Protein AF-A0ABD3MH06-F1 (afdb_monomer_lite)

Radius of gyration: 36.32 Å; chains: 1; bounding box: 107×112×126 Å

Foldseek 3Di:
DDDDDDDDDDDDDDDDDDDDDDDDDDDDDDDDDDDDDDDDDDDDDDDDDDDDDDDDDDDDDYDDDDDDDDDDDDDDDDDDDDDDDDDDDDDDDDDDDDDDDDDDDDDDDDDDDDDDDDDDDDDDDDDDDDDDDPDLFDFPLVPPDDAFAWAEEEEELLFLQSLLLLLLNVSRHPDRHFYFYQALDQEPVRVLVLLVVLPDDDPDDDDDDDDDDDPDDDDDVPPDDCVVRGLAYEYEDYFFALVDCVSGRHLLVNLVPHQQHAYEYEARGQRSNLVSQPFDKAFDPLFFAFLDKFKKAFDDDDPPDDDDDPDDDDDDDDDRDPPLLQPPPPRIAIFGAGDGIATDPPVCPDDPPDDPVRQKDAGMWTFRDNPVDNPDPGDTTRQKMDGPRGNYIYGNGDLSFSRSRPSSSSSSSSSVVVSSVSCVVPDDDDDPDDDSPDDRQPPPPVVVCPPPPDDDPPPPDDDDFQKAKEKEWQDFDPVFPAFDDPVLLCVPPPLLAQWKKKWDFLQLVVVPPVPPPDPDPDPDPDFDPVQFDQKIKMFGLPAQPKKKKFAADPLDDLVQGAIWIQHPVGTDDGGRPDDPLNVLCCVLPVVRLFDAAHLHQYDDPPPVDPDDRDPPPVDDPDDRDDDVDFFRFFKFWWAFQVCLLVLQCVVCVSSSHRRPSVPCNPLPQVADDQQFGNIIIIRGQWMWMAGSVPRMIMTMHMFGDLPPDDDDDDPSVPVRCVRVVVSVVVVVVSSVVSNVSSVVPPDDPPDPQDPDDPQFDWDKPADLVLLLVLLVLVLVSSSSRLFFKFWAKIKTKTKFKFFDDDSSVVSSLLVLLLVLLSVLQRESTWMWTRNHDPRHGKIKNFRFNFWLKWKAWDDPPPPDPDPDPDDDDPTKIKMKGKDWFDKDWQQPDDPPDDDDPVVSVVVRVVRLVCRLPDSVRSSLQSQLLSSLLSLVSVFADSSFKRKPARQDWRDDPTMIIGITMIMGIGPVVVDALSSSCSSQPLRCQNGHIPRPSSNVSSCVSVVSHGPRSASIWGWGQHSNRITIIGHRALMKMKGWDPPPDVPDRITIIMIMHMFTHMRRNPDDSVVRVVVRCVSNVSSSVSVSSSSVVSRVVPDDD

Sequence (1101 aa):
MSLVFCRRSPSSHSSEKIIHQKRKYHQTNHHRLASVPVIICLIVALLHDNNISFAAAWMIVPSSYHRRLTRRYSASSSLFRDSYPSRPHHSTSRWYHVHDDDNEKQTVDVGEALRVPPSSKRQNNLSSDDGEQHNINESPFDMDTTKLNLRILLIDNHDSYTYNLYQYISTMTTHPVHVIMNDAYSSYEDFIISLGSSSTSPTTTCNTNNDNSSITYHNNDNTQQLDQYFDCIILSPGPGQPSHAADMGIVLEVIRRNDKLPILGVCLGHQALGYVYGKEVKLSPCGPVHGLMSSVVFNESRSSFDDHDDGYETITQEDTPTCQLFRGLPQEFNVVRYHSLVVDFSTTTDNKDGDDSSEIEPIAWCTGINESNPDCTRHNICMALRHKRYPHYGVQFHPESIGTGIAGYTLLRNFCEFAHQWRSAHGDKEFEMDSISEGGLHAHESNREKDVQTADNSDASTRQSKYRVFIHKVAPDATIESLPSPKQVFEALYSSRATSFWLDSSTGEAHNENNRNNNNNDKIEGCPIASNSRFSIMGSDDGPLSRNIQYFGREHDIQRRGLRVISSLGIEDVTLEEDILSYLRRRLVEEHEFVDRADAVTFDDSSGVGYKLSPTKEFGEGVDHHFPFDYRGGYVGYLGYEVRHDTQCWILEQEGAGCPVRTVDTSSDVTANPNIPTAAFLFAARSLLYDHQTRDWYIIGIAENDGMSDGTTVDRMSTTDHAEGDVISWIQDMKSKIESIGANGKVAKPSSIFSVANDVVFVPNRSKCQYISDIARSHEEIRNGESYELCVTNQLEAAIELPRQSAKARHESPYDLYRLLRENNPAPFSAFMNFHDDAASVSICCSSPERFLSVKKVQQSSHRRTTTPHYVPRKQFVVESKPIKGTAARYTGSNSEVESEEQVKKTDSELAAKLSKSVKDRAENLMIVDLLRNDLGRVCMVGSVHVPKLMHIETYATVHQMVSTVRGTLDGDTSNAIDVLEACFPGGSMTGAPKQRTMEILNEIEQGVTRGPYSGCLGYISLNGSMDMNIIIRSAVLTPGDNLVEEDIVETWKANIGCGGAITALSNSDNEYNEMLIKSAVVRRSISEWAAKVTADRLPN

Secondary structure (DSSP, 8-state):
----------------------------------------------------------------------------------------------------------PPP------PPPPPP--------PPPPP-TT--GGG---PPB---EEEEE-S-SSHHHHHHHHHHHBSSPPEEEETTSSSSHHHHHHHHHHTTS-------------------------GGGT-SEEEE---SS-TTSSTTTTTHHHHHHH-TTS-EEEETHHHHHHHHHTTPPEEE-TT--EEEEEEEEEE------------------SS-----GGGTTS-SEEEEEEEESEEE--GGGSS-SS-----SEEEEEEEEE--TT-TTS--EEEEEEEEESSSSEEEESS-TTSTTTHHHHHHHHHHHHHHHHHHHHHHSPS--------S-SS-TTTTTTGGG-----TT--S-PPPSEEEEEEEEPPPTT-SSPPPHHHHHHHHTTT-SEEEEEE-THHHHHHHGGGS--------PPPGGGS--EEEEEES-STT-EEEEEE-TTS-TTT-EEEEEETTEEEEEESS--HHHHHHIIIIIT----SS---EEE-GGG-SS------TTS-TT-----S----SEEEEEE-GGGHHHHHHHHHHHTT---GGGG------TT--TTS-SEEEEEESEEEEEETTT--EEEEEEEE-GGG--S--S-TTTHHHHHHHHHHHHHHHHHHHHHHHHHT--PPPPPP---------PEESS-HHHHHHHHHHHHHHHHHTS-SEEEEEEEEEEEEEEE---HHHHHHHHHHHHHHHHHHS--TEEEEEEEESSS-EEEEEEEE--EEEEEEE----TT---SS-----SS-EEEEE--EEEEEE-----SSS---HHHHHHHHHHHHHHHHT-HHHHHHHHHHHHHHHHHHHTTBPTT--EEEEEEEEEE-SSEEEEEEEEEEEB-TTT--HHHHHHHHPSPGGGTEESHHHHHHHHHHHTTT---TTTTSEEEEEETTS-EEEEE--SEEEEEE-S---TT-SEEEEEEEEEEEEEE-TT--HHHHHHHHHHHHHHHHHHHHHHHHHHHHTTS--

pLDDT: mean 70.26, std 26.95, range [21.39, 98.69]

InterPro domains:
  IPR005801 ADC synthase [G3DSA:3.60.120.10] (450-1094)
  IPR005801 ADC synthase [SSF56322] (599-1087)
  IPR006221 Anthranilate synthase/para-aminobenzoate synthase like domain [cd01743] (152-415)
  IPR015890 Chorismate-utilising enzyme, C-terminal [PF00425] (769-1079)
  IPR017926 Glutamine amidotransferase [PF00117] (153-415)
  IPR019999 Anthranilate synthase component I-like [PR00095] (913-926)
  IPR019999 Anthranilate synthase component I-like [PR00095] (927-940)
  IPR019999 Anthranilate synthase component I-like [PR00095] (1009-1023)
  IPR019999 Anthranilate synthase component I-like [PR00095] (1024-1038)
  IPR019999 Anthranilate synthase component I-like [PTHR11236] (227-1089)
  IPR029062 Class I glutamine amidotransferase-like [G3DSA:3.40.50.880] (150-421)
  IPR029062 Class I glutamine amidotransferase-like [SSF52317] (151-417)

Structure (mmCIF, N/CA/C/O backbone):
data_AF-A0ABD3MH06-F1
#
_entry.id   AF-A0ABD3MH06-F1
#
loop_
_atom_site.group_PDB
_atom_site.id
_atom_site.type_symbol
_atom_site.label_atom_id
_atom_site.label_alt_id
_atom_site.label_comp_id
_atom_site.label_asym_id
_atom_site.label_entity_id
_atom_site.label_seq_id
_atom_site.pdbx_PDB_ins_code
_atom_site.Cartn_x
_atom_site.Cartn_y
_atom_site.Cartn_z
_atom_site.occupancy
_atom_site.B_iso_or_equiv
_atom_site.auth_seq_id
_atom_site.auth_comp_id
_atom_site.auth_asym_id
_atom_site.auth_atom_id
_atom_site.pdbx_PDB_model_num
ATOM 1 N N . MET A 1 1 ? 4.030 44.588 34.620 1.00 27.81 1 MET A N 1
ATOM 2 C CA . MET A 1 1 ? 4.593 45.800 35.273 1.00 27.81 1 MET A CA 1
ATOM 3 C C . MET A 1 1 ? 5.765 45.382 36.153 1.00 27.81 1 MET A C 1
ATOM 5 O O . MET A 1 1 ? 5.745 44.238 36.570 1.00 27.81 1 MET A O 1
ATOM 9 N N . SER A 1 2 ? 6.728 46.282 36.402 1.00 28.14 2 SER A N 1
ATOM 10 C CA . SER A 1 2 ? 7.774 46.262 37.459 1.00 28.14 2 SER A CA 1
ATOM 11 C C . SER A 1 2 ? 8.420 44.906 37.833 1.00 28.14 2 SER A C 1
ATOM 13 O O . SER A 1 2 ? 7.783 44.065 38.447 1.00 28.14 2 SER A O 1
ATOM 15 N N . LEU A 1 3 ? 9.669 44.616 37.438 1.00 28.77 3 LEU A N 1
ATOM 16 C CA . LEU A 1 3 ? 10.934 45.082 38.064 1.00 28.77 3 LEU A CA 1
ATOM 17 C C . LEU A 1 3 ? 11.172 44.564 39.508 1.00 28.77 3 LEU A C 1
ATOM 19 O O . LEU A 1 3 ? 10.270 44.679 40.324 1.00 28.77 3 LEU A O 1
ATOM 23 N N . VAL A 1 4 ? 12.378 44.178 39.968 1.00 33.22 4 VAL A N 1
ATOM 24 C CA . VAL A 1 4 ? 13.599 43.579 39.361 1.00 33.22 4 VAL A CA 1
ATOM 25 C C . VAL A 1 4 ? 14.624 43.333 40.498 1.00 33.22 4 VAL A C 1
ATOM 27 O O . VAL A 1 4 ? 14.871 44.253 41.270 1.00 33.22 4 VAL A O 1
ATOM 30 N N . PHE A 1 5 ? 15.282 42.159 40.544 1.00 30.50 5 PHE A N 1
ATOM 31 C CA . PHE A 1 5 ? 16.480 41.839 41.374 1.00 30.50 5 PHE A CA 1
ATOM 32 C C . PHE A 1 5 ? 16.279 41.876 42.924 1.00 30.50 5 PHE A C 1
ATOM 34 O O . PHE A 1 5 ? 15.336 42.462 43.429 1.00 30.50 5 PHE A O 1
ATOM 41 N N . CYS A 1 6 ? 17.086 41.215 43.773 1.00 25.09 6 CYS A N 1
ATOM 42 C CA . CYS A 1 6 ? 18.536 40.979 43.698 1.00 25.09 6 CYS A CA 1
ATOM 43 C C . CYS A 1 6 ? 19.022 39.683 44.407 1.00 25.09 6 CYS A C 1
ATOM 45 O O . CYS A 1 6 ? 18.262 38.982 45.065 1.00 25.09 6 CYS A O 1
ATOM 47 N N . ARG A 1 7 ? 20.321 39.375 44.271 1.00 27.88 7 ARG A N 1
ATOM 48 C CA . ARG A 1 7 ? 21.025 38.193 44.820 1.00 27.88 7 ARG A CA 1
ATOM 49 C C . ARG A 1 7 ? 21.405 38.355 46.303 1.00 27.88 7 ARG A C 1
ATOM 51 O O . ARG A 1 7 ? 21.903 39.424 46.654 1.00 27.88 7 ARG A O 1
ATOM 58 N N . ARG A 1 8 ? 21.429 37.251 47.076 1.00 26.00 8 ARG A N 1
ATOM 59 C CA . ARG A 1 8 ? 22.633 36.754 47.805 1.00 26.00 8 ARG A CA 1
ATOM 60 C C . ARG A 1 8 ? 22.396 35.463 48.609 1.00 26.00 8 ARG A C 1
ATOM 62 O O . ARG A 1 8 ? 21.408 35.330 49.314 1.00 26.00 8 ARG A O 1
ATOM 69 N N . SER A 1 9 ? 23.383 34.573 48.547 1.00 25.44 9 SER A N 1
ATOM 70 C CA . SER A 1 9 ? 23.722 33.524 49.527 1.00 25.44 9 SER A CA 1
ATOM 71 C C . SER A 1 9 ? 24.941 34.014 50.366 1.00 25.44 9 SER A C 1
ATOM 73 O O . SER A 1 9 ? 25.376 35.147 50.110 1.00 25.44 9 SER A O 1
ATOM 75 N N . PRO A 1 10 ? 25.552 33.257 51.318 1.00 49.47 10 PRO A N 1
ATOM 76 C CA . PRO A 1 10 ? 25.325 31.853 51.700 1.00 49.47 10 PRO A CA 1
ATOM 77 C C . PRO A 1 10 ? 25.333 31.581 53.234 1.00 49.47 10 PRO A C 1
ATOM 79 O O . PRO A 1 10 ? 25.304 32.504 54.042 1.00 49.47 10 PRO A O 1
ATOM 82 N N . SER A 1 11 ? 25.520 30.299 53.599 1.00 25.09 11 SER A N 1
ATOM 83 C CA . SER A 1 11 ? 25.939 29.751 54.913 1.00 25.09 11 SER A CA 1
ATOM 84 C C . SER A 1 11 ? 24.861 29.607 56.008 1.00 25.09 11 SER A C 1
ATOM 86 O O . SER A 1 11 ? 23.929 30.395 56.052 1.00 25.09 11 SER A O 1
ATOM 88 N N . SER A 1 12 ? 24.951 28.650 56.949 1.00 27.38 12 SER A N 1
ATOM 89 C CA . SER A 1 12 ? 25.577 27.302 56.930 1.00 27.38 12 SER A CA 1
ATOM 90 C C . SER A 1 12 ? 25.149 26.488 58.174 1.00 27.38 12 SER A C 1
ATOM 92 O O . SER A 1 12 ? 24.557 27.047 59.088 1.00 27.38 12 SER A O 1
ATOM 94 N N . HIS A 1 13 ? 25.586 25.222 58.233 1.00 28.28 13 HIS A N 1
ATOM 95 C CA . HIS A 1 13 ? 25.702 24.354 59.419 1.00 28.28 13 HIS A CA 1
ATOM 96 C C . HIS A 1 13 ? 24.450 23.703 60.037 1.00 28.28 13 HIS A C 1
ATOM 98 O O . HIS A 1 13 ? 23.581 24.359 60.598 1.00 28.28 13 HIS A O 1
ATOM 104 N N . SER A 1 14 ? 24.584 22.374 60.173 1.00 24.67 14 SER A N 1
ATOM 105 C CA . SER A 1 14 ? 24.164 21.547 61.321 1.00 24.67 14 SER A CA 1
ATOM 106 C C . SER A 1 14 ? 22.672 21.189 61.469 1.00 24.67 14 SER A C 1
ATOM 108 O O . SER A 1 14 ? 21.814 21.968 61.085 1.00 24.67 14 SER A O 1
ATOM 110 N N . SER A 1 15 ? 22.280 20.049 62.059 1.00 25.78 15 SER A N 1
ATOM 111 C CA . SER A 1 15 ? 22.962 18.755 62.312 1.00 25.78 15 SER A CA 1
ATOM 112 C C . SER A 1 15 ? 21.988 17.772 62.993 1.00 25.78 15 SER A C 1
ATOM 114 O O . SER A 1 15 ? 21.244 18.213 63.856 1.00 25.78 15 SER A O 1
ATOM 116 N N . GLU A 1 16 ? 22.164 16.457 62.762 1.00 30.02 16 GLU A N 1
ATOM 117 C CA . GLU A 1 16 ? 21.927 15.366 63.751 1.00 30.02 16 GLU A CA 1
ATOM 118 C C . GLU A 1 16 ? 20.464 15.057 64.226 1.00 30.02 16 GLU A C 1
ATOM 120 O O . GLU A 1 16 ? 19.634 15.948 64.311 1.00 30.02 16 GLU A O 1
ATOM 125 N N . LYS A 1 17 ? 20.040 13.817 64.586 1.00 28.77 17 LYS A N 1
ATOM 126 C CA . LYS A 1 17 ? 20.621 12.441 64.487 1.00 28.77 17 LYS A CA 1
ATOM 127 C C . LYS A 1 17 ? 19.614 11.311 64.854 1.00 28.77 17 LYS A C 1
ATOM 129 O O . LYS A 1 17 ? 18.728 11.556 65.662 1.00 28.77 17 LYS A O 1
ATOM 134 N N . ILE A 1 18 ? 19.919 10.065 64.413 1.00 28.09 18 ILE A N 1
ATOM 135 C CA . ILE A 1 18 ? 19.339 8.720 64.760 1.00 28.09 18 ILE A CA 1
ATOM 136 C C . ILE A 1 18 ? 17.782 8.637 64.785 1.00 28.09 18 ILE A C 1
ATOM 138 O O . ILE A 1 18 ? 17.154 9.580 64.333 1.00 28.09 18 ILE A O 1
ATOM 142 N N . ILE A 1 19 ? 17.030 7.565 65.112 1.00 29.05 19 ILE A N 1
ATOM 143 C CA . ILE A 1 19 ? 17.146 6.184 65.678 1.00 29.05 19 ILE A CA 1
ATOM 144 C C . ILE A 1 19 ? 16.247 5.281 64.776 1.00 29.05 19 ILE A C 1
ATOM 146 O O . ILE A 1 19 ? 15.197 5.773 64.384 1.00 29.05 19 ILE A O 1
ATOM 150 N N . HIS A 1 20 ? 16.441 4.000 64.402 1.00 28.47 20 HIS A N 1
ATOM 151 C CA . HIS A 1 20 ? 17.449 2.904 64.490 1.00 28.47 20 HIS A CA 1
ATOM 152 C C . HIS A 1 20 ? 17.190 1.975 63.249 1.00 28.47 20 HIS A C 1
ATOM 154 O O . HIS A 1 20 ? 16.143 2.093 62.631 1.00 28.47 20 HIS A O 1
ATOM 160 N N . GLN A 1 21 ? 18.085 1.135 62.695 1.00 28.33 21 GLN A N 1
ATOM 161 C CA . GLN A 1 21 ? 18.564 -0.198 63.155 1.00 28.33 21 GLN A CA 1
ATOM 162 C C . GLN A 1 21 ? 17.443 -1.203 63.541 1.00 28.33 21 GLN A C 1
ATOM 164 O O . GLN A 1 21 ? 16.618 -0.884 64.381 1.00 28.33 21 GLN A O 1
ATOM 169 N N . LYS A 1 22 ? 17.354 -2.460 63.059 1.00 28.78 22 LYS A N 1
ATOM 170 C CA . LYS A 1 22 ? 18.323 -3.591 62.900 1.00 28.78 22 LYS A CA 1
ATOM 171 C C . LYS A 1 22 ? 17.548 -4.791 62.262 1.00 28.78 22 LYS A C 1
ATOM 173 O O . LYS A 1 22 ? 16.334 -4.791 62.392 1.00 28.78 22 LYS A O 1
ATOM 178 N N . ARG A 1 23 ? 18.095 -5.910 61.737 1.00 29.62 23 ARG A N 1
ATOM 179 C CA . ARG A 1 23 ? 19.412 -6.371 61.195 1.00 29.62 23 ARG A CA 1
ATOM 180 C C . ARG A 1 23 ? 19.303 -7.891 60.847 1.00 29.62 23 ARG A C 1
ATOM 182 O O . ARG A 1 23 ? 18.421 -8.539 61.396 1.00 29.62 23 ARG A O 1
ATOM 189 N N . LYS A 1 24 ? 20.349 -8.454 60.195 1.00 29.05 24 LYS A N 1
ATOM 190 C CA . LYS A 1 24 ? 20.694 -9.903 60.002 1.00 29.05 24 LYS A CA 1
ATOM 191 C C . LYS A 1 24 ? 19.967 -10.601 58.834 1.00 29.05 24 LYS A C 1
ATOM 193 O O . LYS A 1 24 ? 18.800 -10.311 58.643 1.00 29.05 24 LYS A O 1
ATOM 198 N N . TYR A 1 25 ? 20.545 -11.550 58.074 1.00 27.17 25 TYR A N 1
ATOM 199 C CA . TYR A 1 25 ? 21.929 -12.064 57.818 1.00 27.17 25 TYR A CA 1
ATOM 200 C C . TYR A 1 25 ? 21.848 -13.042 56.592 1.00 27.17 25 TYR A C 1
ATOM 202 O O . TYR A 1 25 ? 20.740 -13.224 56.108 1.00 27.17 25 TYR A O 1
ATOM 210 N N . HIS A 1 26 ? 22.860 -13.710 55.998 1.00 27.55 26 HIS A N 1
ATOM 211 C CA . HIS A 1 26 ? 24.320 -13.965 56.173 1.00 27.55 26 HIS A CA 1
ATOM 212 C C . HIS A 1 26 ? 24.978 -13.904 54.746 1.00 27.55 26 HIS A C 1
ATOM 214 O O . HIS A 1 26 ? 24.258 -13.987 53.763 1.00 27.55 26 HIS A O 1
ATOM 220 N N . GLN A 1 27 ? 26.246 -13.505 54.528 1.00 29.39 27 GLN A N 1
ATOM 221 C CA . GLN A 1 27 ? 27.490 -14.323 54.411 1.00 29.39 27 GLN A CA 1
ATOM 222 C C . GLN A 1 27 ? 27.465 -15.515 53.406 1.00 29.39 27 GLN A C 1
ATOM 224 O O . GLN A 1 27 ? 26.482 -16.236 53.371 1.00 29.39 27 GLN A O 1
ATOM 229 N N . THR A 1 28 ? 28.514 -15.812 52.604 1.00 29.27 28 THR A N 1
ATOM 230 C CA . THR A 1 28 ? 29.927 -15.324 52.596 1.00 29.27 28 THR A CA 1
ATOM 231 C C . THR A 1 28 ? 30.662 -15.562 51.257 1.00 29.27 28 THR A C 1
ATOM 233 O O . THR A 1 28 ? 30.484 -16.630 50.695 1.00 29.27 28 THR A O 1
ATOM 236 N N . ASN A 1 29 ? 31.633 -14.683 50.928 1.00 29.78 29 ASN A N 1
ATOM 237 C CA . ASN A 1 29 ? 32.904 -14.936 50.191 1.00 29.78 29 ASN A CA 1
ATOM 238 C C . ASN A 1 29 ? 32.841 -15.451 48.723 1.00 29.78 29 ASN A C 1
ATOM 240 O O . ASN A 1 29 ? 32.063 -16.331 48.409 1.00 29.78 29 ASN A O 1
ATOM 244 N N . HIS A 1 30 ? 33.684 -15.022 47.767 1.00 29.66 30 HIS A N 1
ATOM 245 C CA . HIS A 1 30 ? 34.870 -14.132 47.748 1.00 29.66 30 HIS A CA 1
ATOM 246 C C . HIS A 1 30 ? 35.157 -13.688 46.268 1.00 29.66 30 HIS A C 1
ATOM 248 O O . HIS A 1 30 ? 34.426 -14.120 45.390 1.00 29.66 30 HIS A O 1
ATOM 254 N N . HIS A 1 31 ? 36.136 -12.847 45.873 1.00 27.12 31 HIS A N 1
ATOM 255 C CA . HIS A 1 31 ? 37.361 -12.354 46.532 1.00 27.12 31 HIS A CA 1
ATOM 256 C C . HIS A 1 31 ? 37.839 -10.944 46.042 1.00 27.12 31 HIS A C 1
ATOM 258 O O . HIS A 1 31 ? 37.136 -10.214 45.360 1.00 27.12 31 HIS A O 1
ATOM 264 N N . ARG A 1 32 ? 39.065 -10.604 46.472 1.00 27.75 32 ARG A N 1
ATOM 265 C CA . ARG A 1 32 ? 40.088 -9.596 46.071 1.00 27.75 32 ARG A CA 1
ATOM 266 C C . ARG A 1 32 ? 40.206 -9.245 44.562 1.00 27.75 32 ARG A C 1
ATOM 268 O O . ARG A 1 32 ? 39.931 -10.122 43.759 1.00 27.75 32 ARG A O 1
ATOM 275 N N . LEU A 1 33 ? 40.753 -8.103 44.090 1.00 27.16 33 LEU A N 1
ATOM 276 C CA . LEU A 1 33 ? 41.340 -6.831 44.630 1.00 27.16 33 LEU A CA 1
ATOM 277 C C . LEU A 1 33 ? 41.628 -5.874 43.411 1.00 27.16 33 LEU A C 1
ATOM 279 O O . LEU A 1 33 ? 41.511 -6.352 42.292 1.00 27.16 33 LEU A O 1
ATOM 283 N N . ALA A 1 34 ? 42.037 -4.586 43.461 1.00 26.55 34 ALA A N 1
ATOM 284 C CA . ALA A 1 34 ? 42.327 -3.595 44.521 1.00 26.55 34 ALA A CA 1
ATOM 285 C C . ALA A 1 34 ? 42.171 -2.118 44.030 1.00 26.55 34 ALA A C 1
ATOM 287 O O . ALA A 1 34 ? 42.315 -1.832 42.851 1.00 26.55 34 ALA A O 1
ATOM 288 N N . SER A 1 35 ? 41.988 -1.196 44.989 1.00 25.16 35 SER A N 1
ATOM 289 C CA . SER A 1 35 ? 42.504 0.199 45.079 1.00 25.16 35 SER A CA 1
ATOM 290 C C . SER A 1 35 ? 42.597 1.158 43.865 1.00 25.16 35 SER A C 1
ATOM 292 O O . SER A 1 35 ? 43.497 1.060 43.034 1.00 25.16 35 SER A O 1
ATOM 294 N N . VAL A 1 36 ? 41.818 2.245 43.962 1.00 29.27 36 VAL A N 1
ATOM 295 C CA . VAL A 1 36 ? 42.096 3.604 43.425 1.00 29.27 36 VAL A CA 1
ATOM 296 C C . VAL A 1 36 ? 43.286 4.263 44.176 1.00 29.27 36 VAL A C 1
ATOM 298 O O . VAL A 1 36 ? 43.660 3.765 45.243 1.00 29.27 36 VAL A O 1
ATOM 301 N N . PRO A 1 37 ? 43.859 5.396 43.705 1.00 42.09 37 PRO A N 1
ATOM 302 C CA . PRO A 1 37 ? 43.438 6.684 44.294 1.00 42.09 37 PRO A CA 1
ATOM 303 C C . PRO A 1 37 ? 43.355 7.888 43.322 1.00 42.09 37 PRO A C 1
ATOM 305 O O . PRO A 1 37 ? 43.958 7.910 42.254 1.00 42.09 37 PRO A O 1
ATOM 308 N N . VAL A 1 38 ? 42.620 8.920 43.751 1.00 29.70 38 VAL A N 1
ATOM 309 C CA . VAL A 1 38 ? 42.435 10.235 43.095 1.00 29.70 38 VAL A CA 1
ATOM 310 C C . VAL A 1 38 ? 43.228 11.315 43.845 1.00 29.70 38 VAL A C 1
ATOM 312 O O . VAL A 1 38 ? 43.283 11.232 45.068 1.00 29.70 38 VAL A O 1
ATOM 315 N N . ILE A 1 39 ? 43.770 12.326 43.139 1.00 27.23 39 ILE A N 1
ATOM 316 C CA . ILE A 1 39 ? 44.029 13.743 43.543 1.00 27.23 39 ILE A CA 1
ATOM 317 C C . ILE A 1 39 ? 44.799 14.413 42.368 1.00 27.23 39 ILE A C 1
ATOM 319 O O . ILE A 1 39 ? 45.757 13.815 41.898 1.00 27.23 39 ILE A O 1
ATOM 323 N N . ILE A 1 40 ? 44.380 15.497 41.687 1.00 26.86 40 ILE A N 1
ATOM 324 C CA . ILE A 1 40 ? 43.903 16.866 42.039 1.00 26.86 40 ILE A CA 1
ATOM 325 C C . ILE A 1 40 ? 45.038 17.926 42.012 1.00 26.86 40 ILE A C 1
ATOM 327 O O . ILE A 1 40 ? 46.100 17.698 42.579 1.00 26.86 40 ILE A O 1
ATOM 331 N N . CYS A 1 41 ? 44.736 19.107 41.427 1.00 25.86 41 CYS A N 1
ATOM 332 C CA . CYS A 1 41 ? 45.535 20.359 41.336 1.00 25.86 41 CYS A CA 1
ATOM 333 C C . CYS A 1 41 ? 46.743 20.395 40.358 1.00 25.86 41 CYS A C 1
ATOM 335 O O . CYS A 1 41 ? 47.322 19.358 40.073 1.00 25.86 41 CYS A O 1
ATOM 337 N N . LEU A 1 42 ? 47.255 21.554 39.883 1.00 25.66 42 LEU A N 1
ATOM 338 C CA . LEU A 1 42 ? 46.687 22.859 39.426 1.00 25.66 42 LEU A CA 1
ATOM 339 C C . LEU A 1 42 ? 47.858 23.744 38.869 1.00 25.66 42 LEU A C 1
ATOM 341 O O . LEU A 1 42 ? 49.013 23.416 39.101 1.00 25.66 42 LEU A O 1
ATOM 345 N N . ILE A 1 43 ? 47.564 24.902 38.244 1.00 25.28 43 ILE A N 1
ATOM 346 C CA . ILE A 1 43 ? 48.485 26.031 37.902 1.00 25.28 43 ILE A CA 1
ATOM 347 C C . ILE A 1 43 ? 49.446 25.848 36.691 1.00 25.28 43 ILE A C 1
ATOM 349 O O . ILE A 1 43 ? 50.563 25.369 36.805 1.00 25.28 43 ILE A O 1
ATOM 353 N N . VAL A 1 44 ? 48.995 26.350 35.531 1.00 25.53 44 VAL A N 1
ATOM 354 C CA . VAL A 1 44 ? 49.551 27.505 34.770 1.00 25.53 44 VAL A CA 1
ATOM 355 C C . VAL A 1 44 ? 51.087 27.671 34.581 1.00 25.53 44 VAL A C 1
ATOM 357 O O . VAL A 1 44 ? 51.814 27.922 35.534 1.00 25.53 44 VAL A O 1
ATOM 360 N N . ALA A 1 45 ? 51.460 27.819 33.293 1.00 25.92 45 ALA A N 1
ATOM 361 C CA . ALA A 1 45 ? 52.526 28.660 32.692 1.00 25.92 45 ALA A CA 1
ATOM 362 C C . ALA A 1 45 ? 53.919 28.095 32.285 1.00 25.92 45 ALA A C 1
ATOM 364 O O . ALA A 1 45 ? 54.750 27.746 33.111 1.00 25.92 45 ALA A O 1
ATOM 365 N N . LEU A 1 46 ? 54.197 28.325 30.985 1.00 24.53 46 LEU A N 1
ATOM 366 C CA . LEU A 1 46 ? 55.414 28.913 30.378 1.00 24.53 46 LEU A CA 1
ATOM 367 C C . LEU A 1 46 ? 56.647 28.058 29.968 1.00 24.53 46 LEU A C 1
ATOM 369 O O . LEU A 1 46 ? 57.315 27.437 30.780 1.00 24.53 46 LEU A O 1
ATOM 373 N N . LEU A 1 47 ? 57.020 28.288 28.692 1.00 25.00 47 LEU A N 1
ATOM 374 C CA . LEU A 1 47 ? 58.356 28.288 28.053 1.00 25.00 47 LEU A CA 1
ATOM 375 C C . LEU A 1 47 ? 59.024 26.982 27.544 1.00 25.00 47 LEU A C 1
ATOM 377 O O . LEU A 1 47 ? 59.694 26.269 28.276 1.00 25.00 47 LEU A O 1
ATOM 381 N N . HIS A 1 48 ? 59.002 26.886 26.204 1.00 26.31 48 HIS A N 1
ATOM 382 C CA . HIS A 1 48 ? 60.131 26.664 25.274 1.00 26.31 48 HIS A CA 1
ATOM 383 C C . HIS A 1 48 ? 60.805 25.286 25.060 1.00 26.31 48 HIS A C 1
ATOM 385 O O . HIS A 1 48 ? 61.305 24.632 25.964 1.00 26.31 48 HIS A O 1
ATOM 391 N N . ASP A 1 49 ? 60.923 24.997 23.756 1.00 27.45 49 ASP A N 1
ATOM 392 C CA . ASP A 1 49 ? 62.002 24.336 23.008 1.00 27.45 49 ASP A CA 1
ATOM 393 C C . ASP A 1 49 ? 62.507 22.933 23.385 1.00 27.45 49 ASP A C 1
ATOM 395 O O . ASP A 1 49 ? 63.293 22.742 24.307 1.00 27.45 49 ASP A O 1
ATOM 399 N N . ASN A 1 50 ? 62.277 21.996 22.453 1.00 28.42 50 ASN A N 1
ATOM 400 C CA . ASN A 1 50 ? 63.386 21.422 21.673 1.00 28.42 50 ASN A CA 1
ATOM 401 C C . ASN A 1 50 ? 62.953 21.014 20.243 1.00 28.42 50 ASN A C 1
ATOM 403 O O . ASN A 1 50 ? 62.609 19.873 19.971 1.00 28.42 50 ASN A O 1
ATOM 407 N N . ASN A 1 51 ? 62.923 22.019 19.363 1.00 28.28 51 ASN A N 1
ATOM 408 C CA . ASN A 1 51 ? 63.576 22.085 18.042 1.00 28.28 51 ASN A CA 1
ATOM 409 C C . ASN A 1 51 ? 63.889 20.818 17.190 1.00 28.28 51 ASN A C 1
ATOM 411 O O . ASN A 1 51 ? 64.427 19.836 17.686 1.00 28.28 51 ASN A O 1
ATOM 415 N N . ILE A 1 52 ? 63.811 21.029 15.858 1.00 27.23 52 ILE A N 1
ATOM 416 C CA . ILE A 1 52 ? 64.556 20.366 14.748 1.00 27.23 52 ILE A CA 1
ATOM 417 C C . ILE A 1 52 ? 64.049 18.981 14.259 1.00 27.23 52 ILE A C 1
ATOM 419 O O . ILE A 1 52 ? 63.914 18.061 15.052 1.00 27.23 52 ILE A O 1
ATOM 423 N N . SER A 1 53 ? 63.844 18.709 12.951 1.00 27.47 53 SER A N 1
ATOM 424 C CA . SER A 1 53 ? 63.725 19.573 11.744 1.00 27.47 53 SER A CA 1
ATOM 425 C C . SER A 1 53 ? 63.308 18.787 10.474 1.00 27.47 53 SER A C 1
ATOM 427 O O . SER A 1 53 ? 63.534 17.586 10.396 1.00 27.47 53 SER A O 1
ATOM 429 N N . PHE A 1 54 ? 62.914 19.544 9.431 1.00 26.22 54 PHE A N 1
ATOM 430 C CA . PHE A 1 54 ? 62.940 19.222 7.982 1.00 26.22 54 PHE A CA 1
ATOM 431 C C . PHE A 1 54 ? 61.912 18.201 7.420 1.00 26.22 54 PHE A C 1
ATOM 433 O O . PHE A 1 54 ? 61.558 17.238 8.080 1.00 26.22 54 PHE A O 1
ATOM 440 N N . ALA A 1 55 ? 61.387 18.360 6.190 1.00 24.33 55 ALA A N 1
ATOM 441 C CA . ALA A 1 55 ? 61.638 19.389 5.160 1.00 24.33 55 ALA A CA 1
ATOM 442 C C . ALA A 1 55 ? 60.376 19.796 4.371 1.00 24.33 55 ALA A C 1
ATOM 444 O O . ALA A 1 55 ? 59.455 19.005 4.199 1.00 24.33 55 ALA A O 1
ATOM 445 N N . ALA A 1 56 ? 60.399 21.009 3.806 1.00 30.42 56 ALA A N 1
ATOM 446 C CA . ALA A 1 56 ? 59.504 21.446 2.735 1.00 30.42 56 ALA A CA 1
ATOM 447 C C . ALA A 1 56 ? 60.219 22.454 1.811 1.00 30.42 56 ALA A C 1
ATOM 449 O O . ALA A 1 56 ? 60.878 23.372 2.296 1.00 30.42 56 ALA A O 1
ATOM 450 N N . ALA A 1 57 ? 60.055 22.301 0.494 1.00 26.03 57 ALA A N 1
ATOM 451 C CA . ALA A 1 57 ? 60.297 23.323 -0.531 1.00 26.03 57 ALA A CA 1
ATOM 452 C C . ALA A 1 57 ? 59.410 22.972 -1.748 1.00 26.03 57 ALA A C 1
ATOM 454 O O . ALA A 1 57 ? 59.355 21.804 -2.114 1.00 26.03 57 ALA A O 1
ATOM 455 N N . TRP A 1 58 ? 58.548 23.827 -2.310 1.00 26.27 58 TRP A N 1
ATOM 456 C CA . TRP A 1 58 ? 58.702 25.192 -2.850 1.00 26.27 58 TRP A CA 1
ATOM 457 C C . TRP A 1 58 ? 59.542 25.305 -4.127 1.00 26.27 58 TRP A C 1
ATOM 459 O O . TRP A 1 58 ? 60.765 25.221 -4.081 1.00 26.27 58 TRP A O 1
ATOM 469 N N . MET A 1 59 ? 58.886 25.750 -5.205 1.00 21.39 59 MET A N 1
ATOM 470 C CA . MET A 1 59 ? 59.413 26.860 -6.001 1.00 21.39 59 MET A CA 1
ATOM 471 C C . MET A 1 59 ? 58.279 27.718 -6.589 1.00 21.39 59 MET A C 1
ATOM 473 O O . MET A 1 59 ? 57.226 27.203 -6.953 1.00 21.39 59 MET A O 1
ATOM 477 N N . ILE A 1 60 ? 58.495 29.036 -6.651 1.00 30.75 60 ILE A N 1
ATOM 478 C CA . ILE A 1 60 ? 57.579 30.056 -7.194 1.00 30.75 60 ILE A CA 1
ATOM 479 C C . ILE A 1 60 ? 58.421 31.052 -7.998 1.00 30.75 60 ILE A C 1
ATOM 481 O O . ILE A 1 60 ? 59.460 31.483 -7.504 1.00 30.75 60 ILE A O 1
ATOM 485 N N . VAL A 1 61 ? 57.946 31.492 -9.168 1.00 27.31 61 VAL A N 1
ATOM 486 C CA . VAL A 1 61 ? 58.393 32.732 -9.841 1.00 27.31 61 VAL A CA 1
ATOM 487 C C . VAL A 1 61 ? 57.228 33.347 -10.663 1.00 27.31 61 VAL A C 1
ATOM 489 O O . VAL A 1 61 ? 56.283 32.622 -10.972 1.00 27.31 61 VAL A O 1
ATOM 492 N N . PRO A 1 62 ? 57.180 34.686 -10.881 1.00 44.75 62 PRO A N 1
ATOM 493 C CA . PRO A 1 62 ? 55.961 35.414 -10.483 1.00 44.75 62 PRO A CA 1
ATOM 494 C C . PRO A 1 62 ? 55.509 36.598 -11.377 1.00 44.75 62 PRO A C 1
ATOM 496 O O . PRO A 1 62 ? 56.265 37.098 -12.203 1.00 44.75 62 PRO A O 1
ATOM 499 N N . SER A 1 63 ? 54.368 37.211 -11.007 1.00 28.64 63 SER A N 1
ATOM 500 C CA . SER A 1 63 ? 54.019 38.643 -11.231 1.00 28.64 63 SER A CA 1
ATOM 501 C C . SER A 1 63 ? 53.786 39.110 -12.700 1.00 28.64 63 SER A C 1
ATOM 503 O O . SER A 1 63 ? 54.112 38.397 -13.634 1.00 28.64 63 SER A O 1
ATOM 505 N N . SER A 1 64 ? 53.172 40.267 -13.018 1.00 27.61 64 SER A N 1
ATOM 506 C CA . SER A 1 64 ? 52.779 41.427 -12.191 1.00 27.61 64 SER A CA 1
ATOM 507 C C . SER A 1 64 ? 51.586 42.240 -12.758 1.00 27.61 64 SER A C 1
ATOM 509 O O . SER A 1 64 ? 51.394 42.297 -13.963 1.00 27.61 64 SER A O 1
ATOM 511 N N . TYR A 1 65 ? 50.990 43.065 -11.877 1.00 27.08 65 TYR A N 1
ATOM 512 C CA . TYR A 1 65 ? 50.575 44.477 -12.090 1.00 27.08 65 TYR A CA 1
ATOM 513 C C . TYR A 1 65 ? 49.122 44.913 -12.429 1.00 27.08 65 TYR A C 1
ATOM 515 O O . TYR A 1 65 ? 48.595 44.687 -13.504 1.00 27.08 65 TYR A O 1
ATOM 523 N N . HIS A 1 66 ? 48.645 45.799 -11.532 1.00 27.66 66 HIS A N 1
ATOM 524 C CA . HIS A 1 66 ? 47.666 46.900 -11.679 1.00 27.66 66 HIS A CA 1
ATOM 525 C C . HIS A 1 66 ? 46.161 46.550 -11.787 1.00 27.66 66 HIS A C 1
ATOM 527 O O . HIS A 1 66 ? 45.751 45.860 -12.700 1.00 27.66 66 HIS A O 1
ATOM 533 N N . ARG A 1 67 ? 45.293 46.885 -10.802 1.00 26.81 67 ARG A N 1
ATOM 534 C CA . ARG A 1 67 ? 44.895 48.180 -10.144 1.00 26.81 67 ARG A CA 1
ATOM 535 C C . ARG A 1 67 ? 43.683 48.820 -10.873 1.00 26.81 67 ARG A C 1
ATOM 537 O O . ARG A 1 67 ? 43.682 48.833 -12.089 1.00 26.81 67 ARG A O 1
ATOM 544 N N . ARG A 1 68 ? 42.676 49.429 -10.211 1.00 26.84 68 ARG A N 1
ATOM 545 C CA . ARG A 1 68 ? 42.584 49.990 -8.833 1.00 26.84 68 ARG A CA 1
ATOM 546 C C . ARG A 1 68 ? 41.110 50.241 -8.400 1.00 26.84 68 ARG A C 1
ATOM 548 O O . ARG A 1 68 ? 40.349 50.711 -9.229 1.00 26.84 68 ARG A O 1
ATOM 555 N N . LEU A 1 69 ? 40.834 50.170 -7.080 1.00 25.44 69 LEU A N 1
ATOM 556 C CA . LEU A 1 69 ? 39.704 50.812 -6.337 1.00 25.44 69 LEU A CA 1
ATOM 557 C C . LEU A 1 69 ? 38.272 50.242 -6.607 1.00 25.44 69 LEU A C 1
ATOM 559 O O . LEU A 1 69 ? 38.030 49.716 -7.678 1.00 25.44 69 LEU A O 1
ATOM 563 N N . THR A 1 70 ? 37.287 50.254 -5.680 1.00 25.94 70 THR A N 1
ATOM 564 C CA . THR A 1 70 ? 37.198 50.918 -4.351 1.00 25.94 70 THR A CA 1
ATOM 565 C C . THR A 1 70 ? 36.368 50.143 -3.287 1.00 25.94 70 THR A C 1
ATOM 567 O O . THR A 1 70 ? 35.231 49.782 -3.533 1.00 25.94 70 THR A O 1
ATOM 570 N N . ARG A 1 71 ? 36.929 49.999 -2.070 1.00 24.34 71 ARG A N 1
ATOM 571 C CA . ARG A 1 71 ? 36.316 49.988 -0.703 1.00 24.34 71 ARG A CA 1
ATOM 572 C C . ARG A 1 71 ? 34.924 49.355 -0.387 1.00 24.34 71 ARG A C 1
ATOM 574 O O . ARG A 1 71 ? 33.904 49.992 -0.581 1.00 24.34 71 ARG A O 1
ATOM 581 N N . ARG A 1 72 ? 34.976 48.277 0.424 1.00 25.38 72 ARG A N 1
ATOM 582 C CA . ARG A 1 72 ? 34.706 48.194 1.901 1.00 25.38 72 ARG A CA 1
ATOM 583 C C . ARG A 1 72 ? 33.338 48.582 2.539 1.00 25.38 72 ARG A C 1
ATOM 585 O O . ARG A 1 72 ? 32.914 49.723 2.437 1.00 25.38 72 ARG A O 1
ATOM 592 N N . TYR A 1 73 ? 32.955 47.704 3.490 1.00 24.67 73 TYR A N 1
ATOM 593 C CA . TYR A 1 73 ? 32.238 47.883 4.785 1.00 24.67 73 TYR A CA 1
ATOM 594 C C . TYR A 1 73 ? 30.693 47.758 4.884 1.00 24.67 73 TYR A C 1
ATOM 596 O O . TYR A 1 73 ? 29.959 48.568 4.342 1.00 24.67 73 TYR A O 1
ATOM 604 N N . SER A 1 74 ? 30.267 46.752 5.679 1.00 23.52 74 SER A N 1
ATOM 605 C CA . SER A 1 74 ? 29.330 46.751 6.844 1.00 23.52 74 SER A CA 1
ATOM 606 C C . SER A 1 74 ? 28.316 47.908 7.029 1.00 23.52 74 SER A C 1
ATOM 608 O O . SER A 1 74 ? 28.665 49.060 6.808 1.00 23.52 74 SER A O 1
ATOM 610 N N . ALA A 1 75 ? 27.136 47.721 7.642 1.00 24.17 75 ALA A N 1
ATOM 611 C CA . ALA A 1 75 ? 26.910 46.981 8.898 1.00 24.17 75 ALA A CA 1
ATOM 612 C C . ALA A 1 75 ? 25.419 46.651 9.191 1.00 24.17 75 ALA A C 1
ATOM 614 O O . ALA A 1 75 ? 24.531 46.955 8.404 1.00 24.17 75 ALA A O 1
ATOM 615 N N . SER A 1 76 ? 25.165 46.043 10.356 1.00 24.78 76 SER A N 1
ATOM 616 C CA . SER A 1 76 ? 23.855 45.657 10.909 1.00 24.78 76 SER A CA 1
ATOM 617 C C . SER A 1 76 ? 23.186 46.728 11.792 1.00 24.78 76 SER A C 1
ATOM 619 O O . SER A 1 76 ? 23.893 47.507 12.432 1.00 24.78 76 SER A O 1
ATOM 621 N N . SER A 1 77 ? 21.863 46.592 12.017 1.00 24.27 77 SER A N 1
ATOM 622 C CA . SER A 1 77 ? 21.068 47.249 13.091 1.00 24.27 77 SER A CA 1
ATOM 623 C C . SER A 1 77 ? 20.802 48.766 12.883 1.00 24.27 77 SER A C 1
ATOM 625 O O . SER A 1 77 ? 21.571 49.417 12.190 1.00 24.27 77 SER A O 1
ATOM 627 N N . SER A 1 78 ? 19.782 49.429 13.457 1.00 23.75 78 SER A N 1
ATOM 628 C CA . SER A 1 78 ? 18.551 49.030 14.187 1.00 23.75 78 SER A CA 1
ATOM 629 C C . SER A 1 78 ? 17.620 50.266 14.375 1.00 23.75 78 SER A C 1
ATOM 631 O O . SER A 1 78 ? 17.926 51.333 13.855 1.00 23.75 78 SER A O 1
ATOM 633 N N . LEU A 1 79 ? 16.546 50.123 15.177 1.00 23.94 79 LEU A N 1
ATOM 634 C CA . LEU A 1 79 ? 15.769 51.173 15.882 1.00 23.94 79 LEU A CA 1
ATOM 635 C C . LEU A 1 79 ? 14.615 51.923 15.159 1.00 23.94 79 LEU A C 1
ATOM 637 O O . LEU A 1 79 ? 14.806 52.927 14.491 1.00 23.94 79 LEU A O 1
ATOM 641 N N . PHE A 1 80 ? 13.390 51.493 15.500 1.00 23.69 80 PHE A N 1
ATOM 642 C CA . PHE A 1 80 ? 12.392 52.253 16.291 1.00 23.69 80 PHE A CA 1
ATOM 643 C C . PHE A 1 80 ? 11.817 53.624 15.817 1.00 23.69 80 PHE A C 1
ATOM 645 O O . PHE A 1 80 ? 12.493 54.645 15.862 1.00 23.69 80 PHE A O 1
ATOM 652 N N . ARG A 1 81 ? 10.466 53.633 15.740 1.00 23.36 81 ARG A N 1
ATOM 653 C CA . ARG A 1 81 ? 9.492 54.576 16.370 1.00 23.36 81 ARG A CA 1
ATOM 654 C C . ARG A 1 81 ? 8.812 55.737 15.595 1.00 23.36 81 ARG A C 1
ATOM 656 O O . ARG A 1 81 ? 9.432 56.510 14.885 1.00 23.36 81 ARG A O 1
ATOM 663 N N . ASP A 1 82 ? 7.522 55.876 15.944 1.00 24.66 82 ASP A N 1
ATOM 664 C CA . ASP A 1 82 ? 6.668 57.076 16.097 1.00 24.66 82 ASP A CA 1
ATOM 665 C C . ASP A 1 82 ? 6.187 57.948 14.898 1.00 24.66 82 ASP A C 1
ATOM 667 O O . ASP A 1 82 ? 6.806 58.928 14.508 1.00 24.66 82 ASP A O 1
ATOM 671 N N . SER A 1 83 ? 4.914 57.704 14.530 1.00 23.45 83 SER A N 1
ATOM 672 C CA . SER A 1 83 ? 3.772 58.642 14.718 1.00 23.45 83 SER A CA 1
ATOM 673 C C . SER A 1 83 ? 3.503 59.856 13.789 1.00 23.45 83 SER A C 1
ATOM 675 O O . SER A 1 83 ? 3.999 60.945 14.050 1.00 23.45 83 SER A O 1
ATOM 677 N N . TYR A 1 84 ? 2.461 59.709 12.936 1.00 24.12 84 TYR A N 1
ATOM 678 C CA . TYR A 1 84 ? 1.400 60.710 12.599 1.00 24.12 84 TYR A CA 1
ATOM 679 C C . TYR A 1 84 ? 1.791 62.063 11.908 1.00 24.12 84 TYR A C 1
ATOM 681 O O . TYR A 1 84 ? 2.961 62.420 11.874 1.00 24.12 84 TYR A O 1
ATOM 689 N N . PRO A 1 85 ? 0.843 62.910 11.414 1.00 44.41 85 PRO A N 1
ATOM 690 C CA . PRO A 1 85 ? -0.459 62.653 10.761 1.00 44.41 85 PRO A CA 1
ATOM 691 C C . PRO A 1 85 ? -0.742 63.471 9.449 1.00 44.41 85 PRO A C 1
ATOM 693 O O . PRO A 1 85 ? -0.124 64.488 9.164 1.00 44.41 85 PRO A O 1
ATOM 696 N N . SER A 1 86 ? -1.820 63.090 8.738 1.00 23.89 86 SER A N 1
ATOM 697 C CA . SER A 1 86 ? -2.816 63.955 8.034 1.00 23.89 86 SER A CA 1
ATOM 698 C C . SER A 1 86 ? -2.475 64.930 6.864 1.00 23.89 86 SER A C 1
ATOM 700 O O . SER A 1 86 ? -2.038 66.042 7.126 1.00 23.89 86 SER A O 1
ATOM 702 N N . ARG A 1 87 ? -3.021 64.609 5.658 1.00 27.38 87 ARG A N 1
ATOM 703 C CA . ARG A 1 87 ? -3.900 65.444 4.754 1.00 27.38 87 ARG A CA 1
ATOM 704 C C . ARG A 1 87 ? -3.364 66.792 4.158 1.00 27.38 87 ARG A C 1
ATOM 706 O O . ARG A 1 87 ? -2.331 67.258 4.610 1.00 27.38 87 ARG A O 1
ATOM 713 N N . PRO A 1 88 ? -4.072 67.502 3.223 1.00 46.50 88 PRO A N 1
ATOM 714 C CA . PRO A 1 88 ? -5.212 67.154 2.325 1.00 46.50 88 PRO A CA 1
ATOM 715 C C . PRO A 1 88 ? -5.136 67.700 0.845 1.00 46.50 88 PRO A C 1
ATOM 717 O O . PRO A 1 88 ? -4.205 68.397 0.474 1.00 46.50 88 PRO A O 1
ATOM 720 N N . HIS A 1 89 ? -6.225 67.483 0.071 1.00 25.70 89 HIS A N 1
ATOM 721 C CA . HIS A 1 89 ? -6.812 68.329 -1.015 1.00 25.70 89 HIS A CA 1
ATOM 722 C C . HIS A 1 89 ? -6.269 68.389 -2.477 1.00 25.70 89 HIS A C 1
ATOM 724 O O . HIS A 1 89 ? -5.152 68.809 -2.725 1.00 25.70 89 HIS A O 1
ATOM 730 N N . HIS A 1 90 ? -7.218 68.153 -3.414 1.00 27.70 90 HIS A N 1
ATOM 731 C CA . HIS A 1 90 ? -7.552 68.868 -4.681 1.00 27.70 90 HIS A CA 1
ATOM 732 C C . HIS A 1 90 ? -6.513 69.120 -5.815 1.00 27.70 90 HIS A C 1
ATOM 734 O O . HIS A 1 90 ? -5.340 69.331 -5.561 1.00 27.70 90 HIS A O 1
ATOM 740 N N . SER A 1 91 ? -6.899 69.239 -7.105 1.00 24.39 91 SER A N 1
ATOM 741 C CA . SER A 1 91 ? -8.080 68.737 -7.858 1.00 24.39 91 SER A CA 1
ATOM 742 C C . SER A 1 91 ? -7.953 68.969 -9.387 1.00 24.39 91 SER A C 1
ATOM 744 O O . SER A 1 91 ? -7.233 69.856 -9.824 1.00 24.39 91 SER A O 1
ATOM 746 N N . THR A 1 92 ? -8.783 68.263 -10.176 1.00 24.48 92 THR A N 1
ATOM 747 C CA . THR A 1 92 ? -9.395 68.691 -11.469 1.00 24.48 92 THR A CA 1
ATOM 748 C C . THR A 1 92 ? -8.538 69.243 -12.627 1.00 24.48 92 THR A C 1
ATOM 750 O O . THR A 1 92 ? -8.125 70.397 -12.601 1.00 24.48 92 THR A O 1
ATOM 753 N N . SER A 1 93 ? -8.582 68.556 -13.778 1.00 24.52 93 SER A N 1
ATOM 754 C CA . SER A 1 93 ? -9.047 69.159 -15.052 1.00 24.52 93 SER A CA 1
ATOM 755 C C . SER A 1 93 ? -9.563 68.084 -16.040 1.00 24.52 93 SER A C 1
ATOM 757 O O . SER A 1 93 ? -9.654 66.918 -15.662 1.00 24.52 93 SER A O 1
ATOM 759 N N . ARG A 1 94 ? -10.127 68.510 -17.186 1.00 23.20 94 ARG A N 1
ATOM 760 C CA . ARG A 1 94 ? -11.557 68.289 -17.508 1.00 23.20 94 ARG A CA 1
ATOM 761 C C . ARG A 1 94 ? -11.856 68.356 -19.038 1.00 23.20 94 ARG A C 1
ATOM 763 O O . ARG A 1 94 ? -11.655 69.426 -19.603 1.00 23.20 94 ARG A O 1
ATOM 770 N N . TRP A 1 95 ? -12.497 67.324 -19.622 1.00 23.44 95 TRP A N 1
ATOM 771 C CA . TRP A 1 95 ? -13.138 67.279 -20.980 1.00 23.44 95 TRP A CA 1
ATOM 772 C C . TRP A 1 95 ? -12.185 67.455 -22.205 1.00 23.44 95 TRP A C 1
ATOM 774 O O . TRP A 1 95 ? -11.015 67.746 -21.993 1.00 23.44 95 TRP A O 1
ATOM 784 N N . TYR A 1 96 ? -12.540 67.236 -23.492 1.00 21.81 96 TYR A N 1
ATOM 785 C CA . TYR A 1 96 ? -13.820 67.121 -24.249 1.00 21.81 96 TYR A CA 1
ATOM 786 C C . TYR A 1 96 ? -13.729 66.069 -25.408 1.00 21.81 96 TYR A C 1
ATOM 788 O O . TYR A 1 96 ? -12.645 65.898 -25.944 1.00 21.81 96 TYR A O 1
ATOM 796 N N . HIS A 1 97 ? -14.861 65.418 -25.769 1.00 22.00 97 HIS A N 1
ATOM 797 C CA . HIS A 1 97 ? -15.463 65.128 -27.117 1.00 22.00 97 HIS A CA 1
ATOM 798 C C . HIS A 1 97 ? -14.615 64.976 -28.425 1.00 22.00 97 HIS A C 1
ATOM 800 O O . HIS A 1 97 ? -13.587 65.623 -28.546 1.00 22.00 97 HIS A O 1
ATOM 806 N N . VAL A 1 98 ? -15.066 64.352 -29.544 1.00 23.00 98 VAL A N 1
ATOM 807 C CA . VAL A 1 98 ? -16.052 63.275 -29.905 1.00 23.00 98 VAL A CA 1
ATOM 808 C C . VAL A 1 98 ? -16.047 63.069 -31.460 1.00 23.00 98 VAL A C 1
ATOM 810 O O . VAL A 1 98 ? -15.594 63.973 -32.154 1.00 23.00 98 VAL A O 1
ATOM 813 N N . HIS A 1 99 ? -16.626 61.962 -31.971 1.00 24.27 99 HIS A N 1
ATOM 814 C CA . HIS A 1 99 ? -17.020 61.639 -33.378 1.00 24.27 99 HIS A CA 1
ATOM 815 C C . HIS A 1 99 ? -15.978 61.143 -34.434 1.00 24.27 99 HIS A C 1
ATOM 817 O O . HIS A 1 99 ? -15.087 61.877 -34.845 1.00 24.27 99 HIS A O 1
ATOM 823 N N . ASP A 1 100 ? -16.240 59.904 -34.894 1.00 26.00 100 ASP A N 1
ATOM 824 C CA . ASP A 1 100 ? -16.491 59.417 -36.279 1.00 26.00 100 ASP A CA 1
ATOM 825 C C . ASP A 1 100 ? -15.400 59.081 -37.341 1.00 26.00 100 ASP A C 1
ATOM 827 O O . ASP A 1 100 ? -14.323 59.667 -37.417 1.00 26.00 100 ASP A O 1
ATOM 831 N N . ASP A 1 101 ? -15.811 58.109 -38.180 1.00 26.28 101 ASP A N 1
ATOM 832 C CA . ASP A 1 101 ? -15.418 57.707 -39.550 1.00 26.28 101 ASP A CA 1
ATOM 833 C C . ASP A 1 101 ? -14.125 56.889 -39.871 1.00 26.28 101 ASP A C 1
ATOM 835 O O . ASP A 1 101 ? -13.069 57.409 -40.222 1.00 26.28 101 ASP A O 1
ATOM 839 N N . ASP A 1 102 ? -14.341 55.561 -39.933 1.00 27.28 102 ASP A N 1
ATOM 840 C CA . ASP A 1 102 ? -14.281 54.706 -41.149 1.00 27.28 102 ASP A CA 1
ATOM 841 C C . ASP A 1 102 ? -13.040 53.864 -41.595 1.00 27.28 102 ASP A C 1
ATOM 843 O O . ASP A 1 102 ? -11.900 54.311 -41.687 1.00 27.28 102 ASP A O 1
ATOM 847 N N . ASN A 1 103 ? -13.383 52.635 -42.029 1.00 25.34 103 ASN A N 1
ATOM 848 C CA . ASN A 1 103 ? -12.716 51.660 -42.926 1.00 25.34 103 ASN A CA 1
ATOM 849 C C . ASN A 1 103 ? -11.476 50.804 -42.532 1.00 25.34 103 ASN A C 1
ATOM 851 O O . ASN A 1 103 ? -10.322 51.219 -42.567 1.00 25.34 103 ASN A O 1
ATOM 855 N N . GLU A 1 104 ? -11.776 49.504 -42.378 1.00 26.94 104 GLU A N 1
ATOM 856 C CA . GLU A 1 104 ? -11.086 48.309 -42.916 1.00 26.94 104 GLU A CA 1
ATOM 857 C C . GLU A 1 104 ? -9.551 48.131 -42.816 1.00 26.94 104 GLU A C 1
ATOM 859 O O . GLU A 1 104 ? -8.780 48.659 -43.623 1.00 26.94 104 GLU A O 1
ATOM 864 N N . LYS A 1 105 ? -9.142 47.109 -42.036 1.00 25.97 105 LYS A N 1
ATOM 865 C CA . LYS A 1 105 ? -8.390 45.958 -42.595 1.00 25.97 105 LYS A CA 1
ATOM 866 C C . LYS A 1 105 ? -8.380 44.703 -41.708 1.00 25.97 105 LYS A C 1
ATOM 868 O O . LYS A 1 105 ? -7.888 44.723 -40.589 1.00 25.97 105 LYS A O 1
ATOM 873 N N . GLN A 1 106 ? -8.898 43.620 -42.292 1.00 23.11 106 GLN A N 1
ATOM 874 C CA . GLN A 1 106 ? -8.666 42.190 -42.023 1.00 23.11 106 GLN A CA 1
ATOM 875 C C . GLN A 1 106 ? -7.883 41.802 -40.749 1.00 23.11 106 GLN A C 1
ATOM 877 O O . GLN A 1 106 ? -6.653 41.813 -40.733 1.00 23.11 106 GLN A O 1
ATOM 882 N N . THR A 1 107 ? -8.594 41.275 -39.751 1.00 23.38 107 THR A N 1
ATOM 883 C CA . THR A 1 107 ? -8.040 40.295 -38.803 1.00 23.38 107 THR A CA 1
ATOM 884 C C . THR A 1 107 ? -8.145 38.891 -39.398 1.00 23.38 107 THR A C 1
ATOM 886 O O . THR A 1 107 ? -9.227 38.494 -39.832 1.00 23.38 107 THR A O 1
ATOM 889 N N . VAL A 1 108 ? -7.048 38.134 -39.401 1.00 24.55 108 VAL A N 1
ATOM 890 C CA . VAL A 1 108 ? -7.060 36.698 -39.722 1.00 24.55 108 VAL A CA 1
ATOM 891 C C . VAL A 1 108 ? -7.276 35.919 -38.429 1.00 24.55 108 VAL A C 1
ATOM 893 O O . VAL A 1 108 ? -6.528 36.101 -37.472 1.00 24.55 108 VAL A O 1
ATOM 896 N N . ASP A 1 109 ? -8.300 35.072 -38.417 1.00 23.00 109 ASP A N 1
ATOM 897 C CA . ASP A 1 109 ? -8.564 34.119 -37.340 1.00 23.00 109 ASP A CA 1
ATOM 898 C C . ASP A 1 109 ? -7.705 32.855 -37.538 1.00 23.00 109 ASP A C 1
ATOM 900 O O . ASP A 1 109 ? -7.480 32.429 -38.674 1.00 23.00 109 ASP A O 1
ATOM 904 N N . VAL A 1 110 ? -7.197 32.266 -36.454 1.00 23.50 110 VAL A N 1
ATOM 905 C CA . VAL A 1 110 ? -6.263 31.123 -36.490 1.00 23.50 110 VAL A CA 1
ATOM 906 C C . VAL A 1 110 ? -6.807 30.007 -35.600 1.00 23.50 110 VAL A C 1
ATOM 908 O O . VAL A 1 110 ? -6.332 29.766 -34.493 1.00 23.50 110 VAL A O 1
ATOM 911 N N . GLY A 1 111 ? -7.844 29.339 -36.108 1.00 24.88 111 GLY A N 1
ATOM 912 C CA . GLY A 1 111 ? -8.639 28.359 -35.368 1.00 24.88 111 GLY A CA 1
ATOM 913 C C . GLY A 1 111 ? -9.039 27.127 -36.181 1.00 24.88 111 GLY A C 1
ATOM 914 O O . GLY A 1 111 ? -10.194 26.717 -36.118 1.00 24.88 111 GLY A O 1
ATOM 915 N N . GLU A 1 112 ? -8.127 26.520 -36.953 1.00 23.33 112 GLU A N 1
ATOM 916 C CA . GLU A 1 112 ? -8.425 25.252 -37.639 1.00 23.33 112 GLU A CA 1
ATOM 917 C C . GLU A 1 112 ? -7.194 24.340 -37.801 1.00 23.33 112 GLU A C 1
ATOM 919 O O . GLU A 1 112 ? -6.285 24.642 -38.571 1.00 23.33 112 GLU A O 1
ATOM 924 N N . ALA A 1 113 ? -7.169 23.209 -37.077 1.00 22.23 113 ALA A N 1
ATOM 925 C CA . ALA A 1 113 ? -6.149 22.159 -37.217 1.00 22.23 113 ALA A CA 1
ATOM 926 C C . ALA A 1 113 ? -6.585 20.786 -36.643 1.00 22.23 113 ALA A C 1
ATOM 928 O O . ALA A 1 113 ? -5.813 20.148 -35.937 1.00 22.23 113 ALA A O 1
ATOM 929 N N . LEU A 1 114 ? -7.815 20.319 -36.915 1.00 24.00 114 LEU A N 1
ATOM 930 C CA . LEU A 1 114 ? -8.217 18.908 -36.716 1.00 24.00 114 LEU A CA 1
ATOM 931 C C . LEU A 1 114 ? -9.530 18.598 -37.469 1.00 24.00 114 LEU A C 1
ATOM 933 O O . LEU A 1 114 ? -10.625 18.838 -36.963 1.00 24.00 114 LEU A O 1
ATOM 937 N N . ARG A 1 115 ? -9.434 18.064 -38.696 1.00 22.36 115 ARG A N 1
ATOM 938 C CA . ARG A 1 115 ? -10.574 17.504 -39.451 1.00 22.36 115 ARG A CA 1
ATOM 939 C C . ARG A 1 115 ? -10.146 16.295 -40.281 1.00 22.36 115 ARG A C 1
ATOM 941 O O . ARG A 1 115 ? -9.239 16.392 -41.101 1.00 22.36 115 ARG A O 1
ATOM 948 N N . VAL A 1 116 ? -10.854 15.183 -40.098 1.00 25.67 116 VAL A N 1
ATOM 949 C CA . VAL A 1 116 ? -10.743 13.948 -40.893 1.00 25.67 116 VAL A CA 1
ATOM 950 C C . VAL A 1 116 ? -11.781 14.003 -42.034 1.00 25.67 116 VAL A C 1
ATOM 952 O O . VAL A 1 116 ? -12.888 14.501 -41.803 1.00 25.67 116 VAL A O 1
ATOM 955 N N . PRO A 1 117 ? -11.471 13.560 -43.270 1.00 23.19 117 PRO A N 1
ATOM 956 C CA . PRO A 1 117 ? -12.395 13.668 -44.404 1.00 23.19 117 PRO A CA 1
ATOM 957 C C . PRO A 1 117 ? -13.584 12.682 -44.325 1.00 23.19 117 PRO A C 1
ATOM 959 O O . PRO A 1 117 ? -13.444 11.588 -43.778 1.00 23.19 117 PRO A O 1
ATOM 962 N N . PRO A 1 118 ? -14.758 13.028 -44.894 1.00 24.12 118 PRO A N 1
ATOM 963 C CA . PRO A 1 118 ? -15.983 12.240 -44.744 1.00 24.12 118 PRO A CA 1
ATOM 964 C C . PRO A 1 118 ? -16.137 11.116 -45.783 1.00 24.12 118 PRO A C 1
ATOM 966 O O . PRO A 1 118 ? -15.944 11.324 -46.983 1.00 24.12 118 PRO A O 1
ATOM 969 N N . SER A 1 119 ? -16.615 9.951 -45.338 1.00 24.94 119 SER A N 1
ATOM 970 C CA . SER A 1 119 ? -17.137 8.880 -46.201 1.00 24.94 119 SER A CA 1
ATOM 971 C C . SER A 1 119 ? -18.663 8.999 -46.405 1.00 24.94 119 SER A C 1
ATOM 973 O O . SER A 1 119 ? -19.341 9.821 -45.783 1.00 24.94 119 SER A O 1
ATOM 975 N N . SER A 1 120 ? -19.216 8.256 -47.371 1.00 25.02 120 SER A N 1
ATOM 976 C CA . SER A 1 120 ? -20.541 8.555 -47.947 1.00 25.02 120 SER A CA 1
ATOM 977 C C . SER A 1 120 ? -21.739 7.891 -47.245 1.00 25.02 120 SER A C 1
ATOM 979 O O . SER A 1 120 ? -21.695 6.741 -46.819 1.00 25.02 120 SER A O 1
ATOM 981 N N . LYS A 1 121 ? -22.852 8.637 -47.167 1.00 24.14 121 LYS A N 1
ATOM 982 C CA . LYS A 1 121 ? -24.095 8.271 -46.463 1.00 24.14 121 LYS A CA 1
ATOM 983 C C . LYS A 1 121 ? -24.782 7.012 -47.019 1.00 24.14 121 LYS A C 1
ATOM 985 O O . LYS A 1 121 ? -25.118 6.965 -48.202 1.00 24.14 121 LYS A O 1
ATOM 990 N N . ARG A 1 122 ? -25.242 6.139 -46.117 1.00 22.75 122 ARG A N 1
ATOM 991 C CA . ARG A 1 122 ? -26.561 5.479 -46.211 1.00 22.75 122 ARG A CA 1
ATOM 992 C C . ARG A 1 122 ? -27.269 5.555 -44.857 1.00 22.75 122 ARG A C 1
ATOM 994 O O . ARG A 1 122 ? -26.623 5.531 -43.820 1.00 22.75 122 ARG A O 1
ATOM 1001 N N . GLN A 1 123 ? -28.590 5.709 -44.885 1.00 23.86 123 GLN A N 1
ATOM 1002 C CA . GLN A 1 123 ? -29.430 5.854 -43.693 1.00 23.86 123 GLN A CA 1
ATOM 1003 C C . GLN A 1 123 ? -29.985 4.491 -43.265 1.00 23.86 123 GLN A C 1
ATOM 1005 O O . GLN A 1 123 ? -30.397 3.722 -44.133 1.00 23.86 123 GLN A O 1
ATOM 1010 N N . ASN A 1 124 ? -30.094 4.243 -41.956 1.00 22.34 124 ASN A N 1
ATOM 1011 C CA . ASN A 1 124 ? -31.398 4.046 -41.310 1.00 22.34 124 ASN A CA 1
ATOM 1012 C C . ASN A 1 124 ? -31.297 3.994 -39.774 1.00 22.34 124 ASN A C 1
ATOM 1014 O O . ASN A 1 124 ? -30.309 3.547 -39.211 1.00 22.34 124 ASN A O 1
ATOM 1018 N N . ASN A 1 125 ? -32.367 4.484 -39.152 1.00 25.50 125 ASN A N 1
ATOM 1019 C CA . ASN A 1 125 ? -32.631 4.682 -37.725 1.00 25.50 125 ASN A CA 1
ATOM 1020 C C . ASN A 1 125 ? -32.139 3.582 -36.762 1.00 25.50 125 ASN A C 1
ATOM 1022 O O . ASN A 1 125 ? -32.437 2.408 -36.974 1.00 25.50 125 ASN A O 1
ATOM 1026 N N . LEU A 1 126 ? -31.604 4.007 -35.612 1.00 23.95 126 LEU A N 1
ATOM 1027 C CA . LEU A 1 126 ? -31.733 3.326 -34.316 1.00 23.95 126 LEU A CA 1
ATOM 1028 C C . LEU A 1 126 ? -31.717 4.366 -33.172 1.00 23.95 126 LEU A C 1
ATOM 1030 O O . LEU A 1 126 ? -31.631 5.566 -33.437 1.00 23.95 126 LEU A O 1
ATOM 1034 N N . SER A 1 127 ? -31.950 3.919 -31.936 1.00 23.97 127 SER A N 1
ATOM 1035 C CA . SER A 1 127 ? -32.186 4.756 -30.747 1.00 23.97 127 SER A CA 1
ATOM 1036 C C . SER A 1 127 ? -30.919 5.397 -30.163 1.00 23.97 127 SER A C 1
ATOM 1038 O O . SER A 1 127 ? -29.811 5.066 -30.561 1.00 23.97 127 SER A O 1
ATOM 1040 N N . SER A 1 128 ? -31.110 6.330 -29.223 1.00 25.50 128 SER A N 1
ATOM 1041 C CA . SER A 1 128 ? -30.048 7.031 -28.490 1.00 25.50 128 SER A CA 1
ATOM 1042 C C . SER A 1 128 ? -29.083 6.078 -27.782 1.00 25.50 128 SER A C 1
ATOM 1044 O O . SER A 1 128 ? -29.537 5.221 -27.023 1.00 25.50 128 SER A O 1
ATOM 1046 N N . ASP A 1 129 ? -27.791 6.314 -27.990 1.00 24.75 129 ASP A N 1
ATOM 1047 C CA . ASP A 1 129 ? -26.662 5.653 -27.332 1.00 24.75 129 ASP A CA 1
ATOM 1048 C C . ASP A 1 129 ? -25.885 6.697 -26.517 1.00 24.75 129 ASP A C 1
ATOM 1050 O O . ASP A 1 129 ? -25.732 7.839 -26.970 1.00 24.75 129 ASP A O 1
ATOM 1054 N N . ASP A 1 130 ? -25.403 6.321 -25.333 1.00 27.33 130 ASP A N 1
ATOM 1055 C CA . ASP A 1 130 ? -24.534 7.172 -24.513 1.00 27.33 130 ASP A CA 1
ATOM 1056 C C . ASP A 1 130 ? -23.067 7.015 -24.948 1.00 27.33 130 ASP A C 1
ATOM 1058 O O . ASP A 1 130 ? -22.629 5.945 -25.364 1.00 27.33 130 ASP A O 1
ATOM 1062 N N . GLY A 1 131 ? -22.301 8.108 -24.902 1.00 25.47 131 GLY A N 1
ATOM 1063 C CA . GLY A 1 131 ? -21.018 8.200 -25.606 1.00 25.47 131 GLY A CA 1
ATOM 1064 C C . GLY A 1 131 ? -19.929 7.249 -25.097 1.00 25.47 131 GLY A C 1
ATOM 1065 O O . GLY A 1 131 ? -19.427 7.420 -23.985 1.00 25.47 131 GLY A O 1
ATOM 1066 N N . GLU A 1 132 ? -19.493 6.324 -25.957 1.00 24.45 132 GLU A N 1
ATOM 1067 C CA . GLU A 1 132 ? -18.337 5.456 -25.715 1.00 24.45 132 GLU A CA 1
ATOM 1068 C C . GLU A 1 132 ? -17.067 6.272 -25.415 1.00 24.45 132 GLU A C 1
ATOM 1070 O O . GLU A 1 132 ? -16.546 7.005 -26.260 1.00 24.45 132 GLU A O 1
ATOM 1075 N N . GLN A 1 133 ? -16.510 6.091 -24.217 1.00 26.70 133 GLN A N 1
ATOM 1076 C CA . GLN A 1 133 ? -15.085 6.316 -23.989 1.00 26.70 133 GLN A CA 1
ATOM 1077 C C . GLN A 1 133 ? -14.349 5.035 -24.391 1.00 26.70 133 GLN A C 1
ATOM 1079 O O . GLN A 1 133 ? -14.730 3.955 -23.940 1.00 26.70 133 GLN A O 1
ATOM 1084 N N . HIS A 1 134 ? -13.298 5.137 -25.213 1.00 25.83 134 HIS A N 1
ATOM 1085 C CA . HIS A 1 134 ? -12.497 3.967 -25.586 1.00 25.83 134 HIS A CA 1
ATOM 1086 C C . HIS A 1 134 ? -11.974 3.254 -24.332 1.00 25.83 134 HIS A C 1
ATOM 1088 O O . HIS A 1 134 ? -11.278 3.842 -23.502 1.00 25.83 134 HIS A O 1
ATOM 1094 N N . ASN A 1 135 ? -12.349 1.984 -24.193 1.00 26.23 135 ASN A N 1
ATOM 1095 C CA . ASN A 1 135 ? -12.185 1.230 -22.962 1.00 26.23 135 ASN A CA 1
ATOM 1096 C C . ASN A 1 135 ? -10.748 0.701 -22.829 1.00 26.23 135 ASN A C 1
ATOM 1098 O O . ASN A 1 135 ? -10.417 -0.361 -23.342 1.00 26.23 135 ASN A O 1
ATOM 1102 N N . ILE A 1 136 ? -9.895 1.431 -22.107 1.00 34.84 136 ILE A N 1
ATOM 1103 C CA . ILE A 1 136 ? -8.481 1.064 -21.865 1.00 34.84 136 ILE A CA 1
ATOM 1104 C C . ILE A 1 136 ? -8.358 -0.175 -20.937 1.00 34.84 136 ILE A C 1
ATOM 1106 O O . ILE A 1 136 ? -7.266 -0.677 -20.700 1.00 34.84 136 ILE A O 1
ATOM 1110 N N . ASN A 1 137 ? -9.477 -0.698 -20.419 1.00 35.06 137 ASN A N 1
ATOM 1111 C CA . ASN A 1 137 ? -9.517 -1.785 -19.436 1.00 35.06 137 ASN A CA 1
ATOM 1112 C C . ASN A 1 137 ? -9.700 -3.193 -20.042 1.00 35.06 137 ASN A C 1
ATOM 1114 O O . ASN A 1 137 ? -10.084 -4.112 -19.314 1.00 35.06 137 ASN A O 1
ATOM 1118 N N . GLU A 1 138 ? -9.469 -3.396 -21.344 1.00 36.94 138 GLU A N 1
ATOM 1119 C CA . GLU A 1 138 ? -9.402 -4.759 -21.891 1.00 36.94 138 GLU A CA 1
ATOM 1120 C C . GLU A 1 138 ? -8.194 -5.498 -21.300 1.00 36.94 138 GLU A C 1
ATOM 1122 O O . GLU A 1 138 ? -7.040 -5.097 -21.461 1.00 36.94 138 GLU A O 1
ATOM 1127 N N . SER A 1 139 ? -8.472 -6.575 -20.564 1.00 41.56 139 SER A N 1
ATOM 1128 C CA . SER A 1 139 ? -7.432 -7.386 -19.941 1.00 41.56 139 SER A CA 1
ATOM 1129 C C . SER A 1 139 ? -6.659 -8.154 -21.020 1.00 41.56 139 SER A C 1
ATOM 1131 O O . SER A 1 139 ? -7.287 -8.879 -21.794 1.00 41.56 139 SER A O 1
ATOM 1133 N N . PRO A 1 140 ? -5.311 -8.095 -21.056 1.00 46.84 140 PRO A N 1
ATOM 1134 C CA . PRO A 1 140 ? -4.526 -8.859 -22.029 1.00 46.84 140 PRO A CA 1
ATOM 1135 C C . PRO A 1 140 ? -4.657 -10.383 -21.845 1.00 46.84 140 PRO A C 1
ATOM 1137 O O . PRO A 1 140 ? -4.228 -11.142 -22.708 1.00 46.84 140 PRO A O 1
ATOM 1140 N N . PHE A 1 141 ? -5.252 -10.836 -20.736 1.00 49.62 141 PHE A N 1
ATOM 1141 C CA . PHE A 1 141 ? -5.391 -12.245 -20.373 1.00 49.62 141 PHE A CA 1
ATOM 1142 C C . PHE A 1 141 ? -6.576 -12.969 -21.043 1.00 49.62 141 PHE A C 1
ATOM 1144 O O . PHE A 1 141 ? -6.633 -14.192 -20.961 1.00 49.62 141 PHE A O 1
ATOM 1151 N N . ASP A 1 142 ? -7.486 -12.262 -21.730 1.00 42.34 142 ASP A N 1
ATOM 1152 C CA . ASP A 1 142 ? -8.599 -12.876 -22.495 1.00 42.34 142 ASP A CA 1
ATOM 1153 C C . ASP A 1 142 ? -8.182 -13.304 -23.929 1.00 42.34 142 ASP A C 1
ATOM 1155 O O . ASP A 1 142 ? -8.991 -13.800 -24.715 1.00 42.34 142 ASP A O 1
ATOM 1159 N N . MET A 1 143 ? -6.902 -13.133 -24.285 1.00 51.47 143 MET A N 1
ATOM 1160 C CA . MET A 1 143 ? -6.318 -13.597 -25.548 1.00 51.47 143 MET A CA 1
ATOM 1161 C C . MET A 1 143 ? -6.014 -15.103 -25.493 1.00 51.47 143 MET A C 1
ATOM 1163 O O . MET A 1 143 ? -4.925 -15.505 -25.070 1.00 51.47 143 MET A O 1
ATOM 1167 N N . ASP A 1 144 ? -6.956 -15.931 -25.963 1.00 45.69 144 ASP A N 1
ATOM 1168 C CA . ASP A 1 144 ? -6.791 -17.388 -26.126 1.00 45.69 144 ASP A CA 1
ATOM 1169 C C . ASP A 1 144 ? -5.610 -17.697 -27.063 1.00 45.69 144 ASP A C 1
ATOM 1171 O O . ASP A 1 144 ? -5.707 -17.641 -28.292 1.00 45.69 144 ASP A O 1
ATOM 1175 N N . THR A 1 145 ? -4.445 -17.936 -26.463 1.00 60.28 145 THR A N 1
ATOM 1176 C CA . THR A 1 145 ? -3.165 -18.016 -27.162 1.00 60.28 145 THR A CA 1
ATOM 1177 C C . THR A 1 145 ? -2.345 -19.187 -26.650 1.00 60.28 145 THR A C 1
ATOM 1179 O O . THR A 1 145 ? -2.192 -19.412 -25.450 1.00 60.28 145 THR A O 1
ATOM 1182 N N . THR A 1 146 ? -1.757 -19.938 -27.579 1.00 79.31 146 THR A N 1
ATOM 1183 C CA . THR A 1 146 ? -0.870 -21.052 -27.241 1.00 79.31 146 THR A CA 1
ATOM 1184 C C . THR A 1 146 ? 0.342 -20.558 -26.453 1.00 79.31 146 THR A C 1
ATOM 1186 O O . THR A 1 146 ? 1.090 -19.690 -26.924 1.00 79.31 146 THR A O 1
ATOM 1189 N N . LYS A 1 147 ? 0.537 -21.149 -25.267 1.00 87.38 147 LYS A N 1
ATOM 1190 C CA . LYS A 1 147 ? 1.759 -21.035 -24.463 1.00 87.38 147 LYS A CA 1
ATOM 1191 C C . LYS A 1 147 ? 2.953 -21.621 -25.221 1.00 87.38 147 LYS A C 1
ATOM 1193 O O . LYS A 1 147 ? 2.841 -22.652 -25.883 1.00 87.38 147 LYS A O 1
ATOM 1198 N N . LEU A 1 148 ? 4.094 -20.958 -25.100 1.00 90.25 148 LEU A N 1
ATOM 1199 C CA . LEU A 1 148 ? 5.357 -21.299 -25.744 1.00 90.25 148 LEU A CA 1
ATOM 1200 C C . LEU A 1 148 ? 6.162 -22.271 -24.874 1.00 90.25 148 LEU A C 1
ATOM 1202 O O . LEU A 1 148 ? 6.200 -22.134 -23.652 1.00 90.25 148 LEU A O 1
ATOM 1206 N N . ASN A 1 149 ? 6.871 -23.211 -25.497 1.00 91.50 149 ASN A N 1
ATOM 1207 C CA . ASN A 1 149 ? 7.878 -24.015 -24.804 1.00 91.50 149 ASN A CA 1
ATOM 1208 C C . ASN A 1 149 ? 9.153 -23.165 -24.654 1.00 91.50 149 ASN A C 1
ATOM 1210 O O . ASN A 1 149 ? 9.970 -23.102 -25.576 1.00 91.50 149 ASN A O 1
ATOM 1214 N N . LEU A 1 150 ? 9.259 -22.452 -23.525 1.00 91.50 150 LEU A N 1
ATOM 1215 C CA . LEU A 1 150 ? 10.371 -21.552 -23.202 1.00 91.50 150 LEU A CA 1
ATOM 1216 C C . LEU A 1 150 ? 10.800 -21.640 -21.736 1.00 91.50 150 LEU A C 1
ATOM 1218 O O . LEU A 1 150 ? 9.999 -21.399 -20.836 1.00 91.50 150 LEU A O 1
ATOM 1222 N N . ARG A 1 151 ? 12.085 -21.885 -21.504 1.00 94.50 151 ARG A N 1
ATOM 1223 C CA . ARG A 1 151 ? 12.756 -21.733 -20.208 1.00 94.50 151 ARG A CA 1
ATOM 1224 C C . ARG A 1 151 ? 13.261 -20.292 -20.107 1.00 94.50 151 ARG A C 1
ATOM 1226 O O . ARG A 1 151 ? 14.096 -19.898 -20.915 1.00 94.50 151 ARG A O 1
ATOM 1233 N N . ILE A 1 152 ? 12.753 -19.495 -19.170 1.00 96.75 152 ILE A N 1
ATOM 1234 C CA . ILE A 1 152 ? 13.070 -18.057 -19.083 1.00 96.75 152 ILE A CA 1
ATOM 1235 C C . ILE A 1 152 ? 13.775 -17.764 -17.760 1.00 96.75 152 ILE A C 1
ATOM 1237 O O . ILE A 1 152 ? 13.255 -18.123 -16.702 1.00 96.75 152 ILE A O 1
ATOM 1241 N N . LEU A 1 153 ? 14.921 -17.083 -17.836 1.00 97.56 153 LEU A N 1
ATOM 1242 C CA . LEU A 1 153 ? 15.581 -16.456 -16.693 1.00 97.56 153 LEU A CA 1
ATOM 1243 C C . LEU A 1 153 ? 15.168 -14.980 -16.620 1.00 97.56 153 LEU A C 1
ATOM 1245 O O . LEU A 1 153 ? 15.365 -14.238 -17.580 1.00 97.56 153 LEU A O 1
ATOM 1249 N N . LEU A 1 154 ? 14.619 -14.548 -15.489 1.00 97.94 154 LEU A N 1
ATOM 1250 C CA . LEU A 1 154 ? 14.354 -13.148 -15.169 1.00 97.94 154 LEU A CA 1
ATOM 1251 C C . LEU A 1 154 ? 15.320 -12.722 -14.058 1.00 97.94 154 LEU A C 1
ATOM 1253 O O . LEU A 1 154 ? 15.295 -13.292 -12.971 1.00 97.94 154 LEU A O 1
ATOM 1257 N N . ILE A 1 155 ? 16.174 -11.739 -14.336 1.00 97.19 155 ILE A N 1
ATOM 1258 C CA . ILE A 1 155 ? 17.068 -11.161 -13.327 1.00 97.19 155 ILE A CA 1
ATOM 1259 C C . ILE A 1 155 ? 16.454 -9.853 -12.834 1.00 97.19 155 ILE A C 1
ATOM 1261 O O . ILE A 1 155 ? 16.279 -8.921 -13.626 1.00 97.19 155 ILE A O 1
ATOM 1265 N N . ASP A 1 156 ? 16.124 -9.816 -11.543 1.00 95.62 156 ASP A N 1
ATOM 1266 C CA . ASP A 1 156 ? 15.593 -8.656 -10.833 1.00 95.62 156 ASP A CA 1
ATOM 1267 C C . ASP A 1 156 ? 16.738 -7.752 -10.358 1.00 95.62 156 ASP A C 1
ATOM 1269 O O . ASP A 1 156 ? 17.664 -8.194 -9.680 1.00 95.62 156 ASP A O 1
ATOM 1273 N N . ASN A 1 157 ? 16.677 -6.471 -10.701 1.00 95.31 157 ASN A N 1
ATOM 1274 C CA . ASN A 1 157 ? 17.595 -5.437 -10.231 1.00 95.31 157 ASN A CA 1
ATOM 1275 C C . ASN A 1 157 ? 16.934 -4.615 -9.110 1.00 95.31 157 ASN A C 1
ATOM 1277 O O . ASN A 1 157 ? 17.015 -3.390 -9.110 1.00 95.31 157 ASN A O 1
ATOM 1281 N N . HIS A 1 158 ? 16.259 -5.292 -8.173 1.00 91.00 158 HIS A N 1
ATOM 1282 C CA . HIS A 1 158 ? 15.586 -4.707 -7.002 1.00 91.00 158 HIS A CA 1
ATOM 1283 C C . HIS A 1 158 ? 14.497 -3.667 -7.345 1.00 91.00 158 HIS A C 1
ATOM 1285 O O . HIS A 1 158 ? 14.321 -2.672 -6.633 1.00 91.00 158 HIS A O 1
ATOM 1291 N N . ASP A 1 159 ? 13.741 -3.886 -8.427 1.00 91.00 159 ASP A N 1
ATOM 1292 C CA . ASP A 1 159 ? 12.630 -3.000 -8.804 1.00 91.00 159 ASP A CA 1
ATOM 1293 C C . ASP A 1 159 ? 11.276 -3.434 -8.217 1.00 91.00 159 ASP A C 1
ATOM 1295 O O . ASP A 1 159 ? 10.985 -4.601 -7.973 1.00 91.00 159 ASP A O 1
ATOM 1299 N N . SER A 1 160 ? 10.387 -2.461 -8.028 1.00 91.88 160 SER A N 1
ATOM 1300 C CA . SER A 1 160 ? 8.997 -2.683 -7.629 1.00 91.88 160 SER A CA 1
ATOM 1301 C C . SER A 1 160 ? 8.039 -2.883 -8.802 1.00 91.88 160 SER A C 1
ATOM 1303 O O . SER A 1 160 ? 6.833 -2.789 -8.591 1.00 91.88 160 SER A O 1
ATOM 1305 N N . TYR A 1 161 ? 8.529 -3.188 -10.008 1.00 95.50 161 TYR A N 1
ATOM 1306 C CA . TYR A 1 161 ? 7.703 -3.647 -11.128 1.00 95.50 161 TYR A CA 1
ATOM 1307 C C . TYR A 1 161 ? 8.113 -5.024 -11.686 1.00 95.50 161 TYR A C 1
ATOM 1309 O O . TYR A 1 161 ? 7.405 -5.548 -12.548 1.00 95.50 161 TYR A O 1
ATOM 1317 N N . THR A 1 162 ? 9.177 -5.672 -11.195 1.00 95.50 162 THR A N 1
ATOM 1318 C CA . THR A 1 162 ? 9.667 -6.952 -11.748 1.00 95.50 162 THR A CA 1
ATOM 1319 C C . THR A 1 162 ? 8.624 -8.076 -11.714 1.00 95.50 162 THR A C 1
ATOM 1321 O O . THR A 1 162 ? 8.493 -8.827 -12.685 1.00 95.50 162 THR A O 1
ATOM 1324 N N . TYR A 1 163 ? 7.777 -8.155 -10.682 1.00 94.81 163 TYR A N 1
ATOM 1325 C CA . TYR A 1 163 ? 6.699 -9.150 -10.651 1.00 94.81 163 TYR A CA 1
ATOM 1326 C C . TYR A 1 163 ? 5.559 -8.848 -11.641 1.00 94.81 163 TYR A C 1
ATOM 1328 O O . TYR A 1 163 ? 4.824 -9.763 -12.011 1.00 94.81 163 TYR A O 1
ATOM 1336 N N . ASN A 1 164 ? 5.450 -7.625 -12.178 1.00 97.31 164 ASN A N 1
ATOM 1337 C CA . ASN A 1 164 ? 4.565 -7.348 -13.318 1.00 97.31 164 ASN A CA 1
ATOM 1338 C C . ASN A 1 164 ? 5.107 -7.971 -14.616 1.00 97.31 164 ASN A C 1
ATOM 1340 O O . ASN A 1 164 ? 4.321 -8.516 -15.395 1.00 97.31 164 ASN A O 1
ATOM 1344 N N . LEU A 1 165 ? 6.434 -7.942 -14.834 1.00 96.88 165 LEU A N 1
ATOM 1345 C CA . LEU A 1 165 ? 7.072 -8.678 -15.936 1.00 96.88 165 LEU A CA 1
ATOM 1346 C C . LEU A 1 165 ? 6.811 -10.178 -15.774 1.00 96.88 165 LEU A C 1
ATOM 1348 O O . LEU A 1 165 ? 6.271 -10.790 -16.695 1.00 96.88 165 LEU A O 1
ATOM 1352 N N . TYR A 1 166 ? 7.114 -10.741 -14.595 1.00 96.50 166 TYR A N 1
ATOM 1353 C CA . TYR A 1 166 ? 6.872 -12.151 -14.257 1.00 96.50 166 TYR A CA 1
ATOM 1354 C C . TYR A 1 166 ? 5.421 -12.580 -14.523 1.00 96.50 166 TYR A C 1
ATOM 1356 O O . TYR A 1 166 ? 5.194 -13.587 -15.197 1.00 96.50 166 TYR A O 1
ATOM 1364 N N . GLN A 1 167 ? 4.438 -11.811 -14.042 1.00 94.19 167 GLN A N 1
ATOM 1365 C CA . GLN A 1 167 ? 3.012 -12.100 -14.226 1.00 94.19 167 GLN A CA 1
ATOM 1366 C C . GLN A 1 167 ? 2.624 -12.123 -15.712 1.00 94.19 167 GLN A C 1
ATOM 1368 O O . GLN A 1 167 ? 1.898 -13.022 -16.133 1.00 94.19 167 GLN A O 1
ATOM 1373 N N . TYR A 1 168 ? 3.132 -11.197 -16.534 1.00 94.62 168 TYR A N 1
ATOM 1374 C CA . TYR A 1 168 ? 2.881 -11.211 -17.979 1.00 94.62 168 TYR A CA 1
ATOM 1375 C C . TYR A 1 168 ? 3.552 -12.407 -18.670 1.00 94.62 168 TYR A C 1
ATOM 1377 O O . TYR A 1 168 ? 2.860 -13.193 -19.322 1.00 94.62 168 TYR A O 1
ATOM 1385 N N . ILE A 1 169 ? 4.864 -12.605 -18.513 1.00 95.44 169 ILE A N 1
ATOM 1386 C CA . ILE A 1 169 ? 5.597 -13.660 -19.240 1.00 95.44 169 ILE A CA 1
ATOM 1387 C C . ILE A 1 169 ? 5.210 -15.078 -18.784 1.00 95.44 169 ILE A C 1
ATOM 1389 O O . ILE A 1 169 ? 5.159 -15.989 -19.610 1.00 95.44 169 ILE A O 1
ATOM 1393 N N . SER A 1 170 ? 4.797 -15.266 -17.526 1.00 94.75 170 SER A N 1
ATOM 1394 C CA . SER A 1 170 ? 4.269 -16.548 -17.024 1.00 94.75 170 SER A CA 1
ATOM 1395 C C . SER A 1 170 ? 2.913 -16.935 -17.638 1.00 94.75 170 SER A C 1
ATOM 1397 O O . SER A 1 170 ? 2.556 -18.116 -17.656 1.00 94.75 170 SER A O 1
ATOM 1399 N N . THR A 1 171 ? 2.159 -15.994 -18.228 1.00 92.44 171 THR A N 1
ATOM 1400 C CA . THR A 1 171 ? 1.016 -16.359 -19.094 1.00 92.44 171 THR A CA 1
ATOM 1401 C C . THR A 1 171 ? 1.464 -16.896 -20.454 1.00 92.44 171 THR A C 1
ATOM 1403 O O . THR A 1 171 ? 0.765 -17.724 -21.031 1.00 92.44 171 THR A O 1
ATOM 1406 N N . MET A 1 172 ? 2.646 -16.498 -20.938 1.00 92.06 172 MET A N 1
ATOM 1407 C CA . MET A 1 172 ? 3.134 -16.781 -22.292 1.00 92.06 172 MET A CA 1
ATOM 1408 C C . MET A 1 172 ? 3.900 -18.105 -22.424 1.00 92.06 172 MET A C 1
ATOM 1410 O O . MET A 1 172 ? 3.923 -18.658 -23.519 1.00 92.06 172 MET A O 1
ATOM 1414 N N . THR A 1 173 ? 4.516 -18.634 -21.358 1.00 91.69 173 THR A N 1
ATOM 1415 C CA . THR A 1 173 ? 5.288 -19.901 -21.389 1.00 91.69 173 THR A CA 1
ATOM 1416 C C . THR A 1 173 ? 4.579 -21.081 -20.703 1.00 91.69 173 THR A C 1
ATOM 1418 O O . THR A 1 173 ? 3.690 -20.888 -19.875 1.00 91.69 173 THR A O 1
ATOM 1421 N N . THR A 1 174 ? 4.943 -22.319 -21.057 1.00 89.94 174 THR A N 1
ATOM 1422 C CA . THR A 1 174 ? 4.551 -23.558 -20.360 1.00 89.94 174 THR A CA 1
ATOM 1423 C C . THR A 1 174 ? 5.389 -23.870 -19.118 1.00 89.94 174 THR A C 1
ATOM 1425 O O . THR A 1 174 ? 4.920 -24.625 -18.273 1.00 89.94 174 THR A O 1
ATOM 1428 N N . HIS A 1 175 ? 6.614 -23.347 -19.014 1.00 90.25 175 HIS A N 1
ATOM 1429 C CA . HIS A 1 175 ? 7.513 -23.607 -17.882 1.00 90.25 175 HIS A CA 1
ATOM 1430 C C . HIS A 1 175 ? 7.401 -22.500 -16.825 1.00 90.25 175 HIS A C 1
ATOM 1432 O O . HIS A 1 175 ? 7.103 -21.359 -17.183 1.00 90.25 175 HIS A O 1
ATOM 1438 N N . PRO A 1 176 ? 7.687 -22.786 -15.541 1.00 90.62 176 PRO A N 1
ATOM 1439 C CA . PRO A 1 176 ? 7.941 -21.741 -14.557 1.00 90.62 176 PRO A CA 1
ATOM 1440 C C . PRO A 1 176 ? 9.073 -20.818 -15.024 1.00 90.62 176 PRO A C 1
ATOM 1442 O O . PRO A 1 176 ? 10.076 -21.270 -15.581 1.00 90.62 176 PRO A O 1
ATOM 1445 N N . VAL A 1 177 ? 8.911 -19.520 -14.788 1.00 94.00 177 VAL A N 1
ATOM 1446 C CA . VAL A 1 177 ? 9.960 -18.522 -15.016 1.00 94.00 177 VAL A CA 1
ATOM 1447 C C . VAL A 1 177 ? 10.867 -18.519 -13.793 1.00 94.00 177 VAL A C 1
ATOM 1449 O O . VAL A 1 177 ? 10.382 -18.389 -12.670 1.00 94.00 177 VAL A O 1
ATOM 1452 N N . HIS A 1 178 ? 12.170 -18.668 -14.005 1.00 94.31 178 HIS A N 1
ATOM 1453 C CA . HIS A 1 178 ? 13.157 -18.655 -12.931 1.00 94.31 178 HIS A CA 1
ATOM 1454 C C . HIS A 1 178 ? 13.541 -17.202 -12.640 1.00 94.31 178 HIS A C 1
ATOM 1456 O O . HIS A 1 178 ? 14.025 -16.511 -13.537 1.00 94.31 178 HIS A O 1
ATOM 1462 N N . VAL A 1 179 ? 13.301 -16.734 -11.414 1.00 93.12 179 VAL A N 1
ATOM 1463 C CA . VAL A 1 179 ? 13.603 -15.362 -10.979 1.00 93.12 179 VAL A CA 1
ATOM 1464 C C . VAL A 1 179 ? 14.773 -15.396 -9.999 1.00 93.12 179 VAL A C 1
ATOM 1466 O O . VAL A 1 179 ? 14.770 -16.225 -9.093 1.00 93.12 179 VAL A O 1
ATOM 1469 N N . ILE A 1 180 ? 15.756 -14.512 -10.178 1.00 92.44 180 ILE A N 1
ATOM 1470 C CA . ILE A 1 180 ? 16.866 -14.297 -9.234 1.00 92.44 180 ILE A CA 1
ATOM 1471 C C . ILE A 1 180 ? 17.133 -12.801 -9.063 1.00 92.44 180 ILE A C 1
ATOM 1473 O O . ILE A 1 180 ? 16.982 -12.043 -10.022 1.00 92.44 180 ILE A O 1
ATOM 1477 N N . MET A 1 181 ? 17.593 -12.381 -7.884 1.00 92.06 181 MET A N 1
ATOM 1478 C CA . MET A 1 181 ? 18.133 -11.028 -7.697 1.00 92.06 181 MET A CA 1
ATOM 1479 C C . MET A 1 181 ? 19.506 -10.915 -8.372 1.00 92.06 181 MET A C 1
ATOM 1481 O O . MET A 1 181 ? 20.257 -11.894 -8.442 1.00 92.06 181 MET A O 1
ATOM 1485 N N . ASN A 1 182 ? 19.859 -9.729 -8.867 1.00 93.25 182 ASN A N 1
ATOM 1486 C CA . ASN A 1 182 ? 21.117 -9.500 -9.581 1.00 93.25 182 ASN A CA 1
ATOM 1487 C C . ASN A 1 182 ? 22.374 -9.723 -8.714 1.00 93.25 182 ASN A C 1
ATOM 1489 O O . ASN A 1 182 ? 23.437 -10.030 -9.256 1.00 93.25 182 ASN A O 1
ATOM 1493 N N . ASP A 1 183 ? 22.242 -9.630 -7.393 1.00 90.12 183 ASP A N 1
ATOM 1494 C CA . ASP A 1 183 ? 23.270 -9.806 -6.365 1.00 90.12 183 ASP A CA 1
ATOM 1495 C C . ASP A 1 183 ? 23.130 -11.112 -5.555 1.00 90.12 183 ASP A C 1
ATOM 1497 O O . ASP A 1 183 ? 23.935 -11.363 -4.658 1.00 90.12 183 ASP A O 1
ATOM 1501 N N . ALA A 1 184 ? 22.178 -11.992 -5.901 1.00 88.06 184 ALA A N 1
ATOM 1502 C CA . ALA A 1 184 ? 21.962 -13.281 -5.224 1.00 88.06 184 ALA A CA 1
ATOM 1503 C C . ALA A 1 184 ? 23.189 -14.223 -5.260 1.00 88.06 184 ALA A C 1
ATOM 1505 O O . ALA A 1 184 ? 23.266 -15.185 -4.494 1.00 88.06 184 ALA A O 1
ATOM 1506 N N . TYR A 1 185 ? 24.157 -13.945 -6.139 1.00 88.81 185 TYR A N 1
ATOM 1507 C CA . TYR A 1 185 ? 25.410 -14.681 -6.282 1.00 88.81 185 TYR A CA 1
ATOM 1508 C C . TYR A 1 185 ? 26.605 -13.723 -6.297 1.00 88.81 185 TYR A C 1
ATOM 1510 O O . TYR A 1 185 ? 26.615 -12.735 -7.029 1.00 88.81 185 TYR A O 1
ATOM 1518 N N . SER A 1 186 ? 27.660 -14.066 -5.552 1.00 87.31 186 SER A N 1
ATOM 1519 C CA . SER A 1 186 ? 28.904 -13.281 -5.476 1.00 87.31 186 SER A CA 1
ATOM 1520 C C . SER A 1 186 ? 29.673 -13.197 -6.804 1.00 87.31 186 SER A C 1
ATOM 1522 O O . SER A 1 186 ? 30.524 -12.322 -6.968 1.00 87.31 186 SER A O 1
ATOM 1524 N N . SER A 1 187 ? 29.408 -14.108 -7.745 1.00 90.69 187 SER A N 1
ATOM 1525 C CA . SER A 1 187 ? 29.973 -14.100 -9.094 1.00 90.69 187 SER A CA 1
ATOM 1526 C C . SER A 1 187 ? 29.065 -14.819 -10.098 1.00 90.69 187 SER A C 1
ATOM 1528 O O . SER A 1 187 ? 28.175 -15.589 -9.733 1.00 90.69 187 SER A O 1
ATOM 1530 N N . TYR A 1 188 ? 29.323 -14.593 -11.389 1.00 90.31 188 TYR A N 1
ATOM 1531 C CA . TYR A 1 188 ? 28.691 -15.343 -12.479 1.00 90.31 188 TYR A CA 1
ATOM 1532 C C . TYR A 1 188 ? 29.049 -16.837 -12.404 1.00 90.31 188 TYR A C 1
ATOM 1534 O O . TYR A 1 188 ? 28.219 -17.701 -12.672 1.00 90.31 188 TYR A O 1
ATOM 1542 N N . GLU A 1 189 ? 30.283 -17.149 -12.013 1.00 91.06 189 GLU A N 1
ATOM 1543 C CA . GLU A 1 189 ? 30.779 -18.506 -11.817 1.00 91.06 189 GLU A CA 1
ATOM 1544 C C . GLU A 1 189 ? 30.006 -19.252 -10.715 1.00 91.06 189 GLU A C 1
ATOM 1546 O O . GLU A 1 189 ? 29.609 -20.396 -10.936 1.00 91.06 189 GLU A O 1
ATOM 1551 N N . ASP A 1 190 ? 29.724 -18.607 -9.576 1.00 88.44 190 ASP A N 1
ATOM 1552 C CA . ASP A 1 190 ? 28.932 -19.197 -8.484 1.00 88.44 190 ASP A CA 1
ATOM 1553 C C . ASP A 1 190 ? 27.493 -19.519 -8.930 1.00 88.44 190 ASP A C 1
ATOM 1555 O O . ASP A 1 190 ? 26.963 -20.579 -8.591 1.00 88.44 190 ASP A O 1
ATOM 1559 N N . PHE A 1 191 ? 26.882 -18.645 -9.741 1.00 90.88 191 PHE A N 1
ATOM 1560 C CA . PHE A 1 191 ? 25.560 -18.879 -10.334 1.00 90.88 191 PHE A CA 1
ATOM 1561 C C . PHE A 1 191 ? 25.558 -20.096 -11.274 1.00 90.88 191 PHE A C 1
ATOM 1563 O O . PHE A 1 191 ? 24.711 -20.976 -11.150 1.00 90.88 191 PHE A O 1
ATOM 1570 N N . ILE A 1 192 ? 26.537 -20.213 -12.176 1.00 88.94 192 ILE A N 1
ATOM 1571 C CA . ILE A 1 192 ? 26.654 -21.392 -13.054 1.00 88.94 192 ILE A CA 1
ATOM 1572 C C . ILE A 1 192 ? 26.850 -22.680 -12.237 1.00 88.94 192 ILE A C 1
ATOM 1574 O O . ILE A 1 192 ? 26.249 -23.712 -12.545 1.00 88.94 192 ILE A O 1
ATOM 1578 N N . ILE A 1 193 ? 27.654 -22.628 -11.170 1.00 88.00 193 ILE A N 1
ATOM 1579 C CA . ILE A 1 193 ? 27.887 -23.776 -10.284 1.00 88.00 193 ILE A CA 1
ATOM 1580 C C . ILE A 1 193 ? 26.600 -24.191 -9.552 1.00 88.00 193 ILE A C 1
ATOM 1582 O O . ILE A 1 193 ? 26.375 -25.395 -9.387 1.00 88.00 193 ILE A O 1
ATOM 1586 N N . SER A 1 194 ? 25.735 -23.253 -9.146 1.00 86.25 194 SER A N 1
ATOM 1587 C CA . SER A 1 194 ? 24.464 -23.587 -8.483 1.00 86.25 194 SER A CA 1
ATOM 1588 C C . SER A 1 194 ? 23.493 -24.315 -9.423 1.00 86.25 194 SER A C 1
ATOM 1590 O O . SER A 1 194 ? 22.900 -25.316 -9.015 1.00 86.25 194 SER A O 1
ATOM 1592 N N . LEU A 1 195 ? 23.419 -23.900 -10.696 1.00 85.88 195 LEU A N 1
ATOM 1593 C CA . LEU A 1 195 ? 22.606 -24.547 -11.737 1.00 85.88 195 LEU A CA 1
ATOM 1594 C C . LEU A 1 195 ? 23.056 -25.987 -12.039 1.00 85.88 195 LEU A C 1
ATOM 1596 O O . LEU A 1 195 ? 22.221 -26.851 -12.295 1.00 85.88 195 LEU A O 1
ATOM 1600 N N . GLY A 1 196 ? 24.364 -26.263 -11.991 1.00 73.75 196 GLY A N 1
ATOM 1601 C CA . GLY A 1 196 ? 24.895 -27.615 -12.191 1.00 73.75 196 GLY A CA 1
ATOM 1602 C C . GLY A 1 196 ? 24.756 -28.526 -10.964 1.00 73.75 196 GLY A C 1
ATOM 1603 O O . GLY A 1 196 ? 24.525 -29.731 -11.101 1.00 73.75 196 GLY A O 1
ATOM 1604 N N . SER A 1 197 ? 24.887 -27.968 -9.756 1.00 61.91 197 SER A N 1
ATOM 1605 C CA . SER A 1 197 ? 24.978 -28.739 -8.502 1.00 61.91 197 SER A CA 1
ATOM 1606 C C . SER A 1 197 ? 23.664 -29.396 -8.069 1.00 61.91 197 SER A C 1
ATOM 1608 O O . SER A 1 197 ? 23.688 -30.409 -7.369 1.00 61.91 197 SER A O 1
ATOM 1610 N N . SER A 1 198 ? 22.519 -28.872 -8.509 1.00 49.16 198 SER A N 1
ATOM 1611 C CA . SER A 1 198 ? 21.185 -29.434 -8.247 1.00 49.16 198 SER A CA 1
ATOM 1612 C C . SER A 1 198 ? 20.931 -30.786 -8.938 1.00 49.16 198 SER A C 1
ATOM 1614 O O . SER A 1 198 ? 19.976 -31.474 -8.591 1.00 49.16 198 SER A O 1
ATOM 1616 N N . SER A 1 199 ? 21.806 -31.219 -9.855 1.00 39.09 199 SER A N 1
ATOM 1617 C CA . SER A 1 199 ? 21.670 -32.487 -10.591 1.00 39.09 199 SER A CA 1
ATOM 1618 C C . SER A 1 199 ? 22.159 -33.748 -9.851 1.00 39.09 199 SER A C 1
ATOM 1620 O O . SER A 1 199 ? 21.887 -34.860 -10.306 1.00 39.09 199 SER A O 1
ATOM 1622 N N . THR A 1 200 ? 22.863 -33.629 -8.714 1.00 31.92 200 THR A N 1
ATOM 1623 C CA . THR A 1 200 ? 23.373 -34.796 -7.958 1.00 31.92 200 THR A CA 1
ATOM 1624 C C . THR A 1 200 ? 23.342 -34.593 -6.443 1.00 31.92 200 THR A C 1
ATOM 1626 O O . THR A 1 200 ? 24.067 -33.751 -5.921 1.00 31.92 200 THR A O 1
ATOM 1629 N N . SER A 1 201 ? 22.584 -35.413 -5.706 1.00 24.52 201 SER A N 1
ATOM 1630 C CA . SER A 1 201 ? 22.480 -35.324 -4.239 1.00 24.52 201 SER A CA 1
ATOM 1631 C C . SER A 1 201 ? 23.775 -35.758 -3.514 1.00 24.52 201 SER A C 1
ATOM 1633 O O . SER A 1 201 ? 24.120 -36.946 -3.544 1.00 24.52 201 SER A O 1
ATOM 1635 N N . PRO A 1 202 ? 24.479 -34.868 -2.784 1.00 29.67 202 PRO A N 1
ATOM 1636 C CA . PRO A 1 202 ? 25.681 -35.237 -2.043 1.00 29.67 202 PRO A CA 1
ATOM 1637 C C . PRO A 1 202 ? 25.315 -35.881 -0.696 1.00 29.67 202 PRO A C 1
ATOM 1639 O O . PRO A 1 202 ? 25.085 -35.203 0.306 1.00 29.67 202 PRO A O 1
ATOM 1642 N N . THR A 1 203 ? 25.286 -37.216 -0.642 1.00 26.88 203 THR A N 1
ATOM 1643 C CA . THR A 1 203 ? 25.104 -37.954 0.624 1.00 26.88 203 THR A CA 1
ATOM 1644 C C . THR A 1 203 ? 26.393 -37.919 1.452 1.00 26.88 203 THR A C 1
ATOM 1646 O O . THR A 1 203 ? 27.176 -38.868 1.452 1.00 26.88 203 THR A O 1
ATOM 1649 N N . THR A 1 204 ? 26.619 -36.818 2.173 1.00 29.08 204 THR A N 1
ATOM 1650 C CA . THR A 1 204 ? 27.811 -36.626 3.014 1.00 29.08 204 THR A CA 1
ATOM 1651 C C . THR A 1 204 ? 27.463 -36.738 4.495 1.00 29.08 204 THR A C 1
ATOM 1653 O O . THR A 1 204 ? 27.177 -35.753 5.172 1.00 29.08 204 THR A O 1
ATOM 1656 N N . THR A 1 205 ? 27.548 -37.952 5.041 1.00 24.97 205 THR A N 1
ATOM 1657 C CA . THR A 1 205 ? 27.687 -38.134 6.493 1.00 24.97 205 THR A CA 1
ATOM 1658 C C . THR A 1 205 ? 29.017 -37.534 6.950 1.00 24.97 205 THR A C 1
ATOM 1660 O O . THR A 1 205 ? 30.075 -38.031 6.557 1.00 24.97 205 THR A O 1
ATOM 1663 N N . CYS A 1 206 ? 28.978 -36.500 7.791 1.00 24.44 206 CYS A N 1
ATOM 1664 C CA . CYS A 1 206 ? 30.173 -35.862 8.344 1.00 24.44 206 CYS A CA 1
ATOM 1665 C C . CYS A 1 206 ? 31.001 -36.848 9.180 1.00 24.44 206 CYS A C 1
ATOM 1667 O O . CYS A 1 206 ? 30.681 -37.113 10.337 1.00 24.44 206 CYS A O 1
ATOM 1669 N N . ASN A 1 207 ? 32.092 -37.360 8.609 1.00 24.98 207 ASN A N 1
ATOM 1670 C CA . ASN A 1 207 ? 33.069 -38.168 9.327 1.00 24.98 207 ASN A CA 1
ATOM 1671 C C . ASN A 1 207 ? 34.315 -37.308 9.570 1.00 24.98 207 ASN A C 1
ATOM 1673 O O . ASN A 1 207 ? 35.099 -37.050 8.658 1.00 24.98 207 ASN A O 1
ATOM 1677 N N . THR A 1 208 ? 34.466 -36.801 10.792 1.00 32.88 208 THR A N 1
ATOM 1678 C CA . THR A 1 208 ? 35.550 -35.881 11.151 1.00 32.88 208 THR A CA 1
ATOM 1679 C C . THR A 1 208 ? 36.903 -36.587 11.160 1.00 32.88 208 THR A C 1
ATOM 1681 O O . THR A 1 208 ? 37.143 -37.427 12.026 1.00 32.88 208 THR A O 1
ATOM 1684 N N . ASN A 1 209 ? 37.817 -36.183 10.280 1.00 28.27 209 ASN A N 1
ATOM 1685 C CA . ASN A 1 209 ? 39.259 -36.271 10.508 1.00 28.27 209 ASN A CA 1
ATOM 1686 C C . ASN A 1 209 ? 39.988 -35.205 9.683 1.00 28.27 209 ASN A C 1
ATOM 1688 O O . ASN A 1 209 ? 39.572 -34.874 8.576 1.00 28.27 209 ASN A O 1
ATOM 1692 N N . ASN A 1 210 ? 41.080 -34.676 10.237 1.00 40.03 210 ASN A N 1
ATOM 1693 C CA . ASN A 1 210 ? 41.991 -33.804 9.499 1.00 40.03 210 ASN A CA 1
ATOM 1694 C C . ASN A 1 210 ? 42.698 -34.600 8.399 1.00 40.03 210 ASN A C 1
ATOM 1696 O O . ASN A 1 210 ? 43.250 -35.654 8.701 1.00 40.03 210 ASN A O 1
ATOM 1700 N N . ASP A 1 211 ? 42.831 -34.016 7.210 1.00 30.06 211 ASP A N 1
ATOM 1701 C CA . ASP A 1 211 ? 44.108 -34.062 6.494 1.00 30.06 211 ASP A CA 1
ATOM 1702 C C . ASP A 1 211 ? 44.243 -32.877 5.526 1.00 30.06 211 ASP A C 1
ATOM 1704 O O . ASP A 1 211 ? 43.338 -32.567 4.750 1.00 30.06 211 ASP A O 1
ATOM 1708 N N . ASN A 1 212 ? 45.394 -32.201 5.570 1.00 39.09 212 ASN A N 1
ATOM 1709 C CA . ASN A 1 212 ? 45.700 -31.090 4.667 1.00 39.09 212 ASN A CA 1
ATOM 1710 C C . ASN A 1 212 ? 46.053 -31.640 3.280 1.00 39.09 212 ASN A C 1
ATOM 1712 O O . ASN A 1 212 ? 47.210 -31.976 3.021 1.00 39.09 212 ASN A O 1
ATOM 1716 N N . SER A 1 213 ? 45.078 -31.683 2.373 1.00 30.34 213 SER A N 1
ATOM 1717 C CA . SER A 1 213 ? 45.317 -31.949 0.952 1.00 30.34 213 SER A CA 1
ATOM 1718 C C . SER A 1 213 ? 44.858 -30.768 0.095 1.00 30.34 213 SER A C 1
ATOM 1720 O O . SER A 1 213 ? 43.725 -30.301 0.181 1.00 30.34 213 SER A O 1
ATOM 1722 N N . SER A 1 214 ? 45.772 -30.246 -0.721 1.00 30.78 214 SER A N 1
ATOM 1723 C CA . SER A 1 214 ? 45.495 -29.155 -1.652 1.00 30.78 214 SER A CA 1
ATOM 1724 C C . SER A 1 214 ? 44.678 -29.682 -2.831 1.00 30.78 214 SER A C 1
ATOM 1726 O O . SER A 1 214 ? 45.244 -30.290 -3.747 1.00 30.78 214 SER A O 1
ATOM 1728 N N . ILE A 1 215 ? 43.360 -29.455 -2.811 1.00 30.58 215 ILE A N 1
ATOM 1729 C CA . ILE A 1 215 ? 42.472 -29.794 -3.929 1.00 30.58 215 ILE A CA 1
ATOM 1730 C C . ILE A 1 215 ? 42.968 -29.046 -5.165 1.00 30.58 215 ILE A C 1
ATOM 1732 O O . ILE A 1 215 ? 42.881 -27.824 -5.265 1.00 30.58 215 ILE A O 1
ATOM 1736 N N . THR A 1 216 ? 43.548 -29.804 -6.090 1.00 26.38 216 THR A N 1
ATOM 1737 C CA . THR A 1 216 ? 44.063 -29.286 -7.352 1.00 26.38 216 THR A CA 1
ATOM 1738 C C . THR A 1 216 ? 42.968 -29.494 -8.381 1.00 26.38 216 THR A C 1
ATOM 1740 O O . THR A 1 216 ? 42.768 -30.616 -8.846 1.00 26.38 216 THR A O 1
ATOM 1743 N N . TYR A 1 217 ? 42.214 -28.439 -8.687 1.00 29.59 217 TYR A N 1
ATOM 1744 C CA . TYR A 1 217 ? 41.170 -28.506 -9.703 1.00 29.59 217 TYR A CA 1
ATOM 1745 C C . TYR A 1 217 ? 41.790 -28.875 -11.055 1.00 29.59 217 TYR A C 1
ATOM 1747 O O . TYR A 1 217 ? 42.681 -28.189 -11.556 1.00 29.59 217 TYR A O 1
ATOM 1755 N N . HIS A 1 218 ? 41.327 -29.979 -11.640 1.00 29.64 218 HIS A N 1
ATOM 1756 C CA . HIS A 1 218 ? 41.618 -30.293 -13.031 1.00 29.64 218 HIS A CA 1
ATOM 1757 C C . HIS A 1 218 ? 40.719 -29.432 -13.916 1.00 29.64 218 HIS A C 1
ATOM 1759 O O . HIS A 1 218 ? 39.507 -29.643 -13.949 1.00 29.64 218 HIS A O 1
ATOM 1765 N N . ASN A 1 219 ? 41.317 -28.488 -14.646 1.00 32.59 219 ASN A N 1
ATOM 1766 C CA . ASN A 1 219 ? 40.630 -27.773 -15.716 1.00 32.59 219 ASN A CA 1
ATOM 1767 C C . ASN A 1 219 ? 40.160 -28.781 -16.775 1.00 32.59 219 ASN A C 1
ATOM 1769 O O . ASN A 1 219 ? 40.969 -29.300 -17.543 1.00 32.59 219 ASN A O 1
ATOM 1773 N N . ASN A 1 220 ? 38.853 -29.026 -16.821 1.00 33.97 220 ASN A N 1
ATOM 1774 C CA . ASN A 1 220 ? 38.175 -29.475 -18.027 1.00 33.97 220 ASN A CA 1
ATOM 1775 C C . ASN A 1 220 ? 37.564 -28.227 -18.667 1.00 33.97 220 ASN A C 1
ATOM 1777 O O . ASN A 1 220 ? 36.737 -27.577 -18.030 1.00 33.97 220 ASN A O 1
ATOM 1781 N N . ASP A 1 221 ? 37.919 -27.912 -19.913 1.00 35.66 221 ASP A N 1
ATOM 1782 C CA . ASP A 1 221 ? 37.439 -26.720 -20.639 1.00 35.66 221 ASP A CA 1
ATOM 1783 C C . ASP A 1 221 ? 35.960 -26.820 -21.098 1.00 35.66 221 ASP A C 1
ATOM 1785 O O . ASP A 1 221 ? 35.552 -26.219 -22.090 1.00 35.66 221 ASP A O 1
ATOM 1789 N N . ASN A 1 222 ? 35.131 -27.563 -20.357 1.00 41.94 222 ASN A N 1
ATOM 1790 C CA . ASN A 1 222 ? 33.679 -27.584 -20.506 1.00 41.94 222 ASN A CA 1
ATOM 1791 C C . ASN A 1 222 ? 33.078 -26.425 -19.699 1.00 41.94 222 ASN A C 1
ATOM 1793 O O . ASN A 1 222 ? 32.529 -26.628 -18.614 1.00 41.94 222 ASN A O 1
ATOM 1797 N N . THR A 1 223 ? 33.180 -25.203 -20.221 1.00 49.25 223 THR A N 1
ATOM 1798 C CA . THR A 1 223 ? 32.424 -24.069 -19.681 1.00 49.25 223 THR A CA 1
ATOM 1799 C C . THR A 1 223 ? 30.928 -24.326 -19.865 1.00 49.25 223 THR A C 1
ATOM 1801 O O . THR A 1 223 ? 30.420 -24.360 -20.985 1.00 49.25 223 THR A O 1
ATOM 1804 N N . GLN A 1 224 ? 30.208 -24.536 -18.761 1.00 58.22 224 GLN A N 1
ATOM 1805 C CA . GLN A 1 224 ? 28.747 -24.561 -18.784 1.00 58.22 224 GLN A CA 1
ATOM 1806 C C . GLN A 1 224 ? 28.241 -23.157 -19.153 1.00 58.22 224 GLN A C 1
ATOM 1808 O O . GLN A 1 224 ? 28.669 -22.161 -18.566 1.00 58.22 224 GLN A O 1
ATOM 1813 N N . GLN A 1 225 ? 27.379 -23.081 -20.165 1.00 76.94 225 GLN A N 1
ATOM 1814 C CA . GLN A 1 225 ? 26.805 -21.840 -20.698 1.00 76.94 225 GLN A CA 1
ATOM 1815 C C . GLN A 1 225 ? 25.305 -21.788 -20.366 1.00 76.94 225 GLN A C 1
ATOM 1817 O O . GLN A 1 225 ? 24.681 -22.830 -20.159 1.00 76.94 225 GLN A O 1
ATOM 1822 N N . LEU A 1 226 ? 24.722 -20.586 -20.245 1.00 88.19 226 LEU A N 1
ATOM 1823 C CA . LEU A 1 226 ? 23.335 -20.442 -19.770 1.00 88.19 226 LEU A CA 1
ATOM 1824 C C . LEU A 1 226 ? 22.295 -20.986 -20.760 1.00 88.19 226 LEU A C 1
ATOM 1826 O O . LEU A 1 226 ? 21.198 -21.333 -20.334 1.00 88.19 226 LEU A O 1
ATOM 1830 N N . ASP A 1 227 ? 22.645 -21.126 -22.039 1.00 84.44 227 ASP A N 1
ATOM 1831 C CA . ASP A 1 227 ? 21.816 -21.752 -23.081 1.00 84.44 227 ASP A CA 1
ATOM 1832 C C . ASP A 1 227 ? 21.473 -23.231 -22.789 1.00 84.44 227 ASP A C 1
ATOM 1834 O O . ASP A 1 227 ? 20.419 -23.740 -23.185 1.00 84.44 227 ASP A O 1
ATOM 1838 N N . GLN A 1 228 ? 22.311 -23.912 -22.002 1.00 85.62 228 GLN A N 1
ATOM 1839 C CA . GLN A 1 228 ? 22.052 -25.266 -21.508 1.00 85.62 228 GLN A CA 1
ATOM 1840 C C . GLN A 1 228 ? 20.852 -25.306 -20.550 1.00 85.62 228 GLN A C 1
ATOM 1842 O O . GLN A 1 228 ? 20.130 -26.302 -20.529 1.00 85.62 228 GLN A O 1
ATOM 1847 N N . TYR A 1 229 ? 20.582 -24.221 -19.816 1.00 89.88 229 TYR A N 1
ATOM 1848 C CA . TYR A 1 229 ? 19.550 -24.141 -18.772 1.00 89.88 229 TYR A CA 1
ATOM 1849 C C . TYR A 1 229 ? 18.336 -23.284 -19.174 1.00 89.88 229 TYR A C 1
ATOM 1851 O O . TYR A 1 229 ? 17.205 -23.617 -18.816 1.00 89.88 229 TYR A O 1
ATOM 1859 N N . PHE A 1 230 ? 18.546 -22.226 -19.961 1.00 94.75 230 PHE A N 1
ATOM 1860 C CA . PHE A 1 230 ? 17.540 -21.231 -20.337 1.00 94.75 230 PHE A CA 1
ATOM 1861 C C . PHE A 1 230 ? 17.521 -20.980 -21.849 1.00 94.75 230 PHE A C 1
ATOM 1863 O O . PHE A 1 230 ? 18.514 -21.166 -22.541 1.00 94.75 230 PHE A O 1
ATOM 1870 N N . ASP A 1 231 ? 16.377 -20.535 -22.365 1.00 95.06 231 ASP A N 1
ATOM 1871 C CA . ASP A 1 231 ? 16.154 -20.249 -23.787 1.00 95.06 231 ASP A CA 1
ATOM 1872 C C . ASP A 1 231 ? 16.206 -18.742 -24.094 1.00 95.06 231 ASP A C 1
ATOM 1874 O O . ASP A 1 231 ? 16.426 -18.350 -25.240 1.00 95.06 231 ASP A O 1
ATOM 1878 N N . CYS A 1 232 ? 16.001 -17.896 -23.079 1.00 96.62 232 CYS A N 1
ATOM 1879 C CA . CYS A 1 232 ? 16.251 -16.456 -23.109 1.00 96.62 232 CYS A CA 1
ATOM 1880 C C . CYS A 1 232 ? 16.414 -15.875 -21.694 1.00 96.62 232 CYS A C 1
ATOM 1882 O O . CYS A 1 232 ? 16.029 -16.496 -20.698 1.00 96.62 232 CYS A O 1
ATOM 1884 N N . ILE A 1 233 ? 16.962 -14.659 -21.628 1.00 98.25 233 ILE A N 1
ATOM 1885 C CA . ILE A 1 233 ? 17.108 -13.865 -20.405 1.00 98.25 233 ILE A CA 1
ATOM 1886 C C . ILE A 1 233 ? 16.313 -12.562 -20.542 1.00 98.25 233 ILE A C 1
ATOM 1888 O O . ILE A 1 233 ? 16.345 -11.900 -21.582 1.00 98.25 233 ILE A O 1
ATOM 1892 N N . ILE A 1 234 ? 15.632 -12.161 -19.474 1.00 98.62 234 ILE A N 1
ATOM 1893 C CA . ILE A 1 234 ? 15.054 -10.827 -19.311 1.00 98.62 234 ILE A CA 1
ATOM 1894 C C . ILE A 1 234 ? 15.755 -10.154 -18.129 1.00 98.62 234 ILE A C 1
ATOM 1896 O O . ILE A 1 234 ? 15.893 -10.742 -17.059 1.00 98.62 234 ILE A O 1
ATOM 1900 N N . LEU A 1 235 ? 16.214 -8.922 -18.333 1.00 98.50 235 LEU A N 1
ATOM 1901 C CA . LEU A 1 235 ? 16.813 -8.075 -17.304 1.00 98.50 235 LEU A CA 1
ATOM 1902 C C . LEU A 1 235 ? 15.790 -6.994 -16.955 1.00 98.50 235 LEU A C 1
ATOM 1904 O O . LEU A 1 235 ? 15.387 -6.229 -17.837 1.00 98.50 235 LEU A O 1
ATOM 1908 N N . SER A 1 236 ? 15.344 -6.960 -15.703 1.00 97.56 236 SER A N 1
ATOM 1909 C CA . SER A 1 236 ? 14.311 -6.033 -15.231 1.00 97.56 236 SER A CA 1
ATOM 1910 C C . SER A 1 236 ? 14.777 -4.561 -15.231 1.00 97.56 236 SER A C 1
ATOM 1912 O O . SER A 1 236 ? 15.970 -4.279 -15.400 1.00 97.56 236 SER A O 1
ATOM 1914 N N . PRO A 1 237 ? 13.867 -3.605 -14.959 1.00 97.19 237 PRO A N 1
ATOM 1915 C CA . PRO A 1 237 ? 14.246 -2.308 -14.408 1.00 97.19 237 PRO A CA 1
ATOM 1916 C C . PRO A 1 237 ? 14.951 -2.445 -13.051 1.00 97.19 237 PRO A C 1
ATOM 1918 O O . PRO A 1 237 ? 14.978 -3.520 -12.457 1.00 97.19 237 PRO A O 1
ATOM 1921 N N . GLY A 1 238 ? 15.478 -1.333 -12.549 1.00 94.62 238 GLY A N 1
ATOM 1922 C CA . GLY A 1 238 ? 16.090 -1.205 -11.227 1.00 94.62 238 GLY A CA 1
ATOM 1923 C C . GLY A 1 238 ? 16.384 0.264 -10.911 1.00 94.62 238 GLY A C 1
ATOM 1924 O O . GLY A 1 238 ? 16.302 1.100 -11.823 1.00 94.62 238 GLY A O 1
ATOM 1925 N N . PRO A 1 239 ? 16.711 0.594 -9.651 1.00 94.31 239 PRO A N 1
ATOM 1926 C CA . PRO A 1 239 ? 17.314 1.867 -9.289 1.00 94.31 239 PRO A CA 1
ATOM 1927 C C . PRO A 1 239 ? 18.824 1.886 -9.601 1.00 94.31 239 PRO A C 1
ATOM 1929 O O . PRO A 1 239 ? 19.428 0.852 -9.882 1.00 94.31 239 PRO A O 1
ATOM 1932 N N . GLY A 1 240 ? 19.448 3.060 -9.506 1.00 93.69 240 GLY A N 1
ATOM 1933 C CA . GLY A 1 240 ? 20.899 3.222 -9.670 1.00 93.69 240 GLY A CA 1
ATOM 1934 C C . GLY A 1 240 ? 21.346 3.301 -11.136 1.00 93.69 240 GLY A C 1
ATOM 1935 O O . GLY A 1 240 ? 20.583 3.732 -12.006 1.00 93.69 240 GLY A O 1
ATOM 1936 N N . GLN A 1 241 ? 22.605 2.941 -11.422 1.00 94.19 241 GLN A N 1
ATOM 1937 C CA . GLN A 1 241 ? 23.193 3.087 -12.761 1.00 94.19 241 GLN A CA 1
ATOM 1938 C C . GLN A 1 241 ? 24.281 2.052 -13.129 1.00 94.19 241 GLN A C 1
ATOM 1940 O O . GLN A 1 241 ? 25.124 1.715 -12.297 1.00 94.19 241 GLN A O 1
ATOM 1945 N N . PRO A 1 242 ? 24.401 1.630 -14.412 1.00 95.44 242 PRO A N 1
ATOM 1946 C CA . PRO A 1 242 ? 25.327 0.557 -14.815 1.00 95.44 242 PRO A CA 1
ATOM 1947 C C . PRO A 1 242 ? 26.826 0.824 -14.622 1.00 95.44 242 PRO A C 1
ATOM 1949 O O . PRO A 1 242 ? 27.634 -0.102 -14.699 1.00 95.44 242 PRO A O 1
ATOM 1952 N N . SER A 1 243 ? 27.219 2.080 -14.400 1.00 93.56 243 SER A N 1
ATOM 1953 C CA . SER A 1 243 ? 28.597 2.468 -14.082 1.00 93.56 243 SER A CA 1
ATOM 1954 C C . SER A 1 243 ? 29.003 2.174 -12.634 1.00 93.56 243 SER A C 1
ATOM 1956 O O . SER A 1 243 ? 30.194 2.220 -12.320 1.00 93.56 243 SER A O 1
ATOM 1958 N N . HIS A 1 244 ? 28.052 1.858 -11.753 1.00 92.88 244 HIS A N 1
ATOM 1959 C CA . HIS A 1 244 ? 28.323 1.321 -10.426 1.00 92.88 244 HIS A CA 1
ATOM 1960 C C . HIS A 1 244 ? 28.229 -0.210 -10.462 1.00 92.88 244 HIS A C 1
ATOM 1962 O O . HIS A 1 244 ? 27.257 -0.782 -10.946 1.00 92.88 244 HIS A O 1
ATOM 1968 N N . ALA A 1 245 ? 29.245 -0.897 -9.937 1.00 88.50 245 ALA A N 1
ATOM 1969 C CA . ALA A 1 245 ? 29.258 -2.362 -9.932 1.00 88.50 245 ALA A CA 1
ATOM 1970 C C . ALA A 1 245 ? 28.294 -2.980 -8.900 1.00 88.50 245 ALA A C 1
ATOM 1972 O O . ALA A 1 245 ? 27.882 -4.121 -9.080 1.00 88.50 245 ALA A O 1
ATOM 1973 N N . ALA A 1 246 ? 27.943 -2.243 -7.838 1.00 88.88 246 ALA A N 1
ATOM 1974 C CA . ALA A 1 246 ? 27.009 -2.703 -6.810 1.00 88.88 246 ALA A CA 1
ATOM 1975 C C . ALA A 1 246 ? 25.581 -2.826 -7.367 1.00 88.88 246 ALA A C 1
ATOM 1977 O O . ALA A 1 246 ? 24.965 -3.874 -7.233 1.00 88.88 246 ALA A O 1
ATOM 1978 N N . ASP A 1 247 ? 25.123 -1.796 -8.080 1.00 92.62 247 ASP A N 1
ATOM 1979 C CA . ASP A 1 247 ? 23.774 -1.657 -8.644 1.00 92.62 247 ASP A CA 1
ATOM 1980 C C . ASP A 1 247 ? 23.419 -2.769 -9.659 1.00 92.62 247 ASP A C 1
ATOM 1982 O O . ASP A 1 247 ? 22.249 -2.974 -9.975 1.00 92.62 247 ASP A O 1
ATOM 1986 N N . MET A 1 248 ? 24.420 -3.490 -10.187 1.00 95.38 248 MET A N 1
ATOM 1987 C CA . MET A 1 248 ? 24.263 -4.438 -11.299 1.00 95.38 248 MET A CA 1
ATOM 1988 C C . MET A 1 248 ? 24.550 -5.912 -10.974 1.00 95.38 248 MET A C 1
ATOM 1990 O O . MET A 1 248 ? 24.193 -6.773 -11.783 1.00 95.38 248 MET A O 1
ATOM 1994 N N . GLY A 1 249 ? 25.250 -6.215 -9.876 1.00 93.81 249 GLY A N 1
ATOM 1995 C CA . GLY A 1 249 ? 25.672 -7.578 -9.526 1.00 93.81 249 GLY A CA 1
ATOM 1996 C C . GLY A 1 249 ? 26.246 -8.379 -10.713 1.00 93.81 249 GLY A C 1
ATOM 1997 O O . GLY A 1 249 ? 27.188 -7.941 -11.381 1.00 93.81 249 GLY A O 1
ATOM 1998 N N . ILE A 1 250 ? 25.664 -9.546 -11.018 1.00 94.94 250 ILE A N 1
ATOM 1999 C CA . ILE A 1 250 ? 26.119 -10.425 -12.114 1.00 94.94 250 ILE A CA 1
ATOM 2000 C C . ILE A 1 250 ? 25.741 -9.940 -13.529 1.00 94.94 250 ILE A C 1
ATOM 2002 O O . ILE A 1 250 ? 26.282 -10.452 -14.513 1.00 94.94 250 ILE A O 1
ATOM 2006 N N . VAL A 1 251 ? 24.830 -8.969 -13.681 1.00 97.31 251 VAL A N 1
ATOM 2007 C CA . VAL A 1 251 ? 24.169 -8.658 -14.969 1.00 97.31 251 VAL A CA 1
ATOM 2008 C C . VAL A 1 251 ? 25.143 -8.224 -16.064 1.00 97.31 251 VAL A C 1
ATOM 2010 O O . VAL A 1 251 ? 24.990 -8.619 -17.222 1.00 97.31 251 VAL A O 1
ATOM 2013 N N . LEU A 1 252 ? 26.185 -7.461 -15.722 1.00 97.31 252 LEU A N 1
ATOM 2014 C CA . LEU A 1 252 ? 27.173 -7.028 -16.715 1.00 97.31 252 LEU A CA 1
ATOM 2015 C C . LEU A 1 252 ? 27.975 -8.210 -17.287 1.00 97.31 252 LEU A C 1
ATOM 2017 O O . LEU A 1 252 ? 28.330 -8.188 -18.464 1.00 97.31 252 LEU A O 1
ATOM 2021 N N . GLU A 1 253 ? 28.224 -9.255 -16.494 1.00 95.81 253 GLU A N 1
ATOM 2022 C CA . GLU A 1 253 ? 28.875 -10.485 -16.962 1.00 95.81 253 GLU A CA 1
ATOM 2023 C C . GLU A 1 253 ? 27.907 -11.379 -17.744 1.00 95.81 253 GLU A C 1
ATOM 2025 O O . GLU A 1 253 ? 28.302 -11.943 -18.765 1.00 95.81 253 GLU A O 1
ATOM 2030 N N . VAL A 1 254 ? 26.630 -11.438 -17.344 1.00 96.25 254 VAL A N 1
ATOM 2031 C CA . VAL A 1 254 ? 25.574 -12.136 -18.100 1.00 96.25 254 VAL A CA 1
ATOM 2032 C C . VAL A 1 254 ? 25.502 -11.619 -19.542 1.00 96.25 254 VAL A C 1
ATOM 2034 O O . VAL A 1 254 ? 25.547 -12.425 -20.471 1.00 96.25 254 VAL A O 1
ATOM 2037 N N . ILE A 1 255 ? 25.485 -10.294 -19.743 1.00 96.75 255 ILE A N 1
ATOM 2038 C CA . ILE A 1 255 ? 25.466 -9.677 -21.083 1.00 96.75 255 ILE A CA 1
ATOM 2039 C C . ILE A 1 255 ? 26.761 -9.967 -21.865 1.00 96.75 255 ILE A C 1
ATOM 2041 O O . ILE A 1 255 ? 26.711 -10.252 -23.062 1.00 96.75 255 ILE A O 1
ATOM 2045 N N . ARG A 1 256 ? 27.932 -9.890 -21.214 1.00 95.38 256 ARG A N 1
ATOM 2046 C CA . ARG A 1 256 ? 29.243 -10.075 -21.874 1.00 95.38 256 ARG A CA 1
ATOM 2047 C C . ARG A 1 256 ? 29.508 -11.508 -22.332 1.00 95.38 256 ARG A C 1
ATOM 2049 O O . ARG A 1 256 ? 30.257 -11.695 -23.286 1.00 95.38 256 ARG A O 1
ATOM 2056 N N . ARG A 1 257 ? 28.964 -12.506 -21.629 1.00 94.06 257 ARG A N 1
ATOM 2057 C CA . ARG A 1 257 ? 29.348 -13.922 -21.783 1.00 94.06 257 ARG A CA 1
ATOM 2058 C C . ARG A 1 257 ? 28.383 -14.771 -22.611 1.00 94.06 257 ARG A C 1
ATOM 2060 O O . ARG A 1 257 ? 28.738 -15.895 -22.946 1.00 94.06 257 ARG A O 1
ATOM 2067 N N . ASN A 1 258 ? 27.195 -14.262 -22.940 1.00 92.62 258 ASN A N 1
ATOM 2068 C CA . ASN A 1 258 ? 26.133 -15.034 -23.594 1.00 92.62 258 ASN A CA 1
ATOM 2069 C C . ASN A 1 258 ? 25.742 -14.395 -24.936 1.00 92.62 258 ASN A C 1
ATOM 2071 O O . ASN A 1 258 ? 24.678 -13.810 -25.066 1.00 92.62 258 ASN A O 1
ATOM 2075 N N . ASP A 1 259 ? 26.611 -14.505 -25.943 1.00 89.69 259 ASP A N 1
ATOM 2076 C CA . ASP A 1 259 ? 26.487 -13.845 -27.256 1.00 89.69 259 ASP A CA 1
ATOM 2077 C C . ASP A 1 259 ? 25.446 -14.476 -28.210 1.00 89.69 259 ASP A C 1
ATOM 2079 O O . ASP A 1 259 ? 25.093 -13.895 -29.240 1.00 89.69 259 ASP A O 1
ATOM 2083 N N . LYS A 1 260 ? 24.947 -15.670 -27.871 1.00 87.94 260 LYS A N 1
ATOM 2084 C CA . LYS A 1 260 ? 23.966 -16.448 -28.653 1.00 87.94 260 LYS A CA 1
ATOM 2085 C C . LYS A 1 260 ? 22.596 -16.563 -27.992 1.00 87.94 260 LYS A C 1
ATOM 2087 O O . LYS A 1 260 ? 21.683 -17.095 -28.618 1.00 87.94 260 LYS A O 1
ATOM 2092 N N . LEU A 1 261 ? 22.448 -16.138 -26.742 1.00 92.00 261 LEU A N 1
ATOM 2093 C CA . LEU A 1 261 ? 21.218 -16.318 -25.974 1.00 92.00 261 LEU A CA 1
ATOM 2094 C C . LEU A 1 261 ? 20.371 -15.043 -26.103 1.00 92.00 261 LEU A C 1
ATOM 2096 O O . LEU A 1 261 ? 20.901 -13.966 -25.859 1.00 92.00 261 LEU A O 1
ATOM 2100 N N . PRO A 1 262 ? 19.088 -15.093 -26.502 1.00 96.94 262 PRO A N 1
ATOM 2101 C CA . PRO A 1 262 ? 18.257 -13.894 -26.581 1.00 96.94 262 PRO A CA 1
ATOM 2102 C C . PRO A 1 262 ? 18.170 -13.165 -25.234 1.00 96.94 262 PRO A C 1
ATOM 2104 O O . PRO A 1 262 ? 17.769 -13.763 -24.234 1.00 96.94 262 PRO A O 1
ATOM 2107 N N . ILE A 1 263 ? 18.507 -11.870 -25.216 1.00 98.12 263 ILE A N 1
ATOM 2108 C CA . ILE A 1 263 ? 18.428 -11.007 -24.024 1.00 98.12 263 ILE A CA 1
ATOM 2109 C C . ILE A 1 263 ? 17.496 -9.825 -24.305 1.00 98.12 263 ILE A C 1
ATOM 2111 O O . ILE A 1 263 ? 17.672 -9.129 -25.308 1.00 98.12 263 ILE A O 1
ATOM 2115 N N . LEU A 1 264 ? 16.548 -9.567 -23.397 1.00 98.69 264 LEU A N 1
ATOM 2116 C CA . LEU A 1 264 ? 15.754 -8.335 -23.356 1.00 98.69 264 LEU A CA 1
ATOM 2117 C C . LEU A 1 264 ? 16.089 -7.525 -22.099 1.00 98.69 264 LEU A C 1
ATOM 2119 O O . LEU A 1 264 ? 15.798 -7.957 -20.988 1.00 98.69 264 LEU A O 1
ATOM 2123 N N . GLY A 1 265 ? 16.656 -6.332 -22.270 1.00 98.50 265 GLY A N 1
ATOM 2124 C CA . GLY A 1 265 ? 16.861 -5.378 -21.181 1.00 98.50 265 GLY A CA 1
ATOM 2125 C C . GLY A 1 265 ? 15.722 -4.366 -21.058 1.00 98.50 265 GLY A C 1
ATOM 2126 O O . GLY A 1 265 ? 15.425 -3.658 -22.019 1.00 98.50 265 GLY A O 1
ATOM 2127 N N . VAL A 1 266 ? 15.113 -4.242 -19.881 1.00 98.56 266 VAL A N 1
ATOM 2128 C CA . VAL A 1 266 ? 14.053 -3.261 -19.597 1.00 98.56 266 VAL A CA 1
ATOM 2129 C C . VAL A 1 266 ? 14.608 -2.154 -18.702 1.00 98.56 266 VAL A C 1
ATOM 2131 O O . VAL A 1 266 ? 15.210 -2.431 -17.675 1.00 98.56 266 VAL A O 1
ATOM 2134 N N . CYS A 1 267 ? 14.434 -0.891 -19.091 1.00 97.38 267 CYS A N 1
ATOM 2135 C CA . CYS A 1 267 ? 14.888 0.299 -18.363 1.00 97.38 267 CYS A CA 1
ATOM 2136 C C . CYS A 1 267 ? 16.372 0.244 -17.925 1.00 97.38 267 CYS A C 1
ATOM 2138 O O . CYS A 1 267 ? 17.242 0.489 -18.764 1.00 97.38 267 CYS A O 1
ATOM 2140 N N . LEU A 1 268 ? 16.694 -0.107 -16.672 1.00 97.69 268 LEU A N 1
ATOM 2141 C CA . LEU A 1 268 ? 18.080 -0.317 -16.228 1.00 97.69 268 LEU A CA 1
ATOM 2142 C C . LEU A 1 268 ? 18.769 -1.434 -17.033 1.00 97.69 268 LEU A C 1
ATOM 2144 O O . LEU A 1 268 ? 19.907 -1.262 -17.463 1.00 97.69 268 LEU A O 1
ATOM 2148 N N . GLY A 1 269 ? 18.066 -2.522 -17.364 1.00 98.12 269 GLY A N 1
ATOM 2149 C CA . GLY A 1 269 ? 18.573 -3.562 -18.266 1.00 98.12 269 GLY A CA 1
ATOM 2150 C C . GLY A 1 269 ? 18.896 -3.049 -19.680 1.00 98.12 269 GLY A C 1
ATOM 2151 O O . GLY A 1 269 ? 19.867 -3.492 -20.293 1.00 98.12 269 GLY A O 1
ATOM 2152 N N . HIS A 1 270 ? 18.137 -2.075 -20.202 1.00 98.19 270 HIS A N 1
ATOM 2153 C CA . HIS A 1 270 ? 18.459 -1.393 -21.469 1.00 98.19 270 HIS A CA 1
ATOM 2154 C C . HIS A 1 270 ? 19.726 -0.535 -21.330 1.00 98.19 270 HIS A C 1
ATOM 2156 O O . HIS A 1 270 ? 20.579 -0.536 -22.219 1.00 98.19 270 HIS A O 1
ATOM 2162 N N . GLN A 1 271 ? 19.882 0.162 -20.203 1.00 98.25 271 GLN A N 1
ATOM 2163 C CA . GLN A 1 271 ? 21.073 0.962 -19.913 1.00 98.25 271 GLN A CA 1
ATOM 2164 C C . GLN A 1 271 ? 22.317 0.083 -19.740 1.00 98.25 271 GLN A C 1
ATOM 2166 O O . GLN A 1 271 ? 23.377 0.427 -20.257 1.00 98.25 271 GLN A O 1
ATOM 2171 N N . ALA A 1 272 ? 22.186 -1.077 -19.091 1.00 98.19 272 ALA A N 1
ATOM 2172 C CA . ALA A 1 272 ? 23.254 -2.057 -18.926 1.00 98.19 272 ALA A CA 1
ATOM 2173 C C . ALA A 1 272 ? 23.736 -2.616 -20.274 1.00 98.19 272 ALA A C 1
ATOM 2175 O O . ALA A 1 272 ? 24.943 -2.687 -20.505 1.00 98.19 272 ALA A O 1
ATOM 2176 N N . LEU A 1 273 ? 22.818 -2.923 -21.201 1.00 97.69 273 LEU A N 1
ATOM 2177 C CA . LEU A 1 273 ? 23.166 -3.268 -22.586 1.00 97.69 273 LEU A CA 1
ATOM 2178 C C . LEU A 1 273 ? 23.927 -2.122 -23.272 1.00 97.69 273 LEU A C 1
ATOM 2180 O O . LEU A 1 273 ? 24.988 -2.351 -23.849 1.00 97.69 273 LEU A O 1
ATOM 2184 N N . GLY A 1 274 ? 23.430 -0.884 -23.169 1.00 96.88 274 GLY A N 1
ATOM 2185 C CA . GLY A 1 274 ? 24.113 0.301 -23.698 1.00 96.88 274 GLY A CA 1
ATOM 2186 C C . GLY A 1 274 ? 25.547 0.446 -23.179 1.00 96.88 274 GLY A C 1
ATOM 2187 O O . GLY A 1 274 ? 26.480 0.605 -23.966 1.00 96.88 274 GLY A O 1
ATOM 2188 N N . TYR A 1 275 ? 25.720 0.325 -21.863 1.00 97.12 275 TYR A N 1
ATOM 2189 C CA . TYR A 1 275 ? 27.001 0.444 -21.171 1.00 97.12 275 TYR A CA 1
ATOM 2190 C C . TYR A 1 275 ? 27.989 -0.676 -21.536 1.00 97.12 275 TYR A C 1
ATOM 2192 O O . TYR A 1 275 ? 29.154 -0.401 -21.826 1.00 97.12 275 TYR A O 1
ATOM 2200 N N . VAL A 1 276 ? 27.537 -1.936 -21.586 1.00 97.12 276 VAL A N 1
ATOM 2201 C CA . VAL A 1 276 ? 28.389 -3.076 -21.972 1.00 97.12 276 VAL A CA 1
ATOM 2202 C C . VAL A 1 276 ? 28.886 -2.947 -23.415 1.00 97.12 276 VAL A C 1
ATOM 2204 O O . VAL A 1 276 ? 30.053 -3.239 -23.669 1.00 97.12 276 VAL A O 1
ATOM 2207 N N . TYR A 1 277 ? 28.059 -2.438 -24.333 1.00 95.81 277 TYR A N 1
ATOM 2208 C CA . TYR A 1 277 ? 28.447 -2.168 -25.725 1.00 95.81 277 TYR A CA 1
ATOM 2209 C C . TYR A 1 277 ? 28.998 -0.745 -25.950 1.00 95.81 277 TYR A C 1
ATOM 2211 O O . TYR A 1 277 ? 28.924 -0.200 -27.054 1.00 95.81 277 TYR A O 1
ATOM 2219 N N . GLY A 1 278 ? 29.589 -0.145 -24.910 1.00 93.19 278 GLY A N 1
ATOM 2220 C CA . GLY A 1 278 ? 30.456 1.029 -25.028 1.00 93.19 278 GLY A CA 1
ATOM 2221 C C . GLY A 1 278 ? 29.752 2.369 -25.251 1.00 93.19 278 GLY A C 1
ATOM 2222 O O . GLY A 1 278 ? 30.397 3.313 -25.710 1.00 93.19 278 GLY A O 1
ATOM 2223 N N . LYS A 1 279 ? 28.454 2.488 -24.946 1.00 93.81 279 LYS A N 1
ATOM 2224 C CA . LYS A 1 279 ? 27.764 3.786 -24.885 1.00 93.81 279 LYS A CA 1
ATOM 2225 C C . LYS A 1 279 ? 27.816 4.384 -23.486 1.00 93.81 279 LYS A C 1
ATOM 2227 O O . LYS A 1 279 ? 27.791 3.682 -22.479 1.00 93.81 279 LYS A O 1
ATOM 2232 N N . GLU A 1 280 ? 27.835 5.710 -23.441 1.00 93.19 280 GLU A N 1
ATOM 2233 C CA . GLU A 1 280 ? 27.632 6.462 -22.208 1.00 93.19 280 GLU A CA 1
ATOM 2234 C C . GLU A 1 280 ? 26.164 6.348 -21.768 1.00 93.19 280 GLU A C 1
ATOM 2236 O O . GLU A 1 280 ? 25.248 6.484 -22.584 1.00 93.19 280 GLU A O 1
ATOM 2241 N N . VAL A 1 281 ? 25.940 6.119 -20.474 1.00 95.44 281 VAL A N 1
ATOM 2242 C CA . VAL A 1 281 ? 24.632 6.285 -19.830 1.00 95.44 281 VAL A CA 1
ATOM 2243 C C . VAL A 1 281 ? 24.677 7.618 -19.093 1.00 95.44 281 VAL A C 1
ATOM 2245 O O . VAL A 1 281 ? 25.567 7.838 -18.274 1.00 95.44 281 VAL A O 1
ATOM 2248 N N . LYS A 1 282 ? 23.759 8.534 -19.414 1.00 93.62 282 LYS A N 1
ATOM 2249 C CA . LYS A 1 282 ? 23.761 9.905 -18.879 1.00 93.62 282 LYS A CA 1
ATOM 2250 C C . LYS A 1 282 ? 22.362 10.393 -18.532 1.00 93.62 282 LYS A C 1
ATOM 2252 O O . LYS A 1 282 ? 21.369 9.815 -18.961 1.00 93.62 282 LYS A O 1
ATOM 2257 N N . LEU A 1 283 ? 22.282 11.491 -17.783 1.00 93.00 283 LEU A N 1
ATOM 2258 C CA . LEU A 1 283 ? 21.016 12.146 -17.448 1.00 93.00 283 LEU A CA 1
ATOM 2259 C C . LEU A 1 283 ? 20.199 12.491 -18.703 1.00 93.00 283 LEU A C 1
ATOM 2261 O O . LEU A 1 283 ? 20.710 13.071 -19.663 1.00 93.00 283 LEU A O 1
ATOM 2265 N N . SER A 1 284 ? 18.907 12.170 -18.653 1.00 90.31 284 SER A N 1
ATOM 2266 C CA . SER A 1 284 ? 17.905 12.533 -19.655 1.00 90.31 284 SER A CA 1
ATOM 2267 C C . SER A 1 284 ? 17.948 14.043 -19.952 1.00 90.31 284 SER A C 1
ATOM 2269 O O . SER A 1 284 ? 17.890 14.848 -19.016 1.00 90.31 284 SER A O 1
ATOM 2271 N N . PRO A 1 285 ? 17.976 14.473 -21.231 1.00 84.62 285 PRO A N 1
ATOM 2272 C CA . PRO A 1 285 ? 17.989 15.896 -21.594 1.00 84.62 285 PRO A CA 1
ATOM 2273 C C . PRO A 1 285 ? 16.679 16.625 -21.239 1.00 84.62 285 PRO A C 1
ATOM 2275 O O . PRO A 1 285 ? 16.636 17.855 -21.227 1.00 84.62 285 PRO A O 1
ATOM 2278 N N . CYS A 1 286 ? 15.618 15.877 -20.920 1.00 81.06 286 CYS A N 1
ATOM 2279 C CA . CYS A 1 286 ? 14.347 16.396 -20.408 1.00 81.06 286 CYS A CA 1
ATOM 2280 C C . CYS A 1 286 ? 14.234 16.306 -18.875 1.00 81.06 286 CYS A C 1
ATOM 2282 O O . CYS A 1 286 ? 13.193 16.657 -18.330 1.00 81.06 286 CYS A O 1
ATOM 2284 N N . GLY A 1 287 ? 15.274 15.829 -18.181 1.00 88.00 287 GLY A N 1
ATOM 2285 C CA . GLY A 1 287 ? 15.203 15.445 -16.771 1.00 88.00 287 GLY A CA 1
ATOM 2286 C C . GLY A 1 287 ? 14.474 14.109 -16.543 1.00 88.00 287 GLY A C 1
ATOM 2287 O O . GLY A 1 287 ? 14.155 13.411 -17.514 1.00 88.00 287 GLY A O 1
ATOM 2288 N N . PRO A 1 288 ? 14.243 13.734 -15.271 1.00 91.75 288 PRO A N 1
ATOM 2289 C CA . PRO A 1 288 ? 13.507 12.528 -14.894 1.00 91.75 288 PRO A CA 1
ATOM 2290 C C . PRO A 1 288 ? 12.083 12.493 -15.446 1.00 91.75 288 PRO A C 1
ATOM 2292 O O . PRO A 1 288 ? 11.365 13.491 -15.389 1.00 91.75 288 PRO A O 1
ATOM 2295 N N . VAL A 1 289 ? 11.659 11.332 -15.948 1.00 90.50 289 VAL A N 1
ATOM 2296 C CA . VAL A 1 289 ? 10.296 11.112 -16.452 1.00 90.50 289 VAL A CA 1
ATOM 2297 C C . VAL A 1 289 ? 9.749 9.831 -15.830 1.00 90.50 289 VAL A C 1
ATOM 2299 O O . VAL A 1 289 ? 10.104 8.733 -16.262 1.00 90.50 289 VAL A O 1
ATOM 2302 N N . HIS A 1 290 ? 8.921 9.997 -14.793 1.00 92.94 290 HIS A N 1
ATOM 2303 C CA . HIS A 1 290 ? 8.399 8.939 -13.919 1.00 92.94 290 HIS A CA 1
ATOM 2304 C C . HIS A 1 290 ? 6.865 8.968 -13.884 1.00 92.94 290 HIS A C 1
ATOM 2306 O O . HIS A 1 290 ? 6.285 10.028 -13.660 1.00 92.94 290 HIS A O 1
ATOM 2312 N N . GLY A 1 291 ? 6.204 7.830 -14.125 1.00 91.56 291 GLY A N 1
ATOM 2313 C CA . GLY A 1 291 ? 4.737 7.708 -14.135 1.00 91.56 291 GLY A CA 1
ATOM 2314 C C . GLY A 1 291 ? 4.046 8.415 -15.308 1.00 91.56 291 GLY A C 1
ATOM 2315 O O . GLY A 1 291 ? 2.826 8.576 -15.310 1.00 91.56 291 GLY A O 1
ATOM 2316 N N . LEU A 1 292 ? 4.808 8.864 -16.309 1.00 91.12 292 LEU A N 1
ATOM 2317 C CA . LEU A 1 292 ? 4.307 9.675 -17.419 1.00 91.12 292 LEU A CA 1
ATOM 2318 C C . LEU A 1 292 ? 4.246 8.878 -18.722 1.00 91.12 292 LEU A C 1
ATOM 2320 O O . LEU A 1 292 ? 5.161 8.119 -19.051 1.00 91.12 292 LEU A O 1
ATOM 2324 N N . MET A 1 293 ? 3.179 9.120 -19.488 1.00 91.56 293 MET A N 1
ATOM 2325 C CA . MET A 1 293 ? 3.056 8.627 -20.856 1.00 91.56 293 MET A CA 1
ATOM 2326 C C . MET A 1 293 ? 4.031 9.365 -21.781 1.00 91.56 293 MET A C 1
ATOM 2328 O O . MET A 1 293 ? 4.231 10.577 -21.676 1.00 91.56 293 MET A O 1
ATOM 2332 N N . SER A 1 294 ? 4.603 8.654 -22.742 1.00 91.44 294 SER A N 1
ATOM 2333 C CA . SER A 1 294 ? 5.320 9.231 -23.880 1.00 91.44 294 SER A CA 1
ATOM 2334 C C . SER A 1 294 ? 5.029 8.437 -25.144 1.00 91.44 294 SER A C 1
ATOM 2336 O O . SER A 1 294 ? 4.873 7.219 -25.087 1.00 91.44 294 SER A O 1
ATOM 2338 N N . SER A 1 295 ? 4.981 9.133 -26.277 1.00 92.56 295 SER A N 1
ATOM 2339 C CA . SER A 1 295 ? 4.816 8.500 -27.583 1.00 92.56 295 SER A CA 1
ATOM 2340 C C . SER A 1 295 ? 6.158 7.977 -28.100 1.00 92.56 295 SER A C 1
ATOM 2342 O O . SER A 1 295 ? 7.176 8.673 -28.022 1.00 92.56 295 SER A O 1
ATOM 2344 N N . VAL A 1 296 ? 6.161 6.747 -28.606 1.00 91.94 296 VAL A N 1
ATOM 2345 C CA . VAL A 1 296 ? 7.323 6.043 -29.153 1.00 91.94 296 VAL A CA 1
ATOM 2346 C C . VAL A 1 296 ? 7.071 5.718 -30.617 1.00 91.94 296 VAL A C 1
ATOM 2348 O O . VAL A 1 296 ? 6.047 5.134 -30.966 1.00 91.94 296 VAL A O 1
ATOM 2351 N N . VAL A 1 297 ? 8.043 6.063 -31.459 1.00 90.44 297 VAL A N 1
ATOM 2352 C CA . VAL A 1 297 ? 8.079 5.737 -32.890 1.00 90.44 297 VAL A CA 1
ATOM 2353 C C . VAL A 1 297 ? 9.297 4.859 -33.155 1.00 90.44 297 VAL A C 1
ATOM 2355 O O . VAL A 1 297 ? 10.382 5.150 -32.646 1.00 90.44 297 VAL A O 1
ATOM 2358 N N . PHE A 1 298 ? 9.142 3.798 -33.946 1.00 87.75 298 PHE A N 1
ATOM 2359 C CA . PHE A 1 298 ? 10.227 2.878 -34.305 1.00 87.75 298 PHE A CA 1
ATOM 2360 C C . PHE A 1 298 ? 10.571 2.920 -35.797 1.00 87.75 298 PHE A C 1
ATOM 2362 O O . PHE A 1 298 ? 9.873 3.538 -36.597 1.00 87.75 298 PHE A O 1
ATOM 2369 N N . ASN A 1 299 ? 11.681 2.294 -36.186 1.00 72.62 299 ASN A N 1
ATOM 2370 C CA . ASN A 1 299 ? 11.993 2.101 -37.601 1.00 72.62 299 ASN A CA 1
ATOM 2371 C C . ASN A 1 299 ? 11.217 0.898 -38.157 1.00 72.62 299 ASN A C 1
ATOM 2373 O O . ASN A 1 299 ? 11.576 -0.255 -37.899 1.00 72.62 299 ASN A O 1
ATOM 2377 N N . GLU A 1 300 ? 10.236 1.160 -39.021 1.00 59.50 300 GLU A N 1
ATOM 2378 C CA . GLU A 1 300 ? 9.995 0.268 -40.158 1.00 59.50 300 GLU A CA 1
ATOM 2379 C C . GLU A 1 300 ? 11.287 0.166 -40.994 1.00 59.50 300 GLU A C 1
ATOM 2381 O O . GLU A 1 300 ? 12.087 1.106 -41.072 1.00 59.50 300 GLU A O 1
ATOM 2386 N N . SER A 1 301 ? 11.547 -1.007 -41.572 1.00 48.94 301 SER A N 1
ATOM 2387 C CA . SER A 1 301 ? 12.831 -1.322 -42.204 1.00 48.94 301 SER A CA 1
ATOM 2388 C C . SER A 1 301 ? 13.158 -0.372 -43.362 1.00 48.94 301 SER A C 1
ATOM 2390 O O . SER A 1 301 ? 12.449 -0.359 -44.370 1.00 48.94 301 SER A O 1
ATOM 2392 N N . ARG A 1 302 ? 14.272 0.366 -43.253 1.00 36.44 302 ARG A N 1
ATOM 2393 C CA . ARG A 1 302 ? 14.821 1.214 -44.325 1.00 36.44 302 ARG A CA 1
ATOM 2394 C C . ARG A 1 302 ? 15.030 0.408 -45.612 1.00 36.44 302 ARG A C 1
ATOM 2396 O O . ARG A 1 302 ? 16.017 -0.310 -45.743 1.00 36.44 302 ARG A O 1
ATOM 2403 N N . SER A 1 303 ? 14.167 0.613 -46.601 1.00 33.19 303 SER A N 1
ATOM 2404 C CA . SER A 1 303 ? 14.380 0.188 -47.987 1.00 33.19 303 SER A CA 1
ATOM 2405 C C . SER A 1 303 ? 15.315 1.155 -48.729 1.00 33.19 303 SER A C 1
ATOM 2407 O O . SER A 1 303 ? 14.982 1.683 -49.787 1.00 33.19 303 SER A O 1
ATOM 2409 N N . SER A 1 304 ? 16.504 1.409 -48.174 1.00 31.09 304 SER A N 1
ATOM 2410 C CA . SER A 1 304 ? 17.548 2.200 -48.837 1.00 31.09 304 SER A CA 1
ATOM 2411 C C . SER A 1 304 ? 18.338 1.340 -49.827 1.00 31.09 304 SER A C 1
ATOM 2413 O O . SER A 1 304 ? 19.511 1.043 -49.606 1.00 31.09 304 SER A O 1
ATOM 2415 N N . PHE A 1 305 ? 17.670 0.936 -50.909 1.00 31.17 305 PHE A N 1
ATOM 2416 C CA . PHE A 1 305 ? 18.347 0.659 -52.173 1.00 31.17 305 PHE A CA 1
ATOM 2417 C C . PHE A 1 305 ? 18.687 2.010 -52.813 1.00 31.17 305 PHE A C 1
ATOM 2419 O O . PHE A 1 305 ? 17.807 2.675 -53.358 1.00 31.17 305 PHE A O 1
ATOM 2426 N N . ASP A 1 306 ? 19.953 2.417 -52.729 1.00 35.09 306 ASP A N 1
ATOM 2427 C CA . ASP A 1 306 ? 20.536 3.280 -53.758 1.00 35.09 306 ASP A CA 1
ATOM 2428 C C . ASP A 1 306 ? 20.910 2.382 -54.953 1.00 35.09 306 ASP A C 1
ATOM 2430 O O . ASP A 1 306 ? 21.471 1.300 -54.765 1.00 35.09 306 ASP A O 1
ATOM 2434 N N . ASP A 1 307 ? 20.581 2.805 -56.177 1.00 34.16 307 ASP A N 1
ATOM 2435 C CA . ASP A 1 307 ? 20.822 2.030 -57.403 1.00 34.16 307 ASP A CA 1
ATOM 2436 C C . ASP A 1 307 ? 22.327 1.925 -57.732 1.00 34.16 307 ASP A C 1
ATOM 2438 O O . ASP A 1 307 ? 22.876 2.758 -58.461 1.00 34.16 307 ASP A O 1
ATOM 2442 N N . HIS A 1 308 ? 22.986 0.860 -57.264 1.00 33.12 308 HIS A N 1
ATOM 2443 C CA . HIS A 1 308 ? 24.267 0.402 -57.809 1.00 33.12 308 HIS A CA 1
ATOM 2444 C C . HIS A 1 308 ? 24.245 -1.098 -58.165 1.00 33.12 308 HIS A C 1
ATOM 2446 O O . HIS A 1 308 ? 23.892 -1.962 -57.364 1.00 33.12 308 HIS A O 1
ATOM 2452 N N . ASP A 1 309 ? 24.570 -1.367 -59.433 1.00 42.56 309 ASP A N 1
ATOM 2453 C CA . ASP A 1 309 ? 24.394 -2.632 -60.158 1.00 42.56 309 ASP A CA 1
ATOM 2454 C C . ASP A 1 309 ? 25.635 -3.534 -60.032 1.00 42.56 309 ASP A C 1
ATOM 2456 O O . ASP A 1 309 ? 26.419 -3.706 -60.967 1.00 42.56 309 ASP A O 1
ATOM 2460 N N . ASP A 1 310 ? 25.821 -4.097 -58.837 1.00 35.84 310 ASP A N 1
ATOM 2461 C CA . ASP A 1 310 ? 26.942 -4.975 -58.476 1.00 35.84 310 ASP A CA 1
ATOM 2462 C C . ASP A 1 310 ? 26.436 -6.410 -58.211 1.00 35.84 310 ASP A C 1
ATOM 2464 O O . ASP A 1 310 ? 26.521 -6.956 -57.110 1.00 35.84 310 ASP A O 1
ATOM 2468 N N . GLY A 1 311 ? 25.824 -7.011 -59.237 1.00 41.62 311 GLY A N 1
ATOM 2469 C CA . GLY A 1 311 ? 24.999 -8.216 -59.107 1.00 41.62 311 GLY A CA 1
ATOM 2470 C C . GLY A 1 311 ? 25.693 -9.479 -58.568 1.00 41.62 311 GLY A C 1
ATOM 2471 O O . GLY A 1 311 ? 26.583 -10.046 -59.205 1.00 41.62 311 GLY A O 1
ATOM 2472 N N . TYR A 1 312 ? 25.161 -10.006 -57.460 1.00 32.47 312 TYR A N 1
ATOM 2473 C CA . TYR A 1 312 ? 25.265 -11.417 -57.072 1.00 32.47 312 TYR A CA 1
ATOM 2474 C C . TYR A 1 312 ? 23.931 -11.896 -56.478 1.00 32.47 312 TYR A C 1
ATOM 2476 O O . TYR A 1 312 ? 23.420 -11.316 -55.521 1.00 32.47 312 TYR A O 1
ATOM 2484 N N . GLU A 1 313 ? 23.343 -12.948 -57.047 1.00 35.06 313 GLU A N 1
ATOM 2485 C CA . GLU A 1 313 ? 22.051 -13.479 -56.599 1.00 35.06 313 GLU A CA 1
ATOM 2486 C C . GLU A 1 313 ? 22.198 -14.326 -55.325 1.00 35.06 313 GLU A C 1
ATOM 2488 O O . GLU A 1 313 ? 23.011 -15.251 -55.285 1.00 35.06 313 GLU A O 1
ATOM 2493 N N . THR A 1 314 ? 21.349 -14.093 -54.319 1.00 33.22 314 THR A N 1
ATOM 2494 C CA . THR A 1 314 ? 20.290 -15.039 -53.886 1.00 33.22 314 THR A CA 1
ATOM 2495 C C . THR A 1 314 ? 19.617 -14.511 -52.614 1.00 33.22 314 THR A C 1
ATOM 2497 O O . THR A 1 314 ? 20.147 -14.666 -51.517 1.00 33.22 314 THR A O 1
ATOM 2500 N N . ILE A 1 315 ? 18.413 -13.946 -52.743 1.00 28.77 315 ILE A N 1
ATOM 2501 C CA . ILE A 1 315 ? 17.476 -13.756 -51.625 1.00 28.77 315 ILE A CA 1
ATOM 2502 C C . ILE A 1 315 ? 16.121 -14.291 -52.091 1.00 28.77 315 ILE A C 1
ATOM 2504 O O . ILE A 1 315 ? 15.588 -13.841 -53.105 1.00 28.77 315 ILE A O 1
ATOM 2508 N N . THR A 1 316 ? 15.588 -15.290 -51.390 1.00 29.92 316 THR A N 1
ATOM 2509 C CA . THR A 1 316 ? 14.246 -15.832 -51.645 1.00 29.92 316 THR A CA 1
ATOM 2510 C C . THR A 1 316 ? 13.164 -14.944 -51.028 1.00 29.92 316 THR A C 1
ATOM 2512 O O . THR A 1 316 ? 13.431 -14.159 -50.125 1.00 29.92 316 THR A O 1
ATOM 2515 N N . GLN A 1 317 ? 11.943 -15.052 -51.553 1.00 36.66 317 GLN A N 1
ATOM 2516 C CA . GLN A 1 317 ? 10.804 -14.195 -51.206 1.00 36.66 317 GLN A CA 1
ATOM 2517 C C . GLN A 1 317 ? 10.375 -14.285 -49.727 1.00 36.66 317 GLN A C 1
ATOM 2519 O O . GLN A 1 317 ? 10.633 -15.288 -49.070 1.00 36.66 317 GLN A O 1
ATOM 2524 N N . GLU A 1 318 ? 9.619 -13.266 -49.295 1.00 33.59 318 GLU A N 1
ATOM 2525 C CA . GLU A 1 318 ? 8.793 -13.240 -48.071 1.00 33.59 318 GLU A CA 1
ATOM 2526 C C . GLU A 1 318 ? 9.559 -13.235 -46.731 1.00 33.59 318 GLU A C 1
ATOM 2528 O O . GLU A 1 318 ? 9.514 -14.187 -45.965 1.00 33.59 318 GLU A O 1
ATOM 2533 N N . ASP A 1 319 ? 10.226 -12.111 -46.428 1.00 33.97 319 ASP A N 1
ATOM 2534 C CA . ASP A 1 319 ? 9.780 -11.220 -45.333 1.00 33.97 319 ASP A CA 1
ATOM 2535 C C . ASP A 1 319 ? 10.630 -9.936 -45.247 1.00 33.97 319 ASP A C 1
ATOM 2537 O O . ASP A 1 319 ? 11.853 -9.979 -45.104 1.00 33.97 319 ASP A O 1
ATOM 2541 N N . THR A 1 320 ? 9.988 -8.762 -45.282 1.00 36.81 320 THR A N 1
ATOM 2542 C CA . THR A 1 320 ? 10.645 -7.495 -44.918 1.00 36.81 320 THR A CA 1
ATOM 2543 C C . THR A 1 320 ? 10.663 -7.397 -43.390 1.00 36.81 320 THR A C 1
ATOM 2545 O O . THR A 1 320 ? 9.584 -7.372 -42.793 1.00 36.81 320 THR A O 1
ATOM 2548 N N . PRO A 1 321 ? 11.826 -7.321 -42.716 1.00 42.06 321 PRO A N 1
ATOM 2549 C CA . PRO A 1 321 ? 11.865 -7.382 -41.261 1.00 42.06 321 PRO A CA 1
ATOM 2550 C C . PRO A 1 321 ? 11.425 -6.053 -40.632 1.00 42.06 321 PRO A C 1
ATOM 2552 O O . PRO A 1 321 ? 12.250 -5.237 -40.212 1.00 42.06 321 PRO A O 1
ATOM 2555 N N . THR A 1 322 ? 10.109 -5.877 -40.462 1.00 49.00 322 THR A N 1
ATOM 2556 C CA . THR A 1 322 ? 9.583 -5.108 -39.325 1.00 49.00 322 THR A CA 1
ATOM 2557 C C . THR A 1 322 ? 10.314 -5.597 -38.080 1.00 49.00 322 THR A C 1
ATOM 2559 O O . THR A 1 322 ? 10.374 -6.812 -37.869 1.00 49.00 322 THR A O 1
ATOM 2562 N N . CYS A 1 323 ? 10.899 -4.697 -37.285 1.00 61.59 323 CYS A N 1
ATOM 2563 C CA . CYS A 1 323 ? 11.687 -5.101 -36.122 1.00 61.59 323 CYS A CA 1
ATOM 2564 C C . CYS A 1 323 ? 10.853 -6.055 -35.252 1.00 61.59 323 CYS A C 1
ATOM 2566 O O . CYS A 1 323 ? 9.799 -5.657 -34.761 1.00 61.59 323 CYS A O 1
ATOM 2568 N N . GLN A 1 324 ? 11.285 -7.316 -35.116 1.00 78.44 324 GLN A N 1
ATOM 2569 C CA . GLN A 1 324 ? 10.407 -8.407 -34.663 1.00 78.44 324 GLN A CA 1
ATOM 2570 C C . GLN A 1 324 ? 9.793 -8.134 -33.280 1.00 78.44 324 GLN A C 1
ATOM 2572 O O . GLN A 1 324 ? 8.639 -8.475 -33.049 1.00 78.44 324 GLN A O 1
ATOM 2577 N N . LEU A 1 325 ? 10.521 -7.408 -32.425 1.00 88.81 325 LEU A N 1
ATOM 2578 C CA . LEU A 1 325 ? 10.085 -6.871 -31.133 1.00 88.81 325 LEU A CA 1
ATOM 2579 C C . LEU A 1 325 ? 8.792 -6.022 -31.201 1.00 88.81 325 LEU A C 1
ATOM 2581 O O . LEU A 1 325 ? 7.943 -6.114 -30.317 1.00 88.81 325 LEU A O 1
ATOM 2585 N N . PHE A 1 326 ? 8.619 -5.221 -32.256 1.00 92.06 326 PHE A N 1
ATOM 2586 C CA . PHE A 1 326 ? 7.486 -4.304 -32.462 1.00 92.06 326 PHE A CA 1
ATOM 2587 C C . PHE A 1 326 ? 6.438 -4.821 -33.465 1.00 92.06 326 PHE A C 1
ATOM 2589 O O . PHE A 1 326 ? 5.481 -4.116 -33.779 1.00 92.06 326 PHE A O 1
ATOM 2596 N N . ARG A 1 327 ? 6.589 -6.050 -33.976 1.00 89.88 327 ARG A N 1
ATOM 2597 C CA . ARG A 1 327 ? 5.662 -6.679 -34.932 1.00 89.88 327 ARG A CA 1
ATOM 2598 C C . ARG A 1 327 ? 4.212 -6.605 -34.425 1.00 89.88 327 ARG A C 1
ATOM 2600 O O . ARG A 1 327 ? 3.907 -7.085 -33.337 1.00 89.88 327 ARG A O 1
ATOM 2607 N N . GLY A 1 328 ? 3.315 -6.028 -35.225 1.00 87.94 328 GLY A N 1
ATOM 2608 C CA . GLY A 1 328 ? 1.891 -5.888 -34.888 1.00 87.94 328 GLY A CA 1
ATOM 2609 C C . GLY A 1 328 ? 1.532 -4.694 -33.992 1.00 87.94 328 GLY A C 1
ATOM 2610 O O . GLY A 1 328 ? 0.347 -4.467 -33.761 1.00 87.94 328 GLY A O 1
ATOM 2611 N N . LEU A 1 329 ? 2.507 -3.905 -33.525 1.00 90.94 329 LEU A N 1
ATOM 2612 C CA . LEU A 1 329 ? 2.240 -2.607 -32.900 1.00 90.94 329 LEU A CA 1
ATOM 2613 C C . LEU A 1 329 ? 2.015 -1.524 -33.969 1.00 90.94 329 LEU A C 1
ATOM 2615 O O . LEU A 1 329 ? 2.601 -1.605 -35.051 1.00 90.94 329 LEU A O 1
ATOM 2619 N N . PRO A 1 330 ? 1.205 -0.486 -33.689 1.00 89.69 330 PRO A N 1
ATOM 2620 C CA . PRO A 1 330 ? 1.134 0.678 -34.560 1.00 89.69 330 PRO A CA 1
ATOM 2621 C C . PRO A 1 330 ? 2.461 1.449 -34.522 1.00 89.69 330 PRO A C 1
ATOM 2623 O O . PRO A 1 330 ? 3.083 1.578 -33.470 1.00 89.69 330 PRO A O 1
ATOM 2626 N N . GLN A 1 331 ? 2.853 1.994 -35.677 1.00 85.19 331 GLN A N 1
ATOM 2627 C CA . GLN A 1 331 ? 4.114 2.716 -35.923 1.00 85.19 331 GLN A CA 1
ATOM 2628 C C . GLN A 1 331 ? 4.400 3.874 -34.942 1.00 85.19 331 GLN A C 1
ATOM 2630 O O . GLN A 1 331 ? 5.553 4.262 -34.751 1.00 85.19 331 GLN A O 1
ATOM 2635 N N . GLU A 1 332 ? 3.358 4.410 -34.306 1.00 90.44 332 GLU A N 1
ATOM 2636 C CA . GLU A 1 332 ? 3.442 5.300 -33.151 1.00 90.44 332 GLU A CA 1
ATOM 2637 C C . GLU A 1 332 ? 2.561 4.731 -32.022 1.00 90.44 332 GLU A C 1
ATOM 2639 O O . GLU A 1 332 ? 1.371 4.480 -32.235 1.00 90.44 332 GLU A O 1
ATOM 2644 N N . PHE A 1 333 ? 3.126 4.515 -30.828 1.00 92.94 333 PHE A N 1
ATOM 2645 C CA . PHE A 1 333 ? 2.402 3.981 -29.666 1.00 92.94 333 PHE A CA 1
ATOM 2646 C C . PHE A 1 333 ? 2.844 4.617 -28.341 1.00 92.94 333 PHE A C 1
ATOM 2648 O O . PHE A 1 333 ? 3.978 5.059 -28.191 1.00 92.94 333 PHE A O 1
ATOM 2655 N N . ASN A 1 334 ? 1.943 4.661 -27.355 1.00 94.25 334 ASN A N 1
ATOM 2656 C CA . ASN A 1 334 ? 2.225 5.263 -26.049 1.00 94.25 334 ASN A CA 1
ATOM 2657 C C . ASN A 1 334 ? 2.810 4.240 -25.063 1.00 94.25 334 ASN A C 1
ATOM 2659 O O . ASN A 1 334 ? 2.331 3.110 -24.980 1.00 94.25 334 ASN A O 1
ATOM 2663 N N . VAL A 1 335 ? 3.798 4.665 -24.272 1.00 96.19 335 VAL A N 1
ATOM 2664 C CA . VAL A 1 335 ? 4.446 3.866 -23.217 1.00 96.19 335 VAL A CA 1
ATOM 2665 C C . VAL A 1 335 ? 4.591 4.663 -21.925 1.00 96.19 335 VAL A C 1
ATOM 2667 O O . VAL A 1 335 ? 4.659 5.893 -21.958 1.00 96.19 335 VAL A O 1
ATOM 2670 N N . VAL A 1 336 ? 4.704 3.966 -20.796 1.00 96.44 336 VAL A N 1
ATOM 2671 C CA . VAL A 1 336 ? 5.050 4.557 -19.496 1.00 96.44 336 VAL A CA 1
ATOM 2672 C C . VAL A 1 336 ? 6.556 4.523 -19.272 1.00 96.44 336 VAL A C 1
ATOM 2674 O O . VAL A 1 336 ? 7.243 3.549 -19.596 1.00 96.44 336 VAL A O 1
ATOM 2677 N N . ARG A 1 337 ? 7.068 5.608 -18.697 1.00 94.19 337 ARG A N 1
ATOM 2678 C CA . ARG A 1 337 ? 8.482 5.806 -18.383 1.00 94.19 337 ARG A CA 1
ATOM 2679 C C . ARG A 1 337 ? 8.679 5.940 -16.874 1.00 94.19 337 ARG A C 1
ATOM 2681 O O . ARG A 1 337 ? 7.945 6.686 -16.226 1.00 94.19 337 ARG A O 1
ATOM 2688 N N . TYR A 1 338 ? 9.696 5.249 -16.356 1.00 93.94 338 TYR A N 1
ATOM 2689 C CA . TYR A 1 338 ? 10.265 5.439 -15.021 1.00 93.94 338 TYR A CA 1
ATOM 2690 C C . TYR A 1 338 ? 11.800 5.491 -15.131 1.00 93.94 338 TYR A C 1
ATOM 2692 O O . TYR A 1 338 ? 12.499 4.562 -14.740 1.00 93.94 338 TYR A O 1
ATOM 2700 N N . HIS A 1 339 ? 12.342 6.545 -15.758 1.00 93.19 339 HIS A N 1
ATOM 2701 C CA . HIS A 1 339 ? 13.796 6.713 -15.861 1.00 93.19 339 HIS A CA 1
ATOM 2702 C C . HIS A 1 339 ? 14.281 8.172 -15.801 1.00 93.19 339 HIS A C 1
ATOM 2704 O O . HIS A 1 339 ? 13.703 9.078 -16.414 1.00 93.19 339 HIS A O 1
ATOM 2710 N N . SER A 1 340 ? 15.424 8.353 -15.134 1.00 94.56 340 SER A N 1
ATOM 2711 C CA . SER A 1 340 ? 16.220 9.592 -15.114 1.00 94.56 340 SER A CA 1
ATOM 2712 C C . SER A 1 340 ? 17.417 9.566 -16.062 1.00 94.56 340 SER A C 1
ATOM 2714 O O . SER A 1 340 ? 17.872 10.619 -16.512 1.00 94.56 340 SER A O 1
ATOM 2716 N N . LEU A 1 341 ? 17.903 8.370 -16.395 1.00 95.38 341 LEU A N 1
ATOM 2717 C CA . LEU A 1 341 ? 19.085 8.130 -17.223 1.00 95.38 341 LEU A CA 1
ATOM 2718 C C . LEU A 1 341 ? 18.699 7.588 -18.606 1.00 95.38 341 LEU A C 1
ATOM 2720 O O . LEU A 1 341 ? 17.616 7.033 -18.784 1.00 95.38 341 LEU A O 1
ATOM 2724 N N . VAL A 1 342 ? 19.563 7.779 -19.600 1.00 95.19 342 VAL A N 1
ATOM 2725 C CA . VAL A 1 342 ? 19.382 7.344 -20.994 1.00 95.19 342 VAL A CA 1
ATOM 2726 C C . VAL A 1 342 ? 20.706 6.873 -21.590 1.00 95.19 342 VAL A C 1
ATOM 2728 O O . VAL A 1 342 ? 21.761 7.424 -21.273 1.00 95.19 342 VAL A O 1
ATOM 2731 N N . VAL A 1 343 ? 20.648 5.897 -22.498 1.00 95.25 343 VAL A N 1
ATOM 2732 C CA . VAL A 1 343 ? 21.793 5.518 -23.340 1.00 95.25 343 VAL A CA 1
ATOM 2733 C C . VAL A 1 343 ? 22.011 6.589 -24.407 1.00 95.25 343 VAL A C 1
ATOM 2735 O O . VAL A 1 343 ? 21.090 6.919 -25.162 1.00 95.25 343 VAL A O 1
ATOM 2738 N N . ASP A 1 344 ? 23.223 7.135 -24.485 1.00 90.88 344 ASP A N 1
ATOM 2739 C CA . ASP A 1 344 ? 23.537 8.195 -25.434 1.00 90.88 344 ASP A CA 1
ATOM 2740 C C . ASP A 1 344 ? 23.914 7.681 -26.830 1.00 90.88 344 ASP A C 1
ATOM 2742 O O . ASP A 1 344 ? 24.794 6.839 -27.007 1.00 90.88 344 ASP A O 1
ATOM 2746 N N . PHE A 1 345 ? 23.291 8.290 -27.837 1.00 86.19 345 PHE A N 1
ATOM 2747 C CA . PHE A 1 345 ? 23.632 8.143 -29.252 1.00 86.19 345 PHE A CA 1
ATOM 2748 C C . PHE A 1 345 ? 23.960 9.498 -29.915 1.00 86.19 345 PHE A C 1
ATOM 2750 O O . PHE A 1 345 ? 24.327 9.532 -31.083 1.00 86.19 345 PHE A O 1
ATOM 2757 N N . SER A 1 346 ? 23.868 10.626 -29.197 1.00 71.81 346 SER A N 1
ATOM 2758 C CA . SER A 1 346 ? 24.089 11.971 -29.766 1.00 71.81 346 SER A CA 1
ATOM 2759 C C . SER A 1 346 ? 25.535 12.241 -30.204 1.00 71.81 346 SER A C 1
ATOM 2761 O O . SER A 1 346 ? 25.775 13.102 -31.045 1.00 71.81 346 SER A O 1
ATOM 2763 N N . THR A 1 347 ? 26.498 11.471 -29.696 1.00 53.88 347 THR A N 1
ATOM 2764 C CA . THR A 1 347 ? 27.922 11.552 -30.057 1.00 53.88 347 THR A CA 1
ATOM 2765 C C . THR A 1 347 ? 28.273 10.940 -31.418 1.00 53.88 347 THR A C 1
ATOM 2767 O O . THR A 1 347 ? 29.403 11.108 -31.870 1.00 53.88 347 THR A O 1
ATOM 2770 N N . THR A 1 348 ? 27.346 10.271 -32.119 1.00 49.78 348 THR A N 1
ATOM 2771 C CA . THR A 1 348 ? 27.638 9.650 -33.430 1.00 49.78 348 THR A CA 1
ATOM 2772 C C . THR A 1 348 ? 27.517 10.601 -34.629 1.00 49.78 348 THR A C 1
ATOM 2774 O O . THR A 1 348 ? 27.689 10.161 -35.763 1.00 49.78 348 THR A O 1
ATOM 2777 N N . THR A 1 349 ? 27.230 11.893 -34.430 1.00 39.28 349 THR A N 1
ATOM 2778 C CA . THR A 1 349 ? 27.078 12.876 -35.522 1.00 39.28 349 THR A CA 1
ATOM 2779 C C . THR A 1 349 ? 28.131 13.987 -35.490 1.00 39.28 349 THR A C 1
ATOM 2781 O O . THR A 1 349 ? 27.806 15.130 -35.184 1.00 39.28 349 THR A O 1
ATOM 2784 N N . ASP A 1 350 ? 29.373 13.660 -35.863 1.00 34.09 350 ASP A N 1
ATOM 2785 C CA . ASP A 1 350 ? 30.314 14.656 -36.427 1.00 34.09 350 ASP A CA 1
ATOM 2786 C C . ASP A 1 350 ? 31.425 14.065 -37.335 1.00 34.09 350 ASP A C 1
ATOM 2788 O O . ASP A 1 350 ? 32.148 14.805 -38.005 1.00 34.09 350 ASP A O 1
ATOM 2792 N N . ASN A 1 351 ? 31.536 12.732 -37.451 1.00 38.59 351 ASN A N 1
ATOM 2793 C CA . ASN A 1 351 ? 32.388 12.098 -38.463 1.00 38.59 351 ASN A CA 1
ATOM 2794 C C . ASN A 1 351 ? 31.697 12.119 -39.838 1.00 38.59 351 ASN A C 1
ATOM 2796 O O . ASN A 1 351 ? 30.593 11.603 -40.002 1.00 38.59 351 ASN A O 1
ATOM 2800 N N . LYS A 1 352 ? 32.362 12.709 -40.841 1.00 38.66 352 LYS A N 1
ATOM 2801 C CA . LYS A 1 352 ? 31.907 12.717 -42.249 1.00 38.66 352 LYS A CA 1
ATOM 2802 C C . LYS A 1 352 ? 32.339 11.488 -43.049 1.00 38.66 352 LYS A C 1
ATOM 2804 O O . LYS A 1 352 ? 31.893 11.320 -44.180 1.00 38.66 352 LYS A O 1
ATOM 2809 N N . ASP A 1 353 ? 33.162 10.645 -42.441 1.00 39.59 353 ASP A N 1
ATOM 2810 C CA . ASP A 1 353 ? 33.529 9.321 -42.918 1.00 39.59 353 ASP A CA 1
ATOM 2811 C C . ASP A 1 353 ? 32.759 8.293 -42.071 1.00 39.59 353 ASP A C 1
ATOM 2813 O O . ASP A 1 353 ? 32.664 8.443 -40.850 1.00 39.59 353 ASP A O 1
ATOM 2817 N N . GLY A 1 354 ? 32.144 7.298 -42.716 1.00 44.19 354 GLY A N 1
ATOM 2818 C CA . GLY A 1 354 ? 31.139 6.422 -42.100 1.00 44.19 354 GLY A CA 1
ATOM 2819 C C . GLY A 1 354 ? 31.708 5.405 -41.110 1.00 44.19 354 GLY A C 1
ATOM 2820 O O . GLY A 1 354 ? 31.901 4.245 -41.466 1.00 44.19 354 GLY A O 1
ATOM 2821 N N . ASP A 1 355 ? 31.948 5.829 -39.870 1.00 43.00 355 ASP A N 1
ATOM 2822 C CA . ASP A 1 355 ? 32.400 4.949 -38.791 1.00 43.00 355 ASP A CA 1
ATOM 2823 C C . ASP A 1 355 ? 31.246 4.103 -38.220 1.00 43.00 355 ASP A C 1
ATOM 2825 O O . ASP A 1 355 ? 30.590 4.469 -37.245 1.00 43.00 355 ASP A O 1
ATOM 2829 N N . ASP A 1 356 ? 31.000 2.942 -38.831 1.00 54.75 356 ASP A N 1
ATOM 2830 C CA . ASP A 1 356 ? 29.974 1.975 -38.403 1.00 54.75 356 ASP A CA 1
ATOM 2831 C C . ASP A 1 356 ? 30.373 1.153 -37.147 1.00 54.75 356 ASP A C 1
ATOM 2833 O O . ASP A 1 356 ? 29.759 0.132 -36.829 1.00 54.75 356 ASP A O 1
ATOM 2837 N N . SER A 1 357 ? 31.393 1.603 -36.405 1.00 65.75 357 SER A N 1
ATOM 2838 C CA . SER A 1 357 ? 32.033 0.920 -35.264 1.00 65.75 357 SER A CA 1
ATOM 2839 C C . SER A 1 357 ? 31.098 0.539 -34.108 1.00 65.75 357 SER A C 1
ATOM 2841 O O . SER A 1 357 ? 31.424 -0.339 -33.309 1.00 65.75 357 SER A O 1
ATOM 2843 N N . SER A 1 358 ? 29.931 1.178 -34.009 1.00 81.25 358 SER A N 1
ATOM 2844 C CA . SER A 1 358 ? 28.924 0.913 -32.979 1.00 81.25 358 SER A CA 1
ATOM 2845 C C . SER A 1 358 ? 28.317 -0.486 -33.132 1.00 81.25 358 SER A C 1
ATOM 2847 O O . SER A 1 358 ? 27.594 -0.741 -34.095 1.00 81.25 358 SER A O 1
ATOM 2849 N N . GLU A 1 359 ? 28.550 -1.383 -32.166 1.00 89.38 359 GLU A N 1
ATOM 2850 C CA . GLU A 1 359 ? 27.996 -2.750 -32.196 1.00 89.38 359 GLU A CA 1
ATOM 2851 C C . GLU A 1 359 ? 26.483 -2.805 -31.908 1.00 89.38 359 GLU A C 1
ATOM 2853 O O . GLU A 1 359 ? 25.805 -3.750 -32.315 1.00 89.38 359 GLU A O 1
ATOM 2858 N N . ILE A 1 360 ? 25.941 -1.765 -31.265 1.00 92.25 360 ILE A N 1
ATOM 2859 C CA . ILE A 1 360 ? 24.499 -1.541 -31.085 1.00 92.25 360 ILE A CA 1
ATOM 2860 C C . ILE A 1 360 ? 23.992 -0.358 -31.913 1.00 92.25 360 ILE A C 1
ATOM 2862 O O . ILE A 1 360 ? 24.730 0.592 -32.187 1.00 92.25 360 ILE A O 1
ATOM 2866 N N . GLU A 1 361 ? 22.705 -0.383 -32.247 1.00 89.38 361 GLU A N 1
ATOM 2867 C CA . GLU A 1 361 ? 21.995 0.689 -32.947 1.00 89.38 361 GLU A CA 1
ATOM 2868 C C . GLU A 1 361 ? 20.637 1.002 -32.286 1.00 89.38 361 GLU A C 1
ATOM 2870 O O . GLU A 1 361 ? 20.005 0.106 -31.714 1.00 89.38 361 GLU A O 1
ATOM 2875 N N . PRO A 1 362 ? 20.169 2.263 -32.342 1.00 91.56 362 PRO A N 1
ATOM 2876 C CA . PRO A 1 362 ? 18.849 2.635 -31.853 1.00 91.56 362 PRO A CA 1
ATOM 2877 C C . PRO A 1 362 ? 17.776 2.249 -32.884 1.00 91.56 362 PRO A C 1
ATOM 2879 O O . PRO A 1 362 ? 17.957 2.440 -34.087 1.00 91.56 362 PRO A O 1
ATOM 2882 N N . ILE A 1 363 ? 16.648 1.727 -32.406 1.00 91.44 363 ILE A N 1
ATOM 2883 C CA . ILE A 1 363 ? 15.533 1.229 -33.234 1.00 91.44 363 ILE A CA 1
ATOM 2884 C C . ILE A 1 363 ? 14.181 1.877 -32.909 1.00 91.44 363 ILE A C 1
ATOM 2886 O O . ILE A 1 363 ? 13.251 1.733 -33.703 1.00 91.44 363 ILE A O 1
ATOM 2890 N N . ALA A 1 364 ? 14.066 2.595 -31.785 1.00 91.38 364 ALA A N 1
ATOM 2891 C CA . ALA A 1 364 ? 12.898 3.414 -31.458 1.00 91.38 364 ALA A CA 1
ATOM 2892 C C . ALA A 1 364 ? 13.265 4.672 -30.662 1.00 91.38 364 ALA A C 1
ATOM 2894 O O . ALA A 1 364 ? 14.262 4.684 -29.934 1.00 91.38 364 ALA A O 1
ATOM 2895 N N . TRP A 1 365 ? 12.436 5.716 -30.767 1.00 91.12 365 TRP A N 1
ATOM 2896 C CA . TRP A 1 365 ? 12.667 7.035 -30.172 1.00 91.12 365 TRP A CA 1
ATOM 2897 C C . TRP A 1 365 ? 11.394 7.678 -29.621 1.00 91.12 365 TRP A C 1
ATOM 2899 O O . TRP A 1 365 ? 10.292 7.412 -30.091 1.00 91.12 365 TRP A O 1
ATOM 2909 N N . CYS A 1 366 ? 11.581 8.599 -28.678 1.00 89.19 366 CYS A N 1
ATOM 2910 C CA . CYS A 1 366 ? 10.585 9.567 -28.224 1.00 89.19 366 CYS A CA 1
ATOM 2911 C C . CYS A 1 366 ? 11.147 10.971 -28.465 1.00 89.19 366 CYS A C 1
ATOM 2913 O O . CYS A 1 366 ? 12.317 11.236 -28.169 1.00 89.19 366 CYS A O 1
ATOM 2915 N N . THR A 1 367 ? 10.325 11.901 -28.956 1.00 78.06 367 THR A N 1
ATOM 2916 C CA . THR A 1 367 ? 10.715 13.315 -29.025 1.00 78.06 367 THR A CA 1
ATOM 2917 C C . THR A 1 367 ? 10.698 13.920 -27.626 1.00 78.06 367 THR A C 1
ATOM 2919 O O . THR A 1 367 ? 9.631 14.160 -27.062 1.00 78.06 367 THR A O 1
ATOM 2922 N N . GLY A 1 368 ? 11.873 14.184 -27.062 1.00 60.12 368 GLY A N 1
ATOM 2923 C CA . GLY A 1 368 ? 12.004 14.910 -25.808 1.00 60.12 368 GLY A CA 1
ATOM 2924 C C . GLY A 1 368 ? 11.570 16.367 -25.967 1.00 60.12 368 GLY A C 1
ATOM 2925 O O . GLY A 1 368 ? 12.247 17.146 -26.641 1.00 60.12 368 GLY A O 1
ATOM 2926 N N . ILE A 1 369 ? 10.453 16.734 -25.336 1.00 53.88 369 ILE A N 1
ATOM 2927 C CA . ILE A 1 369 ? 10.047 18.126 -25.122 1.00 53.88 369 ILE A CA 1
ATOM 2928 C C . ILE A 1 369 ? 10.495 18.509 -23.713 1.00 53.88 369 ILE A C 1
ATOM 2930 O O . ILE A 1 369 ? 10.118 17.857 -22.742 1.00 53.88 369 ILE A O 1
ATOM 2934 N N . ASN A 1 370 ? 11.295 19.567 -23.588 1.00 47.88 370 ASN A N 1
ATOM 2935 C CA . ASN A 1 370 ? 11.579 20.172 -22.294 1.00 47.88 370 ASN A CA 1
ATOM 2936 C C . ASN A 1 370 ? 10.595 21.328 -22.069 1.00 47.88 370 ASN A C 1
ATOM 2938 O O . ASN A 1 370 ? 10.816 22.435 -22.554 1.00 47.88 370 ASN A O 1
ATOM 2942 N N . GLU A 1 371 ? 9.507 21.080 -21.336 1.00 43.50 371 GLU A N 1
ATOM 2943 C CA . GLU A 1 371 ? 8.480 22.100 -21.062 1.00 43.50 371 GLU A CA 1
ATOM 2944 C C . GLU A 1 371 ? 9.034 23.326 -20.311 1.00 43.50 371 GLU A C 1
ATOM 2946 O O . GLU A 1 371 ? 8.498 24.424 -20.442 1.00 43.50 371 GLU A O 1
ATOM 2951 N N . SER A 1 372 ? 10.146 23.172 -19.577 1.00 42.41 372 SER A N 1
ATOM 2952 C CA . SER A 1 372 ? 10.820 24.283 -18.891 1.00 42.41 372 SER A CA 1
ATOM 2953 C C . SER A 1 372 ? 11.721 25.133 -19.802 1.00 42.41 372 SER A C 1
ATOM 2955 O O . SER A 1 372 ? 12.156 26.209 -19.389 1.00 42.41 372 SER A O 1
ATOM 2957 N N . ASN A 1 373 ? 11.997 24.689 -21.037 1.00 42.50 373 ASN A N 1
ATOM 2958 C CA . ASN A 1 373 ? 12.783 25.439 -22.020 1.00 42.50 373 ASN A CA 1
ATOM 2959 C C . ASN A 1 373 ? 12.355 25.124 -23.476 1.00 42.50 373 ASN A C 1
ATOM 2961 O O . ASN A 1 373 ? 12.957 24.256 -24.117 1.00 42.50 373 ASN A O 1
ATOM 2965 N N . PRO A 1 374 ? 11.364 25.854 -24.029 1.00 44.09 374 PRO A N 1
ATOM 2966 C CA . PRO A 1 374 ? 10.874 25.656 -25.399 1.00 44.09 374 PRO A CA 1
ATOM 2967 C C . PRO A 1 374 ? 11.903 25.906 -26.515 1.00 44.09 374 PRO A C 1
ATOM 2969 O O . PRO A 1 374 ? 11.722 25.393 -27.616 1.00 44.09 374 PRO A O 1
ATOM 2972 N N . ASP A 1 375 ? 12.976 26.660 -26.245 1.00 42.81 375 ASP A N 1
ATOM 2973 C CA . ASP A 1 375 ? 14.064 26.916 -27.204 1.00 42.81 375 ASP A CA 1
ATOM 2974 C C . ASP A 1 375 ? 15.082 25.756 -27.273 1.00 42.81 375 ASP A C 1
ATOM 2976 O O . ASP A 1 375 ? 16.037 25.790 -28.054 1.00 42.81 375 ASP A O 1
ATOM 2980 N N . CYS A 1 376 ? 14.908 24.713 -26.455 1.00 44.06 376 CYS A N 1
ATOM 2981 C CA . CYS A 1 376 ? 15.756 23.529 -26.477 1.00 44.06 376 CYS A CA 1
ATOM 2982 C C . CYS A 1 376 ? 15.469 22.683 -27.731 1.00 44.06 376 CYS A C 1
ATOM 2984 O O . CYS A 1 376 ? 14.322 22.354 -28.040 1.00 44.06 376 CYS A O 1
ATOM 2986 N N . THR A 1 377 ? 16.521 22.309 -28.463 1.00 46.34 377 THR A N 1
ATOM 2987 C CA . THR A 1 377 ? 16.421 21.466 -29.664 1.00 46.34 377 THR A CA 1
ATOM 2988 C C . THR A 1 377 ? 15.729 20.141 -29.354 1.00 46.34 377 THR A C 1
ATOM 2990 O O . THR A 1 377 ? 16.096 19.489 -28.382 1.00 46.34 377 THR A O 1
ATOM 2993 N N . ARG A 1 378 ? 14.786 19.699 -30.203 1.00 54.38 378 ARG A N 1
ATOM 2994 C CA . ARG A 1 378 ? 14.131 18.382 -30.072 1.00 54.38 378 ARG A CA 1
ATOM 2995 C C . ARG A 1 378 ? 15.182 17.273 -29.956 1.00 54.38 378 ARG A C 1
ATOM 2997 O O . ARG A 1 378 ? 15.817 16.918 -30.948 1.00 54.38 378 ARG A O 1
ATOM 3004 N N . HIS A 1 379 ? 15.340 16.715 -28.762 1.00 61.12 379 HIS A N 1
ATOM 3005 C CA . HIS A 1 379 ? 16.249 15.602 -28.525 1.00 61.12 379 HIS A CA 1
ATOM 3006 C C . HIS A 1 379 ? 15.480 14.292 -28.687 1.00 61.12 379 HIS A C 1
ATOM 3008 O O . HIS A 1 379 ? 14.574 13.998 -27.908 1.00 61.12 379 HIS A O 1
ATOM 3014 N N . ASN A 1 380 ? 15.835 13.501 -29.698 1.00 79.81 380 ASN A N 1
ATOM 3015 C CA . ASN A 1 380 ? 15.309 12.148 -29.849 1.00 79.81 380 ASN A CA 1
ATOM 3016 C C . ASN A 1 380 ? 15.957 11.257 -28.783 1.00 79.81 380 ASN A C 1
ATOM 3018 O O . ASN A 1 380 ? 17.118 10.872 -28.911 1.00 79.81 380 ASN A O 1
ATOM 3022 N N . ILE A 1 381 ? 15.211 10.951 -27.724 1.00 89.38 381 ILE A N 1
ATOM 3023 C CA . ILE A 1 381 ? 15.637 10.006 -26.691 1.00 89.38 381 ILE A CA 1
ATOM 3024 C C . ILE A 1 381 ? 15.573 8.604 -27.297 1.00 89.38 381 ILE A C 1
ATOM 3026 O O . ILE A 1 381 ? 14.567 8.262 -27.919 1.00 89.38 381 ILE A O 1
ATOM 3030 N N . CYS A 1 382 ? 16.626 7.799 -27.129 1.00 93.06 382 CYS A N 1
ATOM 3031 C CA . CYS A 1 382 ? 16.596 6.388 -27.508 1.00 93.06 382 CYS A CA 1
ATOM 3032 C C . CYS A 1 382 ? 15.614 5.644 -26.593 1.00 93.06 382 CYS A C 1
ATOM 3034 O O . CYS A 1 382 ? 15.810 5.595 -25.381 1.00 93.06 382 CYS A O 1
ATOM 3036 N N . MET A 1 383 ? 14.547 5.099 -27.177 1.00 94.56 383 MET A N 1
ATOM 3037 C CA . MET A 1 383 ? 13.512 4.344 -26.463 1.00 94.56 383 MET A CA 1
ATOM 3038 C C . MET A 1 383 ? 13.649 2.838 -26.661 1.00 94.56 383 MET A C 1
ATOM 3040 O O . MET A 1 383 ? 13.123 2.077 -25.852 1.00 94.56 383 MET A O 1
ATOM 3044 N N . ALA A 1 384 ? 14.376 2.398 -27.690 1.00 96.00 384 ALA A N 1
ATOM 3045 C CA . ALA A 1 384 ? 14.838 1.023 -27.798 1.00 96.00 384 ALA A CA 1
ATOM 3046 C C . ALA A 1 384 ? 16.111 0.904 -28.641 1.00 96.00 384 ALA A C 1
ATOM 3048 O O . ALA A 1 384 ? 16.310 1.663 -29.592 1.00 96.00 384 ALA A O 1
ATOM 3049 N N . LEU A 1 385 ? 16.931 -0.092 -28.314 1.00 94.38 385 LEU A N 1
ATOM 3050 C CA . LEU A 1 385 ? 18.156 -0.463 -29.022 1.00 94.38 385 LEU A CA 1
ATOM 3051 C C . LEU A 1 385 ? 18.148 -1.955 -29.375 1.00 94.38 385 LEU A C 1
ATOM 3053 O O . LEU A 1 385 ? 17.467 -2.750 -28.721 1.00 94.38 385 LEU A O 1
ATOM 3057 N N . ARG A 1 386 ? 18.946 -2.331 -30.375 1.00 94.38 386 ARG A N 1
ATOM 3058 C CA . ARG A 1 386 ? 19.358 -3.721 -30.612 1.00 94.38 386 ARG A CA 1
ATOM 3059 C C . ARG A 1 386 ? 20.856 -3.811 -30.852 1.00 94.38 386 ARG A C 1
ATOM 3061 O O . ARG A 1 386 ? 21.482 -2.847 -31.293 1.00 94.38 386 ARG A O 1
ATOM 3068 N N . HIS A 1 387 ? 21.412 -4.986 -30.611 1.00 93.69 387 HIS A N 1
ATOM 3069 C CA . HIS A 1 387 ? 22.752 -5.336 -31.056 1.00 93.69 387 HIS A CA 1
ATOM 3070 C C . HIS A 1 387 ? 22.733 -5.826 -32.516 1.00 93.69 387 HIS A C 1
ATOM 3072 O O . HIS A 1 387 ? 21.774 -6.456 -32.957 1.00 93.69 387 HIS A O 1
ATOM 3078 N N . LYS A 1 388 ? 23.778 -5.511 -33.294 1.00 89.56 388 LYS A N 1
ATOM 3079 C CA . LYS A 1 388 ? 23.838 -5.785 -34.745 1.00 89.56 388 LYS A CA 1
ATOM 3080 C C . LYS A 1 388 ? 24.081 -7.257 -35.108 1.00 89.56 388 LYS A C 1
ATOM 3082 O O . LYS A 1 388 ? 23.856 -7.636 -36.253 1.00 89.56 388 LYS A O 1
ATOM 3087 N N . ARG A 1 389 ? 24.602 -8.067 -34.174 1.00 89.25 389 ARG A N 1
ATOM 3088 C CA . ARG A 1 389 ? 24.961 -9.491 -34.391 1.00 89.25 389 ARG A CA 1
ATOM 3089 C C . ARG A 1 389 ? 24.224 -10.434 -33.429 1.00 89.25 389 ARG A C 1
ATOM 3091 O O . ARG A 1 389 ? 23.388 -11.217 -33.856 1.00 89.25 389 ARG A O 1
ATOM 3098 N N . TYR A 1 390 ? 24.538 -10.334 -32.136 1.00 92.38 390 TYR A N 1
ATOM 3099 C CA . TYR A 1 390 ? 23.895 -11.063 -31.032 1.00 92.38 390 TYR A CA 1
ATOM 3100 C C . TYR A 1 390 ? 22.394 -10.729 -30.906 1.00 92.38 390 TYR A C 1
ATOM 3102 O O . TYR A 1 390 ? 22.019 -9.587 -31.189 1.00 92.38 390 TYR A O 1
ATOM 3110 N N . PRO A 1 391 ? 21.545 -11.663 -30.434 1.00 93.94 391 PRO A N 1
ATOM 3111 C CA . PRO A 1 391 ? 20.083 -11.529 -30.360 1.00 93.94 391 PRO A CA 1
ATOM 3112 C C . PRO A 1 391 ? 19.602 -10.642 -29.187 1.00 93.94 391 PRO A C 1
ATOM 3114 O O . PRO A 1 391 ? 18.654 -10.984 -28.477 1.00 93.94 391 PRO A O 1
ATOM 3117 N N . HIS A 1 392 ? 20.281 -9.518 -28.937 1.00 96.25 392 HIS A N 1
ATOM 3118 C CA . HIS A 1 392 ? 20.073 -8.672 -27.759 1.00 96.25 392 HIS A CA 1
ATOM 3119 C C . HIS A 1 392 ? 19.287 -7.405 -28.106 1.00 96.25 392 HIS A C 1
ATOM 3121 O O . HIS A 1 392 ? 19.645 -6.662 -29.025 1.00 96.25 392 HIS A O 1
ATOM 3127 N N . TYR A 1 393 ? 18.251 -7.136 -27.319 1.00 97.50 393 TYR A N 1
ATOM 3128 C CA . TYR A 1 393 ? 17.340 -6.003 -27.453 1.00 97.50 393 TYR A CA 1
ATOM 3129 C C . TYR A 1 393 ? 17.180 -5.303 -26.106 1.00 97.50 393 TYR A C 1
ATOM 3131 O O . TYR A 1 393 ? 17.298 -5.932 -25.057 1.00 97.50 393 TYR A O 1
ATOM 3139 N N . GLY A 1 394 ? 16.842 -4.017 -26.101 1.00 97.69 394 GLY A N 1
ATOM 3140 C CA . GLY A 1 394 ? 16.435 -3.365 -24.860 1.00 97.69 394 GLY A CA 1
ATOM 3141 C C . GLY A 1 394 ? 15.534 -2.163 -25.067 1.00 97.69 394 GLY A C 1
ATOM 3142 O O . GLY A 1 394 ? 15.698 -1.436 -26.045 1.00 97.69 394 GLY A O 1
ATOM 3143 N N . VAL A 1 395 ? 14.638 -1.905 -24.115 1.00 98.19 395 VAL A N 1
ATOM 3144 C CA . VAL A 1 395 ? 13.643 -0.819 -24.125 1.00 98.19 395 VAL A CA 1
ATOM 3145 C C . VAL A 1 395 ? 13.827 0.136 -22.938 1.00 98.19 395 VAL A C 1
ATOM 3147 O O . VAL A 1 395 ? 13.955 -0.300 -21.799 1.00 98.19 395 VAL A O 1
ATOM 3150 N N . GLN A 1 396 ? 13.806 1.450 -23.176 1.00 96.75 396 GLN A N 1
ATOM 3151 C CA . GLN A 1 396 ? 13.925 2.501 -22.146 1.00 96.75 396 GLN A CA 1
ATOM 3152 C C . GLN A 1 396 ? 12.542 2.926 -21.604 1.00 96.75 396 GLN A C 1
ATOM 3154 O O . GLN A 1 396 ? 12.278 4.091 -21.313 1.00 96.75 396 GLN A O 1
ATOM 3159 N N . PHE A 1 397 ? 11.622 1.971 -21.512 1.00 96.75 397 PHE A N 1
ATOM 3160 C CA . PHE A 1 397 ? 10.260 2.135 -21.010 1.00 96.75 397 PHE A CA 1
ATOM 3161 C C . PHE A 1 397 ? 9.780 0.820 -20.394 1.00 96.75 397 PHE A C 1
ATOM 3163 O O . PHE A 1 397 ? 10.460 -0.197 -20.511 1.00 96.75 397 PHE A O 1
ATOM 3170 N N . HIS A 1 398 ? 8.615 0.850 -19.751 1.00 97.62 398 HIS A N 1
ATOM 3171 C CA . HIS A 1 398 ? 8.105 -0.253 -18.940 1.00 97.62 398 HIS A CA 1
ATOM 3172 C C . HIS A 1 398 ? 6.937 -0.958 -19.654 1.00 97.62 398 HIS A C 1
ATOM 3174 O O . HIS A 1 398 ? 5.795 -0.487 -19.563 1.00 97.62 398 HIS A O 1
ATOM 3180 N N . PRO A 1 399 ? 7.180 -2.039 -20.426 1.00 97.50 399 PRO A N 1
ATOM 3181 C CA . PRO A 1 399 ? 6.125 -2.811 -21.090 1.00 97.50 399 PRO A CA 1
ATOM 3182 C C . PRO A 1 399 ? 5.176 -3.516 -20.105 1.00 97.50 399 PRO A C 1
ATOM 3184 O O . PRO A 1 399 ? 4.053 -3.857 -20.463 1.00 97.50 399 PRO A O 1
ATOM 3187 N N . GLU A 1 400 ? 5.600 -3.721 -18.864 1.00 96.56 400 GLU A N 1
ATOM 3188 C CA . GLU A 1 400 ? 4.817 -4.325 -17.791 1.00 96.56 400 GLU A CA 1
ATOM 3189 C C . GLU A 1 400 ? 3.834 -3.359 -17.113 1.00 96.56 400 GLU A C 1
ATOM 3191 O O . GLU A 1 400 ? 2.888 -3.813 -16.463 1.00 96.56 400 GLU A O 1
ATOM 3196 N N . SER A 1 401 ? 4.028 -2.044 -17.273 1.00 97.38 401 SER A N 1
ATOM 3197 C CA . SER A 1 401 ? 3.177 -1.000 -16.685 1.00 97.38 401 SER A CA 1
ATOM 3198 C C . SER A 1 401 ? 1.753 -1.025 -17.246 1.00 97.38 401 SER A C 1
ATOM 3200 O O . SER A 1 401 ? 1.541 -1.162 -18.457 1.00 97.38 401 SER A O 1
ATOM 3202 N N . ILE A 1 402 ? 0.760 -0.814 -16.377 1.00 96.00 402 ILE A N 1
ATOM 3203 C CA . ILE A 1 402 ? -0.655 -0.788 -16.768 1.00 96.00 402 ILE A CA 1
ATOM 3204 C C . ILE A 1 402 ? -0.969 0.354 -17.747 1.00 96.00 402 ILE A C 1
ATOM 3206 O O . ILE A 1 402 ? -1.867 0.217 -18.571 1.00 96.00 402 ILE A O 1
ATOM 3210 N N . GLY A 1 403 ? -0.204 1.454 -17.715 1.00 94.44 403 GLY A N 1
ATOM 3211 C CA . GLY A 1 403 ? -0.368 2.561 -18.663 1.00 94.44 403 GLY A CA 1
ATOM 3212 C C . GLY A 1 403 ? 0.189 2.266 -20.063 1.00 94.44 403 GLY A C 1
ATOM 3213 O O . GLY A 1 403 ? -0.309 2.826 -21.036 1.00 94.44 403 GLY A O 1
ATOM 3214 N N . THR A 1 404 ? 1.174 1.365 -20.188 1.00 96.38 404 THR A N 1
ATOM 3215 C CA . THR A 1 404 ? 1.655 0.859 -21.492 1.00 96.38 404 THR A CA 1
ATOM 3216 C C . THR A 1 404 ? 0.690 -0.187 -22.070 1.00 96.38 404 THR A C 1
ATOM 3218 O O . THR A 1 404 ? 0.548 -0.312 -23.289 1.00 96.38 404 THR A O 1
ATOM 3221 N N . GLY A 1 405 ? -0.006 -0.925 -21.198 1.00 93.19 405 GLY A N 1
ATOM 3222 C CA . GLY A 1 405 ? -1.126 -1.796 -21.554 1.00 93.19 405 GLY A CA 1
ATOM 3223 C C . GLY A 1 405 ? -0.783 -2.868 -22.596 1.00 93.19 405 GLY A C 1
ATOM 3224 O O . GLY A 1 405 ? 0.293 -3.471 -22.578 1.00 93.19 405 GLY A O 1
ATOM 3225 N N . ILE A 1 406 ? -1.714 -3.109 -23.526 1.00 93.00 406 ILE A N 1
ATOM 3226 C CA . ILE A 1 406 ? -1.615 -4.181 -24.532 1.00 93.00 406 ILE A CA 1
ATOM 3227 C C . ILE A 1 406 ? -0.373 -4.073 -25.434 1.00 93.00 406 ILE A C 1
ATOM 3229 O O . ILE A 1 406 ? 0.148 -5.099 -25.874 1.00 93.00 406 ILE A O 1
ATOM 3233 N N . ALA A 1 407 ? 0.154 -2.865 -25.670 1.00 95.12 407 ALA A N 1
ATOM 3234 C CA . ALA A 1 407 ? 1.360 -2.677 -26.478 1.00 95.12 407 ALA A CA 1
ATOM 3235 C C . ALA A 1 407 ? 2.597 -3.301 -25.809 1.00 95.12 407 ALA A C 1
ATOM 3237 O O . ALA A 1 407 ? 3.410 -3.950 -26.468 1.00 95.12 407 ALA A O 1
ATOM 3238 N N . GLY A 1 408 ? 2.704 -3.172 -24.485 1.00 96.25 408 GLY A N 1
ATOM 3239 C CA . GLY A 1 408 ? 3.794 -3.749 -23.704 1.00 96.25 408 GLY A CA 1
ATOM 3240 C C . GLY A 1 408 ? 3.695 -5.271 -23.580 1.00 96.25 408 GLY A C 1
ATOM 3241 O O . GLY A 1 408 ? 4.685 -5.969 -23.798 1.00 96.25 408 GLY A O 1
ATOM 3242 N N . TYR A 1 409 ? 2.487 -5.799 -23.353 1.00 95.25 409 TYR A N 1
ATOM 3243 C CA . TYR A 1 409 ? 2.232 -7.246 -23.388 1.00 95.25 409 TYR A CA 1
ATOM 3244 C C . TYR A 1 409 ? 2.590 -7.856 -24.758 1.00 95.25 409 TYR A C 1
ATOM 3246 O O . TYR A 1 409 ? 3.266 -8.881 -24.832 1.00 95.25 409 TYR A O 1
ATOM 3254 N N . THR A 1 410 ? 2.203 -7.189 -25.850 1.00 95.44 410 THR A N 1
ATOM 3255 C CA . THR A 1 410 ? 2.510 -7.618 -27.227 1.00 95.44 410 THR A CA 1
ATOM 3256 C C . THR A 1 410 ? 4.015 -7.597 -27.510 1.00 95.44 410 THR A C 1
ATOM 3258 O O . THR A 1 410 ? 4.532 -8.533 -28.115 1.00 95.44 410 THR A O 1
ATOM 3261 N N . LEU A 1 411 ? 4.741 -6.584 -27.026 1.00 96.12 411 LEU A N 1
ATOM 3262 C CA . LEU A 1 411 ? 6.199 -6.490 -27.154 1.00 96.12 411 LEU A CA 1
ATOM 3263 C C . LEU A 1 411 ? 6.925 -7.629 -26.424 1.00 96.12 411 LEU A C 1
ATOM 3265 O O . LEU A 1 411 ? 7.818 -8.260 -26.991 1.00 96.12 411 LEU A O 1
ATOM 3269 N N . LEU A 1 412 ? 6.519 -7.926 -25.186 1.00 96.94 412 LEU A N 1
ATOM 3270 C CA . LEU A 1 412 ? 7.059 -9.051 -24.418 1.00 96.94 412 LEU A CA 1
ATOM 3271 C C . LEU A 1 412 ? 6.766 -10.383 -25.122 1.00 96.94 412 LEU A C 1
ATOM 3273 O O . LEU A 1 412 ? 7.668 -11.206 -25.277 1.00 96.94 412 LEU A O 1
ATOM 3277 N N . ARG A 1 413 ? 5.547 -10.557 -25.652 1.00 95.50 413 ARG A N 1
ATOM 3278 C CA . ARG A 1 413 ? 5.184 -11.745 -26.434 1.00 95.50 413 ARG A CA 1
ATOM 3279 C C . ARG A 1 413 ? 6.017 -11.881 -27.709 1.00 95.50 413 ARG A C 1
ATOM 3281 O O . ARG A 1 413 ? 6.485 -12.977 -28.002 1.00 95.50 413 ARG A O 1
ATOM 3288 N N . ASN A 1 414 ? 6.245 -10.790 -28.440 1.00 95.25 414 ASN A N 1
ATOM 3289 C CA . ASN A 1 414 ? 7.113 -10.772 -29.618 1.00 95.25 414 ASN A CA 1
ATOM 3290 C C . ASN A 1 414 ? 8.545 -11.214 -29.286 1.00 95.25 414 ASN A C 1
ATOM 3292 O O . ASN A 1 414 ? 9.116 -12.008 -30.032 1.00 95.25 414 ASN A O 1
ATOM 3296 N N . PHE A 1 415 ? 9.115 -10.750 -28.167 1.00 96.44 415 PHE A N 1
ATOM 3297 C CA . PHE A 1 415 ? 10.435 -11.201 -27.718 1.00 96.44 415 PHE A CA 1
ATOM 3298 C C . PHE A 1 415 ? 10.448 -12.697 -27.363 1.00 96.44 415 PHE A C 1
ATOM 3300 O O . PHE A 1 415 ? 11.360 -13.413 -27.775 1.00 96.44 415 PHE A O 1
ATOM 3307 N N . CYS A 1 416 ? 9.424 -13.200 -26.666 1.00 95.38 416 CYS A N 1
ATOM 3308 C CA . CYS A 1 416 ? 9.305 -14.628 -26.368 1.00 95.38 416 CYS A CA 1
ATOM 3309 C C . CYS A 1 416 ? 9.160 -15.477 -27.648 1.00 95.38 416 CYS A C 1
ATOM 3311 O O . CYS A 1 416 ? 9.860 -16.475 -27.808 1.00 95.38 416 CYS A O 1
ATOM 3313 N N . GLU A 1 417 ? 8.305 -15.082 -28.596 1.00 93.62 417 GLU A N 1
ATOM 3314 C CA . GLU A 1 417 ? 8.151 -15.799 -29.870 1.00 93.62 417 GLU A CA 1
ATOM 3315 C C . GLU A 1 417 ? 9.437 -15.765 -30.711 1.00 93.62 417 GLU A C 1
ATOM 3317 O O . GLU A 1 417 ? 9.815 -16.794 -31.275 1.00 93.62 417 GLU A O 1
ATOM 3322 N N . PHE A 1 418 ? 10.162 -14.640 -30.719 1.00 93.12 418 PHE A N 1
ATOM 3323 C CA . PHE A 1 418 ? 11.505 -14.545 -31.298 1.00 93.12 418 PHE A CA 1
ATOM 3324 C C . PHE A 1 418 ? 12.487 -15.518 -30.629 1.00 93.12 418 PHE A C 1
ATOM 3326 O O . PHE A 1 418 ? 13.159 -16.271 -31.329 1.00 93.12 418 PHE A O 1
ATOM 3333 N N . ALA A 1 419 ? 12.542 -15.571 -29.295 1.00 92.50 419 ALA A N 1
ATOM 3334 C CA . ALA A 1 419 ? 13.425 -16.490 -28.576 1.00 92.50 419 ALA A CA 1
ATOM 3335 C C . ALA A 1 419 ? 13.109 -17.967 -28.872 1.00 92.50 419 ALA A C 1
ATOM 3337 O O . ALA A 1 419 ? 14.016 -18.776 -29.068 1.00 92.50 419 ALA A O 1
ATOM 3338 N N . HIS A 1 420 ? 11.825 -18.319 -28.983 1.00 90.19 420 HIS A N 1
ATOM 3339 C CA . HIS A 1 420 ? 11.391 -19.678 -29.313 1.00 90.19 420 HIS A CA 1
ATOM 3340 C C . HIS A 1 420 ? 11.785 -20.077 -30.748 1.00 90.19 420 HIS A C 1
ATOM 3342 O O . HIS A 1 420 ? 12.258 -21.192 -30.984 1.00 90.19 420 HIS A O 1
ATOM 3348 N N . GLN A 1 421 ? 11.661 -19.151 -31.705 1.00 89.44 421 GLN A N 1
ATOM 3349 C CA . GLN A 1 421 ? 12.140 -19.336 -33.080 1.00 89.44 421 GLN A CA 1
ATOM 3350 C C . GLN A 1 421 ? 13.672 -19.420 -33.140 1.00 89.44 421 GLN A C 1
ATOM 3352 O O . GLN A 1 421 ? 14.212 -20.294 -33.814 1.00 89.44 421 GLN A O 1
ATOM 3357 N N . TRP A 1 422 ? 14.374 -18.572 -32.386 1.00 88.38 422 TRP A N 1
ATOM 3358 C CA . TRP A 1 422 ? 15.833 -18.557 -32.302 1.00 88.38 422 TRP A CA 1
ATOM 3359 C C . TRP A 1 422 ? 16.388 -19.879 -31.760 1.00 88.38 422 TRP A C 1
ATOM 3361 O O . TRP A 1 422 ? 17.266 -20.466 -32.394 1.00 88.38 422 TRP A O 1
ATOM 3371 N N . ARG A 1 423 ? 15.820 -20.403 -30.662 1.00 83.50 423 ARG A N 1
ATOM 3372 C CA . ARG A 1 423 ? 16.107 -21.752 -30.139 1.00 83.50 423 ARG A CA 1
ATOM 3373 C C . ARG A 1 423 ? 15.870 -22.824 -31.202 1.00 83.50 423 ARG A C 1
ATOM 3375 O O . ARG A 1 423 ? 16.723 -23.681 -31.404 1.00 83.50 423 ARG A O 1
ATOM 3382 N N . SER A 1 424 ? 14.742 -22.754 -31.909 1.00 81.31 424 SER A N 1
ATOM 3383 C CA . SER A 1 424 ? 14.371 -23.731 -32.946 1.00 81.31 424 SER A CA 1
ATOM 3384 C C . SER A 1 424 ? 15.291 -23.709 -34.177 1.00 81.31 424 SER A C 1
ATOM 3386 O O . SER A 1 424 ? 15.369 -24.706 -34.892 1.00 81.31 424 SER A O 1
ATOM 3388 N N . ALA A 1 425 ? 15.983 -22.593 -34.431 1.00 81.19 425 ALA A N 1
ATOM 3389 C CA . ALA A 1 425 ? 16.927 -22.435 -35.538 1.00 81.19 425 ALA A CA 1
ATOM 3390 C C . ALA A 1 425 ? 18.389 -22.770 -35.171 1.00 81.19 425 ALA A C 1
ATOM 3392 O O . ALA A 1 425 ? 19.176 -23.065 -36.068 1.00 81.19 425 ALA A O 1
ATOM 3393 N N . HIS A 1 426 ? 18.754 -22.726 -33.882 1.00 74.88 426 HIS A N 1
ATOM 3394 C CA . HIS A 1 426 ? 20.147 -22.846 -33.419 1.00 74.88 426 HIS A CA 1
ATOM 3395 C C . HIS A 1 426 ? 20.409 -23.992 -32.421 1.00 74.88 426 HIS A C 1
ATOM 3397 O O . HIS A 1 426 ? 21.565 -24.220 -32.069 1.00 74.88 426 HIS A O 1
ATOM 3403 N N . GLY A 1 427 ? 19.376 -24.703 -31.955 1.00 63.38 427 GLY A N 1
ATOM 3404 C CA . GLY A 1 427 ? 19.489 -25.811 -30.999 1.00 63.38 427 GLY A CA 1
ATOM 3405 C C . GLY A 1 427 ? 19.390 -27.207 -31.625 1.00 63.38 427 GLY A C 1
ATOM 3406 O O . GLY A 1 427 ? 18.777 -27.398 -32.677 1.00 63.38 427 GLY A O 1
ATOM 3407 N N . ASP A 1 428 ? 19.966 -28.199 -30.941 1.00 48.00 428 ASP A N 1
ATOM 3408 C CA . ASP A 1 428 ? 19.829 -29.619 -31.287 1.00 48.00 428 ASP A CA 1
ATOM 3409 C C . ASP A 1 428 ? 18.424 -30.172 -30.979 1.00 48.00 428 ASP A C 1
ATOM 3411 O O . ASP A 1 428 ? 17.650 -29.609 -30.198 1.00 48.00 428 ASP A O 1
ATOM 3415 N N . LYS A 1 429 ? 18.078 -31.302 -31.608 1.00 41.25 429 LYS A N 1
ATOM 3416 C CA . LYS A 1 429 ? 16.750 -31.922 -31.478 1.00 41.25 429 LYS A CA 1
ATOM 3417 C C . LYS A 1 429 ? 16.573 -32.686 -30.167 1.00 41.25 429 LYS A C 1
ATOM 3419 O O . LYS A 1 429 ? 17.403 -33.519 -29.831 1.00 41.25 429 LYS A O 1
ATOM 3424 N N . GLU A 1 430 ? 15.414 -32.470 -29.541 1.00 39.72 430 GLU A N 1
ATOM 3425 C CA . GLU A 1 430 ? 14.760 -33.362 -28.567 1.00 39.72 430 GLU A CA 1
ATOM 3426 C C . GLU A 1 430 ? 15.679 -33.960 -27.487 1.00 39.72 430 GLU A C 1
ATOM 3428 O O . GLU A 1 430 ? 16.006 -35.145 -27.495 1.00 39.72 430 GLU A O 1
ATOM 3433 N N . PHE A 1 431 ? 16.000 -33.148 -26.476 1.00 39.19 431 PHE A N 1
ATOM 3434 C CA . PHE A 1 431 ? 16.276 -33.691 -25.146 1.00 39.19 431 PHE A CA 1
ATOM 3435 C C . PHE A 1 431 ? 14.954 -34.133 -24.502 1.00 39.19 431 PHE A C 1
ATOM 3437 O O . PHE A 1 431 ? 14.159 -33.295 -24.070 1.00 39.19 431 PHE A O 1
ATOM 3444 N N . GLU A 1 432 ? 14.729 -35.446 -24.409 1.00 36.53 432 GLU A N 1
ATOM 3445 C CA . GLU A 1 432 ? 13.928 -35.992 -23.310 1.00 36.53 432 GLU A CA 1
ATOM 3446 C C . GLU A 1 432 ? 14.677 -35.689 -22.005 1.00 36.53 432 GLU A C 1
ATOM 3448 O O . GLU A 1 432 ? 15.881 -35.934 -21.904 1.00 36.53 432 GLU A O 1
ATOM 3453 N N . MET A 1 433 ? 13.987 -35.117 -21.021 1.00 38.16 433 MET A N 1
ATOM 3454 C CA . MET A 1 433 ? 14.596 -34.720 -19.756 1.00 38.16 433 MET A CA 1
ATOM 3455 C C . MET A 1 433 ? 13.657 -35.082 -18.609 1.00 38.16 433 MET A C 1
ATOM 3457 O O . MET A 1 433 ? 12.573 -34.510 -18.484 1.00 38.16 433 MET A O 1
ATOM 3461 N N . ASP A 1 434 ? 14.088 -36.038 -17.783 1.00 34.28 434 ASP A N 1
ATOM 3462 C CA . ASP A 1 434 ? 13.511 -36.253 -16.457 1.00 34.28 434 ASP A CA 1
ATOM 3463 C C . ASP A 1 434 ? 13.577 -34.947 -15.650 1.00 34.28 434 ASP A C 1
ATOM 3465 O O . ASP A 1 434 ? 14.461 -34.113 -15.854 1.00 34.28 434 ASP A O 1
ATOM 3469 N N . SER A 1 435 ? 12.621 -34.760 -14.742 1.00 34.38 435 SER A N 1
ATOM 3470 C CA . SER A 1 435 ? 12.407 -33.512 -14.003 1.00 34.38 435 SER A CA 1
ATOM 3471 C C . SER A 1 435 ? 13.693 -32.913 -13.418 1.00 34.38 435 SER A C 1
ATOM 3473 O O . SER A 1 435 ? 14.281 -33.488 -12.498 1.00 34.38 435 SER A O 1
ATOM 3475 N N . ILE A 1 436 ? 14.056 -31.702 -13.862 1.00 38.75 436 ILE A N 1
ATOM 3476 C CA . ILE A 1 436 ? 14.875 -30.800 -13.043 1.00 38.75 436 ILE A CA 1
ATOM 3477 C C . ILE A 1 436 ? 14.051 -30.519 -11.782 1.00 38.75 436 ILE A C 1
ATOM 3479 O O . ILE A 1 436 ? 12.997 -29.890 -11.860 1.00 38.75 436 ILE A O 1
ATOM 3483 N N . SER A 1 437 ? 14.504 -31.050 -10.647 1.00 33.44 437 SER A N 1
ATOM 3484 C CA . SER A 1 437 ? 13.848 -30.911 -9.343 1.00 33.44 437 SER A CA 1
ATOM 3485 C C . SER A 1 437 ? 13.763 -29.450 -8.910 1.00 33.44 437 SER A C 1
ATOM 3487 O O . SER A 1 437 ? 14.678 -28.678 -9.206 1.00 33.44 437 SER A O 1
ATOM 3489 N N . GLU A 1 438 ? 12.712 -29.082 -8.172 1.00 34.53 438 GLU A N 1
ATOM 3490 C CA . GLU A 1 438 ? 12.461 -27.697 -7.775 1.00 34.53 438 GLU A CA 1
ATOM 3491 C C . GLU A 1 438 ? 13.622 -27.091 -6.954 1.00 34.53 438 GLU A C 1
ATOM 3493 O O . GLU A 1 438 ? 13.778 -27.315 -5.755 1.00 34.53 438 GLU A O 1
ATOM 3498 N N . GLY A 1 439 ? 14.455 -26.289 -7.625 1.00 33.09 439 GLY A N 1
ATOM 3499 C CA . GLY A 1 439 ? 15.639 -25.636 -7.067 1.00 33.09 439 GLY A CA 1
ATOM 3500 C C . GLY A 1 439 ? 15.785 -24.230 -7.641 1.00 33.09 439 GLY A C 1
ATOM 3501 O O . GLY A 1 439 ? 16.316 -24.045 -8.732 1.00 33.09 439 GLY A O 1
ATOM 3502 N N . GLY A 1 440 ? 15.261 -23.242 -6.917 1.00 31.91 440 GLY A N 1
ATOM 3503 C CA . GLY A 1 440 ? 15.236 -21.833 -7.329 1.00 31.91 440 GLY A CA 1
ATOM 3504 C C . GLY A 1 440 ? 14.330 -20.990 -6.433 1.00 31.91 440 GLY A C 1
ATOM 3505 O O . GLY A 1 440 ? 14.781 -19.995 -5.891 1.00 31.91 440 GLY A O 1
ATOM 3506 N N . LEU A 1 441 ? 13.098 -21.458 -6.194 1.00 33.25 441 LEU A N 1
ATOM 3507 C CA . LEU A 1 441 ? 12.139 -20.860 -5.243 1.00 33.25 441 LEU A CA 1
ATOM 3508 C C . LEU A 1 441 ? 11.535 -21.876 -4.244 1.00 33.25 441 LEU A C 1
ATOM 3510 O O . LEU A 1 441 ? 10.714 -21.518 -3.413 1.00 33.25 441 LEU A O 1
ATOM 3514 N N . HIS A 1 442 ? 11.983 -23.138 -4.272 1.00 33.31 442 HIS A N 1
ATOM 3515 C CA . HIS A 1 442 ? 11.554 -24.212 -3.352 1.00 33.31 442 HIS A CA 1
ATOM 3516 C C . HIS A 1 442 ? 12.661 -24.630 -2.363 1.00 33.31 442 HIS A C 1
ATOM 3518 O O . HIS A 1 442 ? 12.646 -25.724 -1.794 1.00 33.31 442 HIS A O 1
ATOM 3524 N N . ALA A 1 443 ? 13.631 -23.743 -2.110 1.00 29.61 443 ALA A N 1
ATOM 3525 C CA . ALA A 1 443 ? 14.781 -24.006 -1.237 1.00 29.61 443 ALA A CA 1
ATOM 3526 C C . ALA A 1 443 ? 14.413 -24.314 0.234 1.00 29.61 443 ALA A C 1
ATOM 3528 O O . ALA A 1 443 ? 15.295 -24.666 1.017 1.00 29.61 443 ALA A O 1
ATOM 3529 N N . HIS A 1 444 ? 13.129 -24.226 0.607 1.00 32.25 444 HIS A N 1
ATOM 3530 C CA . HIS A 1 444 ? 12.640 -24.502 1.956 1.00 32.25 444 HIS A CA 1
ATOM 3531 C C . HIS A 1 444 ? 11.656 -25.680 2.110 1.00 32.25 444 HIS A C 1
ATOM 3533 O O . HIS A 1 444 ? 11.314 -26.016 3.248 1.00 32.25 444 HIS A O 1
ATOM 3539 N N . GLU A 1 445 ? 11.259 -26.374 1.034 1.00 35.00 445 GLU A N 1
ATOM 3540 C CA . GLU A 1 445 ? 10.427 -27.590 1.156 1.00 35.00 445 GLU A CA 1
ATOM 3541 C C . GLU A 1 445 ? 11.249 -28.817 1.586 1.00 35.00 445 GLU A C 1
ATOM 3543 O O . GLU A 1 445 ? 10.862 -29.533 2.512 1.00 35.00 445 GLU A O 1
ATOM 3548 N N . SER A 1 446 ? 12.455 -28.995 1.031 1.00 27.38 446 SER A N 1
ATOM 3549 C CA . SER A 1 446 ? 13.329 -30.156 1.306 1.00 27.38 446 SER A CA 1
ATOM 3550 C C . SER A 1 446 ? 13.858 -30.272 2.752 1.00 27.38 446 SER A C 1
ATOM 3552 O O . SER A 1 446 ? 14.496 -31.269 3.100 1.00 27.38 446 SER A O 1
ATOM 3554 N N . ASN A 1 447 ? 13.556 -29.297 3.621 1.00 28.27 447 ASN A N 1
ATOM 3555 C CA . ASN A 1 447 ? 13.821 -29.343 5.066 1.00 28.27 447 ASN A CA 1
ATOM 3556 C C . ASN A 1 447 ? 12.560 -29.489 5.947 1.00 28.27 447 ASN A C 1
ATOM 3558 O O . ASN A 1 447 ? 12.703 -29.588 7.164 1.00 28.27 447 ASN A O 1
ATOM 3562 N N . ARG A 1 448 ? 11.343 -29.557 5.381 1.00 32.72 448 ARG A N 1
ATOM 3563 C CA . ARG A 1 448 ? 10.108 -29.887 6.129 1.00 32.72 448 ARG A CA 1
ATOM 3564 C C . ARG A 1 448 ? 9.674 -31.359 6.001 1.00 32.72 448 ARG A C 1
ATOM 3566 O O . ARG A 1 448 ? 8.905 -31.834 6.829 1.00 32.72 448 ARG A O 1
ATOM 3573 N N . GLU A 1 449 ? 10.226 -32.126 5.059 1.00 29.31 449 GLU A N 1
ATOM 3574 C CA . GLU A 1 449 ? 9.818 -33.525 4.816 1.00 29.31 449 GLU A CA 1
ATOM 3575 C C . GLU A 1 449 ? 10.355 -34.584 5.808 1.00 29.31 449 GLU A C 1
ATOM 3577 O O . GLU A 1 449 ? 9.972 -35.751 5.721 1.00 29.31 449 GLU A O 1
ATOM 3582 N N . LYS A 1 450 ? 11.229 -34.242 6.768 1.00 28.12 450 LYS A N 1
ATOM 3583 C CA . LYS A 1 450 ? 11.899 -35.258 7.617 1.00 28.12 450 LYS A CA 1
ATOM 3584 C C . LYS A 1 450 ? 11.180 -35.695 8.896 1.00 28.12 450 LYS A C 1
ATOM 3586 O O . LYS A 1 450 ? 11.609 -36.689 9.477 1.00 28.12 450 LYS A O 1
ATOM 3591 N N . ASP A 1 451 ? 10.061 -35.064 9.250 1.00 29.80 451 ASP A N 1
ATOM 3592 C CA . ASP A 1 451 ? 9.153 -35.537 10.312 1.00 29.80 451 ASP A CA 1
ATOM 3593 C C . ASP A 1 451 ? 7.795 -36.049 9.778 1.00 29.80 451 ASP A C 1
ATOM 3595 O O . ASP A 1 451 ? 6.927 -36.460 10.549 1.00 29.80 451 ASP A O 1
ATOM 3599 N N . VAL A 1 452 ? 7.605 -36.121 8.452 1.00 32.59 452 VAL A N 1
ATOM 3600 C CA . VAL A 1 452 ? 6.374 -36.653 7.829 1.00 32.59 452 VAL A CA 1
ATOM 3601 C C . VAL A 1 452 ? 6.468 -38.176 7.633 1.00 32.59 452 VAL A C 1
ATOM 3603 O O . VAL A 1 452 ? 6.438 -38.698 6.519 1.00 32.59 452 VAL A O 1
ATOM 3606 N N . GLN A 1 453 ? 6.568 -38.932 8.732 1.00 28.69 453 GLN A N 1
ATOM 3607 C CA . GLN A 1 453 ? 6.440 -40.395 8.671 1.00 28.69 453 GLN A CA 1
ATOM 3608 C C . GLN A 1 453 ? 4.973 -40.832 8.556 1.00 28.69 453 GLN A C 1
ATOM 3610 O O . GLN A 1 453 ? 4.292 -41.063 9.551 1.00 28.69 453 GLN A O 1
ATOM 3615 N N . THR A 1 454 ? 4.525 -40.994 7.307 1.00 30.52 454 THR A N 1
ATOM 3616 C CA . THR A 1 454 ? 3.434 -41.895 6.877 1.00 30.52 454 THR A CA 1
ATOM 3617 C C . THR A 1 454 ? 2.158 -41.893 7.736 1.00 30.52 454 THR A C 1
ATOM 3619 O O . THR A 1 454 ? 1.952 -42.779 8.566 1.00 30.52 454 THR A O 1
ATOM 3622 N N . ALA A 1 455 ? 1.242 -40.969 7.440 1.00 28.27 455 ALA A N 1
ATOM 3623 C CA . ALA A 1 455 ? -0.187 -41.163 7.693 1.00 28.27 455 ALA A CA 1
ATOM 3624 C C . ALA A 1 455 ? -0.871 -41.596 6.383 1.00 28.27 455 ALA A C 1
ATOM 3626 O O . ALA A 1 455 ? -0.591 -41.025 5.329 1.00 28.27 455 ALA A O 1
ATOM 3627 N N . ASP A 1 456 ? -1.733 -42.616 6.434 1.00 26.84 456 ASP A N 1
ATOM 3628 C CA . ASP A 1 456 ? -2.326 -43.212 5.229 1.00 26.84 456 ASP A CA 1
ATOM 3629 C C . ASP A 1 456 ? -3.268 -42.259 4.478 1.00 26.84 456 ASP A C 1
ATOM 3631 O O . ASP A 1 456 ? -4.061 -41.509 5.054 1.00 26.84 456 ASP A O 1
ATOM 3635 N N . ASN A 1 457 ? -3.198 -42.323 3.148 1.00 32.88 457 ASN A N 1
ATOM 3636 C CA . ASN A 1 457 ? -3.784 -41.340 2.238 1.00 32.88 457 ASN A CA 1
ATOM 3637 C C . ASN A 1 457 ? -5.279 -41.619 1.954 1.00 32.88 457 ASN A C 1
ATOM 3639 O O . ASN A 1 457 ? -5.696 -41.774 0.805 1.00 32.88 457 ASN A O 1
ATOM 3643 N N . SER A 1 458 ? -6.083 -41.758 3.016 1.00 28.19 458 SER A N 1
ATOM 3644 C CA . SER A 1 458 ? -7.498 -42.162 2.934 1.00 28.19 458 SER A CA 1
ATOM 3645 C C . SER A 1 458 ? -8.478 -41.395 3.829 1.00 28.19 458 SER A C 1
ATOM 3647 O O . SER A 1 458 ? -9.676 -41.630 3.700 1.00 28.19 458 SER A O 1
ATOM 3649 N N . ASP A 1 459 ? -8.019 -40.498 4.710 1.00 29.25 459 ASP A N 1
ATOM 3650 C CA . ASP A 1 459 ? -8.878 -39.858 5.730 1.00 29.25 459 ASP A CA 1
ATOM 3651 C C . ASP A 1 459 ? -8.785 -38.316 5.726 1.00 29.25 459 ASP A C 1
ATOM 3653 O O . ASP A 1 459 ? -8.631 -37.650 6.747 1.00 29.25 459 ASP A O 1
ATOM 3657 N N . ALA A 1 460 ? -8.879 -37.717 4.533 1.00 33.19 460 ALA A N 1
ATOM 3658 C CA . ALA A 1 460 ? -8.887 -36.261 4.331 1.00 33.19 460 ALA A CA 1
ATOM 3659 C C . ALA A 1 460 ? -10.220 -35.578 4.741 1.00 33.19 460 ALA A C 1
ATOM 3661 O O . ALA A 1 460 ? -10.560 -34.500 4.246 1.00 33.19 460 ALA A O 1
ATOM 3662 N N . SER A 1 461 ? -10.991 -36.205 5.633 1.00 35.91 461 SER A N 1
ATOM 3663 C CA . SER A 1 461 ? -12.262 -35.713 6.169 1.00 35.91 461 SER A CA 1
ATOM 3664 C C . SER A 1 461 ? -12.078 -35.039 7.529 1.00 35.91 461 SER A C 1
ATOM 3666 O O . SER A 1 461 ? -11.766 -35.687 8.520 1.00 35.91 461 SER A O 1
ATOM 3668 N N . THR A 1 462 ? -12.383 -33.738 7.595 1.00 42.56 462 THR A N 1
ATOM 3669 C CA . THR A 1 462 ? -12.726 -33.020 8.842 1.00 42.56 462 THR A CA 1
ATOM 3670 C C . THR A 1 462 ? -11.760 -33.195 10.026 1.00 42.56 462 THR A C 1
ATOM 3672 O O . THR A 1 462 ? -12.126 -33.750 11.060 1.00 42.56 462 THR A O 1
ATOM 3675 N N . ARG A 1 463 ? -10.574 -32.571 9.952 1.00 51.88 463 ARG A N 1
ATOM 3676 C CA . ARG A 1 463 ? -9.982 -31.995 11.175 1.00 51.88 463 ARG A CA 1
ATOM 3677 C C . ARG A 1 463 ? -10.856 -30.818 11.619 1.00 51.88 463 ARG A C 1
ATOM 3679 O O . ARG A 1 463 ? -11.228 -29.989 10.789 1.00 51.88 463 ARG A O 1
ATOM 3686 N N . GLN A 1 464 ? -11.223 -30.778 12.896 1.00 62.41 464 GLN A N 1
ATOM 3687 C CA . GLN A 1 464 ? -12.102 -29.748 13.454 1.00 62.41 464 GLN A CA 1
ATOM 3688 C C . GLN A 1 464 ? -11.295 -28.488 13.817 1.00 62.41 464 GLN A C 1
ATOM 3690 O O . GLN A 1 464 ? -10.140 -28.597 14.225 1.00 62.41 464 GLN A O 1
ATOM 3695 N N . SER A 1 465 ? -11.882 -27.296 13.669 1.00 74.00 465 SER A N 1
ATOM 3696 C CA . SER A 1 465 ? -11.237 -26.038 14.074 1.00 74.00 465 SER A CA 1
ATOM 3697 C C . SER A 1 465 ? -11.159 -25.920 15.598 1.00 74.00 465 SER A C 1
ATOM 3699 O O . SER A 1 465 ? -12.086 -26.340 16.294 1.00 74.00 465 SER A O 1
ATOM 3701 N N . LYS A 1 466 ? -10.093 -25.291 16.118 1.00 81.44 466 LYS A N 1
ATOM 3702 C CA . LYS A 1 466 ? -9.895 -25.039 17.563 1.00 81.44 466 LYS A CA 1
ATOM 3703 C C . LYS A 1 466 ? -11.022 -24.203 18.189 1.00 81.44 466 LYS A C 1
ATOM 3705 O O . LYS A 1 466 ? -11.291 -24.322 19.382 1.00 81.44 466 LYS A O 1
ATOM 3710 N N . TYR A 1 467 ? -11.711 -23.404 17.373 1.00 85.44 467 TYR A N 1
ATOM 3711 C CA . TYR A 1 467 ? -12.808 -22.535 17.785 1.00 85.44 467 TYR A CA 1
ATOM 3712 C C . TYR A 1 467 ? -14.129 -22.833 17.071 1.00 85.44 467 TYR A C 1
ATOM 3714 O O . TYR A 1 467 ? -14.149 -23.239 15.903 1.00 85.44 467 TYR A O 1
ATOM 3722 N N . ARG A 1 468 ? -15.234 -22.536 17.767 1.00 84.25 468 ARG A N 1
ATOM 3723 C CA . ARG A 1 468 ? -16.594 -22.395 17.223 1.00 84.25 468 ARG A CA 1
ATOM 3724 C C . ARG A 1 468 ? -17.039 -20.934 17.350 1.00 84.25 468 ARG A C 1
ATOM 3726 O O . ARG A 1 468 ? -16.749 -20.279 18.351 1.00 84.25 468 ARG A O 1
ATOM 3733 N N . VAL A 1 469 ? -17.739 -20.418 16.337 1.00 85.56 469 VAL A N 1
ATOM 3734 C CA . VAL A 1 469 ? -18.152 -19.003 16.255 1.00 85.56 469 VAL A CA 1
ATOM 3735 C C . VAL A 1 469 ? -19.672 -18.899 16.320 1.00 85.56 469 VAL A C 1
ATOM 3737 O O . VAL A 1 469 ? -20.374 -19.456 15.483 1.00 85.56 469 VAL A O 1
ATOM 3740 N N . PHE A 1 470 ? -20.179 -18.148 17.289 1.00 86.50 470 PHE A N 1
ATOM 3741 C CA . PHE A 1 470 ? -21.598 -17.899 17.528 1.00 86.50 470 PHE A CA 1
ATOM 3742 C C . PHE A 1 470 ? -21.978 -16.536 16.953 1.00 86.50 470 PHE A C 1
ATOM 3744 O O . PHE A 1 470 ? -21.264 -15.557 17.180 1.00 86.50 470 PHE A O 1
ATOM 3751 N N . ILE A 1 471 ? -23.091 -16.459 16.213 1.00 86.25 471 ILE A N 1
ATOM 3752 C CA . ILE A 1 471 ? -23.561 -15.205 15.605 1.00 86.25 471 ILE A CA 1
ATOM 3753 C C . ILE A 1 471 ? -25.072 -15.075 15.803 1.00 86.25 471 ILE A C 1
ATOM 3755 O O . ILE A 1 471 ? -25.864 -15.784 15.180 1.00 86.25 471 ILE A O 1
ATOM 3759 N N . HIS A 1 472 ? -25.479 -14.127 16.644 1.00 85.19 472 HIS A N 1
ATOM 3760 C CA . HIS A 1 472 ? -26.882 -13.776 16.854 1.00 85.19 472 HIS A CA 1
ATOM 3761 C C . HIS A 1 472 ? -27.187 -12.420 16.214 1.00 85.19 472 HIS A C 1
ATOM 3763 O O . HIS A 1 472 ? -26.492 -11.437 16.469 1.00 85.19 472 HIS A O 1
ATOM 3769 N N . LYS A 1 473 ? -28.241 -12.359 15.395 1.00 86.31 473 LYS A N 1
ATOM 3770 C CA . LYS A 1 473 ? -28.806 -11.100 14.906 1.00 86.31 473 LYS A CA 1
ATOM 3771 C C . LYS A 1 473 ? -29.845 -10.605 15.911 1.00 86.31 473 LYS A C 1
ATOM 3773 O O . LYS A 1 473 ? -30.827 -11.299 16.149 1.00 86.31 473 LYS A O 1
ATOM 3778 N N . VAL A 1 474 ? -29.666 -9.396 16.433 1.00 84.06 474 VAL A N 1
ATOM 3779 C CA . VAL A 1 474 ? -30.618 -8.769 17.358 1.00 84.06 474 VAL A CA 1
ATOM 3780 C C . VAL A 1 474 ? -31.846 -8.299 16.578 1.00 84.06 474 VAL A C 1
ATOM 3782 O O . VAL A 1 474 ? -31.767 -7.335 15.813 1.00 84.06 474 VAL A O 1
ATOM 3785 N N . ALA A 1 475 ? -32.989 -8.954 16.778 1.00 73.69 475 ALA A N 1
ATOM 3786 C CA . ALA A 1 475 ? -34.279 -8.384 16.403 1.00 73.69 475 ALA A CA 1
ATOM 3787 C C . ALA A 1 475 ? -34.723 -7.357 17.468 1.00 73.69 475 ALA A C 1
ATOM 3789 O O . ALA A 1 475 ? -34.586 -7.644 18.658 1.00 73.69 475 ALA A O 1
ATOM 3790 N N . PRO A 1 476 ? -35.258 -6.180 17.086 1.00 66.88 476 PRO A N 1
ATOM 3791 C CA . PRO A 1 476 ? -35.856 -5.259 18.047 1.00 66.88 476 PRO A CA 1
ATOM 3792 C C . PRO A 1 476 ? -37.124 -5.866 18.659 1.00 66.88 476 PRO A C 1
ATOM 3794 O O . PRO A 1 476 ? -37.989 -6.361 17.933 1.00 66.88 476 PRO A O 1
ATOM 3797 N N . ASP A 1 477 ? -37.259 -5.781 19.983 1.00 65.44 477 ASP A N 1
ATOM 3798 C CA . ASP A 1 477 ? -38.523 -6.079 20.657 1.00 65.44 477 ASP A CA 1
ATOM 3799 C C . ASP A 1 477 ? -39.659 -5.166 20.155 1.00 65.44 477 ASP A C 1
ATOM 3801 O O . ASP A 1 477 ? -39.451 -4.003 19.803 1.00 65.44 477 ASP A O 1
ATOM 3805 N N . ALA A 1 478 ? -40.892 -5.676 20.189 1.00 60.84 478 ALA A N 1
ATOM 3806 C CA . ALA A 1 478 ? -42.094 -4.982 19.733 1.00 60.84 478 ALA A CA 1
ATOM 3807 C C . ALA A 1 478 ? -42.429 -3.701 20.530 1.00 60.84 478 ALA A C 1
ATOM 3809 O O . ALA A 1 478 ? -43.346 -2.971 20.147 1.00 60.84 478 ALA A O 1
ATOM 3810 N N . THR A 1 479 ? -41.718 -3.415 21.628 1.00 59.47 479 THR A N 1
ATOM 3811 C CA . THR A 1 479 ? -41.822 -2.156 22.384 1.00 59.47 479 THR A CA 1
ATOM 3812 C C . THR A 1 479 ? -40.810 -1.078 21.968 1.00 59.47 479 THR A C 1
ATOM 3814 O O . THR A 1 479 ? -40.933 0.062 22.423 1.00 59.47 479 THR A O 1
ATOM 3817 N N . ILE A 1 480 ? -39.834 -1.391 21.103 1.00 65.12 480 ILE A N 1
ATOM 3818 C CA . ILE A 1 480 ? -38.709 -0.508 20.753 1.00 65.12 480 ILE A CA 1
ATOM 3819 C C . ILE A 1 480 ? -38.851 0.014 19.315 1.00 65.12 480 ILE A C 1
ATOM 3821 O O . ILE A 1 480 ? -38.822 -0.744 18.352 1.00 65.12 480 ILE A O 1
ATOM 3825 N N . GLU A 1 481 ? -38.952 1.338 19.159 1.00 65.38 481 GLU A N 1
ATOM 3826 C CA . GLU A 1 481 ? -39.157 1.996 17.854 1.00 65.38 481 GLU A CA 1
ATOM 3827 C C . GLU A 1 481 ? -37.910 1.944 16.941 1.00 65.38 481 GLU A C 1
ATOM 3829 O O . GLU A 1 481 ? -38.033 1.913 15.716 1.00 65.38 481 GLU A O 1
ATOM 3834 N N . SER A 1 482 ? -36.703 1.889 17.521 1.00 73.88 482 SER A N 1
ATOM 3835 C CA . SER A 1 482 ? -35.446 1.595 16.814 1.00 73.88 482 SER A CA 1
ATOM 3836 C C . SER A 1 482 ? -34.324 1.186 17.776 1.00 73.88 482 SER A C 1
ATOM 3838 O O . SER A 1 482 ? -34.218 1.755 18.864 1.00 73.88 482 SER A O 1
ATOM 3840 N N . LEU A 1 483 ? -33.440 0.275 17.352 1.00 85.00 483 LEU A N 1
ATOM 3841 C CA . LEU A 1 483 ? -32.189 -0.036 18.062 1.00 85.00 483 LEU A CA 1
ATOM 3842 C C . LEU A 1 483 ? -31.245 1.193 18.116 1.00 85.00 483 LEU A C 1
ATOM 3844 O O . LEU A 1 483 ? -31.325 2.060 17.240 1.00 85.00 483 LEU A O 1
ATOM 3848 N N . PRO A 1 484 ? -30.354 1.296 19.125 1.00 89.19 484 PRO A N 1
ATOM 3849 C CA . PRO A 1 484 ? -29.427 2.424 19.270 1.00 89.19 484 PRO A CA 1
ATOM 3850 C C . PRO A 1 484 ? -28.323 2.440 18.200 1.00 89.19 484 PRO A C 1
ATOM 3852 O O . PRO A 1 484 ? -27.984 1.407 17.620 1.00 89.19 484 PRO A O 1
ATOM 3855 N N . SER A 1 485 ? -27.718 3.611 17.977 1.00 89.44 485 SER A N 1
ATOM 3856 C CA . SER A 1 485 ? -26.614 3.776 17.020 1.00 89.44 485 SER A CA 1
ATOM 3857 C C . SER A 1 485 ? -25.265 3.264 17.559 1.00 89.44 485 SER A C 1
ATOM 3859 O O . SER A 1 485 ? -25.077 3.197 18.780 1.00 89.44 485 SER A O 1
ATOM 3861 N N . PRO A 1 486 ? -24.278 2.968 16.684 1.00 91.50 486 PRO A N 1
ATOM 3862 C CA . PRO A 1 486 ? -22.928 2.557 17.087 1.00 91.50 486 PRO A CA 1
ATOM 3863 C C . PRO A 1 486 ? -22.284 3.487 18.113 1.00 91.50 486 PRO A C 1
ATOM 3865 O O . PRO A 1 486 ? -21.760 3.023 19.122 1.00 91.50 486 PRO A O 1
ATOM 3868 N N . LYS A 1 487 ? -22.413 4.804 17.912 1.00 90.12 487 LYS A N 1
ATOM 3869 C CA . LYS A 1 487 ? -21.915 5.826 18.838 1.00 90.12 487 LYS A CA 1
ATOM 3870 C C . LYS A 1 487 ? -22.503 5.678 20.246 1.00 90.12 487 LYS A C 1
ATOM 3872 O O . LYS A 1 487 ? -21.756 5.757 21.214 1.00 90.12 487 LYS A O 1
ATOM 3877 N N . GLN A 1 488 ? -23.810 5.426 20.368 1.00 90.81 488 GLN A N 1
ATOM 3878 C CA . GLN A 1 488 ? -24.476 5.243 21.666 1.00 90.81 488 GLN A CA 1
ATOM 3879 C C . GLN A 1 488 ? -24.043 3.944 22.359 1.00 90.81 488 GLN A C 1
ATOM 3881 O O . GLN A 1 488 ? -23.821 3.939 23.568 1.00 90.81 488 GLN A O 1
ATOM 3886 N N . VAL A 1 489 ? -23.909 2.851 21.602 1.00 94.06 489 VAL A N 1
ATOM 3887 C CA . VAL A 1 489 ? -23.495 1.545 22.140 1.00 94.06 489 VAL A CA 1
ATOM 3888 C C . VAL A 1 489 ? -22.031 1.574 22.585 1.00 94.06 489 VAL A C 1
ATOM 3890 O O . VAL A 1 489 ? -21.730 1.157 23.703 1.00 94.06 489 VAL A O 1
ATOM 3893 N N . PHE A 1 490 ? -21.130 2.150 21.783 1.00 94.44 490 PHE A N 1
ATOM 3894 C CA . PHE A 1 490 ? -19.725 2.300 22.165 1.00 94.44 490 PHE A CA 1
ATOM 3895 C C . PHE A 1 490 ? -19.552 3.225 23.380 1.00 94.44 490 PHE A C 1
ATOM 3897 O O . PHE A 1 490 ? -18.837 2.882 24.323 1.00 94.44 490 PHE A O 1
ATOM 3904 N N . GLU A 1 491 ? -20.256 4.363 23.400 1.00 92.44 491 GLU A N 1
ATOM 3905 C CA . GLU A 1 491 ? -20.254 5.311 24.521 1.00 92.44 491 GLU A CA 1
ATOM 3906 C C . GLU A 1 491 ? -20.720 4.665 25.834 1.00 92.44 491 GLU A C 1
ATOM 3908 O O . GLU A 1 491 ? -20.132 4.941 26.878 1.00 92.44 491 GLU A O 1
ATOM 3913 N N . ALA A 1 492 ? -21.707 3.764 25.785 1.00 91.69 492 ALA A N 1
ATOM 3914 C CA . ALA A 1 492 ? -22.249 3.084 26.960 1.00 91.69 492 ALA A CA 1
ATOM 3915 C C . ALA A 1 492 ? -21.435 1.866 27.446 1.00 91.69 492 ALA A C 1
ATOM 3917 O O . ALA A 1 492 ? -21.443 1.588 28.646 1.00 91.69 492 ALA A O 1
ATOM 3918 N N . LEU A 1 493 ? -20.773 1.121 26.549 1.00 93.06 493 LEU A N 1
ATOM 3919 C CA . LEU A 1 493 ? -20.175 -0.190 26.868 1.00 93.06 493 LEU A CA 1
ATOM 3920 C C . LEU A 1 493 ? -18.638 -0.221 26.884 1.00 93.06 493 LEU A C 1
ATOM 3922 O O . LEU A 1 493 ? -18.050 -0.992 27.652 1.00 93.06 493 LEU A O 1
ATOM 3926 N N . TYR A 1 494 ? -17.993 0.584 26.034 1.00 94.75 494 TYR A N 1
ATOM 3927 C CA . TYR A 1 494 ? -16.578 0.409 25.677 1.00 94.75 494 TYR A CA 1
ATOM 3928 C C . TYR A 1 494 ? -15.716 1.665 25.851 1.00 94.75 494 TYR A C 1
ATOM 3930 O O . TYR A 1 494 ? -14.528 1.538 26.129 1.00 94.75 494 TYR A O 1
ATOM 3938 N N . SER A 1 495 ? -16.302 2.863 25.778 1.00 91.19 495 SER A N 1
ATOM 3939 C CA . SER A 1 495 ? -15.604 4.157 25.895 1.00 91.19 495 SER A CA 1
ATOM 3940 C C . SER A 1 495 ? -14.651 4.281 27.089 1.00 91.19 495 SER A C 1
ATOM 3942 O O . SER A 1 495 ? -13.607 4.913 26.972 1.00 91.19 495 SER A O 1
ATOM 3944 N N . SER A 1 496 ? -14.987 3.666 28.227 1.00 87.62 496 SER A N 1
ATOM 3945 C CA . SER A 1 496 ? -14.196 3.723 29.460 1.00 87.62 496 SER A CA 1
ATOM 3946 C C . SER A 1 496 ? -13.359 2.467 29.734 1.00 87.62 496 SER A C 1
ATOM 3948 O O . SER A 1 496 ? -13.042 2.191 30.895 1.00 87.62 496 SER A O 1
ATOM 3950 N N . ARG A 1 497 ? -13.065 1.661 28.708 1.00 91.06 497 ARG A N 1
ATOM 3951 C CA . ARG A 1 497 ? -12.224 0.457 28.806 1.00 91.06 497 ARG A CA 1
ATOM 3952 C C . ARG A 1 497 ? -10.767 0.776 28.484 1.00 91.06 497 ARG A C 1
ATOM 3954 O O . ARG A 1 497 ? -10.481 1.520 27.544 1.00 91.06 497 ARG A O 1
ATOM 3961 N N . ALA A 1 498 ? -9.867 0.149 29.238 1.00 89.50 498 ALA A N 1
ATOM 3962 C CA . ALA A 1 498 ? -8.425 0.243 29.043 1.00 89.50 498 ALA A CA 1
ATOM 3963 C C . ALA A 1 498 ? -7.979 -0.388 27.710 1.00 89.50 498 ALA A C 1
ATOM 3965 O O . ALA A 1 498 ? -7.221 0.239 26.973 1.00 89.50 498 ALA A O 1
ATOM 3966 N N . THR A 1 499 ? -8.544 -1.545 27.345 1.00 93.25 499 THR A N 1
ATOM 3967 C CA . THR A 1 499 ? -8.446 -2.113 25.991 1.00 93.25 499 THR A CA 1
ATOM 3968 C C . THR A 1 499 ? -9.802 -2.034 25.295 1.00 93.25 499 THR A C 1
ATOM 3970 O O . THR A 1 499 ? -10.774 -2.613 25.773 1.00 93.25 499 THR A O 1
ATOM 3973 N N . SER A 1 500 ? -9.904 -1.330 24.169 1.00 95.56 500 SER A N 1
ATOM 3974 C CA . SER A 1 500 ? -11.124 -1.328 23.341 1.00 95.56 500 SER A CA 1
ATOM 3975 C C . SER A 1 500 ? -10.857 -0.865 21.915 1.00 95.56 500 SER A C 1
ATOM 3977 O O . SER A 1 500 ? -9.884 -0.161 21.652 1.00 95.56 500 SER A O 1
ATOM 3979 N N . PHE A 1 501 ? -11.741 -1.233 20.988 1.00 97.50 501 PHE A N 1
ATOM 3980 C CA . PHE A 1 501 ? -11.677 -0.781 19.599 1.00 97.50 501 PHE A CA 1
ATOM 3981 C C . PHE A 1 501 ? -13.062 -0.476 19.024 1.00 97.50 501 PHE A C 1
ATOM 3983 O O . PHE A 1 501 ? -14.062 -1.086 19.408 1.00 97.50 501 PHE A O 1
ATOM 3990 N N . TRP A 1 502 ? -13.097 0.427 18.045 1.00 96.88 502 TRP A N 1
ATOM 3991 C CA . TRP A 1 502 ? -14.233 0.665 17.159 1.00 96.88 502 TRP A CA 1
ATOM 3992 C C . TRP A 1 502 ? -13.709 0.938 15.744 1.00 96.88 502 TRP A C 1
ATOM 3994 O O . TRP A 1 502 ? -13.209 2.024 15.460 1.00 96.88 502 TRP A O 1
ATOM 4004 N N . LEU A 1 503 ? -13.814 -0.056 14.860 1.00 95.94 503 LEU A N 1
ATOM 4005 C CA . LEU A 1 503 ? -13.605 0.087 13.416 1.00 95.94 503 LEU A CA 1
ATOM 4006 C C . LEU A 1 503 ? -14.899 0.620 12.792 1.00 95.94 503 LEU A C 1
ATOM 4008 O O . LEU A 1 503 ? -15.977 0.116 13.120 1.00 95.94 503 LEU A O 1
ATOM 4012 N N . ASP A 1 504 ? -14.830 1.630 11.924 1.00 88.31 504 ASP A N 1
ATOM 4013 C CA . ASP A 1 504 ? -16.025 2.379 11.533 1.00 88.31 504 ASP A CA 1
ATOM 4014 C C . ASP A 1 504 ? -15.977 3.022 10.136 1.00 88.31 504 ASP A C 1
ATOM 4016 O O . ASP A 1 504 ? -14.919 3.286 9.567 1.00 88.31 504 ASP A O 1
ATOM 4020 N N . SER A 1 505 ? -17.158 3.356 9.614 1.00 77.81 505 SER A N 1
ATOM 4021 C CA . SER A 1 505 ? -17.317 4.202 8.429 1.00 77.81 505 SER A CA 1
ATOM 4022 C C . SER A 1 505 ? -18.163 5.414 8.789 1.00 77.81 505 SER A C 1
ATOM 4024 O O . SER A 1 505 ? -19.394 5.382 8.775 1.00 77.81 505 SER A O 1
ATOM 4026 N N . SER A 1 506 ? -17.495 6.510 9.132 1.00 66.81 506 SER A N 1
ATOM 4027 C CA . SER A 1 506 ? -18.157 7.720 9.634 1.00 66.81 506 SER A CA 1
ATOM 4028 C C . SER A 1 506 ? -18.941 8.481 8.553 1.00 66.81 506 SER A C 1
ATOM 4030 O O . SER A 1 506 ? -19.762 9.344 8.858 1.00 66.81 506 SER A O 1
ATOM 4032 N N . THR A 1 507 ? -18.780 8.092 7.287 1.00 61.88 507 THR A N 1
ATOM 4033 C CA . THR A 1 507 ? -19.630 8.490 6.157 1.00 61.88 507 THR A CA 1
ATOM 4034 C C . THR A 1 507 ? -20.998 7.785 6.120 1.00 61.88 507 THR A C 1
ATOM 4036 O O . THR A 1 507 ? -21.917 8.299 5.479 1.00 61.88 507 THR A O 1
ATOM 4039 N N . GLY A 1 508 ? -21.172 6.641 6.799 1.00 49.97 508 GLY A N 1
ATOM 4040 C CA . GLY A 1 508 ? -22.399 5.826 6.751 1.00 49.97 508 GLY A CA 1
ATOM 4041 C C . GLY A 1 508 ? -23.619 6.460 7.436 1.00 49.97 508 GLY A C 1
ATOM 4042 O O . GLY A 1 508 ? -24.748 6.342 6.951 1.00 49.97 508 GLY A O 1
ATOM 4043 N N . GLU A 1 509 ? -23.397 7.194 8.529 1.00 50.28 509 GLU A N 1
ATOM 4044 C CA . GLU A 1 509 ? -24.460 7.892 9.269 1.00 50.28 509 GLU A CA 1
ATOM 4045 C C . GLU A 1 509 ? -24.926 9.166 8.539 1.00 50.28 509 GLU A C 1
ATOM 4047 O O . GLU A 1 509 ? -26.129 9.421 8.425 1.00 50.28 509 GLU A O 1
ATOM 4052 N N . ALA A 1 510 ? -23.985 9.935 7.975 1.00 41.16 510 ALA A N 1
ATOM 4053 C CA . ALA A 1 510 ? -24.224 11.274 7.425 1.00 41.16 510 ALA A CA 1
ATOM 4054 C C . ALA A 1 510 ? -25.250 11.320 6.273 1.00 41.16 510 ALA A C 1
ATOM 4056 O O . ALA A 1 510 ? -25.974 12.305 6.121 1.00 41.16 510 ALA A O 1
ATOM 4057 N N . HIS A 1 511 ? -25.356 10.253 5.475 1.00 40.72 511 HIS A N 1
ATOM 4058 C CA . HIS A 1 511 ? -26.321 10.175 4.371 1.00 40.72 511 HIS A CA 1
ATOM 4059 C C . HIS A 1 511 ? -27.771 9.898 4.811 1.00 40.72 511 HIS A C 1
ATOM 4061 O O . HIS A 1 511 ? -28.689 10.077 4.009 1.00 40.72 511 HIS A O 1
ATOM 4067 N N . ASN A 1 512 ? -28.004 9.463 6.054 1.00 40.06 512 ASN A N 1
ATOM 4068 C CA . ASN A 1 512 ? -29.297 8.925 6.486 1.00 40.06 512 ASN A CA 1
ATOM 4069 C C . ASN A 1 512 ? -30.169 9.897 7.303 1.00 40.06 512 ASN A C 1
ATOM 4071 O O . ASN A 1 512 ? -31.391 9.743 7.306 1.00 40.06 512 ASN A O 1
ATOM 4075 N N . GLU A 1 513 ? -29.595 10.892 7.988 1.00 36.94 513 GLU A N 1
ATOM 4076 C CA . GLU A 1 513 ? -30.385 11.778 8.864 1.00 36.94 513 GLU A CA 1
ATOM 4077 C C . GLU A 1 513 ? -31.221 12.808 8.088 1.00 36.94 513 GLU A C 1
ATOM 4079 O O . GLU A 1 513 ? -32.398 13.011 8.397 1.00 36.94 513 GLU A O 1
ATOM 4084 N N . ASN A 1 514 ? -30.659 13.392 7.023 1.00 35.41 514 ASN A N 1
ATOM 4085 C CA . ASN A 1 514 ? -31.334 14.403 6.197 1.00 35.41 514 ASN A CA 1
ATOM 4086 C C . ASN A 1 514 ? -32.578 13.873 5.457 1.00 35.41 514 ASN A C 1
ATOM 4088 O O . ASN A 1 514 ? -33.425 14.662 5.040 1.00 35.41 514 ASN A O 1
ATOM 4092 N N . ASN A 1 515 ? -32.726 12.551 5.313 1.00 34.09 515 ASN A N 1
ATOM 4093 C CA . ASN A 1 515 ? -33.808 11.944 4.533 1.00 34.09 515 ASN A CA 1
ATOM 4094 C C . ASN A 1 515 ? -35.100 11.684 5.339 1.00 34.09 515 ASN A C 1
ATOM 4096 O O . ASN A 1 515 ? -36.059 11.133 4.808 1.00 34.09 515 ASN A O 1
ATOM 4100 N N . ARG A 1 516 ? -35.165 12.093 6.617 1.00 35.12 516 ARG A N 1
ATOM 4101 C CA . ARG A 1 516 ? -36.343 11.885 7.489 1.00 35.12 516 ARG A CA 1
ATOM 4102 C C . ARG A 1 516 ? -37.584 12.734 7.146 1.00 35.12 516 ARG A C 1
ATOM 4104 O O . ARG A 1 516 ? -38.642 12.452 7.697 1.00 35.12 516 ARG A O 1
ATOM 4111 N N . ASN A 1 517 ? -37.478 13.745 6.273 1.00 31.72 517 ASN A N 1
ATOM 4112 C CA . ASN A 1 517 ? -38.530 14.765 6.084 1.00 31.72 517 ASN A CA 1
ATOM 4113 C C . ASN A 1 517 ? -39.172 14.858 4.680 1.00 31.72 517 ASN A C 1
ATOM 4115 O O . ASN A 1 517 ? -40.145 15.598 4.541 1.00 31.72 517 ASN A O 1
ATOM 4119 N N . ASN A 1 518 ? -38.695 14.141 3.652 1.00 30.89 518 ASN A N 1
ATOM 4120 C CA . ASN A 1 518 ? -39.222 14.257 2.279 1.00 30.89 518 ASN A CA 1
ATOM 4121 C C . ASN A 1 518 ? -39.850 12.947 1.769 1.00 30.89 518 ASN A C 1
ATOM 4123 O O . ASN A 1 518 ? -39.159 12.065 1.272 1.00 30.89 518 ASN A O 1
ATOM 4127 N N . ASN A 1 519 ? -41.185 12.862 1.796 1.00 30.27 519 ASN A N 1
ATOM 4128 C CA . ASN A 1 519 ? -41.967 11.750 1.227 1.00 30.27 519 ASN A CA 1
ATOM 4129 C C . ASN A 1 519 ? -42.151 11.849 -0.310 1.00 30.27 519 ASN A C 1
ATOM 4131 O O . ASN A 1 519 ? -43.229 11.549 -0.824 1.00 30.27 519 ASN A O 1
ATOM 4135 N N . ASN A 1 520 ? -41.119 12.268 -1.052 1.00 29.83 520 ASN A N 1
ATOM 4136 C CA . ASN A 1 520 ? -41.143 12.356 -2.518 1.00 29.83 520 ASN A CA 1
ATOM 4137 C C . ASN A 1 520 ? -40.152 11.359 -3.138 1.00 29.83 520 ASN A C 1
ATOM 4139 O O . ASN A 1 520 ? -38.988 11.315 -2.754 1.00 29.83 520 ASN A O 1
ATOM 4143 N N . ASN A 1 521 ? -40.605 10.597 -4.138 1.00 29.77 521 ASN A N 1
ATOM 4144 C CA . ASN A 1 521 ? -39.834 9.541 -4.817 1.00 29.77 521 ASN A CA 1
ATOM 4145 C C . ASN A 1 521 ? -38.813 10.070 -5.853 1.00 29.77 521 ASN A C 1
ATOM 4147 O O . ASN A 1 521 ? -38.545 9.406 -6.857 1.00 29.77 521 ASN A O 1
ATOM 4151 N N . ASP A 1 522 ? -38.245 11.254 -5.633 1.00 28.30 522 ASP A N 1
ATOM 4152 C CA . ASP A 1 522 ? -37.237 11.817 -6.529 1.00 28.30 522 ASP A CA 1
ATOM 4153 C C . ASP A 1 522 ? -35.876 11.162 -6.267 1.00 28.30 522 ASP A C 1
ATOM 4155 O O . ASP A 1 522 ? -35.263 11.329 -5.210 1.00 28.30 522 ASP A O 1
ATOM 4159 N N . LYS A 1 523 ? -35.389 10.404 -7.257 1.00 28.92 523 LYS A N 1
ATOM 4160 C CA . LYS A 1 523 ? -34.036 9.835 -7.264 1.00 28.92 523 LYS A CA 1
ATOM 4161 C C . LYS A 1 523 ? -32.998 10.947 -7.427 1.00 28.92 523 LYS A C 1
ATOM 4163 O O . LYS A 1 523 ? -32.500 11.181 -8.523 1.00 28.92 523 LYS A O 1
ATOM 4168 N N . ILE A 1 524 ? -32.645 11.608 -6.330 1.00 27.78 524 ILE A N 1
ATOM 4169 C CA . ILE A 1 524 ? -31.402 12.377 -6.263 1.00 27.78 524 ILE A CA 1
ATOM 4170 C C . ILE A 1 524 ? -30.245 11.377 -6.358 1.00 27.78 524 ILE A C 1
ATOM 4172 O O . ILE A 1 524 ? -30.184 10.422 -5.580 1.00 27.78 524 ILE A O 1
ATOM 4176 N N . GLU A 1 525 ? -29.328 11.594 -7.299 1.00 30.28 525 GLU A N 1
ATOM 4177 C CA . GLU A 1 525 ? -28.118 10.784 -7.480 1.00 30.28 525 GLU A CA 1
ATOM 4178 C C . GLU A 1 525 ? -27.110 11.068 -6.354 1.00 30.28 525 GLU A C 1
ATOM 4180 O O . GLU A 1 525 ? -26.134 11.800 -6.501 1.00 30.28 525 GLU A O 1
ATOM 4185 N N . GLY A 1 526 ? -27.396 10.520 -5.171 1.00 30.77 526 GLY A N 1
ATOM 4186 C CA . GLY A 1 526 ? -26.501 10.556 -4.020 1.00 30.77 526 GLY A CA 1
ATOM 4187 C C . GLY A 1 526 ? -25.252 9.699 -4.237 1.00 30.77 526 GLY A C 1
ATOM 4188 O O . GLY A 1 526 ? -25.291 8.697 -4.952 1.00 30.77 526 GLY A O 1
ATOM 4189 N N . CYS A 1 527 ? -24.148 10.083 -3.586 1.00 34.47 527 CYS A N 1
ATOM 4190 C CA . CYS A 1 527 ? -22.874 9.366 -3.676 1.00 34.47 527 CYS A CA 1
ATOM 4191 C C . CYS A 1 527 ? -23.058 7.858 -3.384 1.00 34.47 527 CYS A C 1
ATOM 4193 O O . CYS A 1 527 ? -23.699 7.519 -2.382 1.00 34.47 527 CYS A O 1
ATOM 4195 N N . PRO A 1 528 ? -22.544 6.941 -4.232 1.00 31.55 528 PRO A N 1
ATOM 4196 C CA . PRO A 1 528 ? -22.802 5.516 -4.073 1.00 31.55 528 PRO A CA 1
ATOM 4197 C C . PRO A 1 528 ? -22.325 4.968 -2.725 1.00 31.55 528 PRO A C 1
ATOM 4199 O O . PRO A 1 528 ? -21.139 4.996 -2.409 1.00 31.55 528 PRO A O 1
ATOM 4202 N N . ILE A 1 529 ? -23.237 4.328 -1.986 1.00 38.84 529 ILE A N 1
ATOM 4203 C CA . ILE A 1 529 ? -22.933 3.584 -0.746 1.00 38.84 529 ILE A CA 1
ATOM 4204 C C . ILE A 1 529 ? -21.814 2.538 -0.971 1.00 38.84 529 ILE A C 1
ATOM 4206 O O . ILE A 1 529 ? -21.086 2.198 -0.043 1.00 38.84 529 ILE A O 1
ATOM 4210 N N . ALA A 1 530 ? -21.628 2.092 -2.218 1.00 34.75 530 ALA A N 1
ATOM 4211 C CA . ALA A 1 530 ? -20.618 1.134 -2.667 1.00 34.75 530 ALA A CA 1
ATOM 4212 C C . ALA A 1 530 ? -19.137 1.537 -2.458 1.00 34.75 530 ALA A C 1
ATOM 4214 O O . ALA A 1 530 ? -18.269 0.692 -2.677 1.00 34.75 530 ALA A O 1
ATOM 4215 N N . SER A 1 531 ? -18.813 2.778 -2.064 1.00 40.91 531 SER A N 1
ATOM 4216 C CA . SER A 1 531 ? -17.437 3.170 -1.692 1.00 40.91 531 SER A CA 1
ATOM 4217 C C . SER A 1 531 ? -17.154 3.160 -0.182 1.00 40.91 531 SER A C 1
ATOM 4219 O O . SER A 1 531 ? -15.987 3.207 0.200 1.00 40.91 531 SER A O 1
ATOM 4221 N N . ASN A 1 532 ? -18.178 3.082 0.674 1.00 52.75 532 ASN A N 1
ATOM 4222 C CA . ASN A 1 532 ? -18.028 3.129 2.133 1.00 52.75 532 ASN A CA 1
ATOM 4223 C C . ASN A 1 532 ? -17.889 1.723 2.741 1.00 52.75 532 ASN A C 1
ATOM 4225 O O . ASN A 1 532 ? -18.369 0.739 2.174 1.00 52.75 532 ASN A O 1
ATOM 4229 N N . SER A 1 533 ? -17.302 1.619 3.939 1.00 66.00 533 SER A N 1
ATOM 4230 C CA . SER A 1 533 ? -17.455 0.401 4.740 1.00 66.00 533 SER A CA 1
ATOM 4231 C C . SER A 1 533 ? -18.890 0.343 5.275 1.00 66.00 533 SER A C 1
ATOM 4233 O O . SER A 1 533 ? -19.379 1.265 5.921 1.00 66.00 533 SER A O 1
ATOM 4235 N N . ARG A 1 534 ? -19.608 -0.746 4.991 1.00 83.00 534 ARG A N 1
ATOM 4236 C CA . ARG A 1 534 ? -21.013 -0.911 5.408 1.00 83.00 534 ARG A CA 1
ATOM 4237 C C . ARG A 1 534 ? -21.173 -1.120 6.921 1.00 83.00 534 ARG A C 1
ATOM 4239 O O . ARG A 1 534 ? -22.284 -0.983 7.430 1.00 83.00 534 ARG A O 1
ATOM 4246 N N . PHE A 1 535 ? -20.094 -1.444 7.634 1.00 89.31 535 PHE A N 1
ATOM 4247 C CA . PHE A 1 535 ? -20.163 -1.971 8.994 1.00 89.31 535 PHE A CA 1
ATOM 4248 C C . PHE A 1 535 ? -19.332 -1.171 9.996 1.00 89.31 535 PHE A C 1
ATOM 4250 O O . PHE A 1 535 ? -18.187 -0.816 9.715 1.00 89.31 535 PHE A O 1
ATOM 4257 N N . SER A 1 536 ? -19.892 -0.971 11.190 1.00 93.88 536 SER A N 1
ATOM 4258 C CA . SER A 1 536 ? -19.103 -0.726 12.403 1.00 93.88 536 SER A CA 1
ATOM 4259 C C . SER A 1 536 ? -18.780 -2.065 13.066 1.00 93.88 536 SER A C 1
ATOM 4261 O O . SER A 1 536 ? -19.654 -2.929 13.125 1.00 93.88 536 SER A O 1
ATOM 4263 N N . ILE A 1 537 ? -17.577 -2.225 13.621 1.00 96.12 537 ILE A N 1
ATOM 4264 C CA . ILE A 1 537 ? -17.184 -3.387 14.438 1.00 96.12 537 ILE A CA 1
ATOM 4265 C C . ILE A 1 537 ? -16.534 -2.873 15.725 1.00 96.12 537 ILE A C 1
ATOM 4267 O O . ILE A 1 537 ? -15.663 -2.009 15.658 1.00 96.12 537 ILE A O 1
ATOM 4271 N N . MET A 1 538 ? -16.940 -3.375 16.891 1.00 96.88 538 MET A N 1
ATOM 4272 C CA . MET A 1 538 ? -16.424 -2.920 18.189 1.00 96.88 538 MET A CA 1
ATOM 4273 C C . MET A 1 538 ? -16.304 -4.043 19.223 1.00 96.88 538 MET A C 1
ATOM 4275 O O . MET A 1 538 ? -17.051 -5.022 19.175 1.00 96.88 538 MET A O 1
ATOM 4279 N N . GLY A 1 539 ? -15.387 -3.881 20.178 1.00 96.38 539 GLY A N 1
ATOM 4280 C CA . GLY A 1 539 ? -15.126 -4.871 21.223 1.00 96.38 539 GLY A CA 1
ATOM 4281 C C . GLY A 1 539 ? -14.110 -4.417 22.276 1.00 96.38 539 GLY A C 1
ATOM 4282 O O . GLY A 1 539 ? -13.638 -3.278 22.270 1.00 96.38 539 GLY A O 1
ATOM 4283 N N . SER A 1 540 ? -13.801 -5.336 23.195 1.00 94.69 540 SER A N 1
ATOM 4284 C CA . SER A 1 540 ? -12.948 -5.155 24.379 1.00 94.69 540 SER A CA 1
ATOM 4285 C C . SER A 1 540 ? -12.242 -6.474 24.714 1.00 94.69 540 SER A C 1
ATOM 4287 O O . SER A 1 540 ? -12.575 -7.541 24.197 1.00 94.69 540 SER A O 1
ATOM 4289 N N . ASP A 1 541 ? -11.302 -6.410 25.643 1.00 91.19 541 ASP A N 1
ATOM 4290 C CA . ASP A 1 541 ? -10.633 -7.532 26.314 1.00 91.19 541 ASP A CA 1
ATOM 4291 C C . ASP A 1 541 ? -11.530 -8.410 27.224 1.00 91.19 541 ASP A C 1
ATOM 4293 O O . ASP A 1 541 ? -11.021 -9.203 28.008 1.00 91.19 541 ASP A O 1
ATOM 4297 N N . ASP A 1 542 ? -12.862 -8.329 27.127 1.00 87.44 542 ASP A N 1
ATOM 4298 C CA . ASP A 1 542 ? -13.792 -8.925 28.100 1.00 87.44 542 ASP A CA 1
ATOM 4299 C C . ASP A 1 542 ? -14.353 -10.308 27.739 1.00 87.44 542 ASP A C 1
ATOM 4301 O O . ASP A 1 542 ? -15.382 -10.726 28.279 1.00 87.44 542 ASP A O 1
ATOM 4305 N N . GLY A 1 543 ? -13.677 -11.036 26.850 1.00 84.62 543 GLY A N 1
ATOM 4306 C CA . GLY A 1 543 ? -13.923 -12.452 26.575 1.00 84.62 543 GLY A CA 1
ATOM 4307 C C . GLY A 1 543 ? -12.930 -13.365 27.301 1.00 84.62 543 GLY A C 1
ATOM 4308 O O . GLY A 1 543 ? -11.782 -12.973 27.495 1.00 84.62 543 GLY A O 1
ATOM 4309 N N . PRO A 1 544 ? -13.317 -14.602 27.668 1.00 84.94 544 PRO A N 1
ATOM 4310 C CA . PRO A 1 544 ? -12.413 -15.533 28.353 1.00 84.94 544 PRO A CA 1
ATOM 4311 C C . PRO A 1 544 ? -11.179 -15.893 27.508 1.00 84.94 544 PRO A C 1
ATOM 4313 O O . PRO A 1 544 ? -10.102 -16.094 28.060 1.00 84.94 544 PRO A O 1
ATOM 4316 N N . LEU A 1 545 ? -11.326 -15.900 26.177 1.00 89.19 545 LEU A N 1
ATOM 4317 C CA . LEU A 1 545 ? -10.258 -16.154 25.201 1.00 89.19 545 LEU A CA 1
ATOM 4318 C C . LEU A 1 545 ? -9.559 -14.867 24.710 1.00 89.19 545 LEU A C 1
ATOM 4320 O O . LEU A 1 545 ? -8.723 -14.932 23.805 1.00 89.19 545 LEU A O 1
ATOM 4324 N N . SER A 1 546 ? -9.923 -13.691 25.240 1.00 91.69 546 SER A N 1
ATOM 4325 C CA . SER A 1 546 ? -9.347 -12.417 24.799 1.00 91.69 546 SER A CA 1
ATOM 4326 C C . SER A 1 546 ? -7.887 -12.289 25.239 1.00 91.69 546 SER A C 1
ATOM 4328 O O . SER A 1 546 ? -7.547 -12.501 26.403 1.00 91.69 546 SER A O 1
ATOM 4330 N N . ARG A 1 547 ? -7.021 -11.932 24.284 1.00 92.06 547 ARG A N 1
ATOM 4331 C CA . ARG A 1 547 ? -5.561 -11.841 24.446 1.00 92.06 547 ARG A CA 1
ATOM 4332 C C . ARG A 1 547 ? -5.059 -10.544 23.801 1.00 92.06 547 ARG A C 1
ATOM 4334 O O . ARG A 1 547 ? -5.300 -10.331 22.616 1.00 92.06 547 ARG A O 1
ATOM 4341 N N . ASN A 1 548 ? -4.403 -9.679 24.570 1.00 92.50 548 ASN A N 1
ATOM 4342 C CA . ASN A 1 548 ? -3.714 -8.468 24.108 1.00 92.50 548 ASN A CA 1
ATOM 4343 C C . ASN A 1 548 ? -2.268 -8.853 23.754 1.00 92.50 548 ASN A C 1
ATOM 4345 O O . ASN A 1 548 ? -1.525 -9.348 24.599 1.00 92.50 548 ASN A O 1
ATOM 4349 N N . ILE A 1 549 ? -1.904 -8.692 22.486 1.00 93.31 549 ILE A N 1
ATOM 4350 C CA . ILE A 1 549 ? -0.624 -9.092 21.904 1.00 93.31 549 ILE A CA 1
ATOM 4351 C C . ILE A 1 549 ? 0.119 -7.817 21.526 1.00 93.31 549 ILE A C 1
ATOM 4353 O O . ILE A 1 549 ? -0.388 -7.031 20.728 1.00 93.31 549 ILE A O 1
ATOM 4357 N N . GLN A 1 550 ? 1.313 -7.617 22.077 1.00 92.62 550 GLN A N 1
ATOM 4358 C CA . GLN A 1 550 ? 2.143 -6.436 21.836 1.00 92.62 550 GLN A CA 1
ATOM 4359 C C . GLN A 1 550 ? 3.503 -6.854 21.305 1.00 92.62 550 GLN A C 1
ATOM 4361 O O . GLN A 1 550 ? 4.156 -7.711 21.893 1.00 92.62 550 GLN A O 1
ATOM 4366 N N . TYR A 1 551 ? 3.949 -6.220 20.229 1.00 92.00 551 TYR A N 1
ATOM 4367 C CA . TYR A 1 551 ? 5.259 -6.443 19.639 1.00 92.00 551 TYR A CA 1
ATOM 4368 C C . TYR A 1 551 ? 6.102 -5.177 19.733 1.00 92.00 551 TYR A C 1
ATOM 4370 O O . TYR A 1 551 ? 5.653 -4.099 19.341 1.00 92.00 551 TYR A O 1
ATOM 4378 N N . PHE A 1 552 ? 7.322 -5.324 20.243 1.00 88.31 552 PHE A N 1
ATOM 4379 C CA . PHE A 1 552 ? 8.358 -4.298 20.234 1.00 88.31 552 PHE A CA 1
ATOM 4380 C C . PHE A 1 552 ? 9.467 -4.773 19.290 1.00 88.31 552 PHE A C 1
ATOM 4382 O O . PHE A 1 552 ? 10.204 -5.711 19.599 1.00 88.31 552 PHE A O 1
ATOM 4389 N N . GLY A 1 553 ? 9.531 -4.155 18.118 1.00 79.56 553 GLY A N 1
ATOM 4390 C CA . GLY A 1 553 ? 10.379 -4.519 16.993 1.00 79.56 553 GLY A CA 1
ATOM 4391 C C . GLY A 1 553 ? 11.861 -4.229 17.194 1.00 79.56 553 GLY A C 1
ATOM 4392 O O . GLY A 1 553 ? 12.320 -3.820 18.266 1.00 79.56 553 GLY A O 1
ATOM 4393 N N . ARG A 1 554 ? 12.632 -4.477 16.133 1.00 74.00 554 ARG A N 1
ATOM 4394 C CA . ARG A 1 554 ? 14.104 -4.433 16.123 1.00 74.00 554 ARG A CA 1
ATOM 4395 C C . ARG A 1 554 ? 14.667 -3.037 16.434 1.00 74.00 554 ARG A C 1
ATOM 4397 O O . ARG A 1 554 ? 15.793 -2.931 16.904 1.00 74.00 554 ARG A O 1
ATOM 4404 N N . GLU A 1 555 ? 13.882 -1.986 16.245 1.00 69.31 555 GLU A N 1
ATOM 4405 C CA . GLU A 1 555 ? 14.193 -0.593 16.572 1.00 69.31 555 GLU A CA 1
ATOM 4406 C C . GLU A 1 555 ? 14.191 -0.286 18.085 1.00 69.31 555 GLU A C 1
ATOM 4408 O O . GLU A 1 555 ? 14.840 0.660 18.533 1.00 69.31 555 GLU A O 1
ATOM 4413 N N . HIS A 1 556 ? 13.499 -1.084 18.907 1.00 68.56 556 HIS A N 1
ATOM 4414 C CA . HIS A 1 556 ? 13.423 -0.847 20.352 1.00 68.56 556 HIS A CA 1
ATOM 4415 C C . HIS A 1 556 ? 14.672 -1.339 21.112 1.00 68.56 556 HIS A C 1
ATOM 4417 O O . HIS A 1 556 ? 15.438 -2.179 20.636 1.00 68.56 556 HIS A O 1
ATOM 4423 N N . ASP A 1 557 ? 14.843 -0.844 22.347 1.00 66.12 557 ASP A N 1
ATOM 4424 C CA . ASP A 1 557 ? 15.813 -1.344 23.337 1.00 66.12 557 ASP A CA 1
ATOM 4425 C C . ASP A 1 557 ? 15.775 -2.879 23.416 1.00 66.12 557 ASP A C 1
ATOM 4427 O O . ASP A 1 557 ? 14.713 -3.460 23.640 1.00 66.12 557 ASP A O 1
ATOM 4431 N N . ILE A 1 558 ? 16.938 -3.526 23.282 1.00 69.00 558 ILE A N 1
ATOM 4432 C CA . ILE A 1 558 ? 17.132 -4.985 23.331 1.00 69.00 558 ILE A CA 1
ATOM 4433 C C . ILE A 1 558 ? 16.478 -5.619 24.575 1.00 69.00 558 ILE A C 1
ATOM 4435 O O . ILE A 1 558 ? 16.004 -6.748 24.502 1.00 69.00 558 ILE A O 1
ATOM 4439 N N . GLN A 1 559 ? 16.392 -4.902 25.703 1.00 68.50 559 GLN A N 1
ATOM 4440 C CA . GLN A 1 559 ? 15.726 -5.389 26.925 1.00 68.50 559 GLN A CA 1
ATOM 4441 C C . GLN A 1 559 ? 14.188 -5.320 26.876 1.00 68.50 559 GLN A C 1
ATOM 4443 O O . GLN A 1 559 ? 13.520 -5.864 27.755 1.00 68.50 559 GLN A O 1
ATOM 4448 N N . ARG A 1 560 ? 13.621 -4.626 25.883 1.00 68.12 560 ARG A N 1
ATOM 4449 C CA . ARG A 1 560 ? 12.178 -4.462 25.650 1.00 68.12 560 ARG A CA 1
ATOM 4450 C C . ARG A 1 560 ? 11.671 -5.159 24.385 1.00 68.12 560 ARG A C 1
ATOM 4452 O O . ARG A 1 560 ? 10.459 -5.376 24.336 1.00 68.12 560 ARG A O 1
ATOM 4459 N N . ARG A 1 561 ? 12.551 -5.469 23.417 1.00 80.25 561 ARG A N 1
ATOM 4460 C CA . ARG A 1 561 ? 12.245 -6.164 22.148 1.00 80.25 561 ARG A CA 1
ATOM 4461 C C . ARG A 1 561 ? 11.429 -7.448 22.355 1.00 80.25 561 ARG A C 1
ATOM 4463 O O . ARG A 1 561 ? 11.439 -8.041 23.434 1.00 80.25 561 ARG A O 1
ATOM 4470 N N . GLY A 1 562 ? 10.782 -7.897 21.284 1.00 82.38 562 GLY A N 1
ATOM 4471 C CA . GLY A 1 562 ? 10.034 -9.146 21.219 1.00 82.38 562 GLY A CA 1
ATOM 4472 C C . GLY A 1 562 ? 8.528 -8.973 21.383 1.00 82.38 562 GLY A C 1
ATOM 4473 O O . GLY A 1 562 ? 8.008 -7.876 21.616 1.00 82.38 562 GLY A O 1
ATOM 4474 N N . LEU A 1 563 ? 7.826 -10.092 21.246 1.00 88.94 563 LEU A N 1
ATOM 4475 C CA . LEU A 1 563 ? 6.379 -10.193 21.358 1.00 88.94 563 LEU A CA 1
ATOM 4476 C C . LEU A 1 563 ? 5.967 -10.587 22.780 1.00 88.94 563 LEU A C 1
ATOM 4478 O O . LEU A 1 563 ? 6.623 -11.399 23.427 1.00 88.94 563 LEU A O 1
ATOM 4482 N N . ARG A 1 564 ? 4.870 -10.008 23.275 1.00 88.50 564 ARG A N 1
ATOM 4483 C CA . ARG A 1 564 ? 4.284 -10.261 24.598 1.00 88.50 564 ARG A CA 1
ATOM 4484 C C . ARG A 1 564 ? 2.809 -10.600 24.454 1.00 88.50 564 ARG A C 1
ATOM 4486 O O . ARG A 1 564 ? 2.098 -9.906 23.728 1.00 88.50 564 ARG A O 1
ATOM 4493 N N . VAL A 1 565 ? 2.343 -11.619 25.174 1.00 89.56 565 VAL A N 1
ATOM 4494 C CA . VAL A 1 565 ? 0.925 -12.019 25.198 1.00 89.56 565 VAL A CA 1
ATOM 4495 C C . VAL A 1 565 ? 0.362 -11.828 26.603 1.00 89.56 565 VAL A C 1
ATOM 4497 O O . VAL A 1 565 ? 0.845 -12.434 27.557 1.00 89.56 565 VAL A O 1
ATOM 4500 N N . ILE A 1 566 ? -0.665 -10.989 26.723 1.00 87.81 566 ILE A N 1
ATOM 4501 C CA . ILE A 1 566 ? -1.364 -10.666 27.969 1.00 87.81 566 ILE A CA 1
ATOM 4502 C C . ILE A 1 566 ? -2.792 -11.215 27.870 1.00 87.81 566 ILE A C 1
ATOM 4504 O O . ILE A 1 566 ? -3.561 -10.806 26.999 1.00 87.81 566 ILE A O 1
ATOM 4508 N N . SER A 1 567 ? -3.159 -12.139 28.754 1.00 85.38 567 SER A N 1
ATOM 4509 C CA . SER A 1 567 ? -4.483 -12.765 28.829 1.00 85.38 567 SER A CA 1
ATOM 4510 C C . SER A 1 567 ? -5.132 -12.540 30.200 1.00 85.38 567 SER A C 1
ATOM 4512 O O . SER A 1 567 ? -4.538 -11.965 31.115 1.00 85.38 567 SER A O 1
ATOM 4514 N N . SER A 1 568 ? -6.356 -13.043 30.376 1.00 75.06 568 SER A N 1
ATOM 4515 C CA . SER A 1 568 ? -7.034 -13.066 31.681 1.00 75.06 568 SER A CA 1
ATOM 4516 C C . SER A 1 568 ? -6.320 -13.926 32.745 1.00 75.06 568 SER A C 1
ATOM 4518 O O . SER A 1 568 ? -6.616 -13.790 33.933 1.00 75.06 568 SER A O 1
ATOM 4520 N N . LEU A 1 569 ? -5.365 -14.775 32.341 1.00 71.25 569 LEU A N 1
ATOM 4521 C CA . LEU A 1 569 ? -4.548 -15.618 33.220 1.00 71.25 569 LEU A CA 1
ATOM 4522 C C . LEU A 1 569 ? -3.225 -14.947 33.642 1.00 71.25 569 LEU A C 1
ATOM 4524 O O . LEU A 1 569 ? -2.591 -15.404 34.595 1.00 71.25 569 LEU A O 1
ATOM 4528 N N . GLY A 1 570 ? -2.821 -13.861 32.974 1.00 73.06 570 GLY A N 1
ATOM 4529 C CA . GLY A 1 570 ? -1.583 -13.122 33.231 1.00 73.06 570 GLY A CA 1
ATOM 4530 C C . GLY A 1 570 ? -0.817 -12.793 31.948 1.00 73.06 570 GLY A C 1
ATOM 4531 O O . GLY A 1 570 ? -1.389 -12.745 30.864 1.00 73.06 570 GLY A O 1
ATOM 4532 N N . ILE A 1 571 ? 0.492 -12.566 32.067 1.00 77.19 571 ILE A N 1
ATOM 4533 C CA . ILE A 1 571 ? 1.392 -12.510 30.906 1.00 77.19 571 ILE A CA 1
ATOM 4534 C C . ILE A 1 571 ? 1.860 -13.944 30.640 1.00 77.19 571 ILE A C 1
ATOM 4536 O O . ILE A 1 571 ? 2.501 -14.538 31.507 1.00 77.19 571 ILE A O 1
ATOM 4540 N N . GLU A 1 572 ? 1.492 -14.501 29.488 1.00 63.94 572 GLU A N 1
ATOM 4541 C CA . GLU A 1 572 ? 1.738 -15.908 29.131 1.00 63.94 572 GLU A CA 1
ATOM 4542 C C . GLU A 1 572 ? 3.124 -16.095 28.507 1.00 63.94 572 GLU A C 1
ATOM 4544 O O . GLU A 1 572 ? 3.955 -16.823 29.049 1.00 63.94 572 GLU A O 1
ATOM 4549 N N . ASP A 1 573 ? 3.385 -15.386 27.406 1.00 63.53 573 ASP A N 1
ATOM 4550 C CA . ASP A 1 573 ? 4.593 -15.519 26.589 1.00 63.53 573 ASP A CA 1
ATOM 4551 C C . ASP A 1 573 ? 5.355 -14.186 26.494 1.00 63.53 573 ASP A C 1
ATOM 4553 O O . ASP A 1 573 ? 4.748 -13.116 26.371 1.00 63.53 573 ASP A O 1
ATOM 4557 N N . VAL A 1 574 ? 6.692 -14.270 26.470 1.00 66.12 574 VAL A N 1
ATOM 4558 C CA . VAL A 1 574 ? 7.588 -13.216 25.961 1.00 66.12 574 VAL A CA 1
ATOM 4559 C C . VAL A 1 574 ? 8.593 -13.852 24.996 1.00 66.12 574 VAL A C 1
ATOM 4561 O O . VAL A 1 574 ? 9.581 -14.446 25.433 1.00 66.12 574 VAL A O 1
ATOM 4564 N N . THR A 1 575 ? 8.347 -13.753 23.689 1.00 71.62 575 THR A N 1
ATOM 4565 C CA . THR A 1 575 ? 9.211 -14.316 22.639 1.00 71.62 575 THR A CA 1
ATOM 4566 C C . THR A 1 575 ? 10.109 -13.227 22.044 1.00 71.62 575 THR A C 1
ATOM 4568 O O . THR A 1 575 ? 9.654 -12.323 21.352 1.00 71.62 575 THR A O 1
ATOM 4571 N N . LEU A 1 576 ? 11.416 -13.290 22.340 1.00 67.69 576 LEU A N 1
ATOM 4572 C CA . LEU A 1 576 ? 12.400 -12.271 21.922 1.00 67.69 576 LEU A CA 1
ATOM 4573 C C . LEU A 1 576 ? 12.819 -12.370 20.444 1.00 67.69 576 LEU A C 1
ATOM 4575 O O . LEU A 1 576 ? 13.317 -11.394 19.891 1.00 67.69 576 LEU A O 1
ATOM 4579 N N . GLU A 1 577 ? 12.647 -13.543 19.831 1.00 73.12 577 GLU A N 1
ATOM 4580 C CA . GLU A 1 577 ? 13.117 -13.867 18.472 1.00 73.12 577 GLU A CA 1
ATOM 4581 C C . GLU A 1 577 ? 11.970 -14.004 17.450 1.00 73.12 577 GLU A C 1
ATOM 4583 O O . GLU A 1 577 ? 12.225 -14.225 16.272 1.00 73.12 577 GLU A O 1
ATOM 4588 N N . GLU A 1 578 ? 10.713 -13.874 17.887 1.00 83.06 578 GLU A N 1
ATOM 4589 C CA . GLU A 1 578 ? 9.517 -14.027 17.050 1.00 83.06 578 GLU A CA 1
ATOM 4590 C C . GLU A 1 578 ? 8.911 -12.654 16.722 1.00 83.06 578 GLU A C 1
ATOM 4592 O O . GLU A 1 578 ? 8.657 -11.846 17.619 1.00 83.06 578 GLU A O 1
ATOM 4597 N N . ASP A 1 579 ? 8.667 -12.392 15.437 1.00 88.31 579 ASP A N 1
ATOM 4598 C CA . ASP A 1 579 ? 7.959 -11.200 14.975 1.00 88.31 579 ASP A CA 1
ATOM 4599 C C . ASP A 1 579 ? 6.426 -11.377 14.998 1.00 88.31 579 ASP A C 1
ATOM 4601 O O . ASP A 1 579 ? 5.886 -12.484 15.104 1.00 88.31 579 ASP A O 1
ATOM 4605 N N . ILE A 1 580 ? 5.703 -10.261 14.885 1.00 92.44 580 ILE A N 1
ATOM 4606 C CA . ILE A 1 580 ? 4.236 -10.245 14.961 1.00 92.44 580 ILE A CA 1
ATOM 4607 C C . ILE A 1 580 ? 3.544 -11.017 13.825 1.00 92.44 580 ILE A C 1
ATOM 4609 O O . ILE A 1 580 ? 2.469 -11.577 14.045 1.00 92.44 580 ILE A O 1
ATOM 4613 N N . LEU A 1 581 ? 4.127 -11.082 12.628 1.00 92.81 581 LEU A N 1
ATOM 4614 C CA . LEU A 1 581 ? 3.515 -11.725 11.463 1.00 92.81 581 LEU A CA 1
ATOM 4615 C C . LEU A 1 581 ? 3.758 -13.238 11.496 1.00 92.81 581 LEU A C 1
ATOM 4617 O O . LEU A 1 581 ? 2.809 -14.007 11.322 1.00 92.81 581 LEU A O 1
ATOM 4621 N N . SER A 1 582 ? 4.963 -13.675 11.874 1.00 89.81 582 SER A N 1
ATOM 4622 C CA . SER A 1 582 ? 5.261 -15.075 12.208 1.00 89.81 582 SER A CA 1
ATOM 4623 C C . SER A 1 582 ? 4.357 -15.612 13.321 1.00 89.81 582 SER A C 1
ATOM 4625 O O . SER A 1 582 ? 3.769 -16.684 13.160 1.00 89.81 582 SER A O 1
ATOM 4627 N N . TYR A 1 583 ? 4.153 -14.850 14.403 1.00 91.31 583 TYR A N 1
ATOM 4628 C CA . TYR A 1 583 ? 3.218 -15.222 15.473 1.00 91.31 583 TYR A CA 1
ATOM 4629 C C . TYR A 1 583 ? 1.782 -15.392 14.952 1.00 91.31 583 TYR A C 1
ATOM 4631 O O . TYR A 1 583 ? 1.136 -16.408 15.222 1.00 91.31 583 TYR A O 1
ATOM 4639 N N . LEU A 1 584 ? 1.269 -14.422 14.184 1.00 91.75 584 LEU A N 1
ATOM 4640 C CA . LEU A 1 584 ? -0.096 -14.471 13.644 1.00 91.75 584 LEU A CA 1
ATOM 4641 C C . LEU A 1 584 ? -0.280 -15.646 12.669 1.00 91.75 584 LEU A C 1
ATOM 4643 O O . LEU A 1 584 ? -1.290 -16.350 12.741 1.00 91.75 584 LEU A O 1
ATOM 4647 N N . ARG A 1 585 ? 0.718 -15.912 11.814 1.00 89.88 585 ARG A N 1
ATOM 4648 C CA . ARG A 1 585 ? 0.771 -17.081 10.922 1.00 89.88 585 ARG A CA 1
ATOM 4649 C C . ARG A 1 585 ? 0.729 -18.389 11.715 1.00 89.88 585 ARG A C 1
ATOM 4651 O O . ARG A 1 585 ? -0.123 -19.233 11.434 1.00 89.88 585 ARG A O 1
ATOM 4658 N N . ARG A 1 586 ? 1.584 -18.540 12.735 1.00 88.31 586 ARG A N 1
ATOM 4659 C CA . ARG A 1 586 ? 1.634 -19.723 13.610 1.00 88.31 586 ARG A CA 1
ATOM 4660 C C . ARG A 1 586 ? 0.295 -19.981 14.298 1.00 88.31 586 ARG A C 1
ATOM 4662 O O . ARG A 1 586 ? -0.212 -21.099 14.234 1.00 88.31 586 ARG A O 1
ATOM 4669 N N . ARG A 1 587 ? -0.318 -18.965 14.915 1.00 87.12 587 ARG A N 1
ATOM 4670 C CA . ARG A 1 587 ? -1.610 -19.131 15.605 1.00 87.12 587 ARG A CA 1
ATOM 4671 C C . ARG A 1 587 ? -2.732 -19.533 14.634 1.00 87.12 587 ARG A C 1
ATOM 4673 O O . ARG A 1 587 ? -3.470 -20.478 14.908 1.00 87.12 587 ARG A O 1
ATOM 4680 N N . LEU A 1 588 ? -2.846 -18.865 13.481 1.00 82.69 588 LEU A N 1
ATOM 4681 C CA . LEU A 1 588 ? -3.902 -19.149 12.499 1.00 82.69 588 LEU A CA 1
ATOM 4682 C C . LEU A 1 588 ? -3.744 -20.523 11.829 1.00 82.69 588 LEU A C 1
ATOM 4684 O O . LEU A 1 588 ? -4.730 -21.253 11.703 1.00 82.69 588 LEU A O 1
ATOM 4688 N N . VAL A 1 589 ? -2.528 -20.872 11.398 1.00 76.62 589 VAL A N 1
ATOM 4689 C CA . VAL A 1 589 ? -2.254 -22.069 10.585 1.00 76.62 589 VAL A CA 1
ATOM 4690 C C . VAL A 1 589 ? -1.864 -23.265 11.454 1.00 76.62 589 VAL A C 1
ATOM 4692 O O . VAL A 1 589 ? -2.532 -24.300 11.425 1.00 76.62 589 VAL A O 1
ATOM 4695 N N . GLU A 1 590 ? -0.797 -23.131 12.242 1.00 72.31 590 GLU A N 1
ATOM 4696 C CA . GLU A 1 590 ? -0.149 -24.247 12.944 1.00 72.31 590 GLU A CA 1
ATOM 4697 C C . GLU A 1 590 ? -0.913 -24.643 14.220 1.00 72.31 590 GLU A C 1
ATOM 4699 O O . GLU A 1 590 ? -1.120 -25.830 14.458 1.00 72.31 590 GLU A O 1
ATOM 4704 N N . GLU A 1 591 ? -1.449 -23.677 14.979 1.00 73.12 591 GLU A N 1
ATOM 4705 C CA . GLU A 1 591 ? -2.342 -23.931 16.132 1.00 73.12 591 GLU A CA 1
ATOM 4706 C C . GLU A 1 591 ? -3.830 -24.081 15.755 1.00 73.12 591 GLU A C 1
ATOM 4708 O O . GLU A 1 591 ? -4.693 -24.186 16.630 1.00 73.12 591 GLU A O 1
ATOM 4713 N N . HIS A 1 592 ? -4.139 -24.114 14.454 1.00 69.88 592 HIS A N 1
ATOM 4714 C CA . HIS A 1 592 ? -5.473 -24.384 13.905 1.00 69.88 592 HIS A CA 1
ATOM 4715 C C . HIS A 1 592 ? -6.588 -23.442 14.426 1.00 69.88 592 HIS A C 1
ATOM 4717 O O . HIS A 1 592 ? -7.751 -23.848 14.544 1.00 69.88 592 HIS A O 1
ATOM 4723 N N . GLU A 1 593 ? -6.263 -22.169 14.704 1.00 79.88 593 GLU A N 1
ATOM 4724 C CA . GLU A 1 593 ? -7.263 -21.135 15.032 1.00 79.88 593 GLU A CA 1
ATOM 4725 C C . GLU A 1 593 ? -8.135 -20.747 13.810 1.00 79.88 593 GLU A C 1
ATOM 4727 O O . GLU A 1 593 ? -9.181 -20.116 13.975 1.00 79.88 593 GLU A O 1
ATOM 4732 N N . PHE A 1 594 ? -7.767 -21.170 12.590 1.00 77.94 594 PHE A N 1
ATOM 4733 C CA . PHE A 1 594 ? -8.557 -20.984 11.365 1.00 77.94 594 PHE A CA 1
ATOM 4734 C C . PHE A 1 594 ? -9.899 -21.753 11.363 1.00 77.94 594 PHE A C 1
ATOM 4736 O O . PHE A 1 594 ? -9.959 -22.962 11.595 1.00 77.94 594 PHE A O 1
ATOM 4743 N N . VAL A 1 595 ? -10.984 -21.065 10.993 1.00 74.81 595 VAL A N 1
ATOM 4744 C CA . VAL A 1 595 ? -12.367 -21.574 10.934 1.00 74.81 595 VAL A CA 1
ATOM 4745 C C . VAL A 1 595 ? -12.869 -21.541 9.484 1.00 74.81 595 VAL A C 1
ATOM 4747 O O . VAL A 1 595 ? -13.326 -20.514 8.982 1.00 74.81 595 VAL A O 1
ATOM 4750 N N . ASP A 1 596 ? -12.771 -22.676 8.783 1.00 59.41 596 ASP A N 1
ATOM 4751 C CA . ASP A 1 596 ? -13.056 -22.758 7.340 1.00 59.41 596 ASP A CA 1
ATOM 4752 C C . ASP A 1 596 ? -14.552 -22.738 7.005 1.00 59.41 596 ASP A C 1
ATOM 4754 O O . ASP A 1 596 ? -15.025 -21.964 6.165 1.00 59.41 596 ASP A O 1
ATOM 4758 N N . ARG A 1 597 ? -15.296 -23.603 7.695 1.00 57.03 597 ARG A N 1
ATOM 4759 C CA . ARG A 1 597 ? -16.753 -23.612 7.734 1.00 57.03 597 ARG A CA 1
ATOM 4760 C C . ARG A 1 597 ? -17.138 -23.011 9.067 1.00 57.03 597 ARG A C 1
ATOM 4762 O O . ARG A 1 597 ? -16.655 -23.462 10.103 1.00 57.03 597 ARG A O 1
ATOM 4769 N N . ALA A 1 598 ? -17.986 -21.994 9.047 1.00 49.50 598 ALA A N 1
ATOM 4770 C CA . ALA A 1 598 ? -18.528 -21.490 10.288 1.00 49.50 598 ALA A CA 1
ATOM 4771 C C . ALA A 1 598 ? -19.530 -22.523 10.823 1.00 49.50 598 ALA A C 1
ATOM 4773 O O . ALA A 1 598 ? -20.606 -22.682 10.248 1.00 49.50 598 ALA A O 1
ATOM 4774 N N . ASP A 1 599 ? -19.216 -23.151 11.960 1.00 50.09 599 ASP A N 1
ATOM 4775 C CA . ASP A 1 599 ? -20.206 -23.781 12.851 1.00 50.09 599 ASP A CA 1
ATOM 4776 C C . ASP A 1 599 ? -21.073 -22.688 13.514 1.00 50.09 599 ASP A C 1
ATOM 4778 O O . ASP A 1 599 ? -21.215 -22.623 14.737 1.00 50.09 599 ASP A O 1
ATOM 4782 N N . ALA A 1 600 ? -21.609 -21.790 12.679 1.00 51.19 600 ALA A N 1
ATOM 4783 C CA . ALA A 1 600 ? -22.377 -20.614 13.032 1.00 51.19 600 ALA A CA 1
ATOM 4784 C C . ALA A 1 600 ? -23.709 -21.051 13.623 1.00 51.19 600 ALA A C 1
ATOM 4786 O O . ALA A 1 600 ? -24.706 -21.209 12.916 1.00 51.19 600 ALA A O 1
ATOM 4787 N N . VAL A 1 601 ? -23.725 -21.226 14.942 1.00 56.62 601 VAL A N 1
ATOM 4788 C CA . VAL A 1 601 ? -24.972 -21.333 15.690 1.00 56.62 601 VAL A CA 1
ATOM 4789 C C . VAL A 1 601 ? -25.676 -19.989 15.548 1.00 56.62 601 VAL A C 1
ATOM 4791 O O . VAL A 1 601 ? -25.266 -18.984 16.135 1.00 56.62 601 VAL A O 1
ATOM 4794 N N . THR A 1 602 ? -26.697 -19.978 14.694 1.00 56.22 602 THR A N 1
ATOM 4795 C CA . THR A 1 602 ? -27.556 -18.824 14.458 1.00 56.22 602 THR A CA 1
ATOM 4796 C C . THR A 1 602 ? -28.782 -18.920 15.353 1.00 56.22 602 THR A C 1
ATOM 4798 O O . THR A 1 602 ? -29.388 -19.981 15.500 1.00 56.22 602 THR A O 1
ATOM 4801 N N . PHE A 1 603 ? -29.125 -17.804 15.990 1.00 61.41 603 PHE A N 1
ATOM 4802 C CA . PHE A 1 603 ? -30.235 -17.718 16.935 1.00 61.41 603 PHE A CA 1
ATOM 4803 C C . PHE A 1 603 ? -31.307 -16.796 16.362 1.00 61.41 603 PHE A C 1
ATOM 4805 O O . PHE A 1 603 ? -31.043 -15.606 16.172 1.00 61.41 603 PHE A O 1
ATOM 4812 N N . ASP A 1 604 ? -32.491 -17.354 16.102 1.00 53.38 604 ASP A N 1
ATOM 4813 C CA . ASP A 1 604 ? -33.679 -16.631 15.644 1.00 53.38 604 ASP A CA 1
ATOM 4814 C C . ASP A 1 604 ? -34.707 -16.498 16.781 1.00 53.38 604 ASP A C 1
ATOM 4816 O O . ASP A 1 604 ? -35.192 -17.490 17.336 1.00 53.38 604 ASP A O 1
ATOM 4820 N N . ASP A 1 605 ? -35.053 -15.251 17.100 1.00 52.78 605 ASP A N 1
ATOM 4821 C CA . ASP A 1 605 ? -36.049 -14.883 18.108 1.00 52.78 605 ASP A CA 1
ATOM 4822 C C . ASP A 1 605 ? -37.490 -15.271 17.710 1.00 52.78 605 ASP A C 1
ATOM 4824 O O . ASP A 1 605 ? -38.367 -15.355 18.573 1.00 52.78 605 ASP A O 1
ATOM 4828 N N . SER A 1 606 ? -37.761 -15.524 16.420 1.00 46.94 606 SER A N 1
ATOM 4829 C CA . SER A 1 606 ? -39.124 -15.678 15.873 1.00 46.94 606 SER A CA 1
ATOM 4830 C C . SER A 1 606 ? -39.943 -16.836 16.462 1.00 46.94 606 SER A C 1
ATOM 4832 O O . SER A 1 606 ? -41.173 -16.844 16.365 1.00 46.94 606 SER A O 1
ATOM 4834 N N . SER A 1 607 ? -39.279 -17.824 17.067 1.00 43.84 607 SER A N 1
ATOM 4835 C CA . SER A 1 607 ? -39.886 -19.105 17.447 1.00 43.84 607 SER A CA 1
ATOM 4836 C C . SER A 1 607 ? -40.717 -19.078 18.738 1.00 43.84 607 SER A C 1
ATOM 4838 O O . SER A 1 607 ? -41.559 -19.957 18.929 1.00 43.84 607 SER A O 1
ATOM 4840 N N . GLY A 1 608 ? -40.508 -18.097 19.626 1.00 38.31 608 GLY A N 1
ATOM 4841 C CA . GLY A 1 608 ? -41.310 -17.885 20.845 1.00 38.31 608 GLY A CA 1
ATOM 4842 C C . GLY A 1 608 ? -41.311 -19.028 21.880 1.00 38.31 608 GLY A C 1
ATOM 4843 O O . GLY A 1 608 ? -42.058 -18.972 22.858 1.00 38.31 608 GLY A O 1
ATOM 4844 N N . VAL A 1 609 ? -40.495 -20.068 21.685 1.00 33.22 609 VAL A N 1
ATOM 4845 C CA . VAL A 1 609 ? -40.377 -21.251 22.550 1.00 33.22 609 VAL A CA 1
ATOM 4846 C C . VAL A 1 609 ? -38.902 -21.441 22.899 1.00 33.22 609 VAL A C 1
ATOM 4848 O O . VAL A 1 609 ? -38.040 -21.292 22.040 1.00 33.22 609 VAL A O 1
ATOM 4851 N N . GLY A 1 610 ? -38.614 -21.734 24.172 1.00 36.97 610 GLY A N 1
ATOM 4852 C CA . GLY A 1 610 ? -37.272 -21.619 24.756 1.00 36.97 610 GLY A CA 1
ATOM 4853 C C . GLY A 1 610 ? -36.144 -22.280 23.954 1.00 36.97 610 GLY A C 1
ATOM 4854 O O . GLY A 1 610 ? -36.283 -23.424 23.520 1.00 36.97 610 GLY A O 1
ATOM 4855 N N . TYR A 1 611 ? -35.041 -21.532 23.818 1.00 39.94 611 TYR A N 1
ATOM 4856 C CA . TYR A 1 611 ? -33.802 -21.817 23.081 1.00 39.94 611 TYR A CA 1
ATOM 4857 C C . TYR A 1 611 ? -33.574 -23.290 22.733 1.00 39.94 611 TYR A C 1
ATOM 4859 O O . TYR A 1 611 ? -32.950 -24.045 23.483 1.00 39.94 611 TYR A O 1
ATOM 4867 N N . LYS A 1 612 ? -34.027 -23.693 21.545 1.00 34.97 612 LYS A N 1
ATOM 4868 C CA . LYS A 1 612 ? -33.637 -24.978 20.983 1.00 34.97 612 LYS A CA 1
ATOM 4869 C C . LYS A 1 612 ? -32.379 -24.774 20.151 1.00 34.97 612 LYS A C 1
ATOM 4871 O O . LYS A 1 612 ? -32.447 -24.218 19.061 1.00 34.97 612 LYS A O 1
ATOM 4876 N N . LEU A 1 613 ? -31.244 -25.256 20.658 1.00 39.16 613 LEU A N 1
ATOM 4877 C CA . LEU A 1 613 ? -30.050 -25.475 19.845 1.00 39.16 613 LEU A CA 1
ATOM 4878 C C . LEU A 1 613 ? -30.399 -26.489 18.750 1.00 39.16 613 LEU A C 1
ATOM 4880 O O . LEU A 1 613 ? -30.351 -27.701 18.959 1.00 39.16 613 LEU A O 1
ATOM 4884 N N . SER A 1 614 ? -30.789 -25.982 17.586 1.00 35.38 614 SER A N 1
ATOM 4885 C CA . SER A 1 614 ? -30.813 -26.723 16.335 1.00 35.38 614 SER A CA 1
ATOM 4886 C C . SER A 1 614 ? -29.536 -26.397 15.559 1.00 35.38 614 SER A C 1
ATOM 4888 O O . SER A 1 614 ? -29.559 -25.480 14.737 1.00 35.38 614 SER A O 1
ATOM 4890 N N . PRO A 1 615 ? -28.428 -27.147 15.745 1.00 37.78 615 PRO A N 1
ATOM 4891 C CA . PRO A 1 615 ? -27.526 -27.334 14.618 1.00 37.78 615 PRO A CA 1
ATOM 4892 C C . PRO A 1 615 ? -28.387 -27.879 13.472 1.00 37.78 615 PRO A C 1
ATOM 4894 O O . PRO A 1 615 ? -29.155 -28.827 13.670 1.00 37.78 615 PRO A O 1
ATOM 4897 N N . THR A 1 616 ? -28.326 -27.248 12.305 1.00 37.19 616 THR A N 1
ATOM 4898 C CA . THR A 1 616 ? -29.281 -27.397 11.194 1.00 37.19 616 THR A CA 1
ATOM 4899 C C . THR A 1 616 ? -29.111 -28.710 10.414 1.00 37.19 616 THR A C 1
ATOM 4901 O O . THR A 1 616 ? -29.092 -28.730 9.191 1.00 37.19 616 THR A O 1
ATOM 4904 N N . LYS A 1 617 ? -29.080 -29.846 11.128 1.00 34.19 617 LYS A N 1
ATOM 4905 C CA . LYS A 1 617 ? -28.993 -31.223 10.600 1.00 34.19 617 LYS A CA 1
ATOM 4906 C C . LYS A 1 617 ? -30.157 -31.644 9.688 1.00 34.19 617 LYS A C 1
ATOM 4908 O O . LYS A 1 617 ? -30.100 -32.726 9.113 1.00 34.19 617 LYS A O 1
ATOM 4913 N N . GLU A 1 618 ? -31.205 -30.829 9.567 1.00 29.16 618 GLU A N 1
ATOM 4914 C CA . GLU A 1 618 ? -32.323 -31.048 8.634 1.00 29.16 618 GLU A CA 1
ATOM 4915 C C . GLU A 1 618 ? -32.140 -30.332 7.281 1.00 29.16 618 GLU A C 1
ATOM 4917 O O . GLU A 1 618 ? -32.921 -30.564 6.360 1.00 29.16 618 GLU A O 1
ATOM 4922 N N . PHE A 1 619 ? -31.079 -29.532 7.118 1.00 34.34 619 PHE A N 1
ATOM 4923 C CA . PHE A 1 619 ? -30.613 -29.057 5.816 1.00 34.34 619 PHE A CA 1
ATOM 4924 C C . PHE A 1 619 ? -29.292 -29.751 5.468 1.00 34.34 619 PHE A C 1
ATOM 4926 O O . PHE A 1 619 ? -28.419 -29.922 6.317 1.00 34.34 619 PHE A O 1
ATOM 4933 N N . GLY A 1 620 ? -29.188 -30.228 4.225 1.00 28.80 620 GLY A N 1
ATOM 4934 C CA . GLY A 1 620 ? -28.076 -31.069 3.782 1.00 28.80 620 GLY A CA 1
ATOM 4935 C C . GLY A 1 620 ? -26.721 -30.358 3.783 1.00 28.80 620 GLY A C 1
ATOM 4936 O O . GLY A 1 620 ? -26.636 -29.132 3.829 1.00 28.80 620 GLY A O 1
ATOM 4937 N N . GLU A 1 621 ? -25.658 -31.157 3.699 1.00 28.47 621 GLU A N 1
ATOM 4938 C CA . GLU A 1 621 ? -24.267 -30.698 3.669 1.00 28.47 621 GLU A CA 1
ATOM 4939 C C . GLU A 1 621 ? -24.052 -29.567 2.642 1.00 28.47 621 GLU A C 1
ATOM 4941 O O . GLU A 1 621 ? -24.244 -29.769 1.444 1.00 28.47 621 GLU A O 1
ATOM 4946 N N . GLY A 1 622 ? -23.600 -28.392 3.101 1.00 33.84 622 GLY A N 1
ATOM 4947 C CA . GLY A 1 622 ? -23.086 -27.336 2.215 1.00 33.84 622 GLY A CA 1
ATOM 4948 C C . GLY A 1 622 ? -23.901 -26.043 2.075 1.00 33.84 622 GLY A C 1
ATOM 4949 O O . GLY A 1 622 ? -23.715 -25.347 1.081 1.00 33.84 622 GLY A O 1
ATOM 4950 N N . VAL A 1 623 ? -24.756 -25.674 3.037 1.00 34.22 623 VAL A N 1
ATOM 4951 C CA . VAL A 1 623 ? -25.349 -24.319 3.087 1.00 34.22 623 VAL A CA 1
ATOM 4952 C C . VAL A 1 623 ? -24.571 -23.433 4.065 1.00 34.22 623 VAL A C 1
ATOM 4954 O O . VAL A 1 623 ? -24.756 -23.531 5.274 1.00 34.22 623 VAL A O 1
ATOM 4957 N N . ASP A 1 624 ? -23.710 -22.557 3.542 1.00 44.09 624 ASP A N 1
ATOM 4958 C CA . ASP A 1 624 ? -23.118 -21.465 4.328 1.00 44.09 624 ASP A CA 1
ATOM 4959 C C . ASP A 1 624 ? -24.193 -20.402 4.616 1.00 44.09 624 ASP A C 1
ATOM 4961 O O . ASP A 1 624 ? -24.934 -19.988 3.716 1.00 44.09 624 ASP A O 1
ATOM 4965 N N . HIS A 1 625 ? -24.313 -19.966 5.871 1.00 51.25 625 HIS A N 1
ATOM 4966 C CA . HIS A 1 625 ? -25.279 -18.935 6.246 1.00 51.25 625 HIS A CA 1
ATOM 4967 C C . HIS A 1 625 ? -24.792 -17.583 5.704 1.00 51.25 625 HIS A C 1
ATOM 4969 O O . HIS A 1 625 ? -23.837 -17.002 6.216 1.00 51.25 625 HIS A O 1
ATOM 4975 N N . HIS A 1 626 ? -25.454 -17.080 4.655 1.00 62.09 626 HIS A N 1
ATOM 4976 C CA . HIS A 1 626 ? -25.072 -15.859 3.934 1.00 62.09 626 HIS A CA 1
ATOM 4977 C C . HIS A 1 626 ? -25.272 -14.589 4.787 1.00 62.09 626 HIS A C 1
ATOM 4979 O O . HIS A 1 626 ? -26.248 -13.851 4.645 1.00 62.09 626 HIS A O 1
ATOM 4985 N N . PHE A 1 627 ? -24.325 -14.328 5.687 1.00 76.25 627 PHE A N 1
ATOM 4986 C CA . PHE A 1 627 ? -24.160 -13.038 6.351 1.00 76.25 627 PHE A CA 1
ATOM 4987 C C . PHE A 1 627 ? -23.659 -11.985 5.351 1.00 76.25 627 PHE A C 1
ATOM 4989 O O . PHE A 1 627 ? -22.849 -12.311 4.483 1.00 76.25 627 PHE A O 1
ATOM 4996 N N . PRO A 1 628 ? -24.053 -10.706 5.491 1.00 80.00 628 PRO A N 1
ATOM 4997 C CA . PRO A 1 628 ? -23.600 -9.644 4.592 1.00 80.00 628 PRO A CA 1
ATOM 4998 C C . PRO A 1 628 ? -22.160 -9.164 4.881 1.00 80.00 628 PRO A C 1
ATOM 5000 O O . PRO A 1 628 ? -21.703 -8.209 4.255 1.00 80.00 628 PRO A O 1
ATOM 5003 N N . PHE A 1 629 ? -21.456 -9.798 5.826 1.00 85.31 629 PHE A N 1
ATOM 5004 C CA . PHE A 1 629 ? -20.102 -9.465 6.271 1.00 85.31 629 PHE A CA 1
ATOM 5005 C C . PHE A 1 629 ? -19.218 -10.714 6.404 1.00 85.31 629 PHE A C 1
ATOM 5007 O O . PHE A 1 629 ? -19.683 -11.800 6.763 1.00 85.31 629 PHE A O 1
ATOM 5014 N N . ASP A 1 630 ? -17.916 -10.528 6.187 1.00 85.44 630 ASP A N 1
ATOM 5015 C CA . ASP A 1 630 ? -16.909 -11.595 6.230 1.00 85.44 630 ASP A CA 1
ATOM 5016 C C . ASP A 1 630 ? -16.358 -11.859 7.646 1.00 85.44 630 ASP A C 1
ATOM 5018 O O . ASP A 1 630 ? -15.856 -12.946 7.911 1.00 85.44 630 ASP A O 1
ATOM 5022 N N . TYR A 1 631 ? -16.471 -10.898 8.572 1.00 90.81 631 TYR A N 1
ATOM 5023 C CA . TYR A 1 631 ? -15.897 -10.974 9.924 1.00 90.81 631 TYR A CA 1
ATOM 5024 C C . TYR A 1 631 ? -16.534 -12.071 10.800 1.00 90.81 631 TYR A C 1
ATOM 5026 O O . TYR A 1 631 ? -17.752 -12.266 10.800 1.00 90.81 631 TYR A O 1
ATOM 5034 N N . ARG A 1 632 ? -15.703 -12.786 11.563 1.00 88.75 632 ARG A N 1
ATOM 5035 C CA . ARG A 1 632 ? -16.048 -13.919 12.446 1.00 88.75 632 ARG A CA 1
ATOM 5036 C C . ARG A 1 632 ? -15.332 -13.839 13.809 1.00 88.75 632 ARG A C 1
ATOM 5038 O O . ARG A 1 632 ? -15.072 -14.867 14.425 1.00 88.75 632 ARG A O 1
ATOM 5045 N N . GLY A 1 633 ? -14.970 -12.633 14.256 1.00 90.50 633 GLY A N 1
ATOM 5046 C CA . GLY A 1 633 ? -13.994 -12.454 15.339 1.00 90.50 633 GLY A CA 1
ATOM 5047 C C . GLY A 1 633 ? -12.559 -12.730 14.866 1.00 90.50 633 GLY A C 1
ATOM 5048 O O . GLY A 1 633 ? -12.322 -12.906 13.665 1.00 90.50 633 GLY A O 1
ATOM 5049 N N . GLY A 1 634 ? -11.601 -12.756 15.791 1.00 93.25 634 GLY A N 1
ATOM 5050 C CA . GLY A 1 634 ? -10.167 -12.909 15.502 1.00 93.25 634 GLY A CA 1
ATOM 5051 C C . GLY A 1 634 ? -9.360 -11.687 15.940 1.00 93.25 634 GLY A C 1
ATOM 5052 O O . GLY A 1 634 ? -9.741 -11.005 16.888 1.00 93.25 634 GLY A O 1
ATOM 5053 N N . TYR A 1 635 ? -8.250 -11.398 15.266 1.00 96.75 635 TYR A N 1
ATOM 5054 C CA . TYR A 1 635 ? -7.341 -10.316 15.648 1.00 96.75 635 TYR A CA 1
ATOM 5055 C C . TYR A 1 635 ? -7.840 -8.958 15.149 1.00 96.75 635 TYR A C 1
ATOM 5057 O O . TYR A 1 635 ? -8.167 -8.806 13.973 1.00 96.75 635 TYR A O 1
ATOM 5065 N N . VAL A 1 636 ? -7.856 -7.955 16.026 1.00 97.88 636 VAL A N 1
ATOM 5066 C CA . VAL A 1 636 ? -8.150 -6.551 15.702 1.00 97.88 636 VAL A CA 1
ATOM 5067 C C . VAL A 1 636 ? -7.034 -5.683 16.269 1.00 97.88 636 VAL A C 1
ATOM 5069 O O . VAL A 1 636 ? -6.704 -5.809 17.446 1.00 97.88 636 VAL A O 1
ATOM 5072 N N . GLY A 1 637 ? -6.408 -4.844 15.448 1.00 97.25 637 GLY A N 1
ATOM 5073 C CA . GLY A 1 637 ? -5.156 -4.205 15.844 1.00 97.25 637 GLY A CA 1
ATOM 5074 C C . GLY A 1 637 ? -4.494 -3.367 14.763 1.00 97.25 637 GLY A C 1
ATOM 5075 O O . GLY A 1 637 ? -5.140 -2.938 13.803 1.00 97.25 637 GLY A O 1
ATOM 5076 N N . TYR A 1 638 ? -3.197 -3.126 14.948 1.00 97.81 638 TYR A N 1
ATOM 5077 C CA . TYR A 1 638 ? -2.363 -2.367 14.025 1.00 97.81 638 TYR A CA 1
ATOM 5078 C C . TYR A 1 638 ? -0.945 -2.923 13.885 1.00 97.81 638 TYR A C 1
ATOM 5080 O O . TYR A 1 638 ? -0.377 -3.470 14.831 1.00 97.81 638 TYR A O 1
ATOM 5088 N N . LEU A 1 639 ? -0.366 -2.677 12.709 1.00 97.50 639 LEU A N 1
ATOM 5089 C CA . LEU A 1 639 ? 1.070 -2.723 12.443 1.00 97.50 639 LEU A CA 1
ATOM 5090 C C . LEU A 1 639 ? 1.556 -1.278 12.303 1.00 97.50 639 LEU A C 1
ATOM 5092 O O . LEU A 1 639 ? 1.008 -0.533 11.489 1.00 97.50 639 LEU A O 1
ATOM 5096 N N . GLY A 1 640 ? 2.549 -0.865 13.084 1.00 95.88 640 GLY A N 1
ATOM 5097 C CA . GLY A 1 640 ? 3.296 0.373 12.865 1.00 95.88 640 GLY A CA 1
ATOM 5098 C C . GLY A 1 640 ? 4.245 0.246 11.675 1.00 95.88 640 GLY A C 1
ATOM 5099 O O . GLY A 1 640 ? 4.562 -0.855 11.228 1.00 95.88 640 GLY A O 1
ATOM 5100 N N . TYR A 1 641 ? 4.685 1.380 11.134 1.00 94.38 641 TYR A N 1
ATOM 5101 C CA . TYR A 1 641 ? 5.509 1.441 9.922 1.00 94.38 641 TYR A CA 1
ATOM 5102 C C . TYR A 1 641 ? 6.817 0.641 10.040 1.00 94.38 641 TYR A C 1
ATOM 5104 O O . TYR A 1 641 ? 7.269 0.035 9.071 1.00 94.38 641 TYR A O 1
ATOM 5112 N N . GLU A 1 642 ? 7.399 0.589 11.236 1.00 91.31 642 GLU A N 1
ATOM 5113 C CA . GLU A 1 642 ? 8.672 -0.069 11.532 1.00 91.31 642 GLU A CA 1
ATOM 5114 C C . GLU A 1 642 ? 8.634 -1.606 11.386 1.00 91.31 642 GLU A C 1
ATOM 5116 O O . GLU A 1 642 ? 9.683 -2.203 11.139 1.00 91.31 642 GLU A O 1
ATOM 5121 N N . VAL A 1 643 ? 7.444 -2.235 11.348 1.00 92.56 643 VAL A N 1
ATOM 5122 C CA . VAL A 1 643 ? 7.266 -3.656 10.948 1.00 92.56 643 VAL A CA 1
ATOM 5123 C C . VAL A 1 643 ? 7.841 -3.938 9.545 1.00 92.56 643 VAL A C 1
ATOM 5125 O O . VAL A 1 643 ? 8.149 -5.084 9.218 1.00 92.56 643 VAL A O 1
ATOM 5128 N N . ARG A 1 644 ? 8.091 -2.897 8.731 1.00 90.69 644 ARG A N 1
ATOM 5129 C CA . ARG A 1 644 ? 8.866 -2.985 7.478 1.00 90.69 644 ARG A CA 1
ATOM 5130 C C . ARG A 1 644 ? 10.166 -3.780 7.613 1.00 90.69 644 ARG A C 1
ATOM 5132 O O . ARG A 1 644 ? 10.585 -4.405 6.651 1.00 90.69 644 ARG A O 1
ATOM 5139 N N . HIS A 1 645 ? 10.826 -3.746 8.771 1.00 85.25 645 HIS A N 1
ATOM 5140 C CA . HIS A 1 645 ? 12.116 -4.410 8.957 1.00 85.25 645 HIS A CA 1
ATOM 5141 C C . HIS A 1 645 ? 11.991 -5.937 9.007 1.00 85.25 645 HIS A C 1
ATOM 5143 O O . HIS A 1 645 ? 12.912 -6.641 8.588 1.00 85.25 645 HIS A O 1
ATOM 5149 N N . ASP A 1 646 ? 10.846 -6.447 9.459 1.00 85.31 646 ASP A N 1
ATOM 5150 C CA . ASP A 1 646 ? 10.529 -7.871 9.424 1.00 85.31 646 ASP A CA 1
ATOM 5151 C C . ASP A 1 646 ? 10.060 -8.285 8.022 1.00 85.31 646 ASP A C 1
ATOM 5153 O O . ASP A 1 646 ? 10.588 -9.253 7.472 1.00 85.31 646 ASP A O 1
ATOM 5157 N N . THR A 1 647 ? 9.187 -7.496 7.376 1.00 87.75 647 THR A N 1
ATOM 5158 C CA . THR A 1 647 ? 8.733 -7.784 5.999 1.00 87.75 647 THR A CA 1
ATOM 5159 C C . THR A 1 647 ? 9.868 -7.699 4.971 1.00 87.75 647 THR A C 1
ATOM 5161 O O . THR A 1 647 ? 9.914 -8.507 4.048 1.00 87.75 647 THR A O 1
ATOM 5164 N N . GLN A 1 648 ? 10.845 -6.802 5.157 1.00 78.62 648 GLN A N 1
ATOM 5165 C CA . GLN A 1 648 ? 12.057 -6.743 4.332 1.00 78.62 648 GLN A CA 1
ATOM 5166 C C . GLN A 1 648 ? 12.947 -7.983 4.492 1.00 78.62 648 GLN A C 1
ATOM 5168 O O . GLN A 1 648 ? 13.447 -8.479 3.486 1.00 78.62 648 GLN A O 1
ATOM 5173 N N . CYS A 1 649 ? 13.139 -8.523 5.707 1.00 71.00 649 CYS A N 1
ATOM 5174 C CA . CYS A 1 649 ? 13.857 -9.798 5.825 1.00 71.00 649 CYS A CA 1
ATOM 5175 C C . CYS A 1 649 ? 13.072 -10.952 5.200 1.00 71.00 649 CYS A C 1
ATOM 5177 O O . CYS A 1 649 ? 13.701 -11.787 4.563 1.00 71.00 649 CYS A O 1
ATOM 5179 N N . TRP A 1 650 ? 11.741 -10.993 5.329 1.00 77.31 650 TRP A N 1
ATOM 5180 C CA . TRP A 1 650 ? 10.938 -12.031 4.677 1.00 77.31 650 TRP A CA 1
ATOM 5181 C C . TRP A 1 650 ? 11.090 -11.995 3.151 1.00 77.31 650 TRP A C 1
ATOM 5183 O O . TRP A 1 650 ? 11.356 -13.032 2.554 1.00 77.31 650 TRP A O 1
ATOM 5193 N N . ILE A 1 651 ? 11.012 -10.811 2.526 1.00 68.75 651 ILE A N 1
ATOM 5194 C CA . ILE A 1 651 ? 11.236 -10.639 1.078 1.00 68.75 651 ILE A CA 1
ATOM 5195 C C . ILE A 1 651 ? 12.601 -11.212 0.665 1.00 68.75 651 ILE A C 1
ATOM 5197 O O . ILE A 1 651 ? 12.663 -12.060 -0.222 1.00 68.75 651 ILE A O 1
ATOM 5201 N N . LEU A 1 652 ? 13.672 -10.822 1.362 1.00 66.00 652 LEU A N 1
ATOM 5202 C CA . LEU A 1 652 ? 15.032 -11.281 1.063 1.00 66.00 652 LEU A CA 1
ATOM 5203 C C . LEU A 1 652 ? 15.204 -12.794 1.292 1.00 66.00 652 LEU A C 1
ATOM 5205 O O . LEU A 1 652 ? 15.825 -13.468 0.473 1.00 66.00 652 LEU A O 1
ATOM 5209 N N . GLU A 1 653 ? 14.624 -13.344 2.364 1.00 68.44 653 GLU A N 1
ATOM 5210 C CA . GLU A 1 653 ? 14.678 -14.779 2.677 1.00 68.44 653 GLU A CA 1
ATOM 5211 C C . GLU A 1 653 ? 13.881 -15.629 1.655 1.00 68.44 653 GLU A C 1
ATOM 5213 O O . GLU A 1 653 ? 14.327 -16.728 1.323 1.00 68.44 653 GLU A O 1
ATOM 5218 N N . GLN A 1 654 ? 12.777 -15.117 1.085 1.00 60.75 654 GLN A N 1
ATOM 5219 C CA . GLN A 1 654 ? 12.070 -15.744 -0.052 1.00 60.75 654 GLN A CA 1
ATOM 5220 C C . GLN A 1 654 ? 12.888 -15.687 -1.352 1.00 60.75 654 GLN A C 1
ATOM 5222 O O . GLN A 1 654 ? 12.907 -16.643 -2.123 1.00 60.75 654 GLN A O 1
ATOM 5227 N N . GLU A 1 655 ? 13.592 -14.580 -1.590 1.00 62.44 655 GLU A N 1
ATOM 5228 C CA . GLU A 1 655 ? 14.416 -14.340 -2.785 1.00 62.44 655 GLU A CA 1
ATOM 5229 C C . GLU A 1 655 ? 15.810 -15.000 -2.711 1.00 62.44 655 GLU A C 1
ATOM 5231 O O . GLU A 1 655 ? 16.652 -14.802 -3.588 1.00 62.44 655 GLU A O 1
ATOM 5236 N N . GLY A 1 656 ? 16.064 -15.805 -1.672 1.00 51.72 656 GLY A N 1
ATOM 5237 C CA . GLY A 1 656 ? 17.317 -16.539 -1.464 1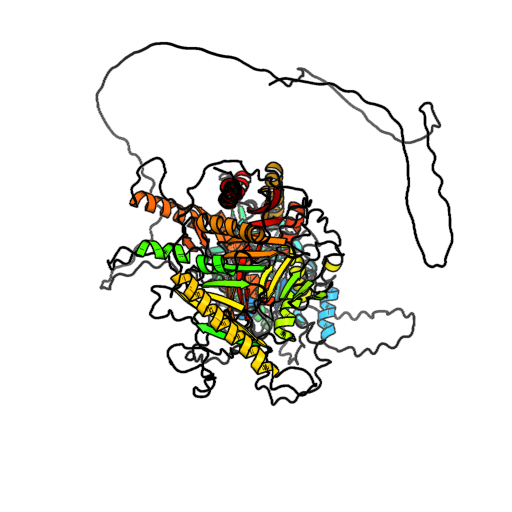.00 51.72 656 GLY A CA 1
ATOM 5238 C C . GLY A 1 656 ? 18.492 -15.680 -0.978 1.00 51.72 656 GLY A C 1
ATOM 5239 O O . GLY A 1 656 ? 19.590 -16.202 -0.774 1.00 51.72 656 GLY A O 1
ATOM 5240 N N . ALA A 1 657 ? 18.277 -14.383 -0.753 1.00 54.06 657 ALA A N 1
ATOM 5241 C CA . ALA A 1 657 ? 19.279 -13.453 -0.258 1.00 54.06 657 ALA A CA 1
ATOM 5242 C C . ALA A 1 657 ? 19.406 -13.542 1.274 1.00 54.06 657 ALA A C 1
ATOM 5244 O O . ALA A 1 657 ? 18.439 -13.420 2.027 1.00 54.06 657 ALA A O 1
ATOM 5245 N N . GLY A 1 658 ? 20.630 -13.714 1.779 1.00 47.25 658 GLY A N 1
ATOM 5246 C CA . GLY A 1 658 ? 20.873 -13.742 3.224 1.00 47.25 658 GLY A CA 1
ATOM 5247 C C . GLY A 1 658 ? 20.643 -12.367 3.858 1.00 47.25 658 GLY A C 1
ATOM 5248 O O . GLY A 1 658 ? 21.519 -11.514 3.747 1.00 47.25 658 GLY A O 1
ATOM 5249 N N . CYS A 1 659 ? 19.502 -12.160 4.535 1.00 42.53 659 CYS A N 1
ATOM 5250 C CA . CYS A 1 659 ? 19.057 -10.842 5.019 1.00 42.53 659 CYS A CA 1
ATOM 5251 C C . CYS A 1 659 ? 20.168 -10.050 5.763 1.00 42.53 659 CYS A C 1
ATOM 5253 O O . CYS A 1 659 ? 20.469 -10.365 6.924 1.00 42.53 659 CYS A O 1
ATOM 5255 N N . PRO A 1 660 ? 20.743 -8.978 5.167 1.00 41.62 660 PRO A N 1
ATOM 5256 C CA . PRO A 1 660 ? 21.872 -8.244 5.759 1.00 41.62 660 PRO A CA 1
ATOM 5257 C C . PRO A 1 660 ? 21.515 -7.575 7.094 1.00 41.62 660 PRO A C 1
ATOM 5259 O O . PRO A 1 660 ? 22.348 -7.457 8.000 1.00 41.62 660 PRO A O 1
ATOM 5262 N N . VAL A 1 661 ? 20.236 -7.207 7.238 1.00 46.03 661 VAL A N 1
ATOM 5263 C CA . VAL A 1 661 ? 19.629 -6.555 8.410 1.00 46.03 661 VAL A CA 1
ATOM 5264 C C . VAL A 1 661 ? 19.835 -7.358 9.706 1.00 46.03 661 VAL A C 1
ATOM 5266 O O . VAL A 1 661 ? 19.827 -6.772 10.784 1.00 46.03 661 VAL A O 1
ATOM 5269 N N . ARG A 1 662 ? 20.134 -8.669 9.642 1.00 41.44 662 ARG A N 1
ATOM 5270 C CA . ARG A 1 662 ? 20.530 -9.477 10.819 1.00 41.44 662 ARG A CA 1
ATOM 5271 C C . ARG A 1 662 ? 21.800 -8.990 11.538 1.00 41.44 662 ARG A C 1
ATOM 5273 O O . ARG A 1 662 ? 22.065 -9.450 12.644 1.00 41.44 662 ARG A O 1
ATOM 5280 N N . THR A 1 663 ? 22.598 -8.108 10.929 1.00 34.25 663 THR A N 1
ATOM 5281 C CA . THR A 1 663 ? 23.889 -7.641 11.483 1.00 34.25 663 THR A CA 1
ATOM 5282 C C . THR A 1 663 ? 23.993 -6.129 11.699 1.00 34.25 663 THR A C 1
ATOM 5284 O O . THR A 1 663 ? 24.978 -5.656 12.268 1.00 34.25 663 THR A O 1
ATOM 5287 N N . VAL A 1 664 ? 22.994 -5.358 11.263 1.00 39.41 664 VAL A N 1
ATOM 5288 C CA . VAL A 1 664 ? 23.056 -3.890 11.213 1.00 39.41 664 VAL A CA 1
ATOM 5289 C C . VAL A 1 664 ? 22.442 -3.289 12.480 1.00 39.41 664 VAL A C 1
ATOM 5291 O O . VAL A 1 664 ? 21.352 -2.728 12.475 1.00 39.41 664 VAL A O 1
ATOM 5294 N N . ASP A 1 665 ? 23.186 -3.377 13.584 1.00 43.56 665 ASP A N 1
ATOM 5295 C CA . ASP A 1 665 ? 22.858 -2.775 14.893 1.00 43.56 665 ASP A CA 1
ATOM 5296 C C . ASP A 1 665 ? 23.084 -1.234 14.883 1.00 43.56 665 ASP A C 1
ATOM 5298 O O . ASP A 1 665 ? 23.586 -0.637 15.835 1.00 43.56 665 ASP A O 1
ATOM 5302 N N . THR A 1 666 ? 22.781 -0.578 13.752 1.00 41.69 666 THR A N 1
ATOM 5303 C CA . THR A 1 666 ? 22.991 0.864 13.502 1.00 41.69 666 THR A CA 1
ATOM 5304 C C . THR A 1 666 ? 21.689 1.665 13.491 1.00 41.69 666 THR A C 1
ATOM 5306 O O . THR A 1 666 ? 21.660 2.773 12.955 1.00 41.69 666 THR A O 1
ATOM 5309 N N . SER A 1 667 ? 20.623 1.127 14.086 1.00 42.53 667 SER A N 1
ATOM 5310 C CA . SER A 1 667 ? 19.423 1.878 14.457 1.00 42.53 667 SER A CA 1
ATOM 5311 C C . SER A 1 667 ? 19.803 2.942 15.493 1.00 42.53 667 SER A C 1
ATOM 5313 O O . SER A 1 667 ? 19.804 2.693 16.704 1.00 42.53 667 SER A O 1
ATOM 5315 N N . SER A 1 668 ? 20.175 4.140 15.035 1.00 40.91 668 SER A N 1
ATOM 5316 C CA . SER A 1 668 ? 20.421 5.311 15.884 1.00 40.91 668 SER A CA 1
ATOM 5317 C C . SER A 1 668 ? 19.104 5.931 16.368 1.00 40.91 668 SER A C 1
ATOM 5319 O O . SER A 1 668 ? 18.939 7.153 16.377 1.00 40.91 668 SER A O 1
ATOM 5321 N N . ASP A 1 669 ? 18.168 5.081 16.781 1.00 47.59 669 ASP A N 1
ATOM 5322 C CA . ASP A 1 669 ? 16.740 5.369 16.907 1.00 47.59 669 ASP A CA 1
ATOM 5323 C C . ASP A 1 669 ? 16.461 5.908 18.319 1.00 47.59 669 ASP A C 1
ATOM 5325 O O . ASP A 1 669 ? 15.604 5.451 19.073 1.00 47.59 669 ASP A O 1
ATOM 5329 N N . VAL A 1 670 ? 17.232 6.939 18.681 1.00 45.28 670 VAL A N 1
ATOM 5330 C CA . VAL A 1 670 ? 17.336 7.593 20.002 1.00 45.28 670 VAL A CA 1
ATOM 5331 C C . VAL A 1 670 ? 16.014 8.261 20.448 1.00 45.28 670 VAL A C 1
ATOM 5333 O O . VAL A 1 670 ? 15.954 8.909 21.491 1.00 45.28 670 VAL A O 1
ATOM 5336 N N . THR A 1 671 ? 14.942 8.119 19.663 1.00 54.72 671 THR A N 1
ATOM 5337 C CA . THR A 1 671 ? 13.674 8.854 19.791 1.00 54.72 671 THR A CA 1
ATOM 5338 C C . THR A 1 671 ? 12.415 7.979 19.834 1.00 54.72 671 THR A C 1
ATOM 5340 O O . THR A 1 671 ? 11.337 8.519 20.079 1.00 54.72 671 THR A O 1
ATOM 5343 N N . ALA A 1 672 ? 12.516 6.653 19.664 1.00 63.84 672 ALA A N 1
ATOM 5344 C CA . ALA A 1 672 ? 11.353 5.761 19.718 1.00 63.84 672 ALA A CA 1
ATOM 5345 C C . ALA A 1 672 ? 10.643 5.839 21.089 1.00 63.84 672 ALA A C 1
ATOM 5347 O O . ALA A 1 672 ? 11.260 5.625 22.136 1.00 63.84 672 ALA A O 1
ATOM 5348 N N . ASN A 1 673 ? 9.339 6.146 21.104 1.00 72.06 673 ASN A N 1
ATOM 5349 C CA . ASN A 1 673 ? 8.565 6.280 22.344 1.00 72.06 673 ASN A CA 1
ATOM 5350 C C . ASN A 1 673 ? 8.331 4.889 22.974 1.00 72.06 673 ASN A C 1
ATOM 5352 O O . ASN A 1 673 ? 7.558 4.103 22.426 1.00 72.06 673 ASN A O 1
ATOM 5356 N N . PRO A 1 674 ? 8.924 4.570 24.141 1.00 70.94 674 PRO A N 1
ATOM 5357 C CA . PRO A 1 674 ? 8.933 3.212 24.685 1.00 70.94 674 PRO A CA 1
ATOM 5358 C C . PRO A 1 674 ? 7.595 2.773 25.307 1.00 70.94 674 PRO A C 1
ATOM 5360 O O . PRO A 1 674 ? 7.522 1.663 25.835 1.00 70.94 674 PRO A O 1
ATOM 5363 N N . ASN A 1 675 ? 6.572 3.638 25.262 1.00 75.81 675 ASN A N 1
ATOM 5364 C CA . ASN A 1 675 ? 5.194 3.367 25.688 1.00 75.81 675 ASN A CA 1
ATOM 5365 C C . ASN A 1 675 ? 4.268 3.015 24.502 1.00 75.81 675 ASN A C 1
ATOM 5367 O O . ASN A 1 675 ? 3.078 2.773 24.715 1.00 75.81 675 ASN A O 1
ATOM 5371 N N . ILE A 1 676 ? 4.792 3.022 23.269 1.00 88.88 676 ILE A N 1
ATOM 5372 C CA . ILE A 1 676 ? 4.100 2.634 22.034 1.00 88.88 676 ILE A CA 1
ATOM 5373 C C . ILE A 1 676 ? 4.737 1.330 21.525 1.00 88.88 676 ILE A C 1
ATOM 5375 O O . ILE A 1 676 ? 5.943 1.325 21.281 1.00 88.88 676 ILE A O 1
ATOM 5379 N N . PRO A 1 677 ? 3.973 0.235 21.364 1.00 91.19 677 PRO A N 1
ATOM 5380 C CA . PRO A 1 677 ? 4.433 -0.958 20.659 1.00 91.19 677 PRO A CA 1
ATOM 5381 C C . PRO A 1 677 ? 4.585 -0.699 19.155 1.00 91.19 677 PRO A C 1
ATOM 5383 O O . PRO A 1 677 ? 3.795 0.035 18.562 1.00 91.19 677 PRO A O 1
ATOM 5386 N N . THR A 1 678 ? 5.532 -1.374 18.512 1.00 92.56 678 THR A N 1
ATOM 5387 C CA . THR A 1 678 ? 5.670 -1.435 17.048 1.00 92.56 678 THR A CA 1
ATOM 5388 C C . THR A 1 678 ? 4.411 -1.985 16.385 1.00 92.56 678 THR A C 1
ATOM 5390 O O . THR A 1 678 ? 4.005 -1.516 15.328 1.00 92.56 678 THR A O 1
ATOM 5393 N N . ALA A 1 679 ? 3.760 -2.961 17.016 1.00 95.06 679 ALA A N 1
ATOM 5394 C CA . ALA A 1 679 ? 2.447 -3.460 16.625 1.00 95.06 679 ALA A CA 1
ATOM 5395 C C . ALA A 1 679 ? 1.663 -3.921 17.859 1.00 95.06 679 ALA A C 1
ATOM 5397 O O . ALA A 1 679 ? 2.258 -4.377 18.839 1.00 95.06 679 ALA A O 1
ATOM 5398 N N . ALA A 1 680 ? 0.332 -3.846 17.813 1.00 95.19 680 ALA A N 1
ATOM 5399 C CA . ALA A 1 680 ? -0.506 -4.474 18.833 1.00 95.19 680 ALA A CA 1
ATOM 5400 C C . ALA A 1 680 ? -1.840 -4.976 18.273 1.00 95.19 680 ALA A C 1
ATOM 5402 O O . ALA A 1 680 ? -2.495 -4.286 17.487 1.00 95.19 680 ALA A O 1
ATOM 5403 N N . PHE A 1 681 ? -2.258 -6.160 18.724 1.00 96.38 681 PHE A N 1
ATOM 5404 C CA . PHE A 1 681 ? -3.516 -6.807 18.359 1.00 96.38 681 PHE A CA 1
ATOM 5405 C C . PHE A 1 681 ? -4.245 -7.340 19.589 1.00 96.38 681 PHE A C 1
ATOM 5407 O O . PHE A 1 681 ? -3.669 -8.010 20.437 1.00 96.38 681 PHE A O 1
ATOM 5414 N N . LEU A 1 682 ? -5.552 -7.115 19.637 1.00 95.69 682 LEU A N 1
ATOM 5415 C CA . LEU A 1 682 ? -6.467 -7.812 20.523 1.00 95.69 682 LEU A CA 1
ATOM 5416 C C . LEU A 1 682 ? -7.057 -9.005 19.766 1.00 95.69 682 LEU A C 1
ATOM 5418 O O . LEU A 1 682 ? -7.711 -8.825 18.739 1.00 95.69 682 LEU A O 1
ATOM 5422 N N . PHE A 1 683 ? -6.896 -10.216 20.293 1.00 95.75 683 PHE A N 1
ATOM 5423 C CA . PHE A 1 683 ? -7.756 -11.338 19.925 1.00 95.75 683 PHE A CA 1
ATOM 5424 C C . PHE A 1 683 ? -9.161 -11.063 20.481 1.00 95.75 683 PHE A C 1
ATOM 5426 O O . PHE A 1 683 ? -9.419 -11.221 21.674 1.00 95.75 683 PHE A O 1
ATOM 5433 N N . ALA A 1 684 ? -10.061 -10.586 19.627 1.00 95.38 684 ALA A N 1
ATOM 5434 C CA . ALA A 1 684 ? -11.410 -10.174 19.983 1.00 95.38 684 ALA A CA 1
ATOM 5435 C C . ALA A 1 684 ? -12.350 -11.391 20.021 1.00 95.38 684 ALA A C 1
ATOM 5437 O O . ALA A 1 684 ? -13.068 -11.684 19.063 1.00 95.38 684 ALA A O 1
ATOM 5438 N N . ALA A 1 685 ? -12.343 -12.107 21.150 1.00 92.69 685 ALA A N 1
ATOM 5439 C CA . ALA A 1 685 ? -13.200 -13.274 21.389 1.00 92.69 685 ALA A CA 1
ATOM 5440 C C . ALA A 1 685 ? -14.702 -12.932 21.496 1.00 92.69 685 ALA A C 1
ATOM 5442 O O . ALA A 1 685 ? -15.561 -13.801 21.344 1.00 92.69 685 ALA A O 1
ATOM 5443 N N . ARG A 1 686 ? -15.018 -11.663 21.774 1.00 94.81 686 ARG A N 1
ATOM 5444 C CA . ARG A 1 686 ? -16.365 -11.089 21.870 1.00 94.81 686 ARG A CA 1
ATOM 5445 C C . ARG A 1 686 ? -16.393 -9.791 21.061 1.00 94.81 686 ARG A C 1
ATOM 5447 O O . ARG A 1 686 ? -15.451 -9.001 21.128 1.00 94.81 686 ARG A O 1
ATOM 5454 N N . SER A 1 687 ? -17.426 -9.572 20.251 1.00 96.44 687 SER A N 1
ATOM 5455 C CA . SER A 1 687 ? -17.546 -8.382 19.393 1.00 96.44 687 SER A CA 1
ATOM 5456 C C . SER A 1 687 ? -18.993 -8.067 19.025 1.00 96.44 687 SER A C 1
ATOM 5458 O O . SER A 1 687 ? -19.826 -8.965 18.899 1.00 96.44 687 SER A O 1
ATOM 5460 N N . LEU A 1 688 ? -19.273 -6.786 18.789 1.00 96.69 688 LEU A N 1
ATOM 5461 C CA . LEU A 1 688 ? -20.523 -6.304 18.204 1.00 96.69 688 LEU A CA 1
ATOM 5462 C C . LEU A 1 688 ? -20.257 -5.758 16.803 1.00 96.69 688 LEU A C 1
ATOM 5464 O O . LEU A 1 688 ? -19.261 -5.070 16.577 1.00 96.69 688 LEU A O 1
ATOM 5468 N N . LEU A 1 689 ? -21.173 -6.028 15.880 1.00 94.62 689 LEU A N 1
ATOM 5469 C CA . LEU A 1 689 ? -21.132 -5.543 14.506 1.00 94.62 689 LEU A CA 1
ATOM 5470 C C . LEU A 1 689 ? -22.477 -4.897 14.156 1.00 94.62 689 LEU A C 1
ATOM 5472 O O . LEU A 1 689 ? -23.530 -5.481 14.406 1.00 94.62 689 LEU A O 1
ATOM 5476 N N . TYR A 1 690 ? -22.447 -3.699 13.576 1.00 93.00 690 TYR A N 1
ATOM 5477 C CA . TYR A 1 690 ? -23.641 -2.962 13.150 1.00 93.00 690 TYR A CA 1
ATOM 5478 C C . TYR A 1 690 ? -23.629 -2.736 11.644 1.00 93.00 690 TYR A C 1
ATOM 5480 O O . TYR A 1 690 ? -22.616 -2.316 11.087 1.00 93.00 690 TYR A O 1
ATOM 5488 N N . ASP A 1 691 ? -24.763 -2.985 10.997 1.00 89.25 691 ASP A N 1
ATOM 5489 C CA . ASP A 1 691 ? -24.966 -2.789 9.564 1.00 89.25 691 ASP A CA 1
ATOM 5490 C C . ASP A 1 691 ? -25.604 -1.418 9.294 1.00 89.25 691 ASP A C 1
ATOM 5492 O O . ASP A 1 691 ? -26.791 -1.217 9.543 1.00 89.25 691 ASP A O 1
ATOM 5496 N N . HIS A 1 692 ? -24.845 -0.463 8.745 1.00 85.69 692 HIS A N 1
ATOM 5497 C CA . HIS A 1 692 ? -25.362 0.882 8.442 1.00 85.69 692 HIS A CA 1
ATOM 5498 C C . HIS A 1 692 ? -26.449 0.892 7.357 1.00 85.69 692 HIS A C 1
ATOM 5500 O O . HIS A 1 692 ? -27.217 1.854 7.273 1.00 85.69 692 HIS A O 1
ATOM 5506 N N . GLN A 1 693 ? -26.535 -0.154 6.527 1.00 83.06 693 GLN A N 1
ATOM 5507 C CA . GLN A 1 693 ? -27.520 -0.248 5.450 1.00 83.06 693 GLN A CA 1
ATOM 5508 C C . GLN A 1 693 ? -28.870 -0.779 5.952 1.00 83.06 693 GLN A C 1
ATOM 5510 O O . GLN A 1 693 ? -29.909 -0.260 5.543 1.00 83.06 693 GLN A O 1
ATOM 5515 N N . THR A 1 694 ? -28.874 -1.797 6.818 1.00 84.06 694 THR A N 1
ATOM 5516 C CA . THR A 1 694 ? -30.115 -2.409 7.339 1.00 84.06 694 THR A CA 1
ATOM 5517 C C . THR A 1 694 ? -30.500 -1.939 8.743 1.00 84.06 694 THR A C 1
ATOM 5519 O O . THR A 1 694 ? -31.658 -2.082 9.126 1.00 84.06 694 THR A O 1
ATOM 5522 N N . ARG A 1 695 ? -29.561 -1.328 9.480 1.00 85.25 695 ARG A N 1
ATOM 5523 C CA . ARG A 1 695 ? -29.656 -0.933 10.901 1.00 85.25 695 ARG A CA 1
ATOM 5524 C C . ARG A 1 695 ? -29.789 -2.112 11.871 1.00 85.25 695 ARG A C 1
ATOM 5526 O O . ARG A 1 695 ? -30.280 -1.956 12.988 1.00 85.25 695 ARG A O 1
ATOM 5533 N N . ASP A 1 696 ? -29.323 -3.282 11.442 1.00 86.44 696 ASP A N 1
ATOM 5534 C CA . ASP A 1 696 ? -29.244 -4.487 12.263 1.00 86.44 696 ASP A CA 1
ATOM 5535 C C . ASP A 1 696 ? -27.996 -4.478 13.159 1.00 86.44 696 ASP A C 1
ATOM 5537 O O . ASP A 1 696 ? -26.908 -4.099 12.717 1.00 86.44 696 ASP A O 1
ATOM 5541 N N . TRP A 1 697 ? -28.134 -5.005 14.377 1.00 91.12 697 TRP A N 1
ATOM 5542 C CA . TRP A 1 697 ? -27.005 -5.401 15.223 1.00 91.12 697 TRP A CA 1
ATOM 5543 C C . TRP A 1 697 ? -26.774 -6.914 15.155 1.00 91.12 697 TRP A C 1
ATOM 5545 O O . TRP A 1 697 ? -27.718 -7.706 15.183 1.00 91.12 697 TRP A O 1
ATOM 5555 N N . TYR A 1 698 ? -25.505 -7.309 15.133 1.00 92.00 698 TYR A N 1
ATOM 5556 C CA . TYR A 1 698 ? -25.036 -8.687 15.215 1.00 92.00 698 TYR A CA 1
ATOM 5557 C C . TYR A 1 698 ? -24.073 -8.818 16.399 1.00 92.00 698 TYR A C 1
ATOM 5559 O O . TYR A 1 698 ? -23.143 -8.025 16.547 1.00 92.00 698 TYR A O 1
ATOM 5567 N N . ILE A 1 699 ? -24.297 -9.825 17.238 1.00 93.50 699 ILE A N 1
ATOM 5568 C CA . ILE A 1 699 ? -23.454 -10.167 18.385 1.00 93.50 699 ILE A CA 1
ATOM 5569 C C . ILE A 1 699 ? -22.638 -11.401 18.000 1.00 93.50 699 ILE A C 1
ATOM 5571 O O . ILE A 1 699 ? -23.213 -12.418 17.605 1.00 93.50 699 ILE A O 1
ATOM 5575 N N . ILE A 1 700 ? -21.311 -11.297 18.092 1.00 92.81 700 ILE A N 1
ATOM 5576 C CA . ILE A 1 700 ? -20.354 -12.339 17.708 1.00 92.81 700 ILE A CA 1
ATOM 5577 C C . ILE A 1 700 ? -19.576 -12.774 18.951 1.00 92.81 700 ILE A C 1
ATOM 5579 O O . ILE A 1 700 ? -19.002 -11.938 19.653 1.00 92.81 700 ILE A O 1
ATOM 5583 N N . GLY A 1 701 ? -19.542 -14.079 19.214 1.00 91.94 701 GLY A N 1
ATOM 5584 C CA . GLY A 1 701 ? -18.782 -14.676 20.313 1.00 91.94 701 GLY A CA 1
ATOM 5585 C C . GLY A 1 701 ? -18.051 -15.943 19.876 1.00 91.94 701 GLY A C 1
ATOM 5586 O O . GLY A 1 701 ? -18.540 -16.679 19.021 1.00 91.94 701 GLY A O 1
ATOM 5587 N N . ILE A 1 702 ? -16.878 -16.192 20.450 1.00 90.88 702 ILE A N 1
ATOM 5588 C CA . ILE A 1 702 ? -16.024 -17.344 20.146 1.00 90.88 702 ILE A CA 1
ATOM 5589 C C . ILE A 1 702 ? -15.918 -18.241 21.386 1.00 90.88 702 ILE A C 1
ATOM 5591 O O . ILE A 1 702 ? -15.678 -17.740 22.484 1.00 90.88 702 ILE A O 1
ATOM 5595 N N . ALA A 1 703 ? -16.062 -19.555 21.197 1.00 88.25 703 ALA A N 1
ATOM 5596 C CA . ALA A 1 703 ? -15.794 -20.580 22.209 1.00 88.25 703 ALA A CA 1
ATOM 5597 C C . ALA A 1 703 ? -14.741 -21.583 21.706 1.00 88.25 703 ALA A C 1
ATOM 5599 O O . ALA A 1 703 ? -14.588 -21.776 20.496 1.00 88.25 703 ALA A O 1
ATOM 5600 N N . GLU A 1 704 ? -14.035 -22.234 22.631 1.00 85.19 704 GLU A N 1
ATOM 5601 C CA . GLU A 1 704 ? -13.128 -23.345 22.321 1.00 85.19 704 GLU A CA 1
ATOM 5602 C C . GLU A 1 704 ? -13.871 -24.645 22.013 1.00 85.19 704 GLU A C 1
ATOM 5604 O O . GLU A 1 704 ? -15.022 -24.847 22.398 1.00 85.19 704 GLU A O 1
ATOM 5609 N N . ASN A 1 705 ? -13.193 -25.516 21.270 1.00 75.56 705 ASN A N 1
ATOM 5610 C CA . ASN A 1 705 ? -13.718 -26.775 20.771 1.00 75.56 705 ASN A CA 1
ATOM 5611 C C . ASN A 1 705 ? -12.868 -27.940 21.307 1.00 75.56 705 ASN A C 1
ATOM 5613 O O . ASN A 1 705 ? -11.807 -28.252 20.763 1.00 75.56 705 ASN A O 1
ATOM 5617 N N . ASP A 1 706 ? -13.337 -28.599 22.371 1.00 59.44 706 ASP A N 1
ATOM 5618 C CA . ASP A 1 706 ? -12.578 -29.602 23.149 1.00 59.44 706 ASP A CA 1
ATOM 5619 C C . ASP A 1 706 ? -12.141 -30.862 22.365 1.00 59.44 706 ASP A C 1
ATOM 5621 O O . ASP A 1 706 ? -11.390 -31.696 22.886 1.00 59.44 706 ASP A O 1
ATOM 5625 N N . GLY A 1 707 ? -12.578 -31.014 21.109 1.00 53.97 707 GLY A N 1
ATOM 5626 C CA . GLY A 1 707 ? -12.264 -32.150 20.237 1.00 53.97 707 GLY A CA 1
ATOM 5627 C C . GLY A 1 707 ? -10.776 -32.344 19.909 1.00 53.97 707 GLY A C 1
ATOM 5628 O O . GLY A 1 707 ? -10.411 -33.422 19.447 1.00 53.97 707 GLY A O 1
ATOM 5629 N N . MET A 1 708 ? -9.921 -31.347 20.171 1.00 46.69 708 MET A N 1
ATOM 5630 C CA . MET A 1 708 ? -8.500 -31.344 19.781 1.00 46.69 708 MET A CA 1
ATOM 5631 C C . MET A 1 708 ? -7.502 -31.411 20.960 1.00 46.69 708 MET A C 1
ATOM 5633 O O . MET A 1 708 ? -6.296 -31.332 20.741 1.00 46.69 708 MET A O 1
ATOM 5637 N N . SER A 1 709 ? -7.969 -31.530 22.212 1.00 42.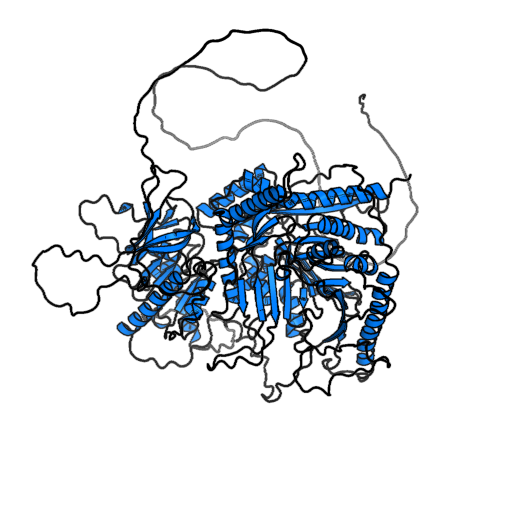31 709 SER A N 1
ATOM 5638 C CA . SER A 1 709 ? -7.106 -31.473 23.410 1.00 42.31 709 SER A CA 1
ATOM 5639 C C . SER A 1 709 ? -6.372 -32.794 23.710 1.00 42.31 709 SER A C 1
ATOM 5641 O O . SER A 1 709 ? -6.982 -33.866 23.789 1.00 42.31 709 SER A O 1
ATOM 5643 N N . ASP A 1 710 ? -5.051 -32.723 23.903 1.00 39.28 710 ASP A N 1
ATOM 5644 C CA . ASP A 1 710 ? -4.169 -33.898 23.875 1.00 39.28 710 ASP A CA 1
ATOM 5645 C C . ASP A 1 710 ? -4.321 -34.861 25.074 1.00 39.28 710 ASP A C 1
ATOM 5647 O O . ASP A 1 710 ? -4.179 -34.495 26.245 1.00 39.28 710 ASP A O 1
ATOM 5651 N N . GLY A 1 711 ? -4.573 -36.132 24.744 1.00 38.66 711 GLY A N 1
ATOM 5652 C CA . GLY A 1 711 ? -4.238 -37.336 25.513 1.00 38.66 711 GLY A CA 1
ATOM 5653 C C . GLY A 1 711 ? -4.901 -37.601 26.871 1.00 38.66 711 GLY A C 1
ATOM 5654 O O . GLY A 1 711 ? -5.089 -38.768 27.220 1.00 38.66 711 GLY A O 1
ATOM 5655 N N . THR A 1 712 ? -5.226 -36.587 27.679 1.00 39.31 712 THR A N 1
ATOM 5656 C CA . THR A 1 712 ? -5.362 -36.769 29.137 1.00 39.31 712 THR A CA 1
ATOM 5657 C C . THR A 1 712 ? -6.637 -36.204 29.774 1.00 39.31 712 THR A C 1
ATOM 5659 O O . THR A 1 712 ? -7.172 -35.168 29.397 1.00 39.31 712 THR A O 1
ATOM 5662 N N . THR A 1 713 ? -7.085 -36.906 30.822 1.00 37.94 713 THR A N 1
ATOM 5663 C CA . THR A 1 713 ? -8.260 -36.637 31.679 1.00 37.94 713 THR A CA 1
ATOM 5664 C C . THR A 1 713 ? -9.653 -36.814 31.040 1.00 37.94 713 THR A C 1
ATOM 5666 O O . THR A 1 713 ? -9.811 -36.969 29.830 1.00 37.94 713 THR A O 1
ATOM 5669 N N . VAL A 1 714 ? -10.658 -36.978 31.916 1.00 39.94 714 VAL A N 1
ATOM 5670 C CA . VAL A 1 714 ? -11.854 -37.825 31.687 1.00 39.94 714 VAL A CA 1
ATOM 5671 C C . VAL A 1 714 ? -13.184 -37.054 31.849 1.00 39.94 714 VAL A C 1
ATOM 5673 O O . VAL A 1 714 ? -14.254 -37.637 31.728 1.00 39.94 714 VAL A O 1
ATOM 5676 N N . ASP A 1 715 ? -13.146 -35.734 32.054 1.00 42.19 715 ASP A N 1
ATOM 5677 C CA . ASP A 1 715 ? -14.334 -34.885 32.306 1.00 42.19 715 ASP A CA 1
ATOM 5678 C C . ASP A 1 715 ? -14.890 -34.195 31.032 1.00 42.19 715 ASP A C 1
ATOM 5680 O O . ASP A 1 715 ? -15.586 -33.186 31.082 1.00 42.19 715 ASP A O 1
ATOM 5684 N N . ARG A 1 716 ? -14.581 -34.749 29.852 1.00 41.59 716 ARG A N 1
ATOM 5685 C CA . ARG A 1 716 ? -14.698 -34.106 28.519 1.00 41.59 716 ARG A CA 1
ATOM 5686 C C . ARG A 1 716 ? -16.125 -33.778 28.037 1.00 41.59 716 ARG A C 1
ATOM 5688 O O . ARG A 1 716 ? -16.293 -33.385 26.893 1.00 41.59 716 ARG A O 1
ATOM 5695 N N . MET A 1 717 ? -17.148 -34.008 28.860 1.00 41.06 717 MET A N 1
ATOM 5696 C CA . MET A 1 717 ? -18.551 -33.693 28.546 1.00 41.06 717 MET A CA 1
ATOM 5697 C C . MET A 1 717 ? -19.087 -32.523 29.384 1.00 41.06 717 MET A C 1
ATOM 5699 O O . MET A 1 717 ? -20.198 -32.070 29.142 1.00 41.06 717 MET A O 1
ATOM 5703 N N . SER A 1 718 ? -18.344 -32.054 30.394 1.00 47.59 718 SER A N 1
ATOM 5704 C CA . SER A 1 718 ? -18.757 -30.910 31.210 1.00 47.59 718 SER A CA 1
ATOM 5705 C C . SER A 1 718 ? -18.197 -29.593 30.665 1.00 47.59 718 SER A C 1
ATOM 5707 O O . SER A 1 718 ? -18.941 -28.621 30.562 1.00 47.59 718 SER A O 1
ATOM 5709 N N . THR A 1 719 ? -16.924 -29.553 30.263 1.00 49.81 719 THR A N 1
ATOM 5710 C CA . THR A 1 719 ? -16.213 -28.326 29.856 1.00 49.81 719 THR A CA 1
ATOM 5711 C C . THR A 1 719 ? -16.837 -27.616 28.654 1.00 49.81 719 THR A C 1
ATOM 5713 O O . THR A 1 719 ? -17.098 -26.414 28.732 1.00 49.81 719 THR A O 1
ATOM 5716 N N . THR A 1 720 ? -17.152 -28.342 27.580 1.00 51.41 720 THR A N 1
ATOM 5717 C CA . THR A 1 720 ? -17.644 -27.749 26.323 1.00 51.41 720 THR A CA 1
ATOM 5718 C C . THR A 1 720 ? -19.021 -27.102 26.500 1.00 51.41 720 THR A C 1
ATOM 5720 O O . THR A 1 720 ? -19.225 -25.958 26.097 1.00 51.41 720 THR A O 1
ATOM 5723 N N . ASP A 1 721 ? -19.932 -27.778 27.212 1.00 60.50 721 ASP A N 1
ATOM 5724 C CA . ASP A 1 721 ? -21.255 -27.247 27.578 1.00 60.50 721 ASP A CA 1
ATOM 5725 C C . ASP A 1 721 ? -21.150 -25.950 28.410 1.00 60.50 721 ASP A C 1
ATOM 5727 O O . ASP A 1 721 ? -21.999 -25.063 28.288 1.00 60.50 721 ASP A O 1
ATOM 5731 N N . HIS A 1 722 ? -20.106 -25.798 29.238 1.00 68.31 722 HIS A N 1
ATOM 5732 C CA . HIS A 1 722 ? -19.875 -24.568 30.008 1.00 68.31 722 HIS A CA 1
ATOM 5733 C C . HIS A 1 722 ? -19.300 -23.435 29.143 1.00 68.31 722 HIS A C 1
ATOM 5735 O O . HIS A 1 722 ? -19.717 -22.289 29.311 1.00 68.31 722 HIS A O 1
ATOM 5741 N N . ALA A 1 723 ? -18.386 -23.731 28.212 1.00 75.69 723 ALA A N 1
ATOM 5742 C CA . ALA A 1 723 ? -17.803 -22.731 27.313 1.00 75.69 723 ALA A CA 1
ATOM 5743 C C . ALA A 1 723 ? -18.843 -22.160 26.331 1.00 75.69 723 ALA A C 1
ATOM 5745 O O . ALA A 1 723 ? -18.959 -20.944 26.175 1.00 75.69 723 ALA A O 1
ATOM 5746 N N . GLU A 1 724 ? -19.662 -23.023 25.721 1.00 80.62 724 GLU A N 1
ATOM 5747 C CA . GLU A 1 724 ? -20.771 -22.584 24.864 1.00 80.62 724 GLU A CA 1
ATOM 5748 C C . GLU A 1 724 ? -21.877 -21.901 25.690 1.00 80.62 724 GLU A C 1
ATOM 5750 O O . GLU A 1 724 ? -22.450 -20.899 25.257 1.00 80.62 724 GLU A O 1
ATOM 5755 N N . GLY A 1 725 ? -22.128 -22.377 26.916 1.00 79.88 725 GLY A N 1
ATOM 5756 C CA . GLY A 1 725 ? -23.070 -21.772 27.859 1.00 79.88 725 GLY A CA 1
ATOM 5757 C C . GLY A 1 725 ? -22.711 -20.341 28.282 1.00 79.88 725 GLY A C 1
ATOM 5758 O O . GLY A 1 725 ? -23.601 -19.490 28.335 1.00 79.88 725 GLY A O 1
ATOM 5759 N N . ASP A 1 726 ? -21.431 -20.043 28.536 1.00 86.06 726 ASP A N 1
ATOM 5760 C CA . ASP A 1 726 ? -20.946 -18.680 28.811 1.00 86.06 726 ASP A CA 1
ATOM 5761 C C . ASP A 1 726 ? -21.193 -17.743 27.620 1.00 86.06 726 ASP A C 1
ATOM 5763 O O . ASP A 1 726 ? -21.791 -16.679 27.793 1.00 86.06 726 ASP A O 1
ATOM 5767 N N . VAL A 1 727 ? -20.811 -18.153 26.405 1.00 87.19 727 VAL A N 1
ATOM 5768 C CA . VAL A 1 727 ? -20.999 -17.332 25.198 1.00 87.19 727 VAL A CA 1
ATOM 5769 C C . VAL A 1 727 ? -22.484 -17.072 24.930 1.00 87.19 727 VAL A C 1
ATOM 5771 O O . VAL A 1 727 ? -22.863 -15.935 24.646 1.00 87.19 727 VAL A O 1
ATOM 5774 N N . ILE A 1 728 ? -23.347 -18.080 25.090 1.00 85.25 728 ILE A N 1
ATOM 5775 C CA . ILE A 1 728 ? -24.804 -17.933 24.943 1.00 85.25 728 ILE A CA 1
ATOM 5776 C C . ILE A 1 728 ? -25.384 -16.998 26.018 1.00 85.25 728 ILE A C 1
ATOM 5778 O O . ILE A 1 728 ? -26.207 -16.137 25.700 1.00 85.25 728 ILE A O 1
ATOM 5782 N N . SER A 1 729 ? -24.943 -17.119 27.273 1.00 87.94 729 SER A N 1
ATOM 5783 C CA . SER A 1 729 ? -25.369 -16.241 28.374 1.00 87.94 729 SER A CA 1
ATOM 5784 C C . SER A 1 729 ? -24.944 -14.784 28.141 1.00 87.94 729 SER A C 1
ATOM 5786 O O . SER A 1 729 ? -25.748 -13.863 28.299 1.00 87.94 729 SER A O 1
ATOM 5788 N N . TRP A 1 730 ? -23.709 -14.569 27.673 1.00 92.06 730 TRP A N 1
ATOM 5789 C CA . TRP A 1 730 ? -23.203 -13.247 27.303 1.00 92.06 730 TRP A CA 1
ATOM 5790 C C . TRP A 1 730 ? -23.980 -12.637 26.128 1.00 92.06 730 TRP A C 1
ATOM 5792 O O . TRP A 1 730 ? -24.330 -11.461 26.191 1.00 92.06 730 TRP A O 1
ATOM 5802 N N . ILE A 1 731 ? -24.331 -13.417 25.097 1.00 89.81 731 ILE A N 1
ATOM 5803 C CA . ILE A 1 731 ? -25.168 -12.942 23.978 1.00 89.81 731 ILE A CA 1
ATOM 5804 C C . ILE A 1 731 ? -26.531 -12.426 24.480 1.00 89.81 731 ILE A C 1
ATOM 5806 O O . ILE A 1 731 ? -26.986 -11.372 24.032 1.00 89.81 731 ILE A O 1
ATOM 5810 N N . GLN A 1 732 ? -27.169 -13.120 25.430 1.00 86.81 732 GLN A N 1
ATOM 5811 C CA . GLN A 1 732 ? -28.480 -12.736 25.981 1.00 86.81 732 GLN A CA 1
ATOM 5812 C C . GLN A 1 732 ? -28.416 -11.459 26.840 1.00 86.81 732 GLN A C 1
ATOM 5814 O O . GLN A 1 732 ? -29.241 -10.553 26.684 1.00 86.81 732 GLN A O 1
ATOM 5819 N N . ASP A 1 733 ? -27.416 -11.354 27.719 1.00 90.94 733 ASP A N 1
ATOM 5820 C CA . ASP A 1 733 ? -27.131 -10.142 28.502 1.00 90.94 733 ASP A CA 1
ATOM 5821 C C . ASP A 1 733 ? -26.794 -8.947 27.590 1.00 90.94 733 ASP A C 1
ATOM 5823 O O . ASP A 1 733 ? -27.303 -7.840 27.777 1.00 90.94 733 ASP A O 1
ATOM 5827 N N . MET A 1 734 ? -25.999 -9.177 26.545 1.00 92.75 734 MET A N 1
ATOM 5828 C CA . MET A 1 734 ? -25.579 -8.142 25.605 1.00 92.75 734 MET A CA 1
ATOM 5829 C C . MET A 1 734 ? -26.723 -7.650 24.704 1.00 92.75 734 MET A C 1
ATOM 5831 O O . MET A 1 734 ? -26.857 -6.441 24.508 1.00 92.75 734 MET A O 1
ATOM 5835 N N . LYS A 1 735 ? -27.614 -8.540 24.241 1.00 89.62 735 LYS A N 1
ATOM 5836 C CA . LYS A 1 735 ? -28.883 -8.153 23.596 1.00 89.62 735 LYS A CA 1
ATOM 5837 C C . LYS A 1 735 ? -29.700 -7.237 24.511 1.00 89.62 735 LYS A C 1
ATOM 5839 O O . LYS A 1 735 ? -30.026 -6.116 24.122 1.00 89.62 735 LYS A O 1
ATOM 5844 N N . SER A 1 736 ? -29.927 -7.677 25.751 1.00 88.00 736 SER A N 1
ATOM 5845 C CA . SER A 1 736 ? -30.693 -6.926 26.757 1.00 88.00 736 SER A CA 1
ATOM 5846 C C . SER A 1 736 ? -30.094 -5.533 27.015 1.00 88.00 736 SER A C 1
ATOM 5848 O O . SER A 1 736 ? -30.818 -4.550 27.197 1.00 88.00 736 SER A O 1
ATOM 5850 N N . LYS A 1 737 ? -28.759 -5.413 26.987 1.00 91.50 737 LYS A N 1
ATOM 5851 C CA . LYS A 1 737 ? -28.045 -4.131 27.092 1.00 91.50 737 LYS A CA 1
ATOM 5852 C C . LYS A 1 737 ? -28.309 -3.224 25.892 1.00 91.50 737 LYS A C 1
ATOM 5854 O O . LYS A 1 737 ? -28.704 -2.080 26.112 1.00 91.50 737 LYS A O 1
ATOM 5859 N N . ILE A 1 738 ? -28.152 -3.713 24.659 1.00 90.12 738 ILE A N 1
ATOM 5860 C CA . ILE A 1 738 ? -28.414 -2.944 23.425 1.00 90.12 738 ILE A CA 1
ATOM 5861 C C . ILE A 1 738 ? -29.864 -2.426 23.408 1.00 90.12 738 ILE A C 1
ATOM 5863 O O . ILE A 1 738 ? -30.095 -1.236 23.188 1.00 90.12 738 ILE A O 1
ATOM 5867 N N . GLU A 1 739 ? -30.834 -3.280 23.732 1.00 86.81 739 GLU A N 1
ATOM 5868 C CA . GLU A 1 739 ? -32.250 -2.910 23.861 1.00 86.81 739 GLU A CA 1
ATOM 5869 C C . GLU A 1 739 ? -32.461 -1.810 24.919 1.00 86.81 739 GLU A C 1
ATOM 5871 O O . GLU A 1 739 ? -33.111 -0.793 24.655 1.00 86.81 739 GLU A O 1
ATOM 5876 N N . SER A 1 740 ? -31.836 -1.950 26.095 1.00 86.69 740 SER A N 1
ATOM 5877 C CA . SER A 1 740 ? -31.930 -0.960 27.176 1.00 86.69 740 SER A CA 1
ATOM 5878 C C . SER A 1 740 ? -31.304 0.399 26.825 1.00 86.69 740 SER A C 1
ATOM 5880 O O . SER A 1 740 ? -31.800 1.434 27.278 1.00 86.69 740 SER A O 1
ATOM 5882 N N . ILE A 1 741 ? -30.248 0.426 26.002 1.00 87.19 741 ILE A N 1
ATOM 5883 C CA . ILE A 1 741 ? -29.599 1.661 25.533 1.00 87.19 741 ILE A CA 1
ATOM 5884 C C . ILE A 1 741 ? -30.523 2.396 24.550 1.00 87.19 741 ILE A C 1
ATOM 5886 O O . ILE A 1 741 ? -30.664 3.616 24.648 1.00 87.19 741 ILE A O 1
ATOM 5890 N N . GLY A 1 742 ? -31.217 1.664 23.668 1.00 77.56 742 GLY A N 1
ATOM 5891 C CA . GLY A 1 742 ? -32.258 2.226 22.801 1.00 77.56 742 GLY A CA 1
ATOM 5892 C C . GLY A 1 742 ? -33.419 2.827 23.601 1.00 77.56 742 GLY A C 1
ATOM 5893 O O . GLY A 1 742 ? -33.753 4.001 23.431 1.00 77.56 742 GLY A O 1
ATOM 5894 N N . ALA A 1 743 ? -33.980 2.062 24.542 1.00 71.31 743 ALA A N 1
ATOM 5895 C CA . ALA A 1 743 ? -35.117 2.490 25.362 1.00 71.31 743 ALA A CA 1
ATOM 5896 C C . ALA A 1 743 ? -34.826 3.727 26.241 1.00 71.31 743 ALA A C 1
ATOM 5898 O O . ALA A 1 743 ? -35.713 4.550 26.476 1.00 71.31 743 ALA A O 1
ATOM 5899 N N . ASN A 1 744 ? -33.583 3.898 26.706 1.00 67.19 744 ASN A N 1
ATOM 5900 C CA . ASN A 1 744 ? -33.161 5.054 27.508 1.00 67.19 744 ASN A CA 1
ATOM 5901 C C . ASN A 1 744 ? -32.666 6.254 26.672 1.00 67.19 744 ASN A C 1
ATOM 5903 O O . ASN A 1 744 ? -32.153 7.218 27.243 1.00 67.19 744 ASN A O 1
ATOM 5907 N N . GLY A 1 745 ? -32.833 6.227 25.343 1.00 55.91 745 GLY A N 1
ATOM 5908 C CA . GLY A 1 745 ? -32.233 7.126 24.344 1.00 55.91 745 GLY A CA 1
ATOM 5909 C C . GLY A 1 745 ? -32.623 8.616 24.358 1.00 55.91 745 GLY A C 1
ATOM 5910 O O . GLY A 1 745 ? -32.782 9.220 23.297 1.00 55.91 745 GLY A O 1
ATOM 5911 N N . LYS A 1 746 ? -32.734 9.266 25.523 1.00 46.59 746 LYS A N 1
ATOM 5912 C CA . LYS A 1 746 ? -32.745 10.735 25.613 1.00 46.59 746 LYS A CA 1
ATOM 5913 C C . LYS A 1 746 ? -31.357 11.281 25.295 1.00 46.59 746 LYS A C 1
ATOM 5915 O O . LYS A 1 746 ? -30.521 11.424 26.183 1.00 46.59 746 LYS A O 1
ATOM 5920 N N . VAL A 1 747 ? -31.148 11.621 24.024 1.00 43.19 747 VAL A N 1
ATOM 5921 C CA . VAL A 1 747 ? -29.953 12.316 23.530 1.00 43.19 747 VAL A CA 1
ATOM 5922 C C . VAL A 1 747 ? -29.643 13.520 24.425 1.00 43.19 747 VAL A C 1
ATOM 5924 O O . VAL A 1 747 ? -30.432 14.466 24.510 1.00 43.19 747 VAL A O 1
ATOM 5927 N N . ALA A 1 748 ? -28.487 13.488 25.091 1.00 40.09 748 ALA A N 1
ATOM 5928 C CA . ALA A 1 748 ? -27.944 14.664 25.751 1.00 40.09 748 ALA A CA 1
ATOM 5929 C C . ALA A 1 748 ? -27.734 15.745 24.682 1.00 40.09 748 ALA A C 1
ATOM 5931 O O . ALA A 1 748 ? -27.078 15.496 23.669 1.00 40.09 748 ALA A O 1
ATOM 5932 N N . LYS A 1 749 ? -28.329 16.931 24.872 1.00 30.41 749 LYS A N 1
ATOM 5933 C CA . LYS A 1 749 ? -28.135 18.039 23.927 1.00 30.41 749 LYS A CA 1
ATOM 5934 C C . LYS A 1 749 ? -26.635 18.315 23.777 1.00 30.41 749 LYS A C 1
ATOM 5936 O O . LYS A 1 749 ? -25.949 18.309 24.799 1.00 30.41 749 LYS A O 1
ATOM 5941 N N . PRO A 1 750 ? -26.139 18.599 22.559 1.00 35.28 750 PRO A N 1
ATOM 5942 C CA . PRO A 1 750 ? -24.747 18.982 22.383 1.00 35.28 750 PRO A CA 1
ATOM 5943 C C . PRO A 1 750 ? -24.445 20.198 23.263 1.00 35.28 750 PRO A C 1
ATOM 5945 O O . PRO A 1 750 ? -25.144 21.215 23.182 1.00 35.28 750 PRO A O 1
ATOM 5948 N N . SER A 1 751 ? -23.427 20.075 24.117 1.00 35.53 751 SER A N 1
ATOM 5949 C CA . SER A 1 751 ? -22.874 21.202 24.865 1.00 35.53 751 SER A CA 1
ATOM 5950 C C . SER A 1 751 ? -22.507 22.304 23.875 1.00 35.53 751 SER A C 1
ATOM 5952 O O . SER A 1 751 ? -21.882 22.036 22.848 1.00 35.53 751 SER A O 1
ATOM 5954 N N . SER A 1 752 ? -22.923 23.540 24.148 1.00 33.88 752 SER A N 1
ATOM 5955 C CA . SER A 1 752 ? -22.625 24.671 23.268 1.00 33.88 752 SER A CA 1
ATOM 5956 C C . SER A 1 752 ? -21.116 24.835 23.109 1.00 33.88 752 SER A C 1
ATOM 5958 O O . SER A 1 752 ? -20.406 24.876 24.110 1.00 33.88 752 SER A O 1
ATOM 5960 N N . ILE A 1 753 ? -20.640 24.965 21.868 1.00 36.78 753 ILE A N 1
ATOM 5961 C CA . ILE A 1 753 ? -19.220 25.170 21.559 1.00 36.78 753 ILE A CA 1
ATOM 5962 C C . ILE A 1 753 ? -18.739 26.448 22.261 1.00 36.78 753 ILE A C 1
ATOM 5964 O O . ILE A 1 753 ? -19.115 27.557 21.878 1.00 36.78 753 ILE A O 1
ATOM 5968 N N . PHE A 1 754 ? -17.906 26.294 23.291 1.00 39.78 754 PHE A N 1
ATOM 5969 C CA . PHE A 1 754 ? -17.281 27.407 24.000 1.00 39.78 754 PHE A CA 1
ATOM 5970 C C . PHE A 1 754 ? -15.912 27.710 23.392 1.00 39.78 754 PHE A C 1
ATOM 5972 O O . PHE A 1 754 ? -14.959 26.950 23.548 1.00 39.78 754 PHE A O 1
ATOM 5979 N N . SER A 1 755 ? -15.799 28.852 22.716 1.00 35.00 755 SER A N 1
ATOM 5980 C CA . SER A 1 755 ? -14.537 29.328 22.152 1.00 35.00 755 SER A CA 1
ATOM 5981 C C . SER A 1 755 ? -13.623 29.903 23.243 1.00 35.00 755 SER A C 1
ATOM 5983 O O . SER A 1 755 ? -13.605 31.115 23.472 1.00 35.00 755 SER A O 1
ATOM 5985 N N . VAL A 1 756 ? -12.848 29.042 23.907 1.00 39.28 756 VAL A N 1
ATOM 5986 C CA . VAL A 1 756 ? -11.727 29.445 24.773 1.00 39.28 756 VAL A CA 1
ATOM 5987 C C . VAL A 1 756 ? -10.431 28.933 24.151 1.00 39.28 756 VAL A C 1
ATOM 5989 O O . VAL A 1 756 ? -9.999 27.811 24.398 1.00 39.28 756 VAL A O 1
ATOM 5992 N N . ALA A 1 757 ? -9.833 29.762 23.296 1.00 40.72 757 ALA A N 1
ATOM 5993 C CA . ALA 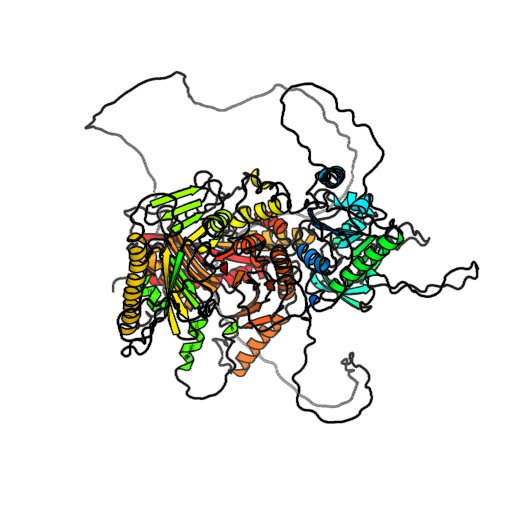A 1 757 ? -8.590 29.441 22.607 1.00 40.72 757 ALA A CA 1
ATOM 5994 C C . ALA A 1 757 ? -7.381 29.597 23.545 1.00 40.72 757 ALA A C 1
ATOM 5996 O O . ALA A 1 757 ? -6.777 30.665 23.630 1.00 40.72 757 ALA A O 1
ATOM 5997 N N . ASN A 1 758 ? -7.017 28.507 24.221 1.00 53.03 758 ASN A N 1
ATOM 5998 C CA . ASN A 1 758 ? -5.610 28.228 24.487 1.00 53.03 758 ASN A CA 1
ATOM 5999 C C . ASN A 1 758 ? -5.074 27.507 23.244 1.00 53.03 758 ASN A C 1
ATOM 6001 O O . ASN A 1 758 ? -5.447 26.362 22.992 1.00 53.03 758 ASN A O 1
ATOM 6005 N N . ASP A 1 759 ? -4.247 28.180 22.444 1.00 68.06 759 ASP A N 1
ATOM 6006 C CA . ASP A 1 759 ? -3.683 27.585 21.230 1.00 68.06 759 ASP A CA 1
ATOM 6007 C C . ASP A 1 759 ? -2.736 26.431 21.595 1.00 68.06 759 ASP A C 1
ATOM 6009 O O . ASP A 1 759 ? -1.646 26.654 22.126 1.00 68.06 759 ASP A O 1
ATOM 6013 N N . VAL A 1 760 ? -3.140 25.191 21.295 1.00 87.12 760 VAL A N 1
ATOM 6014 C CA . VAL A 1 760 ? -2.272 24.013 21.427 1.00 87.12 760 VAL A CA 1
ATOM 6015 C C . VAL A 1 760 ? -1.103 24.165 20.453 1.00 87.12 760 VAL A C 1
ATOM 6017 O O . VAL A 1 760 ? -1.279 24.167 19.232 1.00 87.12 760 VAL A O 1
ATOM 6020 N N . VAL A 1 761 ? 0.104 24.326 20.998 1.00 90.50 761 VAL A N 1
ATOM 6021 C CA . VAL A 1 761 ? 1.318 24.545 20.206 1.00 90.50 761 VAL A CA 1
ATOM 6022 C C . VAL A 1 761 ? 1.844 23.207 19.702 1.00 90.50 761 VAL A C 1
ATOM 6024 O O . VAL A 1 761 ? 2.426 22.432 20.456 1.00 90.50 761 VAL A O 1
ATOM 6027 N N . PHE A 1 762 ? 1.667 22.967 18.405 1.00 93.06 762 PHE A N 1
ATOM 6028 C CA . PHE A 1 762 ? 2.260 21.831 17.707 1.00 93.06 762 PHE A CA 1
ATOM 6029 C C . PHE A 1 762 ? 3.694 22.151 17.272 1.00 93.06 762 PHE A C 1
ATOM 6031 O O . PHE A 1 762 ? 3.925 23.119 16.541 1.00 93.06 762 PHE A O 1
ATOM 6038 N N . VAL A 1 763 ? 4.645 21.317 17.683 1.00 92.69 763 VAL A N 1
ATOM 6039 C CA . VAL A 1 763 ? 6.058 21.388 17.299 1.00 92.69 763 VAL A CA 1
ATOM 6040 C C . VAL A 1 763 ? 6.329 20.320 16.232 1.00 92.69 763 VAL A C 1
ATOM 6042 O O . VAL A 1 763 ? 6.085 19.145 16.493 1.00 92.69 763 VAL A O 1
ATOM 6045 N N . PRO A 1 764 ? 6.805 20.680 15.027 1.00 92.38 764 PRO A N 1
ATOM 6046 C CA . PRO A 1 764 ? 7.207 19.695 14.031 1.00 92.38 764 PRO A CA 1
ATOM 6047 C C . PRO A 1 764 ? 8.576 19.098 14.383 1.00 92.38 764 PRO A C 1
ATOM 6049 O O . PRO A 1 764 ? 9.505 19.852 14.687 1.00 92.38 764 PRO A O 1
ATOM 6052 N N . ASN A 1 765 ? 8.737 17.777 14.267 1.00 89.56 765 ASN A N 1
ATOM 6053 C CA . ASN A 1 765 ? 10.038 17.123 14.454 1.00 89.56 765 ASN A CA 1
ATOM 6054 C C . ASN A 1 765 ? 11.067 17.583 13.395 1.00 89.56 765 ASN A C 1
ATOM 6056 O O . ASN A 1 765 ? 12.255 17.702 13.696 1.00 89.56 765 ASN A O 1
ATOM 6060 N N . ARG A 1 766 ? 10.609 17.964 12.191 1.00 89.75 766 ARG A N 1
ATOM 6061 C CA . ARG A 1 766 ? 11.425 18.592 11.135 1.00 89.75 766 ARG A CA 1
ATOM 6062 C C . ARG A 1 766 ? 10.969 20.029 10.880 1.00 89.75 766 ARG A C 1
ATOM 6064 O O . ARG A 1 766 ? 9.844 20.282 10.445 1.00 89.75 766 ARG A O 1
ATOM 6071 N N . SER A 1 767 ? 11.852 21.000 11.126 1.00 93.12 767 SER A N 1
ATOM 6072 C CA . SER A 1 767 ? 11.580 22.418 10.826 1.00 93.12 767 SER A CA 1
ATOM 6073 C C . SER A 1 767 ? 11.289 22.639 9.332 1.00 93.12 767 SER A C 1
ATOM 6075 O O . SER A 1 767 ? 11.753 21.861 8.501 1.00 93.12 767 SER A O 1
ATOM 6077 N N . LYS A 1 768 ? 10.598 23.729 8.949 1.00 94.62 768 LYS A N 1
ATOM 6078 C CA . LYS A 1 768 ? 10.338 24.030 7.522 1.00 94.62 768 LYS A CA 1
ATOM 6079 C C . LYS A 1 768 ? 11.621 24.037 6.678 1.00 94.62 768 LYS A C 1
ATOM 6081 O O . LYS A 1 768 ? 11.623 23.532 5.562 1.00 94.62 768 LYS A O 1
ATOM 6086 N N . CYS A 1 769 ? 12.709 24.593 7.213 1.00 95.44 769 CYS A N 1
ATOM 6087 C CA . CYS A 1 769 ? 13.996 24.640 6.520 1.00 95.44 769 CYS A CA 1
ATOM 6088 C C . CYS A 1 769 ? 14.608 23.245 6.334 1.00 95.44 769 CYS A C 1
ATOM 6090 O O . CYS A 1 769 ? 15.199 22.992 5.289 1.00 95.44 769 CYS A O 1
ATOM 6092 N N . GLN A 1 770 ? 14.435 22.350 7.316 1.00 94.62 770 GLN A N 1
ATOM 6093 C CA . GLN A 1 770 ? 14.862 20.956 7.203 1.00 94.62 770 GLN A CA 1
ATOM 6094 C C . GLN A 1 770 ? 14.023 20.239 6.141 1.00 94.62 770 GLN A C 1
ATOM 6096 O O . GLN A 1 770 ? 14.582 19.801 5.150 1.00 94.62 770 GLN A O 1
ATOM 6101 N N . TYR A 1 771 ? 12.690 20.281 6.247 1.00 94.50 771 TYR A N 1
ATOM 6102 C CA . TYR A 1 771 ? 11.783 19.615 5.304 1.00 94.50 771 TYR A CA 1
ATOM 6103 C C . TYR A 1 771 ? 11.984 20.068 3.843 1.00 94.50 771 TYR A C 1
ATOM 6105 O O . TYR A 1 771 ? 11.907 19.266 2.921 1.00 94.50 771 TYR A O 1
ATOM 6113 N N . ILE A 1 772 ? 12.313 21.343 3.599 1.00 95.69 772 ILE A N 1
ATOM 6114 C CA . ILE A 1 772 ? 12.683 21.820 2.253 1.00 95.69 772 ILE A CA 1
ATOM 6115 C C . ILE A 1 772 ? 14.038 21.250 1.789 1.00 95.69 772 ILE A C 1
ATOM 6117 O O . ILE A 1 772 ? 14.187 20.928 0.610 1.00 95.69 772 ILE A O 1
ATOM 6121 N N . SER A 1 773 ? 15.010 21.090 2.691 1.00 96.06 773 SER A N 1
ATOM 6122 C CA . SER A 1 773 ? 16.283 20.414 2.399 1.00 96.06 773 SER A CA 1
ATOM 6123 C C . SER A 1 773 ? 16.099 18.912 2.148 1.00 96.06 773 SER A C 1
ATOM 6125 O O . SER A 1 773 ? 16.771 18.356 1.285 1.00 96.06 773 SER A O 1
ATOM 6127 N N . ASP A 1 774 ? 15.168 18.275 2.857 1.00 96.19 774 ASP A N 1
ATOM 6128 C CA . ASP A 1 774 ? 14.810 16.860 2.724 1.00 96.19 774 ASP A CA 1
ATOM 6129 C C . ASP A 1 774 ? 14.175 16.589 1.344 1.00 96.19 774 ASP A C 1
ATOM 6131 O O . ASP A 1 774 ? 14.529 15.631 0.653 1.00 96.19 774 ASP A O 1
ATOM 6135 N N . ILE A 1 775 ? 13.319 17.506 0.872 1.00 96.38 775 ILE A N 1
ATOM 6136 C CA . ILE A 1 775 ? 12.783 17.506 -0.501 1.00 96.38 775 ILE A CA 1
ATOM 6137 C C . ILE A 1 775 ? 13.895 17.730 -1.534 1.00 96.38 775 ILE A C 1
ATOM 6139 O O . ILE A 1 775 ? 13.927 17.051 -2.557 1.00 96.38 775 ILE A O 1
ATOM 6143 N N . ALA A 1 776 ? 14.834 18.647 -1.280 1.00 96.44 776 ALA A N 1
ATOM 6144 C CA . ALA A 1 776 ? 15.959 18.878 -2.188 1.00 96.44 776 ALA A CA 1
ATOM 6145 C C . ALA A 1 776 ? 16.888 17.651 -2.299 1.00 96.44 776 ALA A C 1
ATOM 6147 O O . ALA A 1 776 ? 17.338 17.334 -3.398 1.00 96.44 776 ALA A O 1
ATOM 6148 N N . ARG A 1 777 ? 17.120 16.925 -1.193 1.00 97.19 777 ARG A N 1
ATOM 6149 C CA . ARG A 1 777 ? 17.819 15.626 -1.188 1.00 97.19 777 ARG A CA 1
ATOM 6150 C C . ARG A 1 777 ? 17.030 14.578 -1.977 1.00 97.19 777 ARG A C 1
ATOM 6152 O O . ARG A 1 777 ? 17.610 13.909 -2.820 1.00 97.19 777 ARG A O 1
ATOM 6159 N N . SER A 1 778 ? 15.714 14.502 -1.774 1.00 97.56 778 SER A N 1
ATOM 6160 C CA . SER A 1 778 ? 14.820 13.586 -2.503 1.00 97.56 778 SER A CA 1
ATOM 6161 C C . SER A 1 778 ? 14.857 13.813 -4.022 1.00 97.56 778 SER A C 1
ATOM 6163 O O . SER A 1 778 ? 14.948 12.858 -4.785 1.00 97.56 778 SER A O 1
ATOM 6165 N N . HIS A 1 779 ? 14.853 15.072 -4.480 1.00 96.94 779 HIS A N 1
ATOM 6166 C CA . HIS A 1 779 ? 14.989 15.402 -5.906 1.00 96.94 779 HIS A CA 1
ATOM 6167 C C . HIS A 1 779 ? 16.341 14.975 -6.503 1.00 96.94 779 HIS A C 1
ATOM 6169 O O . HIS A 1 779 ? 16.393 14.661 -7.690 1.00 96.94 779 HIS A O 1
ATOM 6175 N N . GLU A 1 780 ? 17.422 14.965 -5.718 1.00 96.56 780 GLU A N 1
ATOM 6176 C CA . GLU A 1 780 ? 18.746 14.519 -6.172 1.00 96.56 780 GLU A CA 1
ATOM 6177 C C . GLU A 1 780 ? 18.805 12.990 -6.322 1.00 96.56 780 GLU A C 1
ATOM 6179 O O . GLU A 1 780 ? 19.291 12.493 -7.332 1.00 96.56 780 GLU A O 1
ATOM 6184 N N . GLU A 1 781 ? 18.214 12.236 -5.394 1.00 97.31 781 GLU A N 1
ATOM 6185 C CA . GLU A 1 781 ? 18.120 10.772 -5.510 1.00 97.31 781 GLU A CA 1
ATOM 6186 C C . GLU A 1 781 ? 17.227 10.358 -6.692 1.00 97.31 781 GLU A C 1
ATOM 6188 O O . GLU A 1 781 ? 17.602 9.506 -7.498 1.00 97.31 781 GLU A O 1
ATOM 6193 N N . ILE A 1 782 ? 16.095 11.051 -6.879 1.00 96.62 782 ILE A N 1
ATOM 6194 C CA . ILE A 1 782 ? 15.242 10.910 -8.070 1.00 96.62 782 ILE A CA 1
ATOM 6195 C C . ILE A 1 782 ? 16.035 11.211 -9.346 1.00 96.62 782 ILE A C 1
ATOM 6197 O O . ILE A 1 782 ? 15.962 10.463 -10.320 1.00 96.62 782 ILE A O 1
ATOM 6201 N N . ARG A 1 783 ? 16.822 12.294 -9.356 1.00 95.62 783 ARG A N 1
ATOM 6202 C CA . ARG A 1 783 ? 17.668 12.687 -10.492 1.00 95.62 783 ARG A CA 1
ATOM 6203 C C . ARG A 1 783 ? 18.712 11.625 -10.830 1.00 95.62 783 ARG A C 1
ATOM 6205 O O . ARG A 1 783 ? 18.932 11.386 -12.013 1.00 95.62 783 ARG A O 1
ATOM 6212 N N . ASN A 1 784 ? 19.319 10.997 -9.830 1.00 94.12 784 ASN A N 1
ATOM 6213 C CA . ASN A 1 784 ? 20.371 9.999 -10.023 1.00 94.12 784 ASN A CA 1
ATOM 6214 C C . ASN A 1 784 ? 19.829 8.599 -10.370 1.00 94.12 784 ASN A C 1
ATOM 6216 O O . ASN A 1 784 ? 20.604 7.736 -10.763 1.00 94.12 784 ASN A O 1
ATOM 6220 N N . GLY A 1 785 ? 18.504 8.403 -10.334 1.00 93.69 785 GLY A N 1
ATOM 6221 C CA . GLY A 1 785 ? 17.846 7.144 -10.703 1.00 93.69 785 GLY A CA 1
ATOM 6222 C C . GLY A 1 785 ? 17.634 6.187 -9.529 1.00 93.69 785 GLY A C 1
ATOM 6223 O O . GLY A 1 785 ? 17.209 5.060 -9.735 1.00 93.69 785 GLY A O 1
ATOM 6224 N N . GLU A 1 786 ? 17.894 6.627 -8.299 1.00 95.25 786 GLU A N 1
ATOM 6225 C CA . GLU A 1 786 ? 17.772 5.818 -7.080 1.00 95.25 786 GLU A CA 1
ATOM 6226 C C . GLU A 1 786 ? 16.306 5.568 -6.670 1.00 95.25 786 GLU A C 1
ATOM 6228 O O . GLU A 1 786 ? 16.002 4.631 -5.934 1.00 95.25 786 GLU A O 1
ATOM 6233 N N . SER A 1 787 ? 15.386 6.429 -7.118 1.00 95.62 787 SER A N 1
ATOM 6234 C CA . SER A 1 787 ? 13.955 6.357 -6.811 1.00 95.62 787 SER A CA 1
ATOM 6235 C C . SER A 1 787 ? 13.115 7.105 -7.855 1.00 95.62 787 SER A C 1
ATOM 6237 O O . SER A 1 787 ? 13.589 8.014 -8.541 1.00 95.62 787 SER A O 1
ATOM 6239 N N . TYR A 1 788 ? 11.843 6.738 -7.968 1.00 94.19 788 TYR A N 1
ATOM 6240 C CA . TYR A 1 788 ? 10.849 7.375 -8.824 1.00 94.19 788 TYR A CA 1
ATOM 6241 C C . TYR A 1 788 ? 10.019 8.428 -8.071 1.00 94.19 788 TYR A C 1
ATOM 6243 O O . TYR A 1 788 ? 9.729 9.497 -8.620 1.00 94.19 788 TYR A O 1
ATOM 6251 N N . GLU A 1 789 ? 9.685 8.123 -6.814 1.00 95.19 789 GLU A N 1
ATOM 6252 C CA . GLU A 1 789 ? 8.878 8.909 -5.875 1.00 95.19 789 GLU A CA 1
ATOM 6253 C C . GLU A 1 789 ? 9.291 8.549 -4.436 1.00 95.19 789 GLU A C 1
ATOM 6255 O O . GLU A 1 789 ? 9.419 7.363 -4.136 1.00 95.19 789 GLU A O 1
ATOM 6260 N N . LEU A 1 790 ? 9.423 9.535 -3.535 1.00 95.94 790 LEU A N 1
ATOM 6261 C CA . LEU A 1 790 ? 9.654 9.310 -2.097 1.00 95.94 790 LEU A CA 1
ATOM 6262 C C . LEU A 1 790 ? 8.572 9.979 -1.238 1.00 95.94 790 LEU A C 1
ATOM 6264 O O . LEU A 1 790 ? 8.337 11.180 -1.360 1.00 95.94 790 LEU A O 1
ATOM 6268 N N . CYS A 1 791 ? 7.948 9.248 -0.312 1.00 95.81 791 CYS A N 1
ATOM 6269 C CA . CYS A 1 791 ? 6.994 9.819 0.641 1.00 95.81 791 CYS A CA 1
ATOM 6270 C C . CYS A 1 791 ? 7.707 10.350 1.897 1.00 95.81 791 CYS A C 1
ATOM 6272 O O . CYS A 1 791 ? 7.875 9.632 2.886 1.00 95.81 791 CYS A O 1
ATOM 6274 N N . VAL A 1 792 ? 8.130 11.617 1.857 1.00 95.62 792 VAL A N 1
ATOM 6275 C CA . VAL A 1 792 ? 8.809 12.295 2.977 1.00 95.62 792 VAL A CA 1
ATOM 6276 C C . VAL A 1 792 ? 7.781 12.764 4.010 1.00 95.62 792 VAL A C 1
ATOM 6278 O O . VAL A 1 792 ? 6.749 13.349 3.663 1.00 95.62 792 VAL A O 1
ATOM 6281 N N . THR A 1 793 ? 8.050 12.513 5.293 1.00 94.44 793 THR A N 1
ATOM 6282 C CA . THR A 1 793 ? 7.108 12.775 6.391 1.00 94.44 793 THR A CA 1
ATOM 6283 C C . THR A 1 793 ? 7.666 13.695 7.480 1.00 94.44 793 THR A C 1
ATOM 6285 O O . THR A 1 793 ? 8.828 14.102 7.480 1.00 94.44 793 THR A O 1
ATOM 6288 N N . ASN A 1 794 ? 6.797 14.082 8.409 1.00 93.12 794 ASN A N 1
ATOM 6289 C CA . ASN A 1 794 ? 7.042 14.965 9.545 1.00 93.12 794 ASN A CA 1
ATOM 6290 C C . ASN A 1 794 ? 6.013 14.611 10.634 1.00 93.12 794 ASN A C 1
ATOM 6292 O O . ASN A 1 794 ? 4.854 14.326 10.312 1.00 93.12 794 ASN A O 1
ATOM 6296 N N . GLN A 1 795 ? 6.396 14.634 11.908 1.00 92.12 795 GLN A N 1
ATOM 6297 C CA . GLN A 1 795 ? 5.455 14.470 13.023 1.00 92.12 795 GLN A CA 1
ATOM 6298 C C . GLN A 1 795 ? 5.241 15.818 13.703 1.00 92.12 795 GLN A C 1
ATOM 6300 O O . GLN A 1 795 ? 6.200 16.502 14.050 1.00 92.12 795 GLN A O 1
ATOM 6305 N N . LEU A 1 796 ? 3.979 16.194 13.897 1.00 94.31 796 LEU A N 1
ATOM 6306 C CA . LEU A 1 796 ? 3.583 17.359 14.679 1.00 94.31 796 LEU A CA 1
ATOM 6307 C C . LEU A 1 796 ? 3.212 16.882 16.083 1.00 94.31 796 LEU A C 1
ATOM 6309 O O . LEU A 1 796 ? 2.177 16.239 16.262 1.00 94.31 796 LEU A O 1
ATOM 6313 N N . GLU A 1 797 ? 4.058 17.190 17.058 1.00 92.94 797 GLU A N 1
ATOM 6314 C CA . GLU A 1 797 ? 3.888 16.793 18.456 1.00 92.94 797 GLU A CA 1
ATOM 6315 C C . GLU A 1 797 ? 3.286 17.933 19.281 1.00 92.94 797 GLU A C 1
ATOM 6317 O O . GLU A 1 797 ? 3.630 19.102 19.087 1.00 92.94 797 GLU A O 1
ATOM 6322 N N . ALA A 1 798 ? 2.419 17.608 20.235 1.00 92.75 798 ALA A N 1
ATOM 6323 C CA . ALA A 1 798 ? 1.931 18.544 21.241 1.00 92.75 798 ALA A CA 1
ATOM 6324 C C . ALA A 1 798 ? 1.915 17.896 22.631 1.00 92.75 798 ALA A C 1
ATOM 6326 O O . ALA A 1 798 ? 1.433 16.775 22.803 1.00 92.75 798 ALA A O 1
ATOM 6327 N N . ALA A 1 799 ? 2.395 18.631 23.635 1.00 90.75 799 ALA A N 1
ATOM 6328 C CA . ALA A 1 799 ? 2.159 18.319 25.041 1.00 90.75 799 ALA A CA 1
ATOM 6329 C C . ALA A 1 799 ? 0.884 19.040 25.496 1.00 90.75 799 ALA A C 1
ATOM 6331 O O . ALA A 1 799 ? 0.751 20.251 25.312 1.00 90.75 799 ALA A O 1
ATOM 6332 N N . ILE A 1 800 ? -0.063 18.291 26.058 1.00 88.88 800 ILE A N 1
ATOM 6333 C CA . ILE A 1 800 ? -1.409 18.769 26.376 1.00 88.88 800 ILE A CA 1
ATOM 6334 C C . ILE A 1 800 ? -1.673 18.513 27.856 1.00 88.88 800 ILE A C 1
ATOM 6336 O O . ILE A 1 800 ? -1.775 17.371 28.300 1.00 88.88 800 ILE A O 1
ATOM 6340 N N . GLU A 1 801 ? -1.754 19.592 28.625 1.00 85.25 801 GLU A N 1
ATOM 6341 C CA . GLU A 1 801 ? -2.043 19.566 30.057 1.00 85.25 801 GLU A CA 1
ATOM 6342 C C . GLU A 1 801 ? -3.559 19.540 30.285 1.00 85.25 801 GLU A C 1
ATOM 6344 O O . GLU A 1 801 ? -4.262 20.488 29.936 1.00 85.25 801 GLU A O 1
ATOM 6349 N N . LEU A 1 802 ? -4.066 18.456 30.877 1.00 80.75 802 LEU A N 1
ATOM 6350 C CA . LEU A 1 802 ? -5.477 18.289 31.230 1.00 80.75 802 LEU A CA 1
ATOM 6351 C C . LEU A 1 802 ? -5.643 18.218 32.760 1.00 80.75 802 LEU A C 1
ATOM 6353 O O . LEU A 1 802 ? -4.775 17.674 33.445 1.00 80.75 802 LEU A O 1
ATOM 6357 N N . PRO A 1 803 ? -6.756 18.704 33.342 1.00 76.88 803 PRO A N 1
ATOM 6358 C CA . PRO A 1 803 ? -7.037 18.503 34.763 1.00 76.88 803 PRO A CA 1
ATOM 6359 C C . PRO A 1 803 ? -7.116 17.006 35.091 1.00 76.88 803 PRO A C 1
ATOM 6361 O O . PRO A 1 803 ? -7.851 16.277 34.421 1.00 76.88 803 PRO A O 1
ATOM 6364 N N . ARG A 1 804 ? -6.404 16.552 36.133 1.00 73.94 804 ARG A N 1
ATOM 6365 C CA . ARG A 1 804 ? -6.262 15.122 36.465 1.00 73.94 804 ARG A CA 1
ATOM 6366 C C . ARG A 1 804 ? -7.611 14.406 36.547 1.00 73.94 804 ARG A C 1
ATOM 6368 O O . ARG A 1 804 ? -8.586 14.908 37.123 1.00 73.94 804 ARG A O 1
ATOM 6375 N N . GLN A 1 805 ? -7.681 13.230 35.937 1.00 72.50 805 GLN A N 1
ATOM 6376 C CA . GLN A 1 805 ? -8.932 12.512 35.727 1.00 72.50 805 GLN A CA 1
ATOM 6377 C C . GLN A 1 805 ? -9.071 11.299 36.658 1.00 72.50 805 GLN A C 1
ATOM 6379 O O . GLN A 1 805 ? -8.102 10.825 37.250 1.00 72.50 805 GLN A O 1
ATOM 6384 N N . SER A 1 806 ? -10.299 10.797 36.820 1.00 74.75 806 SER A N 1
ATOM 6385 C CA . SER A 1 806 ? -10.506 9.449 37.362 1.00 74.75 806 SER A CA 1
ATOM 6386 C C . SER A 1 806 ? -10.098 8.424 36.300 1.00 74.75 806 SER A C 1
ATOM 6388 O O . SER A 1 806 ? -10.162 8.734 35.114 1.00 74.75 806 SER A O 1
ATOM 6390 N N . ALA A 1 807 ? -9.729 7.199 36.691 1.00 72.69 807 ALA A N 1
ATOM 6391 C CA . ALA A 1 807 ? -9.325 6.164 35.728 1.00 72.69 807 ALA A CA 1
ATOM 6392 C C . ALA A 1 807 ? -10.374 5.952 34.614 1.00 72.69 807 ALA A C 1
ATOM 6394 O O . ALA A 1 807 ? -10.024 5.921 33.440 1.00 72.69 807 ALA A O 1
ATOM 6395 N N . LYS A 1 808 ? -11.669 5.938 34.972 1.00 74.94 808 LYS A N 1
ATOM 6396 C CA . LYS A 1 808 ? -12.785 5.869 34.012 1.00 74.94 808 LYS A CA 1
ATOM 6397 C C . LYS A 1 808 ? -12.719 6.995 32.970 1.00 74.94 808 LYS A C 1
ATOM 6399 O O . LYS A 1 808 ? -12.682 6.711 31.779 1.00 74.94 808 LYS A O 1
ATOM 6404 N N . ALA A 1 809 ? -12.637 8.245 33.430 1.00 75.56 809 ALA A N 1
ATOM 6405 C CA . ALA A 1 809 ? -12.578 9.416 32.558 1.00 75.56 809 ALA A CA 1
ATOM 6406 C C . ALA A 1 809 ? -11.292 9.457 31.716 1.00 75.56 809 ALA A C 1
ATOM 6408 O O . ALA A 1 809 ? -11.346 9.806 30.541 1.00 75.56 809 ALA A O 1
ATOM 6409 N N . ARG A 1 810 ? -10.156 9.011 32.268 1.00 77.12 810 ARG A N 1
ATOM 6410 C CA . ARG A 1 810 ? -8.878 8.955 31.548 1.00 77.12 810 ARG A CA 1
ATOM 6411 C C . ARG A 1 810 ? -8.951 8.064 30.301 1.00 77.12 810 ARG A C 1
ATOM 6413 O O . ARG A 1 810 ? -8.392 8.441 29.277 1.00 77.12 810 ARG A O 1
ATOM 6420 N N . HIS A 1 811 ? -9.659 6.933 30.360 1.00 79.44 811 HIS A N 1
ATOM 6421 C CA . HIS A 1 811 ? -9.886 6.077 29.185 1.00 79.44 811 HIS A CA 1
ATOM 6422 C C . HIS A 1 811 ? -10.945 6.649 28.220 1.00 79.44 811 HIS A C 1
ATOM 6424 O O . HIS A 1 811 ? -10.815 6.471 27.009 1.00 79.44 811 HIS A O 1
ATOM 6430 N N . GLU A 1 812 ? -11.939 7.387 28.736 1.00 82.44 812 GLU A N 1
ATOM 6431 C CA . GLU A 1 812 ? -12.951 8.106 27.937 1.00 82.44 812 GLU A CA 1
ATOM 6432 C C . GLU A 1 812 ? -12.368 9.320 27.188 1.00 82.44 812 GLU A C 1
ATOM 6434 O O . GLU A 1 812 ? -12.865 9.690 26.125 1.00 82.44 812 GLU A O 1
ATOM 6439 N N . SER A 1 813 ? -11.310 9.942 27.714 1.00 85.31 813 SER A N 1
ATOM 6440 C CA . SER A 1 813 ? -10.740 11.183 27.179 1.00 85.31 813 SER A CA 1
ATOM 6441 C C . SER A 1 813 ? -10.233 11.036 25.726 1.00 85.31 813 SER A C 1
ATOM 6443 O O . SER A 1 813 ? -10.645 11.844 24.890 1.00 85.31 813 SER A O 1
ATOM 6445 N N . PRO A 1 814 ? -9.466 9.990 25.340 1.00 91.25 814 PRO A N 1
ATOM 6446 C CA . PRO A 1 814 ? -9.183 9.685 23.931 1.00 91.25 814 PRO A CA 1
ATOM 6447 C C . PRO A 1 814 ? -10.427 9.472 23.053 1.00 91.25 814 PRO A C 1
ATOM 6449 O O . PRO A 1 814 ? -10.441 9.896 21.897 1.00 91.25 814 PRO A O 1
ATOM 6452 N N . TYR A 1 815 ? -11.490 8.854 23.579 1.00 92.56 815 TYR A N 1
ATOM 6453 C CA . TYR A 1 815 ? -12.735 8.651 22.826 1.00 92.56 815 TYR A CA 1
ATOM 6454 C C . TYR A 1 815 ? -13.453 9.981 22.534 1.00 92.56 815 TYR A C 1
ATOM 6456 O O . TYR A 1 815 ? -14.028 10.162 21.458 1.00 92.56 815 TYR A O 1
ATOM 6464 N N . ASP A 1 816 ? -13.363 10.950 23.445 1.00 90.88 816 ASP A N 1
ATOM 6465 C CA . ASP A 1 816 ? -13.879 12.306 23.239 1.00 90.88 816 ASP A CA 1
ATOM 6466 C C . ASP A 1 816 ? -13.143 13.041 22.097 1.00 90.88 816 ASP A C 1
ATOM 6468 O O . ASP A 1 816 ? -13.782 13.719 21.286 1.00 90.88 816 ASP A O 1
ATOM 6472 N N . LEU A 1 817 ? -11.822 12.845 21.956 1.00 93.12 817 LEU A N 1
ATOM 6473 C CA . LEU A 1 817 ? -11.072 13.314 20.781 1.00 93.12 817 LEU A CA 1
ATOM 6474 C C . LEU A 1 817 ? -11.525 12.595 19.504 1.00 93.12 817 LEU A C 1
ATOM 6476 O O . LEU A 1 817 ? -11.748 13.246 18.482 1.00 93.12 817 LEU A O 1
ATOM 6480 N N . TYR A 1 818 ? -11.680 11.267 19.545 1.00 94.69 818 TYR A N 1
ATOM 6481 C CA . TYR A 1 818 ? -12.129 10.503 18.380 1.00 94.69 818 TYR A CA 1
ATOM 6482 C C . TYR A 1 818 ? -13.495 10.973 17.875 1.00 94.69 818 TYR A C 1
ATOM 6484 O O . TYR A 1 818 ? -13.663 11.145 16.672 1.00 94.69 818 TYR A O 1
ATOM 6492 N N . ARG A 1 819 ? -14.450 11.263 18.769 1.00 91.31 819 ARG A N 1
ATOM 6493 C CA . ARG A 1 819 ? -15.751 11.846 18.395 1.00 91.31 819 ARG A CA 1
ATOM 6494 C C . ARG A 1 819 ? -15.596 13.159 17.630 1.00 91.31 819 ARG A C 1
ATOM 6496 O O . ARG A 1 819 ? -16.189 13.303 16.565 1.00 91.31 819 ARG A O 1
ATOM 6503 N N . LEU A 1 820 ? -14.775 14.081 18.137 1.00 91.06 820 LEU A N 1
ATOM 6504 C CA . LEU A 1 820 ? -14.513 15.364 17.478 1.00 91.06 820 LEU A CA 1
ATOM 6505 C C . LEU A 1 820 ? -13.813 15.185 16.124 1.00 91.06 820 LEU A C 1
ATOM 6507 O O . LEU A 1 820 ? -14.148 15.887 15.173 1.00 91.06 820 LEU A O 1
ATOM 6511 N N . LEU A 1 821 ? -12.885 14.232 15.998 1.00 90.56 821 LEU A N 1
ATOM 6512 C CA . LEU A 1 821 ? -12.232 13.911 14.725 1.00 90.56 821 LEU A CA 1
ATOM 6513 C C . LEU A 1 821 ? -13.212 13.282 13.718 1.00 90.56 821 LEU A C 1
ATOM 6515 O O . LEU A 1 821 ? -13.203 13.649 12.545 1.00 90.56 821 LEU A O 1
ATOM 6519 N N . ARG A 1 822 ? -14.074 12.369 14.180 1.00 88.31 822 ARG A N 1
ATOM 6520 C CA . ARG A 1 822 ? -15.109 11.680 13.394 1.00 88.31 822 ARG A CA 1
ATOM 6521 C C . ARG A 1 822 ? -16.161 12.650 12.852 1.00 88.31 822 ARG A C 1
ATOM 6523 O O . ARG A 1 822 ? -16.621 12.487 11.727 1.00 88.31 822 ARG A O 1
ATOM 6530 N N . GLU A 1 823 ? -16.525 13.656 13.645 1.00 85.81 823 GLU A N 1
ATOM 6531 C CA . GLU A 1 823 ? -17.487 14.701 13.273 1.00 85.81 823 GLU A CA 1
ATOM 6532 C C . GLU A 1 823 ? -16.856 15.767 12.355 1.00 85.81 823 GLU A C 1
ATOM 6534 O O . GLU A 1 823 ? -17.474 16.165 11.369 1.00 85.81 823 GLU A O 1
ATOM 6539 N N . ASN A 1 824 ? -15.609 16.185 12.611 1.00 85.25 824 ASN A N 1
ATOM 6540 C CA . ASN A 1 824 ? -14.917 17.203 11.807 1.00 85.25 824 ASN A CA 1
ATOM 6541 C C . ASN A 1 824 ? -14.309 16.678 10.488 1.00 85.25 824 ASN A C 1
ATOM 6543 O O . ASN A 1 824 ? -14.102 17.456 9.555 1.00 85.25 824 ASN A O 1
ATOM 6547 N N . ASN A 1 825 ? -13.967 15.389 10.409 1.00 83.75 825 ASN A N 1
ATOM 6548 C CA . ASN A 1 825 ? -13.352 14.747 9.243 1.00 83.75 825 ASN A CA 1
ATOM 6549 C C . ASN A 1 825 ? -13.884 13.309 9.068 1.00 83.75 825 ASN A C 1
ATOM 6551 O O . ASN A 1 825 ? -13.165 12.353 9.380 1.00 83.75 825 ASN A O 1
ATOM 6555 N N . PRO A 1 826 ? -15.126 13.129 8.580 1.00 84.69 826 PRO A N 1
ATOM 6556 C CA . PRO A 1 826 ? -15.672 11.806 8.303 1.00 84.69 826 PRO A CA 1
ATOM 6557 C C . PRO A 1 826 ? -14.951 11.138 7.121 1.00 84.69 826 PRO A C 1
ATOM 6559 O O . PRO A 1 826 ? -14.693 11.771 6.094 1.00 84.69 826 PRO A O 1
ATOM 6562 N N . ALA A 1 827 ? -14.646 9.850 7.260 1.00 85.25 827 ALA A N 1
ATOM 6563 C CA . ALA A 1 827 ? -13.881 9.051 6.308 1.00 85.25 827 ALA A CA 1
ATOM 6564 C C . ALA A 1 827 ? -14.395 7.592 6.235 1.00 85.25 827 ALA A C 1
ATOM 6566 O O . ALA A 1 827 ? -14.992 7.096 7.196 1.00 85.25 827 ALA A O 1
ATOM 6567 N N . PRO A 1 828 ? -14.181 6.886 5.105 1.00 84.50 828 PRO A N 1
ATOM 6568 C CA . PRO A 1 828 ? -14.665 5.518 4.910 1.00 84.50 828 PRO A CA 1
ATOM 6569 C C . PRO A 1 828 ? -14.005 4.463 5.816 1.00 84.50 828 PRO A C 1
ATOM 6571 O O . PRO A 1 828 ? -14.641 3.440 6.072 1.00 84.50 828 PRO A O 1
ATOM 6574 N N . PHE A 1 829 ? -12.781 4.698 6.308 1.00 90.38 829 PHE A N 1
ATOM 6575 C CA . PHE A 1 829 ? -12.016 3.752 7.134 1.00 90.38 829 PHE A CA 1
ATOM 6576 C C . PHE A 1 829 ? -11.527 4.411 8.436 1.00 90.38 829 PHE A C 1
ATOM 6578 O O . PHE A 1 829 ? -10.333 4.406 8.760 1.00 90.38 829 PHE A O 1
ATOM 6585 N N . SER A 1 830 ? -12.455 5.026 9.175 1.00 92.75 830 SER A N 1
ATOM 6586 C CA . SER A 1 830 ? -12.193 5.552 10.518 1.00 92.75 830 SER A CA 1
ATOM 6587 C C . SER A 1 830 ? -11.983 4.413 11.521 1.00 92.75 830 SER A C 1
ATOM 6589 O O . SER A 1 830 ? -12.571 3.339 11.399 1.00 92.75 830 SER A O 1
ATOM 6591 N N . ALA A 1 831 ? -11.160 4.645 12.540 1.00 95.56 831 ALA A N 1
ATOM 6592 C CA . ALA A 1 831 ? -10.994 3.700 13.636 1.00 95.56 831 ALA A CA 1
ATOM 6593 C C . ALA A 1 831 ? -10.608 4.400 14.941 1.00 95.56 831 ALA A C 1
ATOM 6595 O O . ALA A 1 831 ? -9.801 5.330 14.949 1.00 95.56 831 ALA A O 1
ATOM 6596 N N . PHE A 1 832 ? -11.139 3.899 16.049 1.00 97.19 832 PHE A N 1
ATOM 6597 C CA . PHE A 1 832 ? -10.668 4.191 17.396 1.00 97.19 832 PHE A CA 1
ATOM 6598 C C . PHE A 1 832 ? -10.067 2.936 18.014 1.00 97.19 832 PHE A C 1
ATOM 6600 O O . PHE A 1 832 ? -10.631 1.850 17.864 1.00 97.19 832 PHE A O 1
ATOM 6607 N N . MET A 1 833 ? -8.959 3.082 18.736 1.00 95.88 833 MET A N 1
ATOM 6608 C CA . MET A 1 833 ? -8.370 1.982 19.491 1.00 95.88 833 MET A CA 1
ATOM 6609 C C . MET A 1 833 ? -7.640 2.483 20.737 1.00 95.88 833 MET A C 1
ATOM 6611 O O . MET A 1 833 ? -6.845 3.416 20.658 1.00 95.88 833 MET A O 1
ATOM 6615 N N . ASN A 1 834 ? -7.904 1.836 21.868 1.00 93.94 834 ASN A N 1
ATOM 6616 C CA . ASN A 1 834 ? -7.260 2.024 23.163 1.00 93.94 834 ASN A CA 1
ATOM 6617 C C . ASN A 1 834 ? -6.488 0.738 23.501 1.00 93.94 834 ASN A C 1
ATOM 6619 O O . ASN A 1 834 ? -7.090 -0.336 23.520 1.00 93.94 834 ASN A O 1
ATOM 6623 N N . PHE A 1 835 ? -5.199 0.862 23.820 1.00 91.38 835 PHE A N 1
ATOM 6624 C CA . PHE A 1 835 ? -4.390 -0.160 24.492 1.00 91.38 835 PHE A CA 1
ATOM 6625 C C . PHE A 1 835 ? -3.687 0.513 25.676 1.00 91.38 835 PHE A C 1
ATOM 6627 O O . PHE A 1 835 ? -2.738 1.268 25.471 1.00 91.38 835 PHE A O 1
ATOM 6634 N N . HIS A 1 836 ? -4.178 0.293 26.899 1.00 88.38 836 HIS A N 1
ATOM 6635 C CA . HIS A 1 836 ? -3.631 0.891 28.124 1.00 88.38 836 HIS A CA 1
ATOM 6636 C C . HIS A 1 836 ? -3.381 -0.182 29.186 1.00 88.38 836 HIS A C 1
ATOM 6638 O O . HIS A 1 836 ? -4.322 -0.696 29.786 1.00 88.38 836 HIS A O 1
ATOM 6644 N N . ASP A 1 837 ? -2.114 -0.479 29.448 1.00 82.00 837 ASP A N 1
ATOM 6645 C CA . ASP A 1 837 ? -1.639 -1.361 30.513 1.00 82.00 837 ASP A CA 1
ATOM 6646 C C . ASP A 1 837 ? -0.307 -0.845 31.107 1.00 82.00 837 ASP A C 1
ATOM 6648 O O . ASP A 1 837 ? 0.168 0.243 30.769 1.00 82.00 837 ASP A O 1
ATOM 6652 N N . ASP A 1 838 ? 0.279 -1.607 32.036 1.00 73.31 838 ASP A N 1
ATOM 6653 C CA . ASP A 1 838 ? 1.518 -1.241 32.741 1.00 73.31 838 ASP A CA 1
ATOM 6654 C C . ASP A 1 838 ? 2.777 -1.268 31.842 1.00 73.31 838 ASP A C 1
ATOM 6656 O O . ASP A 1 838 ? 3.827 -0.753 32.238 1.00 73.31 838 ASP A O 1
ATOM 6660 N N . ALA A 1 839 ? 2.709 -1.883 30.655 1.00 69.00 839 ALA A N 1
ATOM 6661 C CA . ALA A 1 839 ? 3.825 -2.011 29.718 1.00 69.00 839 ALA A CA 1
ATOM 6662 C C . ALA A 1 839 ? 3.751 -1.001 28.562 1.00 69.00 839 ALA A C 1
ATOM 6664 O O . ALA A 1 839 ? 4.794 -0.499 28.130 1.00 69.00 839 ALA A O 1
ATOM 6665 N N . ALA A 1 840 ? 2.544 -0.703 28.078 1.00 77.56 840 ALA A N 1
ATOM 6666 C CA . ALA A 1 840 ? 2.275 0.259 27.017 1.00 77.56 840 ALA A CA 1
ATOM 6667 C C . ALA A 1 840 ? 0.964 1.019 27.258 1.00 77.56 840 ALA A C 1
ATOM 6669 O O . ALA A 1 840 ? 0.003 0.503 27.819 1.00 77.56 840 ALA A O 1
ATOM 6670 N N . SER A 1 841 ? 0.898 2.268 26.803 1.00 87.81 841 SER A N 1
ATOM 6671 C CA . SER A 1 841 ? -0.320 3.078 26.901 1.00 87.81 841 SER A CA 1
ATOM 6672 C C . SER A 1 841 ? -0.435 3.988 25.687 1.00 87.81 841 SER A C 1
ATOM 6674 O O . SER A 1 841 ? 0.179 5.055 25.625 1.00 87.81 841 SER A O 1
ATOM 6676 N N . VAL A 1 842 ? -1.220 3.547 24.706 1.00 93.31 842 VAL A N 1
ATOM 6677 C CA . VAL A 1 842 ? -1.408 4.211 23.416 1.00 93.31 842 VAL A CA 1
ATOM 6678 C C . VAL A 1 842 ? -2.885 4.244 23.028 1.00 93.31 842 VAL A C 1
ATOM 6680 O O . VAL A 1 842 ? -3.635 3.287 23.215 1.00 93.31 842 VAL A O 1
ATOM 6683 N N . SER A 1 843 ? -3.322 5.377 22.481 1.00 95.62 843 SER A N 1
ATOM 6684 C CA . SER A 1 843 ? -4.654 5.544 21.890 1.00 95.62 843 SER A CA 1
ATOM 6685 C C . SER A 1 843 ? -4.517 6.033 20.453 1.00 95.62 843 SER A C 1
ATOM 6687 O O . SER A 1 843 ? -3.824 7.018 20.203 1.00 95.62 843 SER A O 1
ATOM 6689 N N . ILE A 1 844 ? -5.183 5.379 19.505 1.00 97.31 844 ILE A N 1
ATOM 6690 C CA . ILE A 1 844 ? -5.166 5.749 18.087 1.00 97.31 844 ILE A CA 1
ATOM 6691 C C . ILE A 1 844 ? -6.550 6.278 17.709 1.00 97.31 844 ILE A C 1
ATOM 6693 O O . ILE A 1 844 ? -7.539 5.548 17.731 1.00 97.31 844 ILE A O 1
ATOM 6697 N N . CYS A 1 845 ? -6.610 7.559 17.347 1.00 97.31 845 CYS A N 1
ATOM 6698 C CA . CYS A 1 845 ? -7.791 8.218 16.798 1.00 97.31 845 CYS A CA 1
ATOM 6699 C C . CYS A 1 845 ? -7.572 8.405 15.292 1.00 97.31 845 CYS A C 1
ATOM 6701 O O . CYS A 1 845 ? -6.920 9.361 14.872 1.00 97.31 845 CYS A O 1
ATOM 6703 N N . CYS A 1 846 ? -8.064 7.474 14.477 1.00 95.69 846 CYS A N 1
ATOM 6704 C CA . CYS A 1 846 ? -7.823 7.416 13.037 1.00 95.69 846 CYS A CA 1
ATOM 6705 C C . CYS A 1 846 ? -9.059 7.833 12.231 1.00 95.69 846 CYS A C 1
ATOM 6707 O O . CYS A 1 846 ? -10.170 7.376 12.499 1.00 95.69 846 CYS A O 1
ATOM 6709 N N . SER A 1 847 ? -8.870 8.650 11.190 1.00 93.12 847 SER A N 1
ATOM 6710 C CA . SER A 1 847 ? -9.911 8.895 10.184 1.00 93.12 847 SER A CA 1
ATOM 6711 C C . SER A 1 847 ? -9.343 8.813 8.767 1.00 93.12 847 SER A C 1
ATOM 6713 O O . SER A 1 847 ? -9.191 9.814 8.057 1.00 93.12 847 SER A O 1
ATOM 6715 N N . SER A 1 848 ? -8.977 7.586 8.386 1.00 92.38 848 SER A N 1
ATOM 6716 C CA . SER A 1 848 ? -8.309 7.301 7.120 1.00 92.38 848 SER A CA 1
ATOM 6717 C C . SER A 1 848 ? -9.279 7.257 5.931 1.00 92.38 848 SER A C 1
ATOM 6719 O O . SER A 1 848 ? -10.343 6.634 6.019 1.00 92.38 848 SER A O 1
ATOM 6721 N N . PRO A 1 849 ? -8.921 7.877 4.790 1.00 88.31 849 PRO A N 1
ATOM 6722 C CA . PRO A 1 849 ? -9.623 7.694 3.525 1.00 88.31 849 PRO A CA 1
ATOM 6723 C C . PRO A 1 849 ? -9.242 6.399 2.791 1.00 88.31 849 PRO A C 1
ATOM 6725 O O . PRO A 1 849 ? -9.922 6.035 1.838 1.00 88.31 849 PRO A O 1
ATOM 6728 N N . GLU A 1 850 ? -8.152 5.732 3.179 1.00 91.19 850 GLU A N 1
ATOM 6729 C CA . GLU A 1 850 ? -7.424 4.804 2.308 1.00 91.19 850 GLU A CA 1
ATOM 6730 C C . GLU A 1 850 ? -7.430 3.375 2.861 1.00 91.19 850 GLU A C 1
ATOM 6732 O O . GLU A 1 850 ? -6.918 3.113 3.952 1.00 91.19 850 GLU A O 1
ATOM 6737 N N . ARG A 1 851 ? -7.993 2.440 2.082 1.00 93.44 851 ARG A N 1
ATOM 6738 C CA . ARG A 1 851 ? -7.834 0.996 2.301 1.00 93.44 851 ARG A CA 1
ATOM 6739 C C . ARG A 1 851 ? -6.449 0.593 1.813 1.00 93.44 851 ARG A C 1
ATOM 6741 O O . ARG A 1 851 ? -6.176 0.669 0.616 1.00 93.44 851 ARG A O 1
ATOM 6748 N N . PHE A 1 852 ? -5.634 0.086 2.732 1.00 96.56 852 PHE A N 1
ATOM 6749 C CA . PHE A 1 852 ? -4.377 -0.574 2.407 1.00 96.56 852 PHE A CA 1
ATOM 6750 C C . PHE A 1 852 ? -4.657 -1.884 1.666 1.00 96.56 852 PHE A C 1
ATOM 6752 O O . PHE A 1 852 ? -4.270 -2.040 0.509 1.00 96.56 852 PHE A O 1
ATOM 6759 N N . LEU A 1 853 ? -5.390 -2.793 2.314 1.00 96.44 853 LEU A N 1
ATOM 6760 C CA . LEU A 1 853 ? -5.693 -4.130 1.812 1.00 96.44 853 LEU A CA 1
ATOM 6761 C C . LEU A 1 853 ? -7.038 -4.628 2.338 1.00 96.44 853 LEU A C 1
ATOM 6763 O O . LEU A 1 853 ? -7.385 -4.405 3.495 1.00 96.44 853 LEU A O 1
ATOM 6767 N N . SER A 1 854 ? -7.751 -5.398 1.523 1.00 95.44 854 SER A N 1
ATOM 6768 C CA . SER A 1 854 ? -8.791 -6.314 1.985 1.00 95.44 854 SER A CA 1
ATOM 6769 C C . SER A 1 854 ? -8.661 -7.662 1.288 1.00 95.44 854 SER A C 1
ATOM 6771 O O . SER A 1 854 ? -8.365 -7.717 0.098 1.00 95.44 854 SER A O 1
ATOM 6773 N N . VAL A 1 855 ? -8.893 -8.741 2.033 1.00 94.38 855 VAL A N 1
ATOM 6774 C CA . VAL A 1 855 ? -8.898 -10.132 1.559 1.00 94.38 855 VAL A CA 1
ATOM 6775 C C . VAL A 1 855 ? -10.273 -10.707 1.882 1.00 94.38 855 VAL A C 1
ATOM 6777 O O . VAL A 1 855 ? -10.689 -10.684 3.041 1.00 94.38 855 VAL A O 1
ATOM 6780 N N . LYS A 1 856 ? -11.009 -11.186 0.875 1.00 89.50 856 LYS A N 1
ATOM 6781 C CA . LYS A 1 856 ? -12.404 -11.642 1.033 1.00 89.50 856 LYS A CA 1
ATOM 6782 C C . LYS A 1 856 ? -12.635 -12.996 0.382 1.00 89.50 856 LYS A C 1
ATOM 6784 O O . LYS A 1 856 ? -12.221 -13.209 -0.758 1.00 89.50 856 LYS A O 1
ATOM 6789 N N . LYS A 1 857 ? -13.316 -13.901 1.092 1.00 80.50 857 LYS A N 1
ATOM 6790 C CA . LYS A 1 857 ? -13.626 -15.256 0.611 1.00 80.50 857 LYS A CA 1
ATOM 6791 C C . LYS A 1 857 ? -14.591 -15.169 -0.576 1.00 80.50 857 LYS A C 1
ATOM 6793 O O . LYS A 1 857 ? -15.676 -14.599 -0.468 1.00 80.50 857 LYS A O 1
ATOM 6798 N N . VAL A 1 858 ? -14.201 -15.718 -1.725 1.00 74.25 858 VAL A N 1
ATOM 6799 C CA . VAL A 1 858 ? -15.040 -15.718 -2.929 1.00 74.25 858 VAL A CA 1
ATOM 6800 C C . VAL A 1 858 ? -16.179 -16.708 -2.731 1.00 74.25 858 VAL A C 1
ATOM 6802 O O . VAL A 1 858 ? -15.961 -17.910 -2.579 1.00 74.25 858 VAL A O 1
ATOM 6805 N N . GLN A 1 859 ? -17.413 -16.213 -2.771 1.00 61.47 859 GLN A N 1
ATOM 6806 C CA . GLN A 1 859 ? -18.588 -17.076 -2.777 1.00 61.47 859 GLN A CA 1
ATOM 6807 C C . GLN A 1 859 ? -18.670 -17.795 -4.130 1.00 61.47 859 GLN A C 1
ATOM 6809 O O . GLN A 1 859 ? -18.895 -17.164 -5.167 1.00 61.47 859 GLN A O 1
ATOM 6814 N N . GLN A 1 860 ? -18.477 -19.117 -4.127 1.00 52.47 860 GLN A N 1
ATOM 6815 C CA . GLN A 1 860 ? -18.572 -19.941 -5.332 1.00 52.47 860 GLN A CA 1
ATOM 6816 C C . GLN A 1 860 ? -20.007 -19.920 -5.877 1.00 52.47 860 GLN A C 1
ATOM 6818 O O . GLN A 1 860 ? -20.890 -20.647 -5.420 1.00 52.47 860 GLN A O 1
ATOM 6823 N N . SER A 1 861 ? -20.245 -19.084 -6.887 1.00 42.47 861 SER A N 1
ATOM 6824 C CA . SER A 1 861 ? -21.504 -19.074 -7.627 1.00 42.47 861 SER A CA 1
ATOM 6825 C C . SER A 1 861 ? -21.598 -20.350 -8.470 1.00 42.47 861 SER A C 1
ATOM 6827 O O . SER A 1 861 ? -20.847 -20.562 -9.422 1.00 42.47 861 SER A O 1
ATOM 6829 N N . SER A 1 862 ? -22.536 -21.223 -8.099 1.00 40.53 862 SER A N 1
ATOM 6830 C CA . SER A 1 862 ? -22.620 -22.645 -8.477 1.00 40.53 862 SER A CA 1
ATOM 6831 C C . SER A 1 862 ? -22.961 -22.943 -9.951 1.00 40.53 862 SER A C 1
ATOM 6833 O O . SER A 1 862 ? -23.492 -24.007 -10.260 1.00 40.53 862 SER A O 1
ATOM 6835 N N . HIS A 1 863 ? -22.711 -22.002 -10.866 1.00 37.69 863 HIS A N 1
ATOM 6836 C CA . HIS A 1 863 ? -23.238 -22.013 -12.235 1.00 37.69 863 HIS A CA 1
ATOM 6837 C C . HIS A 1 863 ? -22.225 -21.720 -13.355 1.00 37.69 863 HIS A C 1
ATOM 6839 O O . HIS A 1 863 ? -22.581 -21.867 -14.524 1.00 37.69 863 HIS A O 1
ATOM 6845 N N . ARG A 1 864 ? -20.957 -21.383 -13.064 1.00 40.47 864 ARG A N 1
ATOM 6846 C CA . ARG A 1 864 ? -19.918 -21.276 -14.110 1.00 40.47 864 ARG A CA 1
ATOM 6847 C C . ARG A 1 864 ? -19.154 -22.594 -14.292 1.00 40.47 864 ARG A C 1
ATOM 6849 O O . ARG A 1 864 ? -18.024 -22.750 -13.849 1.00 40.47 864 ARG A O 1
ATOM 6856 N N . ARG A 1 865 ? -19.772 -23.537 -15.017 1.00 37.66 865 ARG A N 1
ATOM 6857 C CA . ARG A 1 865 ? -19.038 -24.627 -15.686 1.00 37.66 865 ARG A CA 1
ATOM 6858 C C . ARG A 1 865 ? -18.226 -24.047 -16.849 1.00 37.66 865 ARG A C 1
ATOM 6860 O O . ARG A 1 865 ? -18.703 -24.029 -17.982 1.00 37.66 865 ARG A O 1
ATOM 6867 N N . THR A 1 866 ? -17.013 -23.581 -16.575 1.00 38.78 866 THR A N 1
ATOM 6868 C CA . THR A 1 866 ? -15.986 -23.446 -17.615 1.00 38.78 866 THR A CA 1
ATOM 6869 C C . THR A 1 866 ? -15.648 -24.835 -18.171 1.00 38.78 866 THR A C 1
ATOM 6871 O O . THR A 1 866 ? -15.752 -25.845 -17.474 1.00 38.78 866 THR A O 1
ATOM 6874 N N . THR A 1 867 ? -15.321 -24.913 -19.460 1.00 36.44 867 THR A N 1
ATOM 6875 C CA . THR A 1 867 ? -15.075 -26.184 -20.171 1.00 36.44 867 THR A CA 1
ATOM 6876 C C . THR A 1 867 ? -13.597 -26.568 -20.255 1.00 36.44 867 THR A C 1
ATOM 6878 O O . THR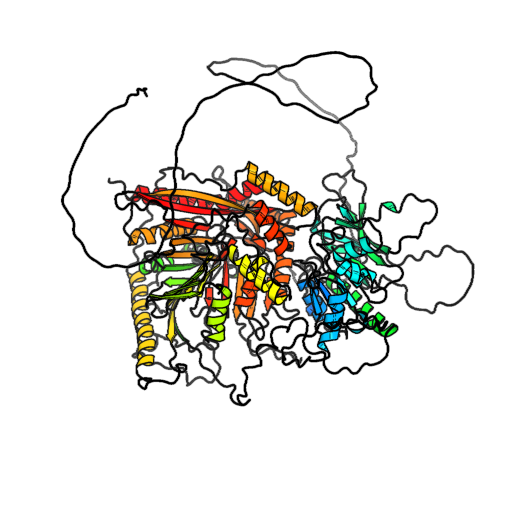 A 1 867 ? -13.262 -27.569 -20.882 1.00 36.44 867 THR A O 1
ATOM 6881 N N . THR A 1 868 ? -12.720 -25.789 -19.624 1.00 38.31 868 THR A N 1
ATOM 6882 C CA . THR A 1 868 ? -11.264 -25.961 -19.605 1.00 38.31 868 THR A CA 1
ATOM 6883 C C . THR A 1 868 ? -10.813 -26.673 -18.322 1.00 38.31 868 THR A C 1
ATOM 6885 O O . THR A 1 868 ? -11.242 -26.273 -17.238 1.00 38.31 868 THR A O 1
ATOM 6888 N N . PRO A 1 869 ? -9.935 -27.693 -18.394 1.00 34.38 869 PRO A N 1
ATOM 6889 C CA . PRO A 1 869 ? -9.400 -28.385 -17.221 1.00 34.38 869 PRO A CA 1
ATOM 6890 C C . PRO A 1 869 ? -8.256 -27.579 -16.583 1.00 34.38 869 PRO A C 1
ATOM 6892 O O . PRO A 1 869 ? -7.102 -28.000 -16.590 1.00 34.38 869 PRO A O 1
ATOM 6895 N N . HIS A 1 870 ? -8.572 -26.399 -16.050 1.00 46.41 870 HIS A N 1
ATOM 6896 C CA . HIS A 1 870 ? -7.633 -25.614 -15.251 1.00 46.41 870 HIS A CA 1
ATOM 6897 C C . HIS A 1 870 ? -7.833 -25.862 -13.758 1.00 46.41 870 HIS A C 1
ATOM 6899 O O . HIS A 1 870 ? -8.942 -26.122 -13.291 1.00 46.41 870 HIS A O 1
ATOM 6905 N N . TYR A 1 871 ? -6.724 -25.784 -13.028 1.00 47.16 871 TYR A N 1
ATOM 6906 C CA . TYR A 1 871 ? -6.687 -25.860 -11.577 1.00 47.16 871 TYR A CA 1
ATOM 6907 C C . TYR A 1 871 ? -7.531 -24.730 -10.969 1.00 47.16 871 TYR A C 1
ATOM 6909 O O . TYR A 1 871 ? -7.410 -23.572 -11.369 1.00 47.16 871 TYR A O 1
ATOM 6917 N N . VAL A 1 872 ? -8.402 -25.071 -10.020 1.00 49.72 872 VAL A N 1
ATOM 6918 C CA . VAL A 1 872 ? -9.214 -24.110 -9.265 1.00 49.72 872 VAL A CA 1
ATOM 6919 C C . VAL A 1 872 ? -8.919 -24.347 -7.786 1.00 49.72 872 VAL A C 1
ATOM 6921 O O . VAL A 1 872 ? -9.308 -25.408 -7.284 1.00 49.72 872 VAL A O 1
ATOM 6924 N N . PRO A 1 873 ? -8.259 -23.401 -7.089 1.00 53.38 873 PRO A N 1
ATOM 6925 C CA . PRO A 1 873 ? -7.961 -23.535 -5.670 1.00 53.38 873 PRO A CA 1
ATOM 6926 C C . PRO A 1 873 ? -9.195 -23.867 -4.840 1.00 53.38 873 PRO A C 1
ATOM 6928 O O . PRO A 1 873 ? -10.283 -23.318 -5.059 1.00 53.38 873 PRO A O 1
ATOM 6931 N N . ARG A 1 874 ? -9.029 -24.739 -3.839 1.00 52.50 874 ARG A N 1
ATOM 6932 C CA . ARG A 1 874 ? -10.141 -25.143 -2.954 1.00 52.50 874 ARG A CA 1
ATOM 6933 C C . ARG A 1 874 ? -10.691 -23.968 -2.143 1.00 52.50 874 ARG A C 1
ATOM 6935 O O . ARG A 1 874 ? -11.853 -23.996 -1.736 1.00 52.50 874 ARG A O 1
ATOM 6942 N N . LYS A 1 875 ? -9.870 -22.936 -1.938 1.00 61.44 875 LYS A N 1
ATOM 6943 C CA . LYS A 1 875 ? -10.225 -21.654 -1.327 1.00 61.44 875 LYS A CA 1
ATOM 6944 C C . LYS A 1 875 ? -9.807 -20.537 -2.272 1.00 61.44 875 LYS A C 1
ATOM 6946 O O . LYS A 1 875 ? -8.623 -20.313 -2.474 1.00 61.44 875 LYS A O 1
ATOM 6951 N N . GLN A 1 876 ? -10.775 -19.813 -2.820 1.00 75.62 876 GLN A N 1
ATOM 6952 C CA . GLN A 1 876 ? -10.498 -18.575 -3.541 1.00 75.62 876 GLN A CA 1
ATOM 6953 C C . GLN A 1 876 ? -10.750 -17.389 -2.612 1.00 75.62 876 GLN A C 1
ATOM 6955 O O . GLN A 1 876 ? -11.837 -17.258 -2.046 1.00 75.62 876 GLN A O 1
ATOM 6960 N N . PHE A 1 877 ? -9.759 -16.510 -2.487 1.00 88.06 877 PHE A N 1
ATOM 6961 C CA . PHE A 1 877 ? -9.918 -15.188 -1.891 1.00 88.06 877 PHE A CA 1
ATOM 6962 C C . PHE A 1 877 ? -9.593 -14.129 -2.947 1.00 88.06 877 PHE A C 1
ATOM 6964 O O . PHE A 1 877 ? -8.628 -14.273 -3.695 1.00 88.06 877 PHE A O 1
ATOM 6971 N N . VAL A 1 878 ? -10.382 -13.057 -3.005 1.00 92.50 878 VAL A N 1
ATOM 6972 C CA . VAL A 1 878 ? -10.023 -11.855 -3.770 1.00 92.50 878 VAL A CA 1
ATOM 6973 C C . VAL A 1 878 ? -9.318 -10.888 -2.836 1.00 92.50 878 VAL A C 1
ATOM 6975 O O . VAL A 1 878 ? -9.824 -10.590 -1.751 1.00 92.50 878 VAL A O 1
ATOM 6978 N N . VAL A 1 879 ? -8.169 -10.394 -3.286 1.00 95.69 879 VAL A N 1
ATOM 6979 C CA . VAL A 1 879 ? -7.427 -9.307 -2.650 1.00 95.69 879 VAL A CA 1
ATOM 6980 C C . VAL A 1 879 ? -7.781 -7.996 -3.353 1.00 95.69 879 VAL A C 1
ATOM 6982 O O . VAL A 1 879 ? -7.881 -7.964 -4.580 1.00 95.69 879 VAL A O 1
ATOM 6985 N N . GLU A 1 880 ? -7.974 -6.915 -2.599 1.00 96.12 880 GLU A N 1
ATOM 6986 C CA . GLU A 1 880 ? -8.197 -5.555 -3.107 1.00 96.12 880 GLU A CA 1
ATOM 6987 C C . GLU A 1 880 ? -7.320 -4.538 -2.365 1.00 96.12 880 GLU A C 1
ATOM 6989 O O . GLU A 1 880 ? -7.333 -4.494 -1.135 1.00 96.12 880 GLU A O 1
ATOM 6994 N N . SER A 1 881 ? -6.653 -3.656 -3.111 1.00 96.44 881 SER A N 1
ATOM 6995 C CA . SER A 1 881 ? -6.045 -2.422 -2.597 1.00 96.44 881 SER A CA 1
ATOM 6996 C C . SER A 1 881 ? -6.620 -1.195 -3.314 1.00 96.44 881 SER A C 1
ATOM 6998 O O . SER A 1 881 ? -7.017 -1.278 -4.484 1.00 96.44 881 SER A O 1
ATOM 7000 N N . LYS A 1 882 ? -6.683 -0.049 -2.622 1.00 94.31 882 LYS A N 1
ATOM 7001 C CA . LYS A 1 882 ? -7.211 1.217 -3.158 1.00 94.31 882 LYS A CA 1
ATOM 7002 C C . LYS A 1 882 ? -6.250 2.395 -2.922 1.00 94.31 882 LYS A C 1
ATOM 7004 O O . LYS A 1 882 ? -6.531 3.230 -2.062 1.00 94.31 882 LYS A O 1
ATOM 7009 N N . PRO A 1 883 ? -5.145 2.497 -3.683 1.00 93.44 883 PRO A N 1
ATOM 7010 C CA . PRO A 1 883 ? -4.191 3.592 -3.531 1.00 93.44 883 PRO A CA 1
ATOM 7011 C C . PRO A 1 883 ? -4.810 4.943 -3.898 1.00 93.44 883 PRO A C 1
ATOM 7013 O O . PRO A 1 883 ? -5.503 5.076 -4.920 1.00 93.44 883 PRO A O 1
ATOM 7016 N N . ILE A 1 884 ? -4.505 5.959 -3.089 1.00 90.31 884 ILE A N 1
ATOM 7017 C CA . ILE A 1 884 ? -4.966 7.335 -3.289 1.00 90.31 884 ILE A CA 1
ATOM 7018 C C . ILE A 1 884 ? -3.771 8.259 -3.539 1.00 90.31 884 ILE A C 1
ATOM 7020 O O . ILE A 1 884 ? -2.817 8.285 -2.766 1.00 90.31 884 ILE A O 1
ATOM 7024 N N . LYS A 1 885 ? -3.844 9.070 -4.599 1.00 90.06 885 LYS A N 1
ATOM 7025 C CA . LYS A 1 885 ? -2.904 10.175 -4.867 1.00 90.06 885 LYS A CA 1
ATOM 7026 C C . LYS A 1 885 ? -3.689 11.391 -5.339 1.00 90.06 885 LYS A C 1
ATOM 7028 O O . LYS A 1 885 ? -4.740 11.234 -5.946 1.00 90.06 885 LYS A O 1
ATOM 7033 N N . GLY A 1 886 ? -3.225 12.592 -5.012 1.00 86.31 886 GLY A N 1
ATOM 7034 C CA . GLY A 1 886 ? -3.982 13.827 -5.225 1.00 86.31 886 GLY A CA 1
ATOM 7035 C C . GLY A 1 886 ? -5.267 13.945 -4.395 1.00 86.31 886 GLY A C 1
ATOM 7036 O O . GLY A 1 886 ? -5.975 12.982 -4.087 1.00 86.31 886 GLY A O 1
ATOM 7037 N N . THR A 1 887 ? -5.592 15.163 -3.970 1.00 85.56 887 THR A N 1
ATOM 7038 C CA . THR A 1 887 ? -6.812 15.455 -3.202 1.00 85.56 887 THR A CA 1
ATOM 7039 C C . THR A 1 887 ? -7.189 16.923 -3.373 1.00 85.56 887 THR A C 1
ATOM 7041 O O . THR A 1 887 ? -6.366 17.806 -3.154 1.00 85.56 887 THR A O 1
ATOM 7044 N N . ALA A 1 888 ? -8.447 17.189 -3.722 1.00 85.25 888 ALA A N 1
ATOM 7045 C CA . ALA A 1 888 ? -9.010 18.535 -3.794 1.00 85.25 888 ALA A CA 1
ATOM 7046 C C . ALA A 1 888 ? -10.064 18.716 -2.693 1.00 85.25 888 ALA A C 1
ATOM 7048 O O . ALA A 1 888 ? -10.859 17.812 -2.440 1.00 85.25 888 ALA A O 1
ATOM 7049 N N . ALA A 1 889 ? -10.099 19.880 -2.043 1.00 83.50 889 ALA A N 1
ATOM 7050 C CA . ALA A 1 889 ? -11.196 20.223 -1.138 1.00 83.50 889 ALA A CA 1
ATOM 7051 C C . ALA A 1 889 ? -12.504 20.405 -1.928 1.00 83.50 889 ALA A C 1
ATOM 7053 O O . ALA A 1 889 ? -12.475 20.920 -3.047 1.00 83.50 889 ALA A O 1
ATOM 7054 N N . ARG A 1 890 ? -13.640 20.007 -1.343 1.00 82.06 890 ARG A N 1
ATOM 7055 C CA . ARG A 1 890 ? -14.972 20.308 -1.899 1.00 82.06 890 ARG A CA 1
ATOM 7056 C C . ARG A 1 890 ? -15.243 21.808 -1.846 1.00 82.06 890 ARG A C 1
ATOM 7058 O O . ARG A 1 890 ? -14.809 22.485 -0.912 1.00 82.06 890 ARG A O 1
ATOM 7065 N N . TYR A 1 891 ? -16.012 22.313 -2.803 1.00 85.50 891 TYR A N 1
ATOM 7066 C CA . TYR A 1 891 ? -16.512 23.680 -2.773 1.00 85.50 891 TYR A CA 1
ATOM 7067 C C . TYR A 1 891 ? -17.932 23.723 -2.204 1.00 85.50 891 TYR A C 1
ATOM 7069 O O . TYR A 1 891 ? -18.884 23.261 -2.825 1.00 85.50 891 TYR A O 1
ATOM 7077 N N . THR A 1 892 ? -18.080 24.302 -1.011 1.00 79.69 892 THR A N 1
ATOM 7078 C CA . THR A 1 892 ? -19.366 24.427 -0.298 1.00 79.69 892 THR A CA 1
ATOM 7079 C C . THR A 1 892 ? -19.936 25.851 -0.327 1.00 79.69 892 THR A C 1
ATOM 7081 O O . THR A 1 892 ? -20.803 26.174 0.481 1.00 79.69 892 THR A O 1
ATOM 7084 N N . GLY A 1 893 ? -19.438 26.707 -1.227 1.00 76.31 893 GLY A N 1
ATOM 7085 C CA . GLY A 1 893 ? -19.729 28.145 -1.256 1.00 76.31 893 GLY A CA 1
ATOM 7086 C C . GLY A 1 893 ? -18.859 28.964 -0.293 1.00 76.31 893 GLY A C 1
ATOM 7087 O O . GLY A 1 893 ? -18.211 28.427 0.610 1.00 76.31 893 GLY A O 1
ATOM 7088 N N . SER A 1 894 ? -18.818 30.279 -0.500 1.00 72.56 894 SER A N 1
ATOM 7089 C CA . SER A 1 894 ? -18.080 31.218 0.348 1.00 72.56 894 SER A CA 1
ATOM 7090 C C . SER A 1 894 ? -18.902 31.701 1.554 1.00 72.56 894 SER A C 1
ATOM 7092 O O . SER A 1 894 ? -20.094 31.969 1.456 1.00 72.56 894 SER A O 1
ATOM 7094 N N . ASN A 1 895 ? -18.240 31.937 2.692 1.00 61.97 895 ASN A N 1
ATOM 7095 C CA . ASN A 1 895 ? -18.859 32.585 3.863 1.00 61.97 895 ASN A CA 1
ATOM 7096 C C . ASN A 1 895 ? -19.126 34.098 3.663 1.00 61.97 895 ASN A C 1
ATOM 7098 O O . ASN A 1 895 ? -19.530 34.779 4.606 1.00 61.97 895 ASN A O 1
ATOM 7102 N N . SER A 1 896 ? -18.827 34.644 2.481 1.00 59.25 896 SER A N 1
ATOM 7103 C CA . SER A 1 896 ? -18.783 36.085 2.195 1.00 59.25 896 SER A CA 1
ATOM 7104 C C . SER A 1 896 ? -19.868 36.572 1.234 1.00 59.25 896 SER A C 1
ATOM 7106 O O . SER A 1 896 ? -20.261 37.733 1.329 1.00 59.25 896 SER A O 1
ATOM 7108 N N . GLU A 1 897 ? -20.358 35.720 0.332 1.00 66.75 897 GLU A N 1
ATOM 7109 C CA . GLU A 1 897 ? -21.333 36.085 -0.704 1.00 66.75 897 GLU A CA 1
ATOM 7110 C C . GLU A 1 897 ? -22.417 35.007 -0.854 1.00 66.75 897 GLU A C 1
ATOM 7112 O O . GLU A 1 897 ? -22.172 33.825 -0.627 1.00 66.75 897 GLU A O 1
ATOM 7117 N N . VAL A 1 898 ? -23.636 35.415 -1.226 1.00 69.06 898 VAL A N 1
ATOM 7118 C CA . VAL A 1 898 ? -24.766 34.492 -1.429 1.00 69.06 898 VAL A CA 1
ATOM 7119 C C . VAL A 1 898 ? -24.718 33.939 -2.851 1.00 69.06 898 VAL A C 1
ATOM 7121 O O . VAL A 1 898 ? -25.280 34.517 -3.781 1.00 69.06 898 VAL A O 1
ATOM 7124 N N . GLU A 1 899 ? -24.021 32.821 -3.011 1.00 78.81 899 GLU A N 1
ATOM 7125 C CA . GLU A 1 899 ? -23.905 32.093 -4.276 1.00 78.81 899 GLU A CA 1
ATOM 7126 C C . GLU A 1 899 ? -25.112 31.173 -4.511 1.00 78.81 899 GLU A C 1
ATOM 7128 O O . GLU A 1 899 ? -25.733 30.671 -3.572 1.00 78.81 899 GLU A O 1
ATOM 7133 N N . SER A 1 900 ? -25.460 30.932 -5.778 1.00 82.06 900 SER A N 1
ATOM 7134 C CA . SER A 1 900 ? -26.501 29.955 -6.121 1.00 82.06 900 SER A CA 1
ATOM 7135 C C . SER A 1 900 ? -25.971 28.519 -6.053 1.00 82.06 900 SER A C 1
ATOM 7137 O O . SER A 1 900 ? -24.806 28.262 -6.358 1.00 82.06 900 SER A O 1
ATOM 7139 N N . GLU A 1 901 ? -26.837 27.553 -5.724 1.00 81.75 901 GLU A N 1
ATOM 7140 C CA . GLU A 1 901 ? -26.452 26.131 -5.690 1.00 81.75 901 GLU A CA 1
ATOM 7141 C C . GLU A 1 901 ? -25.828 25.642 -7.005 1.00 81.75 901 GLU A C 1
ATOM 7143 O O . GLU A 1 901 ? -24.947 24.787 -6.984 1.00 81.75 901 GLU A O 1
ATOM 7148 N N . GLU A 1 902 ? -26.284 26.166 -8.144 1.00 84.38 902 GLU A N 1
ATOM 7149 C CA . GLU A 1 902 ? -25.771 25.811 -9.469 1.00 84.38 902 GLU A CA 1
ATOM 7150 C C . GLU A 1 902 ? -24.325 26.293 -9.663 1.00 84.38 902 GLU A C 1
ATOM 7152 O O . GLU A 1 902 ? -23.492 25.539 -10.163 1.00 84.38 902 GLU A O 1
ATOM 7157 N N . GLN A 1 903 ? -23.988 27.496 -9.182 1.00 85.44 903 GLN A N 1
ATOM 7158 C CA . GLN A 1 903 ? -22.605 27.988 -9.160 1.00 85.44 903 GLN A CA 1
ATOM 7159 C C . GLN A 1 903 ? -21.728 27.145 -8.228 1.00 85.44 903 GLN A C 1
ATOM 7161 O O . GLN A 1 903 ? -20.639 26.745 -8.631 1.00 85.44 903 GLN A O 1
ATOM 7166 N N . VAL A 1 904 ? -22.210 26.816 -7.024 1.00 86.25 904 VAL A N 1
ATOM 7167 C CA . VAL A 1 904 ? -21.460 25.989 -6.061 1.00 86.25 904 VAL A CA 1
ATOM 7168 C C . VAL A 1 904 ? -21.168 24.602 -6.648 1.00 86.25 904 VAL A C 1
ATOM 7170 O O . VAL A 1 904 ? -20.010 24.187 -6.686 1.00 86.25 904 VAL A O 1
ATOM 7173 N N . LYS A 1 905 ? -22.191 23.924 -7.191 1.00 87.56 905 LYS A N 1
ATOM 7174 C CA . LYS A 1 905 ? -22.071 22.610 -7.857 1.00 87.56 905 LYS A CA 1
ATOM 7175 C C . LYS A 1 905 ? -21.145 22.663 -9.075 1.00 87.56 905 LYS A C 1
ATOM 7177 O O . LYS A 1 905 ? -20.369 21.734 -9.287 1.00 87.56 905 LYS A O 1
ATOM 7182 N N . LYS A 1 906 ? -21.187 23.748 -9.856 1.00 89.88 906 LYS A N 1
ATOM 7183 C CA . LYS A 1 906 ? -20.292 23.950 -11.002 1.00 89.88 906 LYS A CA 1
ATOM 7184 C C . LYS A 1 906 ? -18.831 24.103 -10.566 1.00 89.88 906 LYS A C 1
ATOM 7186 O O . LYS A 1 906 ? -17.986 23.382 -11.087 1.00 89.88 906 LYS A O 1
ATOM 7191 N N . THR A 1 907 ? -18.533 24.982 -9.609 1.00 89.44 907 THR A N 1
ATOM 7192 C CA . THR A 1 907 ? -17.166 25.196 -9.100 1.00 89.44 907 THR A CA 1
ATOM 7193 C C . THR A 1 907 ? -16.587 23.917 -8.484 1.00 89.44 907 THR A C 1
ATOM 7195 O O . THR A 1 907 ? -15.437 23.571 -8.743 1.00 89.44 907 THR A O 1
ATOM 7198 N N . ASP A 1 908 ? -17.395 23.168 -7.730 1.00 88.62 908 ASP A N 1
ATOM 7199 C CA . ASP A 1 908 ? -17.036 21.856 -7.174 1.00 88.62 908 ASP A CA 1
ATOM 7200 C C . ASP A 1 908 ? -16.700 20.839 -8.287 1.00 88.62 908 ASP A C 1
ATOM 7202 O O . ASP A 1 908 ? -15.632 20.223 -8.290 1.00 88.62 908 ASP A O 1
ATOM 7206 N N . SER A 1 909 ? -17.543 20.753 -9.323 1.00 90.25 909 SER A N 1
ATOM 7207 C CA . SER A 1 909 ? -17.283 19.914 -10.499 1.00 90.25 909 SER A CA 1
ATOM 7208 C C . SER A 1 909 ? -16.036 20.345 -11.287 1.00 90.25 909 SER A C 1
ATOM 7210 O O . SER A 1 909 ? -15.339 19.489 -11.833 1.00 90.25 909 SER A O 1
ATOM 7212 N N . GLU A 1 910 ? -15.730 21.642 -11.364 1.00 93.44 910 GLU A N 1
ATOM 7213 C CA . GLU A 1 910 ? -14.513 22.158 -12.004 1.00 93.44 910 GLU A CA 1
ATOM 7214 C C . GLU A 1 910 ? -13.248 21.795 -11.204 1.00 93.44 910 GLU A C 1
ATOM 7216 O O . GLU A 1 910 ? -12.218 21.481 -11.808 1.00 93.44 910 GLU A O 1
ATOM 7221 N N . LEU A 1 911 ? -13.319 21.733 -9.867 1.00 90.00 911 LEU A N 1
ATOM 7222 C CA . LEU A 1 911 ? -12.231 21.227 -9.018 1.00 90.00 911 LEU A CA 1
ATOM 7223 C C . LEU A 1 911 ? -12.001 19.720 -9.211 1.00 90.00 911 LEU A C 1
ATOM 7225 O O . LEU A 1 911 ? -10.854 19.301 -9.389 1.00 90.00 911 LEU A O 1
ATOM 7229 N N . ALA A 1 912 ? -13.066 18.914 -9.253 1.00 90.88 912 ALA A N 1
ATOM 7230 C CA . ALA A 1 912 ? -12.976 17.486 -9.572 1.00 90.88 912 ALA A CA 1
ATOM 7231 C C . ALA A 1 912 ? -12.381 17.246 -10.974 1.00 90.88 912 ALA A C 1
ATOM 7233 O O . ALA A 1 912 ? -11.466 16.435 -11.147 1.00 90.88 912 ALA A O 1
ATOM 7234 N N . ALA A 1 913 ? -12.839 18.007 -11.974 1.00 93.44 913 ALA A N 1
ATOM 7235 C CA . ALA A 1 913 ? -12.322 17.942 -13.338 1.00 93.44 913 ALA A CA 1
ATOM 7236 C C . ALA A 1 913 ? -10.848 18.379 -13.425 1.00 93.44 913 ALA A C 1
ATOM 7238 O O . ALA A 1 913 ? -10.079 17.774 -14.176 1.00 93.44 913 ALA A O 1
ATOM 7239 N N . LYS A 1 914 ? -10.425 19.380 -12.642 1.00 94.81 914 LYS A N 1
ATOM 7240 C CA . LYS A 1 914 ? -9.018 19.788 -12.531 1.00 94.81 914 LYS A CA 1
ATOM 7241 C C . LYS A 1 914 ? -8.154 18.671 -11.938 1.00 94.81 914 LYS A C 1
ATOM 7243 O O . LYS A 1 914 ? -7.114 18.366 -12.514 1.00 94.81 914 LYS A O 1
ATOM 7248 N N . LEU A 1 915 ? -8.599 18.029 -10.853 1.00 92.31 915 LEU A N 1
ATOM 7249 C CA . LEU A 1 915 ? -7.895 16.895 -10.240 1.00 92.31 915 LEU A CA 1
ATOM 7250 C C . LEU A 1 915 ? -7.738 15.730 -11.234 1.00 92.31 915 LEU A C 1
ATOM 7252 O O . LEU A 1 915 ? -6.633 15.230 -11.413 1.00 92.31 915 LEU A O 1
ATOM 7256 N N . SER A 1 916 ? -8.798 15.377 -11.975 1.00 93.88 916 SER A N 1
ATOM 7257 C CA . SER A 1 916 ? -8.756 14.311 -13.001 1.00 93.88 916 SER A CA 1
ATOM 7258 C C . SER A 1 916 ? -7.757 14.551 -14.146 1.00 93.88 916 SER A C 1
ATOM 7260 O O . SER A 1 916 ? -7.392 13.620 -14.861 1.00 93.88 916 SER A O 1
ATOM 7262 N N . LYS A 1 917 ? -7.310 15.800 -14.330 1.00 94.44 917 LYS A N 1
ATOM 7263 C CA . LYS A 1 917 ? -6.385 16.233 -15.390 1.00 94.44 917 LYS A CA 1
ATOM 7264 C C . LYS A 1 917 ? -4.994 16.593 -14.861 1.00 94.44 917 LYS A C 1
ATOM 7266 O O . LYS A 1 917 ? -4.149 17.024 -15.641 1.00 94.44 917 LYS A O 1
ATOM 7271 N N . SER A 1 918 ? -4.749 16.436 -13.562 1.00 93.06 918 SER A N 1
ATOM 7272 C CA . SER A 1 918 ? -3.473 16.786 -12.943 1.00 93.06 918 SER A CA 1
ATOM 7273 C C . SER A 1 918 ? -2.377 15.797 -13.335 1.00 93.06 918 SER A C 1
ATOM 7275 O O . SER A 1 918 ? -2.461 14.608 -13.038 1.00 93.06 918 SER A O 1
ATOM 7277 N N . VAL A 1 919 ? -1.339 16.292 -14.012 1.00 91.69 919 VAL A N 1
ATOM 7278 C CA . VAL A 1 919 ? -0.229 15.468 -14.515 1.00 91.69 919 VAL A CA 1
ATOM 7279 C C . VAL A 1 919 ? 0.580 14.856 -13.363 1.00 91.69 919 VAL A C 1
ATOM 7281 O O . VAL A 1 919 ? 0.883 13.668 -13.423 1.00 91.69 919 VAL A O 1
ATOM 7284 N N . LYS A 1 920 ? 0.843 15.620 -12.286 1.00 89.94 920 LYS A N 1
ATOM 7285 C CA . LYS A 1 920 ? 1.505 15.127 -11.060 1.00 89.94 920 LYS A CA 1
ATOM 7286 C C . LYS A 1 920 ? 0.700 13.993 -10.420 1.00 89.94 920 LYS A C 1
ATOM 7288 O O . LYS A 1 920 ? 1.202 12.882 -10.304 1.00 89.94 920 LYS A O 1
ATOM 7293 N N . ASP A 1 921 ? -0.555 14.261 -10.053 1.00 92.50 921 ASP A N 1
ATOM 7294 C CA . ASP A 1 921 ? -1.365 13.308 -9.280 1.00 92.50 921 ASP A CA 1
ATOM 7295 C C . ASP A 1 921 ? -1.620 12.006 -10.056 1.00 92.50 921 ASP A C 1
ATOM 7297 O O . ASP A 1 921 ? -1.616 10.924 -9.471 1.00 92.50 921 ASP A O 1
ATOM 7301 N N . ARG A 1 922 ? -1.788 12.092 -11.387 1.00 94.31 922 ARG A N 1
ATOM 7302 C CA . ARG A 1 922 ? -1.895 10.912 -12.258 1.00 94.31 922 ARG A CA 1
ATOM 7303 C C . ARG A 1 922 ? -0.594 10.115 -12.328 1.00 94.31 922 ARG A C 1
ATOM 7305 O O . ARG A 1 922 ? -0.662 8.891 -12.300 1.00 94.31 922 ARG A O 1
ATOM 7312 N N . ALA A 1 923 ? 0.559 10.780 -12.415 1.00 92.88 923 ALA A N 1
ATOM 7313 C CA . ALA A 1 923 ? 1.853 10.103 -12.449 1.00 92.88 923 ALA A CA 1
ATOM 7314 C C . ALA A 1 923 ? 2.113 9.338 -11.145 1.00 92.88 923 ALA A C 1
ATOM 7316 O O . ALA A 1 923 ? 2.365 8.137 -11.192 1.00 92.88 923 ALA A O 1
ATOM 7317 N N . GLU A 1 924 ? 1.943 9.993 -9.992 1.00 93.81 924 GLU A N 1
ATOM 7318 C CA . GLU A 1 924 ? 2.027 9.361 -8.664 1.00 93.81 924 GLU A CA 1
ATOM 7319 C C . GLU A 1 924 ? 1.065 8.175 -8.531 1.00 93.81 924 GLU A C 1
ATOM 7321 O O . GLU A 1 924 ? 1.437 7.103 -8.050 1.00 93.81 924 GLU A O 1
ATOM 7326 N N . ASN A 1 925 ? -0.186 8.336 -8.982 1.00 95.56 925 ASN A N 1
ATOM 7327 C CA . ASN A 1 925 ? -1.168 7.258 -8.906 1.00 95.56 925 ASN A CA 1
ATOM 7328 C C . ASN A 1 925 ? -0.747 6.043 -9.745 1.00 95.56 925 ASN A C 1
ATOM 7330 O O . ASN A 1 925 ? -0.964 4.914 -9.312 1.00 95.56 925 ASN A O 1
ATOM 7334 N N . LEU A 1 926 ? -0.122 6.263 -10.907 1.00 96.19 926 LEU A N 1
ATOM 7335 C CA . LEU A 1 926 ? 0.347 5.188 -11.779 1.00 96.19 926 LEU A CA 1
ATOM 7336 C C . LEU A 1 926 ? 1.507 4.399 -11.158 1.00 96.19 926 LEU A C 1
ATOM 7338 O O . LEU A 1 926 ? 1.445 3.171 -11.158 1.00 96.19 926 LEU A O 1
ATOM 7342 N N . MET A 1 927 ? 2.496 5.083 -10.562 1.00 95.56 927 MET A N 1
ATOM 7343 C CA . MET A 1 927 ? 3.649 4.413 -9.933 1.00 95.56 927 MET A CA 1
ATOM 7344 C C . MET A 1 927 ? 3.188 3.481 -8.809 1.00 95.56 927 MET A C 1
ATOM 7346 O O . MET A 1 927 ? 3.581 2.318 -8.747 1.00 95.56 927 MET A O 1
ATOM 7350 N N . ILE A 1 928 ? 2.287 3.964 -7.945 1.00 96.31 928 ILE A N 1
ATOM 7351 C CA . ILE A 1 928 ? 1.783 3.167 -6.821 1.00 96.31 928 ILE A CA 1
ATOM 7352 C C . ILE A 1 928 ? 0.814 2.066 -7.278 1.00 96.31 928 ILE A C 1
ATOM 7354 O O . ILE A 1 928 ? 0.767 1.007 -6.654 1.00 96.31 928 ILE A O 1
ATOM 7358 N N . VAL A 1 929 ? 0.079 2.250 -8.381 1.00 97.50 929 VAL A N 1
ATOM 7359 C CA . VAL A 1 929 ? -0.716 1.166 -8.985 1.00 97.50 929 VAL A CA 1
ATOM 7360 C C . VAL A 1 929 ? 0.180 0.057 -9.532 1.00 97.50 929 VAL A C 1
ATOM 7362 O O . VAL A 1 929 ? -0.094 -1.109 -9.257 1.00 97.50 929 VAL A O 1
ATOM 7365 N N . ASP A 1 930 ? 1.243 0.381 -10.270 1.00 97.62 930 ASP A N 1
ATOM 7366 C CA . ASP A 1 930 ? 2.158 -0.637 -10.799 1.00 97.62 930 ASP A CA 1
ATOM 7367 C C . ASP A 1 930 ? 2.954 -1.332 -9.680 1.00 97.62 930 ASP A C 1
ATOM 7369 O O . ASP A 1 930 ? 3.118 -2.552 -9.731 1.00 97.62 930 ASP A O 1
ATOM 7373 N N . LEU A 1 931 ? 3.341 -0.609 -8.624 1.00 96.94 931 LEU A N 1
ATOM 7374 C CA . LEU A 1 931 ? 3.945 -1.186 -7.416 1.00 96.94 931 LEU A CA 1
ATOM 7375 C C . LEU A 1 931 ? 2.985 -2.154 -6.707 1.00 96.94 931 LEU A C 1
ATOM 7377 O O . LEU A 1 931 ? 3.371 -3.267 -6.367 1.00 96.94 931 LEU A O 1
ATOM 7381 N N . LEU A 1 932 ? 1.708 -1.794 -6.540 1.00 96.81 932 LEU A N 1
ATOM 7382 C CA . LEU A 1 932 ? 0.729 -2.691 -5.912 1.00 96.81 932 LEU A CA 1
ATOM 7383 C C . LEU A 1 932 ? 0.363 -3.891 -6.796 1.00 96.81 932 LEU A C 1
ATOM 7385 O O . LEU A 1 932 ? 0.006 -4.945 -6.273 1.00 96.81 932 LEU A O 1
ATOM 7389 N N . ARG A 1 933 ? 0.469 -3.775 -8.126 1.00 97.38 933 ARG A N 1
ATOM 7390 C CA . ARG A 1 933 ? 0.361 -4.936 -9.024 1.00 97.38 933 ARG A CA 1
ATOM 7391 C C . ARG A 1 933 ? 1.550 -5.891 -8.859 1.00 97.38 933 ARG A C 1
ATOM 7393 O O . ARG A 1 933 ? 1.339 -7.100 -8.875 1.00 97.38 933 ARG A O 1
ATOM 7400 N N . ASN A 1 934 ? 2.758 -5.369 -8.642 1.00 96.06 934 ASN A N 1
ATOM 7401 C CA . ASN A 1 934 ? 3.959 -6.154 -8.349 1.00 96.06 934 ASN A CA 1
ATOM 7402 C C . ASN A 1 934 ? 3.862 -6.855 -6.987 1.00 96.06 934 ASN A C 1
ATOM 7404 O O . ASN A 1 934 ? 4.064 -8.064 -6.918 1.00 96.06 934 ASN A O 1
ATOM 7408 N N . ASP A 1 935 ? 3.481 -6.123 -5.936 1.00 95.31 935 ASP A N 1
ATOM 7409 C CA . ASP A 1 935 ? 3.284 -6.664 -4.585 1.00 95.31 935 ASP A CA 1
ATOM 7410 C C . ASP A 1 935 ? 2.276 -7.825 -4.592 1.00 95.31 935 ASP A C 1
ATOM 7412 O O . ASP A 1 935 ? 2.573 -8.932 -4.145 1.00 95.31 935 ASP A O 1
ATOM 7416 N N . LEU A 1 936 ? 1.092 -7.607 -5.180 1.00 95.56 936 LEU A N 1
ATOM 7417 C CA . LEU A 1 936 ? 0.077 -8.653 -5.328 1.00 95.56 936 LEU A CA 1
ATOM 7418 C C . LEU A 1 936 ? 0.524 -9.762 -6.289 1.00 95.56 936 LEU A C 1
ATOM 7420 O O . LEU A 1 936 ? 0.123 -10.911 -6.119 1.00 95.56 936 LEU A O 1
ATOM 7424 N N . GLY A 1 937 ? 1.374 -9.446 -7.266 1.00 93.56 937 GLY A N 1
ATOM 7425 C CA . GLY A 1 937 ? 1.949 -10.383 -8.230 1.00 93.56 937 GLY A CA 1
ATOM 7426 C C . GLY A 1 937 ? 2.872 -11.443 -7.623 1.00 93.56 937 GLY A C 1
ATOM 7427 O O . GLY A 1 937 ? 3.135 -12.435 -8.302 1.00 93.56 937 GLY A O 1
ATOM 7428 N N . ARG A 1 938 ? 3.307 -11.264 -6.366 1.00 91.38 938 ARG A N 1
ATOM 7429 C CA . ARG A 1 938 ? 4.079 -12.239 -5.573 1.00 91.38 938 ARG A CA 1
ATOM 7430 C C . ARG A 1 938 ? 3.216 -13.331 -4.923 1.00 91.38 938 ARG A C 1
ATOM 7432 O O . ARG A 1 938 ? 3.723 -14.411 -4.660 1.00 91.38 938 ARG A O 1
ATOM 7439 N N . VAL A 1 939 ? 1.930 -13.058 -4.664 1.00 92.19 939 VAL A N 1
ATOM 7440 C CA . VAL A 1 939 ? 1.026 -13.925 -3.861 1.00 92.19 939 VAL A CA 1
ATOM 7441 C C . VAL A 1 939 ? -0.300 -14.279 -4.556 1.00 92.19 939 VAL A C 1
ATOM 7443 O O . VAL A 1 939 ? -1.051 -15.143 -4.103 1.00 92.19 939 VAL A O 1
ATOM 7446 N N . CYS A 1 940 ? -0.638 -13.608 -5.657 1.00 92.88 940 CYS A N 1
ATOM 7447 C CA . CYS A 1 940 ? -1.843 -13.881 -6.438 1.00 92.88 940 CYS A CA 1
ATOM 7448 C C . CYS A 1 940 ? -1.533 -14.763 -7.653 1.00 92.88 940 CYS A C 1
ATOM 7450 O O . CYS A 1 940 ? -0.513 -14.582 -8.322 1.00 92.88 940 CYS A O 1
ATOM 7452 N N . MET A 1 941 ? -2.472 -15.652 -7.996 1.00 91.44 941 MET A N 1
ATOM 7453 C CA . MET A 1 941 ? -2.364 -16.548 -9.153 1.00 91.44 941 MET A CA 1
ATOM 7454 C C . MET A 1 941 ? -1.978 -15.785 -10.429 1.00 91.44 941 MET A C 1
ATOM 7456 O O . MET A 1 941 ? -2.519 -14.704 -10.694 1.00 91.44 941 MET A O 1
ATOM 7460 N N . VAL A 1 942 ? -1.098 -16.380 -11.240 1.00 90.62 942 VAL A N 1
A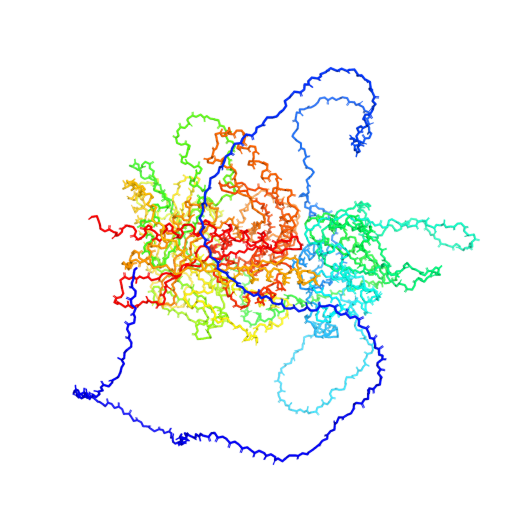TOM 7461 C CA . VAL A 1 942 ? -0.608 -15.809 -12.505 1.00 90.62 942 VAL A CA 1
ATOM 7462 C C . VAL A 1 942 ? -1.765 -15.360 -13.404 1.00 90.62 942 VAL A C 1
ATOM 7464 O O . VAL A 1 942 ? -2.670 -16.137 -13.706 1.00 90.62 942 VAL A O 1
ATOM 7467 N N . GLY A 1 943 ? -1.735 -14.098 -13.836 1.00 87.69 943 GLY A N 1
ATOM 7468 C CA . GLY A 1 943 ? -2.763 -13.492 -14.689 1.00 87.69 943 GLY A CA 1
ATOM 7469 C C . GLY A 1 943 ? -4.042 -13.061 -13.957 1.00 87.69 943 GLY A C 1
ATOM 7470 O O . GLY A 1 943 ? -4.962 -12.548 -14.586 1.00 87.69 943 GLY A O 1
ATOM 7471 N N . SER A 1 944 ? -4.133 -13.225 -12.631 1.00 91.56 944 SER A N 1
ATOM 7472 C CA . SER A 1 944 ? -5.299 -12.760 -11.859 1.00 91.56 944 SER A CA 1
ATOM 7473 C C . SER A 1 944 ? -5.209 -11.292 -11.418 1.00 91.56 944 SER A C 1
ATOM 7475 O O . SER A 1 944 ? -6.226 -10.713 -11.023 1.00 91.56 944 SER A O 1
ATOM 7477 N N . VAL A 1 945 ? -4.018 -10.682 -11.474 1.00 94.94 945 VAL A N 1
ATOM 7478 C CA . VAL A 1 945 ? -3.775 -9.304 -11.018 1.00 94.94 945 VAL A CA 1
ATOM 7479 C C . VAL A 1 945 ? -4.189 -8.289 -12.088 1.00 94.94 945 VAL A C 1
ATOM 7481 O O . VAL A 1 945 ? -3.642 -8.263 -13.188 1.00 94.94 945 VAL A O 1
ATOM 7484 N N . HIS A 1 946 ? -5.159 -7.435 -11.764 1.00 94.00 946 HIS A N 1
ATOM 7485 C CA . HIS A 1 946 ? -5.796 -6.491 -12.684 1.00 94.00 946 HIS A CA 1
ATOM 7486 C C . HIS A 1 946 ? -6.234 -5.197 -11.972 1.00 94.00 946 HIS A C 1
ATOM 7488 O O . HIS A 1 946 ? -6.240 -5.111 -10.742 1.00 94.00 946 HIS A O 1
ATOM 7494 N N . VAL A 1 947 ? -6.616 -4.174 -12.744 1.00 96.81 947 VAL A N 1
ATOM 7495 C CA . VAL A 1 947 ? -6.959 -2.832 -12.233 1.00 96.81 947 VAL A CA 1
ATOM 7496 C C . VAL A 1 947 ? -8.382 -2.434 -12.669 1.00 96.81 947 VAL A C 1
ATOM 7498 O O . VAL A 1 947 ? -8.538 -1.769 -13.689 1.00 96.81 947 VAL A O 1
ATOM 7501 N N . PRO A 1 948 ? -9.453 -2.823 -11.937 1.00 92.75 948 PRO A N 1
ATOM 7502 C CA . PRO A 1 948 ? -10.842 -2.488 -12.299 1.00 92.75 948 PRO A CA 1
ATOM 7503 C C . PRO A 1 948 ? -11.181 -0.993 -12.387 1.00 92.75 948 PRO A C 1
ATOM 7505 O O . PRO A 1 948 ? -12.205 -0.630 -12.964 1.00 92.75 948 PRO A O 1
ATOM 7508 N N . LYS A 1 949 ? -10.379 -0.130 -11.755 1.00 93.06 949 LYS A N 1
ATOM 7509 C CA . LYS A 1 949 ? -10.495 1.331 -11.830 1.00 93.06 949 LYS A CA 1
ATOM 7510 C C . LYS A 1 949 ? -9.098 1.941 -11.816 1.00 93.06 949 LYS A C 1
ATOM 7512 O O . LYS A 1 949 ? -8.365 1.720 -10.855 1.00 93.06 949 LYS A O 1
ATOM 7517 N N . LEU A 1 950 ? -8.778 2.756 -12.817 1.00 95.62 950 LEU A N 1
ATOM 7518 C CA . LEU A 1 950 ? -7.541 3.532 -12.888 1.00 95.62 950 LEU A CA 1
ATOM 7519 C C . LEU A 1 950 ? -7.870 5.033 -12.814 1.00 95.62 950 LEU A C 1
ATOM 7521 O O . LEU A 1 950 ? -8.671 5.527 -13.604 1.00 95.62 950 LEU A O 1
ATOM 7525 N N . MET A 1 951 ? -7.261 5.749 -11.864 1.00 95.12 951 MET A N 1
ATOM 7526 C CA . MET A 1 951 ? -7.341 7.213 -11.695 1.00 95.12 951 MET A CA 1
ATOM 7527 C C . MET A 1 951 ? -8.774 7.779 -11.580 1.00 95.12 951 MET A C 1
ATOM 7529 O O . MET A 1 951 ? -9.063 8.896 -12.014 1.00 95.12 951 MET A O 1
ATOM 7533 N N . HIS A 1 952 ? -9.694 7.019 -10.983 1.00 93.81 952 HIS A N 1
ATOM 7534 C CA . HIS A 1 952 ? -11.102 7.394 -10.854 1.00 93.81 952 HIS A CA 1
ATOM 7535 C C . HIS A 1 952 ? -11.296 8.448 -9.751 1.00 93.81 952 HIS A C 1
ATOM 7537 O O . HIS A 1 952 ? -10.833 8.266 -8.627 1.00 93.81 952 HIS A O 1
ATOM 7543 N N . ILE A 1 953 ? -12.045 9.525 -10.016 1.00 91.38 953 ILE A N 1
ATOM 7544 C CA . ILE A 1 953 ? -12.366 10.520 -8.979 1.00 91.38 953 ILE A CA 1
ATOM 7545 C C . ILE A 1 953 ? -13.514 10.020 -8.097 1.00 91.38 953 ILE A C 1
ATOM 7547 O O . ILE A 1 953 ? -14.651 9.900 -8.549 1.00 91.38 953 ILE A O 1
ATOM 7551 N N . GLU A 1 954 ? -13.235 9.737 -6.826 1.00 87.44 954 GLU A N 1
ATOM 7552 C CA . GLU A 1 954 ? -14.257 9.460 -5.811 1.00 87.44 954 GLU A CA 1
ATOM 7553 C C . GLU A 1 954 ? -14.527 10.734 -4.983 1.00 87.44 954 GLU A C 1
ATOM 7555 O O . GLU A 1 954 ? -13.609 11.462 -4.592 1.00 87.44 954 GLU A O 1
ATOM 7560 N N . THR A 1 955 ? -15.810 11.045 -4.767 1.00 82.00 955 THR A N 1
ATOM 7561 C CA . THR A 1 955 ? -16.266 12.295 -4.133 1.00 82.00 955 THR A CA 1
ATOM 7562 C C . THR A 1 955 ? -16.811 12.017 -2.739 1.00 82.00 955 THR A C 1
ATOM 7564 O O . THR A 1 955 ? -17.849 11.376 -2.581 1.00 82.00 955 THR A O 1
ATOM 7567 N N . TYR A 1 956 ? -16.124 12.543 -1.731 1.00 75.31 956 TYR A N 1
ATOM 7568 C CA . TYR A 1 956 ? -16.466 12.424 -0.317 1.00 75.31 956 TYR A CA 1
ATOM 7569 C C . TYR A 1 956 ? -17.086 13.732 0.206 1.00 75.31 956 TYR A C 1
ATOM 7571 O O . TYR A 1 956 ? -17.180 14.737 -0.507 1.00 75.31 956 TYR A O 1
ATOM 7579 N N . ALA A 1 957 ? -17.533 13.732 1.466 1.00 70.62 957 ALA A N 1
ATOM 7580 C CA . ALA A 1 957 ? -18.216 14.875 2.079 1.00 70.62 957 ALA A CA 1
ATOM 7581 C C . ALA A 1 957 ? -17.364 16.162 2.094 1.00 70.62 957 ALA A C 1
ATOM 7583 O O . ALA A 1 957 ? -17.895 17.246 1.872 1.00 70.62 957 ALA A O 1
ATOM 7584 N N . THR A 1 958 ? -16.051 16.039 2.317 1.00 72.56 958 THR A N 1
ATOM 7585 C CA . THR A 1 958 ? -15.111 17.166 2.483 1.00 72.56 958 THR A CA 1
ATOM 7586 C C . THR A 1 958 ? -14.047 17.267 1.384 1.00 72.56 958 THR A C 1
ATOM 7588 O O . THR A 1 958 ? -13.470 18.340 1.197 1.00 72.56 958 THR A O 1
ATOM 7591 N N . VAL A 1 959 ? -13.807 16.195 0.614 1.00 79.62 959 VAL A N 1
ATOM 7592 C CA . VAL A 1 959 ? -12.794 16.145 -0.461 1.00 79.62 959 VAL A CA 1
ATOM 7593 C C . VAL A 1 959 ? -13.247 15.379 -1.714 1.00 79.62 959 VAL A C 1
ATOM 7595 O O . VAL A 1 959 ? -14.039 14.445 -1.623 1.00 79.62 959 VAL A O 1
ATOM 7598 N N . HIS A 1 960 ? -12.688 15.720 -2.877 1.00 85.44 960 HIS A N 1
ATOM 7599 C CA . HIS A 1 960 ? -12.541 14.799 -4.013 1.00 85.44 960 HIS A CA 1
ATOM 7600 C C . HIS A 1 960 ? -11.151 14.155 -3.957 1.00 85.44 960 HIS A C 1
ATOM 7602 O O . HIS A 1 960 ? -10.170 14.833 -3.638 1.00 85.44 960 HIS A O 1
ATOM 7608 N N . GLN A 1 961 ? -11.041 12.872 -4.296 1.00 88.69 961 GLN A N 1
ATOM 7609 C CA . GLN A 1 961 ? -9.770 12.139 -4.300 1.00 88.69 961 GLN A CA 1
ATOM 7610 C C . GLN A 1 961 ? -9.642 11.305 -5.579 1.00 88.69 961 GLN A C 1
ATOM 7612 O O . GLN A 1 961 ? -10.643 10.776 -6.061 1.00 88.69 961 GLN A O 1
ATOM 7617 N N . MET A 1 962 ? -8.432 11.187 -6.134 1.00 93.94 962 MET A N 1
ATOM 7618 C CA . MET A 1 962 ? -8.164 10.280 -7.253 1.00 93.94 962 MET A CA 1
ATOM 7619 C C . MET A 1 962 ? -7.736 8.923 -6.687 1.00 93.94 962 MET A C 1
ATOM 7621 O O . MET A 1 962 ? -6.756 8.810 -5.950 1.00 93.94 962 MET A O 1
ATOM 7625 N N . VAL A 1 963 ? -8.530 7.905 -7.001 1.00 93.56 963 VAL A N 1
ATOM 7626 C CA . VAL A 1 963 ? -8.474 6.571 -6.406 1.00 93.56 963 VAL A CA 1
ATOM 7627 C C . VAL A 1 963 ? -8.360 5.548 -7.528 1.00 93.56 963 VAL A C 1
ATOM 7629 O O . VAL A 1 963 ? -9.138 5.569 -8.485 1.00 93.56 963 VAL A O 1
ATOM 7632 N N . SER A 1 964 ? -7.416 4.624 -7.397 1.00 96.00 964 SER A N 1
ATOM 7633 C CA . SER A 1 964 ? -7.391 3.415 -8.222 1.00 96.00 964 SER A CA 1
ATOM 7634 C C . SER A 1 964 ? -7.862 2.212 -7.414 1.00 96.00 964 SER A C 1
ATOM 7636 O O . SER A 1 964 ? -8.045 2.275 -6.201 1.00 96.00 964 SER A O 1
ATOM 7638 N N . THR A 1 965 ? -8.132 1.101 -8.082 1.00 95.81 965 THR A N 1
ATOM 7639 C CA . THR A 1 965 ? -8.467 -0.167 -7.435 1.00 95.81 965 THR A CA 1
ATOM 7640 C C . THR A 1 965 ? -7.666 -1.252 -8.124 1.00 95.81 965 THR A C 1
ATOM 7642 O O . THR A 1 965 ? -7.860 -1.476 -9.316 1.00 95.81 965 THR A O 1
ATOM 7645 N N . VAL A 1 966 ? -6.776 -1.903 -7.379 1.00 97.00 966 VAL A N 1
ATOM 7646 C CA . VAL A 1 966 ? -5.991 -3.055 -7.838 1.00 97.00 966 VAL A CA 1
ATOM 7647 C C . VAL A 1 966 ? -6.567 -4.297 -7.170 1.00 97.00 966 VAL A C 1
ATOM 7649 O O . VAL A 1 966 ? -6.884 -4.264 -5.979 1.00 97.00 966 VAL A O 1
ATOM 7652 N N . ARG A 1 967 ? -6.742 -5.380 -7.928 1.00 96.06 967 ARG A N 1
ATOM 7653 C CA . ARG A 1 967 ? -7.241 -6.658 -7.414 1.00 96.06 967 ARG A CA 1
ATOM 7654 C C . ARG A 1 967 ? -6.432 -7.830 -7.934 1.00 96.06 967 ARG A C 1
ATOM 7656 O O . ARG A 1 967 ? -5.998 -7.814 -9.079 1.00 96.06 967 ARG A O 1
ATOM 7663 N N . GLY A 1 968 ? -6.325 -8.870 -7.118 1.00 94.12 968 GLY A N 1
ATOM 7664 C CA . GLY A 1 968 ? -5.809 -10.182 -7.501 1.00 94.12 968 GLY A CA 1
ATOM 7665 C C . GLY A 1 968 ? -6.673 -11.295 -6.915 1.00 94.12 968 GLY A C 1
ATOM 7666 O O . GLY A 1 968 ? -7.508 -11.044 -6.041 1.00 94.12 968 GLY A O 1
ATOM 7667 N N . THR A 1 969 ? -6.493 -12.526 -7.391 1.00 92.88 969 THR A N 1
ATOM 7668 C CA . THR A 1 969 ? -7.031 -13.711 -6.706 1.00 92.88 969 THR A CA 1
ATOM 7669 C C . THR A 1 969 ? -5.873 -14.420 -6.023 1.00 92.88 969 THR A C 1
ATOM 7671 O O . THR A 1 969 ? -4.940 -14.852 -6.696 1.00 92.88 969 THR A O 1
ATOM 7674 N N . LEU A 1 970 ? -5.934 -14.506 -4.695 1.00 91.19 970 LEU A N 1
ATOM 7675 C CA . LEU A 1 970 ? -4.926 -15.160 -3.866 1.00 91.19 970 LEU A CA 1
ATOM 7676 C C . LEU A 1 970 ? -4.729 -16.605 -4.330 1.00 91.19 970 LEU A C 1
ATOM 7678 O O . LEU A 1 970 ? -5.720 -17.308 -4.563 1.00 91.19 970 LEU A O 1
ATOM 7682 N N . ASP A 1 971 ? -3.479 -17.053 -4.428 1.00 84.56 971 ASP A N 1
ATOM 7683 C CA . ASP A 1 971 ? -3.196 -18.478 -4.570 1.00 84.56 971 ASP A CA 1
ATOM 7684 C C . ASP A 1 971 ? -3.416 -19.181 -3.222 1.00 84.56 971 ASP A C 1
ATOM 7686 O O . ASP A 1 971 ? -2.504 -19.358 -2.423 1.00 84.56 971 ASP A O 1
ATOM 7690 N N . GLY A 1 972 ? -4.675 -19.522 -2.935 1.00 76.69 972 GLY A N 1
ATOM 7691 C CA . GLY A 1 972 ? -5.119 -20.014 -1.628 1.00 76.69 972 GLY A CA 1
ATOM 7692 C C . GLY A 1 972 ? -4.644 -21.418 -1.238 1.00 76.69 972 GLY A C 1
ATOM 7693 O O . GLY A 1 972 ? -5.098 -21.920 -0.207 1.00 76.69 972 GLY A O 1
ATOM 7694 N N . ASP A 1 973 ? -3.791 -22.053 -2.048 1.00 73.25 973 ASP A N 1
ATOM 7695 C CA . ASP A 1 973 ? -3.119 -23.312 -1.715 1.00 73.25 973 ASP A CA 1
ATOM 7696 C C . ASP A 1 973 ? -1.639 -23.106 -1.311 1.00 73.25 973 ASP A C 1
ATOM 7698 O O . ASP A 1 973 ? -1.106 -23.938 -0.578 1.00 73.25 973 ASP A O 1
ATOM 7702 N N . THR A 1 974 ? -1.000 -21.989 -1.701 1.00 78.06 974 THR A N 1
ATOM 7703 C CA . THR A 1 974 ? 0.357 -21.592 -1.253 1.00 78.06 974 THR A CA 1
ATOM 7704 C C . THR A 1 974 ? 0.351 -20.440 -0.245 1.00 78.06 974 THR A C 1
ATOM 7706 O O . THR A 1 974 ? 1.226 -20.375 0.615 1.00 78.06 974 THR A O 1
ATOM 7709 N N . SER A 1 975 ? -0.635 -19.541 -0.339 1.00 85.12 975 SER A N 1
ATOM 7710 C CA . SER A 1 975 ? -0.629 -18.214 0.281 1.00 85.12 975 SER A CA 1
ATOM 7711 C C . SER A 1 975 ? -1.898 -17.918 1.097 1.00 85.12 975 SER A C 1
ATOM 7713 O O . SER A 1 975 ? -3.011 -18.338 0.773 1.00 85.12 975 SER A O 1
ATOM 7715 N N . ASN A 1 976 ? -1.746 -17.128 2.158 1.00 88.56 976 ASN A N 1
ATOM 7716 C CA . ASN A 1 976 ? -2.778 -16.721 3.110 1.00 88.56 976 ASN A CA 1
ATOM 7717 C C . ASN A 1 976 ? -2.742 -15.198 3.382 1.00 88.56 976 ASN A C 1
ATOM 7719 O O . ASN A 1 976 ? -1.883 -14.476 2.881 1.00 88.56 976 ASN A O 1
ATOM 7723 N N . ALA A 1 977 ? -3.682 -14.683 4.182 1.00 91.50 977 ALA A N 1
ATOM 7724 C CA . ALA A 1 977 ? -3.817 -13.242 4.432 1.00 91.50 977 ALA A CA 1
ATOM 7725 C C . ALA A 1 977 ? -2.595 -12.581 5.112 1.00 91.50 977 ALA A C 1
ATOM 7727 O O . ALA A 1 977 ? -2.398 -11.382 4.925 1.00 91.50 977 ALA A O 1
ATOM 7728 N N . ILE A 1 978 ? -1.772 -13.330 5.858 1.00 93.00 978 ILE A N 1
ATOM 7729 C CA . ILE A 1 978 ? -0.514 -12.814 6.429 1.00 93.00 978 ILE A CA 1
ATOM 7730 C C . ILE A 1 978 ? 0.544 -12.615 5.336 1.00 93.00 978 ILE A C 1
ATOM 7732 O O . ILE A 1 978 ? 1.185 -11.571 5.294 1.00 93.00 978 ILE A O 1
ATOM 7736 N N . ASP A 1 979 ? 0.664 -13.551 4.393 1.00 92.69 979 ASP A N 1
ATOM 7737 C CA . ASP A 1 979 ? 1.625 -13.449 3.284 1.00 92.69 979 ASP A CA 1
ATOM 7738 C C . ASP A 1 979 ? 1.258 -12.267 2.356 1.00 92.69 979 ASP A C 1
ATOM 7740 O O . ASP A 1 979 ? 2.123 -11.560 1.842 1.00 92.69 979 ASP A O 1
ATOM 7744 N N . VAL A 1 980 ? -0.046 -11.976 2.217 1.00 95.06 980 VAL A N 1
ATOM 7745 C CA . VAL A 1 980 ? -0.551 -10.767 1.536 1.00 95.06 980 VAL A CA 1
ATOM 7746 C C . VAL A 1 980 ? -0.152 -9.479 2.268 1.00 95.06 980 VAL A C 1
ATOM 7748 O O . VAL A 1 980 ? 0.148 -8.485 1.604 1.00 95.06 980 VAL A O 1
ATOM 7751 N N . LEU A 1 981 ? -0.134 -9.464 3.609 1.00 95.00 981 LEU A N 1
ATOM 7752 C CA . LEU A 1 981 ? 0.387 -8.320 4.368 1.00 95.00 981 LEU A CA 1
ATOM 7753 C C . LEU A 1 981 ? 1.886 -8.145 4.110 1.00 95.00 981 LEU A C 1
ATOM 7755 O O . LEU A 1 981 ? 2.298 -7.048 3.747 1.00 95.00 981 LEU A O 1
ATOM 7759 N N . GLU A 1 982 ? 2.682 -9.205 4.250 1.00 93.25 982 GLU A N 1
ATOM 7760 C CA . GLU A 1 982 ? 4.145 -9.149 4.106 1.00 93.25 982 GLU A CA 1
ATOM 7761 C C . GLU A 1 982 ? 4.586 -8.693 2.712 1.00 93.25 982 GLU A C 1
ATOM 7763 O O . GLU A 1 982 ? 5.408 -7.784 2.607 1.00 93.25 982 GLU A O 1
ATOM 7768 N N . ALA A 1 983 ? 3.984 -9.230 1.646 1.00 92.81 983 ALA A N 1
ATOM 7769 C CA . ALA A 1 983 ? 4.299 -8.828 0.274 1.00 92.81 983 ALA A CA 1
ATOM 7770 C C . ALA A 1 983 ? 3.968 -7.349 -0.025 1.00 92.81 983 ALA A C 1
ATOM 7772 O O . ALA A 1 983 ? 4.630 -6.712 -0.847 1.00 92.81 983 ALA A O 1
ATOM 7773 N N . CYS A 1 984 ? 2.955 -6.777 0.637 1.00 95.25 984 CYS A N 1
ATOM 7774 C CA . CYS A 1 984 ? 2.492 -5.413 0.365 1.00 95.25 984 CYS A CA 1
ATOM 7775 C C . CYS A 1 984 ? 3.043 -4.354 1.338 1.00 95.25 984 CYS A C 1
ATOM 7777 O O . CYS A 1 984 ? 3.101 -3.177 0.976 1.00 95.25 984 CYS A O 1
ATOM 7779 N N . PHE A 1 985 ? 3.414 -4.716 2.570 1.00 95.88 985 PHE A N 1
ATOM 7780 C CA . PHE A 1 985 ? 3.668 -3.761 3.657 1.00 95.88 985 PHE A CA 1
ATOM 7781 C C . PHE A 1 985 ? 5.122 -3.234 3.695 1.00 95.88 985 PHE A C 1
ATOM 7783 O O . PHE A 1 985 ? 6.057 -4.023 3.552 1.00 95.88 985 PHE A O 1
ATOM 7790 N N . PRO A 1 986 ? 5.343 -1.927 3.964 1.00 94.69 986 PRO A N 1
ATOM 7791 C CA . PRO A 1 986 ? 4.342 -0.867 4.130 1.00 94.69 986 PRO A CA 1
ATOM 7792 C C . PRO A 1 986 ? 3.734 -0.413 2.800 1.00 94.69 986 PRO A C 1
ATOM 7794 O O . PRO A 1 986 ? 4.375 -0.477 1.749 1.00 94.69 986 PRO A O 1
ATOM 7797 N N . GLY A 1 987 ? 2.500 0.096 2.863 1.00 93.12 987 GLY A N 1
ATOM 7798 C CA . GLY A 1 987 ? 1.743 0.508 1.682 1.00 93.12 987 GLY A CA 1
ATOM 7799 C C . GLY A 1 987 ? 2.475 1.545 0.825 1.00 93.12 987 GLY A C 1
ATOM 7800 O O . GLY A 1 987 ? 2.914 2.581 1.328 1.00 93.12 987 GLY A O 1
ATOM 7801 N N . GLY A 1 988 ? 2.556 1.277 -0.484 1.00 89.50 988 GLY A N 1
ATOM 7802 C CA . GLY A 1 988 ? 3.332 2.063 -1.452 1.00 89.50 988 GLY A CA 1
ATOM 7803 C C . GLY A 1 988 ? 3.053 3.568 -1.444 1.00 89.50 988 GLY A C 1
ATOM 7804 O O . GLY A 1 988 ? 3.969 4.367 -1.614 1.00 89.50 988 GLY A O 1
ATOM 7805 N N . SER A 1 989 ? 1.810 3.983 -1.173 1.00 90.31 989 SER A N 1
ATOM 7806 C CA . SER A 1 989 ? 1.425 5.399 -1.085 1.00 90.31 989 SER A CA 1
ATOM 7807 C C . SER A 1 989 ? 2.143 6.177 0.026 1.00 90.31 989 SER A C 1
ATOM 7809 O O . SER A 1 989 ? 2.234 7.404 -0.086 1.00 90.31 989 SER A O 1
ATOM 7811 N N . MET A 1 990 ? 2.681 5.473 1.032 1.00 94.31 990 MET A N 1
ATOM 7812 C CA . MET A 1 990 ? 3.413 6.004 2.190 1.00 94.31 990 MET A CA 1
ATOM 7813 C C . MET A 1 990 ? 4.924 5.716 2.172 1.00 94.31 990 MET A C 1
ATOM 7815 O O . MET A 1 990 ? 5.631 6.149 3.083 1.00 94.31 990 MET A O 1
ATOM 7819 N N . THR A 1 991 ? 5.433 5.006 1.164 1.00 93.50 991 THR A N 1
ATOM 7820 C CA . THR A 1 991 ? 6.865 4.706 0.989 1.00 93.50 991 THR A CA 1
ATOM 7821 C C . THR A 1 991 ? 7.382 5.357 -0.289 1.00 93.50 991 THR A C 1
ATOM 7823 O O . THR A 1 991 ? 8.047 6.389 -0.219 1.00 93.50 991 THR A O 1
ATOM 7826 N N . GLY A 1 992 ? 7.032 4.795 -1.442 1.00 90.81 992 GLY A N 1
ATOM 7827 C CA . GLY A 1 992 ? 7.523 5.187 -2.760 1.00 90.81 992 GLY A CA 1
ATOM 7828 C C . GLY A 1 992 ? 8.014 3.983 -3.566 1.00 90.81 992 GLY A C 1
ATOM 7829 O O . GLY A 1 992 ? 7.809 2.836 -3.165 1.00 90.81 992 GLY A O 1
ATOM 7830 N N . ALA A 1 993 ? 8.653 4.236 -4.707 1.00 92.69 993 ALA A N 1
ATOM 7831 C CA . ALA A 1 993 ? 9.075 3.202 -5.657 1.00 92.69 993 ALA A CA 1
ATOM 7832 C C . ALA A 1 993 ? 10.465 3.530 -6.242 1.00 92.69 993 ALA A C 1
ATOM 7834 O O . ALA A 1 993 ? 10.668 4.690 -6.588 1.00 92.69 993 ALA A O 1
ATOM 7835 N N . PRO A 1 994 ? 11.401 2.569 -6.392 1.00 93.00 994 PRO A N 1
ATOM 7836 C CA . PRO A 1 994 ? 11.343 1.193 -5.892 1.00 93.00 994 PRO A CA 1
ATOM 7837 C C . PRO A 1 994 ? 11.311 1.145 -4.357 1.00 93.00 994 PRO A C 1
ATOM 7839 O O . PRO A 1 994 ? 12.011 1.912 -3.691 1.00 93.00 994 PRO A O 1
ATOM 7842 N N . LYS A 1 995 ? 10.467 0.277 -3.786 1.00 92.06 995 LYS A N 1
ATOM 7843 C CA . LYS A 1 995 ? 10.046 0.303 -2.375 1.00 92.06 995 LYS A CA 1
ATOM 7844 C C . LYS A 1 995 ? 11.218 0.148 -1.405 1.00 92.06 995 LYS A C 1
ATOM 7846 O O . LYS A 1 995 ? 11.374 0.979 -0.515 1.00 92.06 995 LYS A O 1
ATOM 7851 N N . GLN A 1 996 ? 12.053 -0.879 -1.586 1.00 89.31 996 GLN A N 1
ATOM 7852 C CA . GLN A 1 996 ? 13.200 -1.152 -0.710 1.00 89.31 996 GLN A CA 1
ATOM 7853 C C . GLN A 1 996 ? 14.201 0.008 -0.726 1.00 89.31 996 GLN A C 1
ATOM 7855 O O . GLN A 1 996 ? 14.426 0.632 0.312 1.00 89.31 996 GLN A O 1
ATOM 7860 N N . ARG A 1 997 ? 14.713 0.360 -1.912 1.00 91.31 997 ARG A N 1
ATOM 7861 C CA . ARG A 1 997 ? 15.689 1.444 -2.084 1.00 91.31 997 ARG A CA 1
ATOM 7862 C C . ARG A 1 997 ? 15.169 2.785 -1.560 1.00 91.31 997 ARG A C 1
ATOM 7864 O O . ARG A 1 997 ? 15.870 3.507 -0.856 1.00 91.31 997 ARG A O 1
ATOM 7871 N N . THR A 1 998 ? 13.894 3.082 -1.807 1.00 94.56 998 THR A N 1
ATOM 7872 C CA . THR A 1 998 ? 13.241 4.285 -1.274 1.00 94.56 998 THR A CA 1
ATOM 7873 C C . THR A 1 998 ? 13.131 4.258 0.256 1.00 94.56 998 THR A C 1
ATOM 7875 O O . THR A 1 998 ? 13.328 5.291 0.890 1.00 94.56 998 THR A O 1
ATOM 7878 N N . MET A 1 999 ? 12.868 3.105 0.883 1.00 92.81 999 MET A N 1
ATOM 7879 C CA . MET A 1 999 ? 12.826 2.982 2.348 1.00 92.81 999 MET A CA 1
ATOM 7880 C C . MET A 1 999 ? 14.201 3.103 3.025 1.00 92.81 999 MET A C 1
ATOM 7882 O O . MET A 1 999 ? 14.252 3.533 4.181 1.00 92.81 999 MET A O 1
ATOM 7886 N N . GLU A 1 1000 ? 15.294 2.770 2.333 1.00 90.75 1000 GLU A N 1
ATOM 7887 C CA . GLU A 1 1000 ? 16.671 3.048 2.777 1.00 90.75 1000 GLU A CA 1
ATOM 7888 C C . GLU A 1 1000 ? 16.949 4.558 2.763 1.00 90.75 1000 GLU A C 1
ATOM 7890 O O . GLU A 1 1000 ? 17.313 5.140 3.784 1.00 90.75 1000 GLU A O 1
ATOM 7895 N N . ILE A 1 1001 ? 16.688 5.213 1.627 1.00 93.69 1001 ILE A N 1
ATOM 7896 C CA . ILE A 1 1001 ? 16.904 6.655 1.436 1.00 93.69 1001 ILE A CA 1
ATOM 7897 C C . ILE A 1 1001 ? 16.030 7.475 2.394 1.00 93.69 1001 ILE A C 1
ATOM 7899 O O . ILE A 1 1001 ? 16.497 8.438 3.005 1.00 93.69 1001 ILE A O 1
ATOM 7903 N N . LEU A 1 1002 ? 14.771 7.071 2.593 1.00 93.62 1002 LEU A N 1
ATOM 7904 C CA . LEU A 1 1002 ? 13.900 7.670 3.604 1.00 93.62 1002 LEU A CA 1
ATOM 7905 C C . LEU A 1 1002 ? 14.469 7.507 5.016 1.00 93.62 1002 LEU A C 1
ATOM 7907 O O . LEU A 1 1002 ? 14.303 8.420 5.813 1.00 93.62 1002 LEU A O 1
ATOM 7911 N N . ASN A 1 1003 ? 15.173 6.416 5.335 1.00 89.31 1003 ASN A N 1
ATOM 7912 C CA . ASN A 1 1003 ? 15.794 6.237 6.650 1.00 89.31 1003 ASN A CA 1
ATOM 7913 C C . ASN A 1 1003 ? 16.900 7.274 6.917 1.00 89.31 1003 ASN A C 1
ATOM 7915 O O . ASN A 1 1003 ? 16.987 7.809 8.024 1.00 89.31 1003 ASN A O 1
ATOM 7919 N N . GLU A 1 1004 ? 17.709 7.590 5.898 1.00 90.44 1004 GLU A N 1
ATOM 7920 C CA . GLU A 1 1004 ? 18.716 8.658 5.959 1.00 90.44 1004 GLU A CA 1
ATOM 7921 C C . GLU A 1 1004 ? 18.070 10.044 6.079 1.00 90.44 1004 GLU A C 1
ATOM 7923 O O . GLU A 1 1004 ? 18.413 10.821 6.972 1.00 90.44 1004 GLU A O 1
ATOM 7928 N N . ILE A 1 1005 ? 17.113 10.352 5.193 1.00 92.31 1005 ILE A N 1
ATOM 7929 C CA . ILE A 1 1005 ? 16.429 11.653 5.134 1.00 92.31 1005 ILE A CA 1
ATOM 7930 C C . ILE A 1 1005 ? 15.634 11.915 6.420 1.00 92.31 1005 ILE A C 1
ATOM 7932 O O . ILE A 1 1005 ? 15.645 13.023 6.956 1.00 92.31 1005 ILE A O 1
ATOM 7936 N N . GLU A 1 1006 ? 14.977 10.889 6.957 1.00 90.06 1006 GLU A N 1
ATOM 7937 C CA . GLU A 1 1006 ? 14.202 10.966 8.194 1.00 90.06 1006 GLU A CA 1
ATOM 7938 C C . GLU A 1 1006 ? 15.063 10.796 9.463 1.00 90.06 1006 GLU A C 1
ATOM 7940 O O . GLU A 1 1006 ? 14.545 10.966 10.569 1.00 90.06 1006 GLU A O 1
ATOM 7945 N N . GLN A 1 1007 ? 16.378 10.587 9.317 1.00 84.81 1007 GLN A N 1
ATOM 7946 C CA . GLN A 1 1007 ? 17.382 10.576 10.393 1.00 84.81 1007 GLN A CA 1
ATOM 7947 C C . GLN A 1 1007 ? 17.091 9.548 11.506 1.00 84.81 1007 GLN A C 1
ATOM 7949 O O . GLN A 1 1007 ? 17.329 9.821 12.682 1.00 84.81 1007 GLN A O 1
ATOM 7954 N N . GLY A 1 1008 ? 16.542 8.380 11.148 1.00 74.25 1008 GLY A N 1
ATOM 7955 C CA . GLY A 1 1008 ? 16.184 7.319 12.106 1.00 74.25 1008 GLY A CA 1
ATOM 7956 C C . GLY A 1 1008 ? 15.044 7.667 13.080 1.00 74.25 1008 GLY A C 1
ATOM 7957 O O . GLY A 1 1008 ? 14.885 7.010 14.106 1.00 74.25 1008 GLY A O 1
ATOM 7958 N N . VAL A 1 1009 ? 14.249 8.711 12.811 1.00 82.94 1009 VAL A N 1
ATOM 7959 C CA . VAL A 1 1009 ? 13.085 9.045 13.654 1.00 82.94 1009 VAL A CA 1
ATOM 7960 C C . VAL A 1 1009 ? 11.879 8.211 13.224 1.00 82.94 1009 VAL A C 1
ATOM 7962 O O . VAL A 1 1009 ? 11.271 8.483 12.186 1.00 82.94 1009 VAL A O 1
ATOM 7965 N N . THR A 1 1010 ? 11.524 7.229 14.054 1.00 86.56 1010 THR A N 1
ATOM 7966 C CA . THR A 1 1010 ? 10.408 6.290 13.854 1.00 86.56 1010 THR A CA 1
ATOM 7967 C C . THR A 1 1010 ? 9.078 6.996 13.584 1.00 86.56 1010 THR A C 1
ATOM 7969 O O . THR A 1 1010 ? 8.676 7.896 14.331 1.00 86.56 1010 THR A O 1
ATOM 7972 N N . ARG A 1 1011 ? 8.339 6.539 12.571 1.00 91.44 1011 ARG A N 1
ATOM 7973 C CA . ARG A 1 1011 ? 6.977 6.987 12.251 1.00 91.44 1011 ARG A CA 1
ATOM 7974 C C . ARG A 1 1011 ? 5.944 6.403 13.223 1.00 91.44 1011 ARG A C 1
ATOM 7976 O O . ARG A 1 1011 ? 4.965 7.089 13.539 1.00 91.44 1011 ARG A O 1
ATOM 7983 N N . GLY A 1 1012 ? 6.189 5.198 13.739 1.00 91.19 1012 GLY A N 1
ATOM 7984 C CA . GLY A 1 1012 ? 5.343 4.501 14.704 1.00 91.19 1012 GLY A CA 1
ATOM 7985 C C . GLY A 1 1012 ? 4.037 4.013 14.065 1.00 91.19 1012 GLY A C 1
ATOM 7986 O O . GLY A 1 1012 ? 4.039 3.547 12.925 1.00 91.19 1012 GLY A O 1
ATOM 7987 N N . PRO A 1 1013 ? 2.878 4.156 14.739 1.00 95.44 1013 PRO A N 1
ATOM 7988 C CA . PRO A 1 1013 ? 1.594 3.781 14.151 1.00 95.44 1013 PRO A CA 1
ATOM 7989 C C . PRO A 1 1013 ? 1.287 4.537 12.848 1.00 95.44 1013 PRO A C 1
ATOM 7991 O O . PRO A 1 1013 ? 0.615 4.007 11.974 1.00 95.44 1013 PRO A O 1
ATOM 7994 N N . TYR A 1 1014 ? 1.765 5.774 12.680 1.00 96.06 1014 TYR A N 1
ATOM 7995 C CA . TYR A 1 1014 ? 1.542 6.542 11.452 1.00 96.06 1014 TYR A CA 1
ATOM 7996 C C . TYR A 1 1014 ? 2.296 5.939 10.256 1.00 96.06 1014 TYR A C 1
ATOM 7998 O O . TYR A 1 1014 ? 3.448 5.549 10.382 1.00 96.06 1014 TYR A O 1
ATOM 8006 N N . SER A 1 1015 ? 1.673 5.929 9.071 1.00 95.19 1015 SER A N 1
ATOM 8007 C CA . SER A 1 1015 ? 2.134 5.187 7.873 1.00 95.19 1015 SER A CA 1
ATOM 8008 C C . SER A 1 1015 ? 2.078 3.655 7.987 1.00 95.19 1015 SER A C 1
ATOM 8010 O O . SER A 1 1015 ? 2.341 2.976 6.997 1.00 95.19 1015 SER A O 1
ATOM 8012 N N . GLY A 1 1016 ? 1.702 3.114 9.149 1.00 97.19 1016 GLY A N 1
ATOM 8013 C CA . GLY A 1 1016 ? 1.327 1.714 9.325 1.00 97.19 1016 GLY A CA 1
ATOM 8014 C C . GLY A 1 1016 ? -0.104 1.414 8.853 1.00 97.19 1016 GLY A C 1
ATOM 8015 O O . GLY A 1 1016 ? -0.710 2.210 8.128 1.00 97.19 1016 GLY A O 1
ATOM 8016 N N . CYS A 1 1017 ? -0.676 0.290 9.292 1.00 97.88 1017 CYS A N 1
ATOM 8017 C CA . CYS A 1 1017 ? -2.048 -0.119 8.965 1.00 97.88 1017 CYS A CA 1
ATOM 8018 C C . CYS A 1 1017 ? -2.862 -0.553 10.195 1.00 97.88 1017 CYS A C 1
ATOM 8020 O O . CYS A 1 1017 ? -2.313 -1.177 11.101 1.00 97.88 1017 CYS A O 1
ATOM 8022 N N . LEU A 1 1018 ? -4.169 -0.257 10.218 1.00 97.81 1018 LEU A N 1
ATOM 8023 C CA . LEU A 1 1018 ? -5.104 -0.631 11.296 1.00 97.81 1018 LEU A CA 1
ATOM 8024 C C . LEU A 1 1018 ? -6.332 -1.339 10.712 1.00 97.81 1018 LEU A C 1
ATOM 8026 O O . LEU A 1 1018 ? -6.906 -0.884 9.720 1.00 97.81 1018 LEU A O 1
ATOM 8030 N N . GLY A 1 1019 ? -6.757 -2.437 11.335 1.00 97.06 1019 GLY A N 1
ATOM 8031 C CA . GLY A 1 1019 ? -7.920 -3.200 10.889 1.00 97.06 1019 GLY A CA 1
ATOM 8032 C C . GLY A 1 1019 ? -8.087 -4.526 11.622 1.00 97.06 1019 GLY A C 1
ATOM 8033 O O . GLY A 1 1019 ? -7.831 -4.614 12.825 1.00 97.06 1019 GLY A O 1
ATOM 8034 N N . TYR A 1 1020 ? -8.538 -5.558 10.905 1.00 96.62 1020 TYR A N 1
ATOM 8035 C CA . TYR A 1 1020 ? -8.747 -6.897 11.463 1.00 96.62 1020 TYR A CA 1
ATOM 8036 C C . TYR A 1 1020 ? -8.239 -8.018 10.553 1.00 96.62 1020 TYR A C 1
ATOM 8038 O O . TYR A 1 1020 ? -8.303 -7.905 9.330 1.00 96.62 1020 TYR A O 1
ATOM 8046 N N . ILE A 1 1021 ? -7.837 -9.133 11.168 1.00 96.19 1021 ILE A N 1
ATOM 8047 C CA . ILE A 1 1021 ? -7.542 -10.426 10.534 1.00 96.19 1021 ILE A CA 1
ATOM 8048 C C . ILE A 1 1021 ? -8.481 -11.452 11.174 1.00 96.19 1021 ILE A C 1
ATOM 8050 O O . ILE A 1 1021 ? -8.389 -11.738 12.370 1.00 96.19 1021 ILE A O 1
ATOM 8054 N N . SER A 1 1022 ? -9.436 -11.968 10.403 1.00 93.31 1022 SER A N 1
ATOM 8055 C CA . SER A 1 1022 ? -10.511 -12.809 10.928 1.00 93.31 1022 SER A CA 1
ATOM 8056 C C . SER A 1 1022 ? -10.212 -14.302 10.808 1.00 93.31 1022 SER A C 1
ATOM 8058 O O . SER A 1 1022 ? -9.532 -14.737 9.880 1.00 93.31 1022 SER A O 1
ATOM 8060 N N . LEU A 1 1023 ? -10.782 -15.105 11.713 1.00 90.06 1023 LEU A N 1
ATOM 8061 C CA . LEU A 1 1023 ? -10.525 -16.550 11.806 1.00 90.06 1023 LEU A CA 1
ATOM 8062 C C . LEU A 1 1023 ? -10.838 -17.337 10.519 1.00 90.06 1023 LEU A C 1
ATOM 8064 O O . LEU A 1 1023 ? -10.311 -18.424 10.333 1.00 90.06 1023 LEU A O 1
ATOM 8068 N N . ASN A 1 1024 ? -11.660 -16.817 9.603 1.00 84.81 1024 ASN A N 1
ATOM 8069 C CA . ASN A 1 1024 ? -11.937 -17.461 8.310 1.00 84.81 1024 ASN A CA 1
ATOM 8070 C C . ASN A 1 1024 ? -10.959 -17.073 7.177 1.00 84.81 1024 ASN A C 1
ATOM 8072 O O . ASN A 1 1024 ? -11.219 -17.399 6.017 1.00 84.81 1024 ASN A O 1
ATOM 8076 N N . GLY A 1 1025 ? -9.878 -16.350 7.492 1.00 87.12 1025 GLY A N 1
ATOM 8077 C CA . GLY A 1 1025 ? -8.888 -15.836 6.536 1.00 87.12 1025 GLY A CA 1
ATOM 8078 C C . GLY A 1 1025 ? -9.248 -14.500 5.879 1.00 87.12 1025 GLY A C 1
ATOM 8079 O O . GLY A 1 1025 ? -8.501 -14.032 5.026 1.00 87.12 1025 GLY A O 1
ATOM 8080 N N . SER A 1 1026 ? -10.375 -13.880 6.242 1.00 91.38 1026 SER A N 1
ATOM 8081 C CA . SER A 1 1026 ? -10.779 -12.582 5.681 1.00 91.38 1026 SER A CA 1
ATOM 8082 C C . SER A 1 1026 ? -10.161 -11.412 6.451 1.00 91.38 1026 SER A C 1
ATOM 8084 O O . SER A 1 1026 ? -10.022 -11.468 7.674 1.00 91.38 1026 SER A O 1
ATOM 8086 N N . MET A 1 1027 ? -9.834 -10.329 5.747 1.00 95.06 1027 MET A N 1
ATOM 8087 C CA . MET A 1 1027 ? -9.090 -9.179 6.270 1.00 95.06 1027 MET A CA 1
ATOM 8088 C C . MET A 1 1027 ? -9.616 -7.862 5.681 1.00 95.06 1027 MET A C 1
ATOM 8090 O O . MET A 1 1027 ? -10.029 -7.813 4.519 1.00 95.06 1027 MET A O 1
ATOM 8094 N N . ASP A 1 1028 ? -9.564 -6.775 6.449 1.00 95.38 1028 ASP A N 1
ATOM 8095 C CA . ASP A 1 1028 ? -9.728 -5.403 5.943 1.00 95.38 1028 ASP A CA 1
ATOM 8096 C C . ASP A 1 1028 ? -8.865 -4.463 6.800 1.00 95.38 1028 ASP A C 1
ATOM 8098 O O . ASP A 1 1028 ? -8.950 -4.500 8.029 1.00 95.38 1028 ASP A O 1
ATOM 8102 N N . MET A 1 1029 ? -8.003 -3.678 6.151 1.00 96.69 1029 MET A N 1
ATOM 8103 C CA . MET A 1 1029 ? -6.952 -2.852 6.755 1.00 96.69 1029 MET A CA 1
ATOM 8104 C C . MET A 1 1029 ? -6.901 -1.476 6.082 1.00 96.69 1029 MET A C 1
ATOM 8106 O O . MET A 1 1029 ? -6.871 -1.374 4.852 1.00 96.69 1029 MET A O 1
ATOM 8110 N N . ASN A 1 1030 ? -6.833 -0.409 6.878 1.00 96.00 1030 ASN A N 1
ATOM 8111 C CA . ASN A 1 1030 ? -6.599 0.954 6.398 1.00 96.00 1030 ASN A CA 1
ATOM 8112 C C . ASN A 1 1030 ? -5.101 1.305 6.375 1.00 96.00 1030 ASN A C 1
ATOM 8114 O O . ASN A 1 1030 ? -4.290 0.580 6.941 1.00 96.00 1030 ASN A O 1
ATOM 8118 N N . ILE A 1 1031 ? -4.731 2.427 5.756 1.00 96.69 1031 ILE A N 1
ATOM 8119 C CA . ILE A 1 1031 ? -3.463 3.116 6.052 1.00 96.69 1031 ILE A CA 1
ATOM 8120 C C . ILE A 1 1031 ? -3.700 4.079 7.225 1.00 96.69 1031 ILE A C 1
ATOM 8122 O O . ILE A 1 1031 ? -4.669 4.840 7.205 1.00 96.69 1031 ILE A O 1
ATOM 8126 N N . ILE A 1 1032 ? -2.810 4.126 8.220 1.00 97.56 1032 ILE A N 1
ATOM 8127 C CA . ILE A 1 1032 ? -2.928 5.038 9.370 1.00 97.56 1032 ILE A CA 1
ATOM 8128 C C . ILE A 1 1032 ? -2.432 6.441 8.975 1.00 97.56 1032 ILE A C 1
ATOM 8130 O O . ILE A 1 1032 ? -1.284 6.829 9.205 1.00 97.56 1032 ILE A O 1
ATOM 8134 N N . ILE A 1 1033 ? -3.344 7.220 8.391 1.00 94.56 1033 ILE A N 1
ATOM 8135 C CA . ILE A 1 1033 ? -3.184 8.629 7.993 1.00 94.56 1033 ILE A CA 1
ATOM 8136 C C . ILE A 1 1033 ? -4.376 9.472 8.466 1.00 94.56 1033 ILE A C 1
ATOM 8138 O O . ILE A 1 1033 ? -5.446 8.944 8.764 1.00 94.56 1033 ILE A O 1
ATOM 8142 N N . ARG A 1 1034 ? -4.195 10.804 8.524 1.00 93.00 1034 ARG A N 1
ATOM 8143 C CA . ARG A 1 1034 ? -5.169 11.763 9.103 1.00 93.00 1034 ARG A CA 1
ATOM 8144 C C . ARG A 1 1034 ? -5.589 11.361 10.532 1.00 93.00 1034 ARG A C 1
ATOM 8146 O O . ARG A 1 1034 ? -6.755 11.467 10.909 1.00 93.00 1034 ARG A O 1
ATOM 8153 N N . SER A 1 1035 ? -4.611 10.894 11.308 1.00 95.62 1035 SER A N 1
ATOM 8154 C CA . SER A 1 1035 ? -4.784 10.290 12.633 1.00 95.62 1035 SER A CA 1
ATOM 8155 C C . SER A 1 1035 ? -4.061 11.085 13.717 1.00 95.62 1035 SER A C 1
ATOM 8157 O O . SER A 1 1035 ? -3.042 11.719 13.445 1.00 95.62 1035 SER A O 1
ATOM 8159 N N . ALA A 1 1036 ? -4.545 10.981 14.953 1.00 96.94 1036 ALA A N 1
ATOM 8160 C CA . ALA A 1 1036 ? -3.816 11.367 16.156 1.00 96.94 1036 ALA A CA 1
ATOM 8161 C C . ALA A 1 1036 ? -3.438 10.114 16.959 1.00 96.94 1036 ALA A C 1
ATOM 8163 O O . ALA A 1 1036 ? -4.286 9.250 17.194 1.00 96.94 1036 ALA A O 1
ATOM 8164 N N . VAL A 1 1037 ? -2.181 10.034 17.393 1.00 96.44 1037 VAL A N 1
ATOM 8165 C CA . VAL A 1 1037 ? -1.695 9.030 18.348 1.00 96.44 1037 VAL A CA 1
ATOM 8166 C C . VAL A 1 1037 ? -1.492 9.728 19.689 1.00 96.44 1037 VAL A C 1
ATOM 8168 O O . VAL A 1 1037 ? -0.776 10.726 19.758 1.00 96.44 1037 VAL A O 1
ATOM 8171 N N . LEU A 1 1038 ? -2.134 9.227 20.743 1.00 94.12 1038 LEU A N 1
ATOM 8172 C CA . LEU A 1 1038 ? -2.020 9.745 22.105 1.00 94.12 1038 LEU A CA 1
ATOM 8173 C C . LEU A 1 1038 ? -1.261 8.759 22.998 1.00 94.12 1038 LEU A C 1
ATOM 8175 O O . LEU A 1 1038 ? -1.561 7.566 22.977 1.00 94.12 1038 LEU A O 1
ATOM 8179 N N . THR A 1 1039 ? -0.366 9.261 23.848 1.00 91.25 1039 THR A N 1
ATOM 8180 C CA . THR A 1 1039 ? 0.168 8.524 25.008 1.00 91.25 1039 THR A CA 1
ATOM 8181 C C . THR A 1 1039 ? 0.097 9.402 26.260 1.00 91.25 1039 THR A C 1
ATOM 8183 O O . THR A 1 1039 ? 0.168 10.631 26.141 1.00 91.25 1039 THR A O 1
ATOM 8186 N N . PRO A 1 1040 ? 0.015 8.839 27.478 1.00 83.44 1040 PRO A N 1
ATOM 8187 C CA . PRO A 1 1040 ? 0.292 9.616 28.679 1.00 83.44 1040 PRO A CA 1
ATOM 8188 C C . PRO A 1 1040 ? 1.734 10.150 28.640 1.00 83.44 1040 PRO A C 1
ATOM 8190 O O . PRO A 1 1040 ? 2.629 9.559 28.025 1.00 83.44 1040 PRO A O 1
ATOM 8193 N N . GLY A 1 1041 ? 1.942 11.308 29.259 1.00 75.56 1041 GLY A N 1
ATOM 8194 C CA . GLY A 1 1041 ? 3.251 11.922 29.454 1.00 75.56 1041 GLY A CA 1
ATOM 8195 C C . GLY A 1 1041 ? 3.971 11.384 30.692 1.00 75.56 1041 GLY A C 1
ATOM 8196 O O . GLY A 1 1041 ? 3.369 10.784 31.578 1.00 75.56 1041 GLY A O 1
ATOM 8197 N N . ASP A 1 1042 ? 5.274 11.646 30.764 1.00 65.00 1042 ASP A N 1
ATOM 8198 C CA . ASP A 1 1042 ? 6.179 11.002 31.730 1.00 65.00 1042 ASP A CA 1
ATOM 8199 C C . ASP A 1 1042 ? 6.017 11.546 33.170 1.00 65.00 1042 ASP A C 1
ATOM 8201 O O . ASP A 1 1042 ? 6.484 10.944 34.137 1.00 65.00 1042 ASP A O 1
ATOM 8205 N N . ASN A 1 1043 ? 5.325 12.681 33.322 1.00 53.78 1043 ASN A N 1
ATOM 8206 C CA . ASN A 1 1043 ? 5.046 13.339 34.598 1.00 53.78 1043 ASN A CA 1
ATOM 8207 C C . ASN A 1 1043 ? 3.798 12.741 35.274 1.00 53.78 1043 ASN A C 1
ATOM 8209 O O . ASN A 1 1043 ? 2.721 13.336 35.265 1.00 53.78 1043 ASN A O 1
ATOM 8213 N N . LEU A 1 1044 ? 3.951 11.563 35.883 1.00 53.62 1044 LEU A N 1
ATOM 8214 C CA . LEU A 1 1044 ? 2.941 10.946 36.755 1.00 53.62 1044 LEU A CA 1
ATOM 8215 C C . LEU A 1 1044 ? 3.373 10.996 38.230 1.00 53.62 1044 LEU A C 1
ATOM 8217 O O . LEU A 1 1044 ? 3.538 9.966 38.881 1.00 53.62 1044 LEU A O 1
ATOM 8221 N N . VAL A 1 1045 ? 3.558 12.203 38.776 1.00 52.12 1045 VAL A N 1
ATOM 8222 C CA . VAL A 1 1045 ? 3.762 12.384 40.224 1.00 52.12 1045 VAL A CA 1
ATOM 8223 C C . VAL A 1 1045 ? 2.407 12.293 40.931 1.00 52.12 1045 VAL A C 1
ATOM 8225 O O . VAL A 1 1045 ? 1.450 12.969 40.555 1.00 52.12 1045 VAL A O 1
ATOM 8228 N N . GLU A 1 1046 ? 2.300 11.472 41.980 1.00 52.12 1046 GLU A N 1
ATOM 8229 C CA . GLU A 1 1046 ? 1.013 11.211 42.648 1.00 52.12 1046 GLU A CA 1
ATOM 8230 C C . GLU A 1 1046 ? 0.364 12.445 43.300 1.00 52.12 1046 GLU A C 1
ATOM 8232 O O . GLU A 1 1046 ? -0.839 12.415 43.569 1.00 52.12 1046 GLU A O 1
ATOM 8237 N N . GLU A 1 1047 ? 1.117 13.526 43.520 1.00 53.31 1047 GLU A N 1
ATOM 8238 C CA . GLU A 1 1047 ? 0.641 14.780 44.123 1.00 53.31 1047 GLU A CA 1
ATOM 8239 C C . GLU A 1 1047 ? 0.101 15.802 43.098 1.00 53.31 1047 GLU A C 1
ATOM 8241 O O . GLU A 1 1047 ? -0.570 16.756 43.496 1.00 53.31 1047 GLU A O 1
ATOM 8246 N N . ASP A 1 1048 ? 0.330 15.612 41.791 1.00 59.34 1048 ASP A N 1
ATOM 8247 C CA . ASP A 1 1048 ? -0.028 16.613 40.776 1.00 59.34 1048 ASP A CA 1
ATOM 8248 C C . ASP A 1 1048 ? -1.539 16.684 40.481 1.00 59.34 1048 ASP A C 1
ATOM 8250 O O . ASP A 1 1048 ? -2.266 15.685 40.464 1.00 59.34 1048 ASP A O 1
ATOM 8254 N N . ILE A 1 1049 ? -2.021 17.902 40.216 1.00 69.81 1049 ILE A N 1
ATOM 8255 C CA . ILE A 1 1049 ? -3.428 18.218 39.887 1.00 69.81 1049 ILE A CA 1
ATOM 8256 C C . ILE A 1 1049 ? -3.731 18.203 38.377 1.00 69.81 1049 ILE A C 1
ATOM 8258 O O . ILE A 1 1049 ? -4.888 18.326 37.968 1.00 69.81 1049 ILE A O 1
ATOM 8262 N N . VAL A 1 1050 ? -2.696 18.044 37.555 1.00 72.50 1050 VAL A N 1
ATOM 8263 C CA . VAL A 1 1050 ? -2.726 18.011 36.089 1.00 72.50 1050 VAL A CA 1
ATOM 8264 C C . VAL A 1 1050 ? -2.130 16.683 35.629 1.00 72.50 1050 VAL A C 1
ATOM 8266 O O . VAL A 1 1050 ? -1.230 16.150 36.270 1.00 72.50 1050 VAL A O 1
ATOM 8269 N N . GLU A 1 1051 ? -2.633 16.149 34.522 1.00 78.38 1051 GLU A N 1
ATOM 8270 C CA . GLU A 1 1051 ? -2.005 15.060 33.778 1.00 78.38 1051 GLU A CA 1
ATOM 8271 C C . GLU A 1 1051 ? -1.607 15.559 32.385 1.00 78.38 1051 GLU A C 1
ATOM 8273 O O . GLU A 1 1051 ? -2.373 16.262 31.723 1.00 78.38 1051 GLU A O 1
ATOM 8278 N N . THR A 1 1052 ? -0.401 15.216 31.936 1.00 85.00 1052 THR A N 1
ATOM 8279 C CA . THR A 1 1052 ? 0.060 15.544 30.582 1.00 85.00 1052 THR A CA 1
ATOM 8280 C C . THR A 1 1052 ? -0.253 14.393 29.636 1.00 85.00 1052 THR A C 1
ATOM 8282 O O . THR A 1 1052 ? 0.052 13.241 29.938 1.00 85.00 1052 THR A O 1
ATOM 8285 N N . TRP A 1 1053 ? -0.785 14.709 28.462 1.00 88.19 1053 TRP A N 1
ATOM 8286 C CA . TRP A 1 1053 ? -0.871 13.810 27.315 1.00 88.19 1053 TRP A CA 1
ATOM 8287 C C . TRP A 1 1053 ? 0.101 14.276 26.225 1.00 88.19 1053 TRP A C 1
ATOM 8289 O O . TRP A 1 1053 ? 0.205 15.472 25.953 1.00 88.19 1053 TRP A O 1
ATOM 8299 N N . LYS A 1 1054 ? 0.816 13.338 25.600 1.00 91.75 1054 LYS A N 1
ATOM 8300 C CA . LYS A 1 1054 ? 1.582 13.561 24.366 1.00 91.75 1054 LYS A CA 1
ATOM 8301 C C . LYS A 1 1054 ? 0.674 13.209 23.191 1.00 91.75 1054 LYS A C 1
ATOM 8303 O O . LYS A 1 1054 ? 0.081 12.130 23.189 1.00 91.75 1054 LYS A O 1
ATOM 8308 N N . ALA A 1 1055 ? 0.547 14.108 22.222 1.00 93.69 1055 ALA A N 1
ATOM 8309 C CA . ALA A 1 1055 ? -0.301 13.930 21.050 1.00 93.69 1055 ALA A CA 1
ATOM 8310 C C . ALA A 1 1055 ? 0.501 14.140 19.763 1.00 93.69 1055 ALA A C 1
ATOM 8312 O O . ALA A 1 1055 ? 0.932 15.256 19.474 1.00 93.69 1055 ALA A O 1
ATOM 8313 N N . ASN A 1 1056 ? 0.657 13.072 18.981 1.00 94.31 1056 ASN A N 1
ATOM 8314 C CA . ASN A 1 1056 ? 1.467 13.058 17.767 1.00 94.31 1056 ASN A CA 1
ATOM 8315 C C . ASN A 1 1056 ? 0.573 12.908 16.528 1.00 94.31 1056 ASN A C 1
ATOM 8317 O O . ASN A 1 1056 ? -0.245 11.990 16.434 1.00 94.31 1056 ASN A O 1
ATOM 8321 N N . ILE A 1 1057 ? 0.749 13.808 15.557 1.00 96.00 1057 ILE A N 1
ATOM 8322 C CA . ILE A 1 1057 ? 0.098 13.762 14.242 1.00 96.00 1057 ILE A CA 1
ATOM 8323 C C . ILE A 1 1057 ? 1.181 13.573 13.184 1.00 96.00 1057 ILE A C 1
ATOM 8325 O O . ILE A 1 1057 ? 1.945 14.496 12.903 1.00 96.00 1057 ILE A O 1
ATOM 8329 N N . GLY A 1 1058 ? 1.231 12.401 12.558 1.00 94.81 1058 GLY A N 1
ATOM 8330 C CA . GLY A 1 1058 ? 2.053 12.215 11.367 1.00 94.81 1058 GLY A CA 1
ATOM 8331 C C . GLY A 1 1058 ? 1.431 12.884 10.138 1.00 94.81 1058 GLY A C 1
ATOM 8332 O O . GLY A 1 1058 ? 0.211 12.876 9.944 1.00 94.81 1058 GLY A O 1
ATOM 8333 N N . CYS A 1 1059 ? 2.274 13.481 9.302 1.00 93.31 1059 CYS A N 1
ATOM 8334 C CA . CYS A 1 1059 ? 1.892 14.110 8.041 1.00 93.31 1059 CYS A CA 1
ATOM 8335 C C . CYS A 1 1059 ? 3.043 14.045 7.027 1.00 93.31 1059 CYS A C 1
ATOM 8337 O O . CYS A 1 1059 ? 4.194 13.848 7.400 1.00 93.31 1059 CYS A O 1
ATOM 8339 N N . GLY A 1 1060 ? 2.745 14.185 5.736 1.00 92.25 1060 GLY A N 1
ATOM 8340 C CA . GLY A 1 1060 ? 3.751 14.088 4.677 1.00 92.25 1060 GLY A CA 1
ATOM 8341 C C . GLY A 1 1060 ? 3.162 14.221 3.277 1.00 92.25 1060 GLY A C 1
ATOM 8342 O O . GLY A 1 1060 ? 1.965 14.501 3.107 1.00 92.25 1060 GLY A O 1
ATOM 8343 N N . GLY A 1 1061 ? 4.001 14.008 2.270 1.00 91.56 1061 GLY A N 1
ATOM 8344 C CA . GLY A 1 1061 ? 3.621 14.057 0.861 1.00 91.56 1061 GLY A CA 1
ATOM 8345 C C . GLY A 1 1061 ? 4.558 13.235 -0.013 1.00 91.56 1061 GLY A C 1
ATOM 8346 O O . GLY A 1 1061 ? 5.691 12.959 0.369 1.00 91.56 1061 GLY A O 1
ATOM 8347 N N . ALA A 1 1062 ? 4.054 12.842 -1.179 1.00 92.62 1062 ALA A N 1
ATOM 8348 C CA . ALA A 1 1062 ? 4.868 12.273 -2.237 1.00 92.62 1062 ALA A CA 1
ATOM 8349 C C . ALA A 1 1062 ? 5.749 13.365 -2.847 1.00 92.62 1062 ALA A C 1
ATOM 8351 O O . ALA A 1 1062 ? 5.268 14.453 -3.176 1.00 92.62 1062 ALA A O 1
ATOM 8352 N N . ILE A 1 1063 ? 7.037 13.068 -2.970 1.00 95.81 1063 ILE A N 1
ATOM 8353 C CA . ILE A 1 1063 ? 8.019 13.901 -3.644 1.00 95.81 1063 ILE A CA 1
ATOM 8354 C C . ILE A 1 1063 ? 8.357 13.223 -4.966 1.00 95.81 1063 ILE A C 1
ATOM 8356 O O . ILE A 1 1063 ? 8.911 12.126 -4.978 1.00 95.81 1063 ILE A O 1
ATOM 8360 N N . THR A 1 1064 ? 8.020 13.880 -6.072 1.00 95.25 1064 THR A N 1
ATOM 8361 C CA . THR A 1 1064 ? 8.351 13.452 -7.440 1.00 95.25 1064 THR A CA 1
ATOM 8362 C C . THR A 1 1064 ? 9.246 14.485 -8.119 1.00 95.25 1064 THR A C 1
ATOM 8364 O O . THR A 1 1064 ? 9.439 15.589 -7.618 1.00 95.25 1064 THR A O 1
ATOM 8367 N N . ALA A 1 1065 ? 9.732 14.189 -9.326 1.00 92.31 1065 ALA A N 1
ATOM 8368 C CA . ALA A 1 1065 ? 10.431 15.171 -10.162 1.00 92.31 1065 ALA A CA 1
ATOM 8369 C C . ALA A 1 1065 ? 9.597 16.431 -10.507 1.00 92.31 1065 ALA A C 1
ATOM 8371 O O . ALA A 1 1065 ? 10.153 17.419 -10.983 1.00 92.31 1065 ALA A O 1
ATOM 8372 N N . LEU A 1 1066 ? 8.276 16.405 -10.273 1.00 90.44 1066 LEU A N 1
ATOM 8373 C CA . LEU A 1 1066 ? 7.346 17.520 -10.490 1.00 90.44 1066 LEU A CA 1
ATOM 8374 C C . LEU A 1 1066 ? 7.004 18.290 -9.196 1.00 90.44 1066 LEU A C 1
ATOM 8376 O O . LEU A 1 1066 ? 6.217 19.239 -9.238 1.00 90.44 1066 LEU A O 1
ATOM 8380 N N . SER A 1 1067 ? 7.556 17.890 -8.047 1.00 92.44 1067 SER A N 1
ATOM 8381 C CA . SER A 1 1067 ? 7.236 18.477 -6.744 1.00 92.44 1067 SER A CA 1
ATOM 8382 C C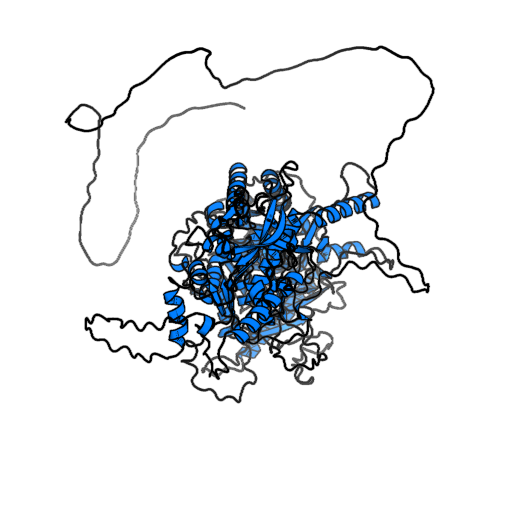 . SER A 1 1067 ? 7.835 19.868 -6.530 1.00 92.44 1067 SER A C 1
ATOM 8384 O O . SER A 1 1067 ? 8.899 20.225 -7.038 1.00 92.44 1067 SER A O 1
ATOM 8386 N N . ASN A 1 1068 ? 7.152 20.679 -5.718 1.00 93.56 1068 ASN A N 1
ATOM 8387 C CA . ASN A 1 1068 ? 7.605 22.020 -5.345 1.00 93.56 1068 ASN A CA 1
ATOM 8388 C C . ASN A 1 1068 ? 7.637 22.172 -3.822 1.00 93.56 1068 ASN A C 1
ATOM 8390 O O . ASN A 1 1068 ? 6.598 22.110 -3.172 1.00 93.56 1068 ASN A O 1
ATOM 8394 N N . SER A 1 1069 ? 8.818 22.421 -3.255 1.00 93.69 1069 SER A N 1
ATOM 8395 C CA . SER A 1 1069 ? 9.072 22.296 -1.813 1.00 93.69 1069 SER A CA 1
ATOM 8396 C C . SER A 1 1069 ? 8.190 23.174 -0.913 1.00 93.69 1069 SER A C 1
ATOM 8398 O O . SER A 1 1069 ? 7.862 22.768 0.201 1.00 93.69 1069 SER A O 1
ATOM 8400 N N . ASP A 1 1070 ? 7.772 24.357 -1.380 1.00 91.38 1070 ASP A N 1
ATOM 8401 C CA . ASP A 1 1070 ? 6.816 25.199 -0.651 1.00 91.38 1070 ASP A CA 1
ATOM 8402 C C . ASP A 1 1070 ? 5.390 24.634 -0.726 1.00 91.38 1070 ASP A C 1
ATOM 8404 O O . ASP A 1 1070 ? 4.690 24.611 0.289 1.00 91.38 1070 ASP A O 1
ATOM 8408 N N . ASN A 1 1071 ? 4.967 24.135 -1.892 1.00 90.81 1071 ASN A N 1
ATOM 8409 C CA . ASN A 1 1071 ? 3.662 23.495 -2.061 1.00 90.81 1071 ASN A CA 1
ATOM 8410 C C . ASN A 1 1071 ? 3.545 22.213 -1.225 1.00 90.81 1071 ASN A C 1
ATOM 8412 O O . ASN A 1 1071 ? 2.573 22.089 -0.486 1.00 90.81 1071 ASN A O 1
ATOM 8416 N N . GLU A 1 1072 ? 4.535 21.313 -1.260 1.00 92.31 1072 GLU A N 1
ATOM 8417 C CA . GLU A 1 1072 ? 4.484 20.055 -0.492 1.00 92.31 1072 GLU A CA 1
ATOM 8418 C C . GLU A 1 1072 ? 4.448 20.317 1.026 1.00 92.31 1072 GLU A C 1
ATOM 8420 O O . GLU A 1 1072 ? 3.689 19.682 1.760 1.00 92.31 1072 GLU A O 1
ATOM 8425 N N . TYR A 1 1073 ? 5.216 21.301 1.519 1.00 92.31 1073 TYR A N 1
ATOM 8426 C CA . TYR A 1 1073 ? 5.177 21.697 2.933 1.00 92.31 1073 TYR A CA 1
ATOM 8427 C C . TYR A 1 1073 ? 3.824 22.313 3.329 1.00 92.31 1073 TYR A C 1
ATOM 8429 O O . TYR A 1 1073 ? 3.301 22.048 4.416 1.00 92.31 1073 TYR A O 1
ATOM 8437 N N . ASN A 1 1074 ? 3.222 23.118 2.450 1.00 89.38 1074 ASN A N 1
ATOM 8438 C CA . ASN A 1 1074 ? 1.883 23.659 2.677 1.00 89.38 1074 ASN A CA 1
ATOM 8439 C C . ASN A 1 1074 ? 0.815 22.548 2.638 1.00 89.38 1074 ASN A C 1
ATOM 8441 O O . ASN A 1 1074 ? -0.091 22.551 3.470 1.00 89.38 1074 ASN A O 1
ATOM 8445 N N . GLU A 1 1075 ? 0.939 21.562 1.747 1.00 85.75 1075 GLU A N 1
ATOM 8446 C CA . GLU A 1 1075 ? 0.045 20.401 1.666 1.00 85.75 1075 GLU A CA 1
ATOM 8447 C C . GLU A 1 1075 ? 0.135 19.523 2.925 1.00 85.75 1075 GLU A C 1
ATOM 8449 O O . GLU A 1 1075 ? -0.890 19.152 3.497 1.00 85.75 1075 GLU A O 1
ATOM 8454 N N . MET A 1 1076 ? 1.347 19.268 3.427 1.00 90.81 1076 MET A N 1
ATOM 8455 C CA . MET A 1 1076 ? 1.602 18.600 4.710 1.00 90.81 1076 MET A CA 1
ATOM 8456 C C . MET A 1 1076 ? 0.895 19.321 5.881 1.00 90.81 1076 MET A C 1
ATOM 8458 O O . MET A 1 1076 ? 0.248 18.687 6.726 1.00 90.81 1076 MET A O 1
ATOM 8462 N N . LEU A 1 1077 ? 0.939 20.659 5.915 1.00 89.50 1077 LEU A N 1
ATOM 8463 C CA . LEU A 1 1077 ? 0.195 21.453 6.900 1.00 89.50 1077 LEU A CA 1
ATOM 8464 C C . LEU A 1 1077 ? -1.328 21.392 6.694 1.00 89.50 1077 LEU A C 1
ATOM 8466 O O . LEU A 1 1077 ? -2.060 21.364 7.684 1.00 89.50 1077 LEU A O 1
ATOM 8470 N N . ILE A 1 1078 ? -1.823 21.339 5.455 1.00 84.75 1078 ILE A N 1
ATOM 8471 C CA . ILE A 1 1078 ? -3.258 21.205 5.151 1.00 84.75 1078 ILE A CA 1
ATOM 8472 C C . ILE A 1 1078 ? -3.779 19.826 5.586 1.00 84.75 1078 ILE A C 1
ATOM 8474 O O . ILE A 1 1078 ? -4.783 19.756 6.296 1.00 84.75 1078 ILE A O 1
ATOM 8478 N N . LYS A 1 1079 ? -3.064 18.739 5.263 1.00 86.00 1079 LYS A N 1
ATOM 8479 C CA . LYS A 1 1079 ? -3.401 17.354 5.656 1.00 86.00 1079 LYS A CA 1
ATOM 8480 C C . LYS A 1 1079 ? -3.556 17.181 7.171 1.00 86.00 1079 LYS A C 1
ATOM 8482 O O . LYS A 1 1079 ? -4.424 16.435 7.615 1.00 86.00 1079 LYS A O 1
ATOM 8487 N N . SER A 1 1080 ? -2.749 17.887 7.966 1.00 90.69 1080 SER A N 1
ATOM 8488 C CA . SER A 1 1080 ? -2.820 17.862 9.437 1.00 90.69 1080 SER A CA 1
ATOM 8489 C C . SER A 1 1080 ? -3.823 18.854 10.045 1.00 90.69 1080 SER A C 1
ATOM 8491 O O . SER A 1 1080 ? -4.098 18.776 11.242 1.00 90.69 1080 SER A O 1
ATOM 8493 N N . ALA A 1 1081 ? -4.366 19.805 9.275 1.00 88.75 1081 ALA A N 1
ATOM 8494 C CA . ALA A 1 1081 ? -5.082 20.962 9.822 1.00 88.75 1081 ALA A CA 1
ATOM 8495 C C . ALA A 1 1081 ? -6.360 20.602 10.598 1.00 88.75 1081 ALA A C 1
ATOM 8497 O O . ALA A 1 1081 ? -6.632 21.213 11.632 1.00 88.75 1081 ALA A O 1
ATOM 8498 N N . VAL A 1 1082 ? -7.134 19.614 10.132 1.00 87.12 1082 VAL A N 1
ATOM 8499 C CA . VAL A 1 1082 ? -8.377 19.211 10.815 1.00 87.12 1082 VAL A CA 1
ATOM 8500 C C . VAL A 1 1082 ? -8.078 18.405 12.080 1.00 87.12 1082 VAL A C 1
ATOM 8502 O O . VAL A 1 1082 ? -8.671 18.679 13.117 1.00 87.12 1082 VAL A O 1
ATOM 8505 N N . VAL A 1 1083 ? -7.086 17.507 12.039 1.00 93.06 1083 VAL A N 1
ATOM 8506 C CA . VAL A 1 1083 ? -6.639 16.743 13.218 1.00 93.06 1083 VAL A CA 1
ATOM 8507 C C . VAL A 1 1083 ? -6.136 17.691 14.314 1.00 93.06 1083 VAL A C 1
ATOM 8509 O O . VAL A 1 1083 ? -6.574 17.599 15.458 1.00 93.06 1083 VAL A O 1
ATOM 8512 N N . ARG A 1 1084 ? -5.298 18.677 13.952 1.00 93.31 1084 ARG A N 1
ATOM 8513 C CA . ARG A 1 1084 ? -4.839 19.734 14.872 1.00 93.31 1084 ARG A CA 1
ATOM 8514 C C . ARG A 1 1084 ? -6.004 20.511 15.489 1.00 93.31 1084 ARG A C 1
ATOM 8516 O O . ARG A 1 1084 ? -5.978 20.781 16.686 1.00 93.31 1084 ARG A O 1
ATOM 8523 N N . ARG A 1 1085 ? -7.036 20.838 14.701 1.00 90.94 1085 ARG A N 1
ATOM 8524 C CA . ARG A 1 1085 ? -8.233 21.534 15.197 1.00 90.94 1085 ARG A CA 1
ATOM 8525 C C . ARG A 1 1085 ? -9.003 20.694 16.217 1.00 90.94 1085 ARG A C 1
ATOM 8527 O O . ARG A 1 1085 ? -9.272 21.199 17.301 1.00 90.94 1085 ARG A O 1
ATOM 8534 N N . SER A 1 1086 ? -9.306 19.430 15.911 1.00 92.62 1086 SER A N 1
ATOM 8535 C CA . SER A 1 1086 ? -10.050 18.553 16.828 1.00 92.62 1086 SER A CA 1
ATOM 8536 C C . SER A 1 1086 ? -9.311 18.326 18.152 1.00 92.62 1086 SER A C 1
ATOM 8538 O O . SER A 1 1086 ? -9.952 18.233 19.194 1.00 92.62 1086 SER A O 1
ATOM 8540 N N . ILE A 1 1087 ? -7.972 18.317 18.142 1.00 93.25 1087 ILE A N 1
ATOM 8541 C CA . ILE A 1 1087 ? -7.154 18.270 19.365 1.00 93.25 1087 ILE A CA 1
ATOM 8542 C C . ILE A 1 1087 ? -7.260 19.567 20.185 1.00 93.25 1087 ILE A C 1
ATOM 8544 O O . ILE A 1 1087 ? -7.424 19.497 21.403 1.00 93.25 1087 ILE A O 1
ATOM 8548 N N . SER A 1 1088 ? -7.218 20.745 19.553 1.00 91.69 1088 SER A N 1
ATOM 8549 C CA . SER A 1 1088 ? -7.438 22.018 20.262 1.00 91.69 1088 SER A CA 1
ATOM 8550 C C . SER A 1 1088 ? -8.855 22.127 20.839 1.00 91.69 1088 SER A C 1
ATOM 8552 O O . SER A 1 1088 ? -9.028 22.589 21.966 1.00 91.69 1088 SER A O 1
ATOM 8554 N N . GLU A 1 1089 ? -9.869 21.669 20.100 1.00 89.75 1089 GLU A N 1
ATOM 8555 C CA . GLU A 1 1089 ? -11.266 21.612 20.555 1.00 89.75 1089 GLU A CA 1
ATOM 8556 C C . GLU A 1 1089 ? -11.438 20.653 21.746 1.00 89.75 1089 GLU A C 1
ATOM 8558 O O . GLU A 1 1089 ? -12.096 21.001 22.727 1.00 89.75 1089 GLU A O 1
ATOM 8563 N N . TRP A 1 1090 ? -10.790 19.485 21.703 1.00 89.50 1090 TRP A N 1
ATOM 8564 C CA . TRP A 1 1090 ? -10.748 18.509 22.796 1.00 89.50 1090 TRP A CA 1
ATOM 8565 C C . TRP A 1 1090 ? -10.118 19.087 24.070 1.00 89.50 1090 TRP A C 1
ATOM 8567 O O . TRP A 1 1090 ? -10.748 19.077 25.130 1.00 89.50 1090 TRP A O 1
ATOM 8577 N N . ALA A 1 1091 ? -8.916 19.665 23.963 1.00 86.69 1091 ALA A N 1
ATOM 8578 C CA . ALA A 1 1091 ? -8.211 20.266 25.095 1.00 86.69 1091 ALA A CA 1
ATOM 8579 C C . ALA A 1 1091 ? -9.007 21.426 25.729 1.00 86.69 1091 ALA A C 1
ATOM 8581 O O . ALA A 1 1091 ? -9.092 21.534 26.958 1.00 86.69 1091 ALA A O 1
ATOM 8582 N N . ALA A 1 1092 ? -9.651 22.260 24.903 1.00 82.94 1092 ALA A N 1
ATOM 8583 C CA . ALA A 1 1092 ? -10.533 23.326 25.370 1.00 82.94 1092 ALA A CA 1
ATOM 8584 C C . ALA A 1 1092 ? -11.777 22.774 26.093 1.00 82.94 1092 ALA A C 1
ATOM 8586 O O . ALA A 1 1092 ? -12.080 23.225 27.199 1.00 82.94 1092 ALA A O 1
ATOM 8587 N N . LYS A 1 1093 ? -12.462 21.770 25.521 1.00 77.19 1093 LYS A N 1
ATOM 8588 C CA . LYS A 1 1093 ? -13.659 21.140 26.109 1.00 77.19 1093 LYS A CA 1
ATOM 8589 C C . LYS A 1 1093 ? -13.365 20.529 27.485 1.00 77.19 1093 LYS A C 1
ATOM 8591 O O . LYS A 1 1093 ? -14.026 20.881 28.460 1.00 77.19 1093 LYS A O 1
ATOM 8596 N N . VAL A 1 1094 ? -12.344 19.672 27.578 1.00 72.62 1094 VAL A N 1
ATOM 8597 C CA . VAL A 1 1094 ? -11.965 18.976 28.826 1.00 72.62 1094 VAL A CA 1
ATOM 8598 C C . VAL A 1 1094 ? -11.575 19.961 29.938 1.00 72.62 1094 VAL A C 1
ATOM 8600 O O . VAL A 1 1094 ? -11.809 19.696 31.119 1.00 72.62 1094 VAL A O 1
ATOM 8603 N N . THR A 1 1095 ? -11.027 21.123 29.572 1.00 69.81 1095 THR A N 1
ATOM 8604 C CA . THR A 1 1095 ? -10.730 22.216 30.511 1.00 69.81 1095 THR A CA 1
ATOM 8605 C C . THR A 1 1095 ? -11.994 22.984 30.924 1.00 69.81 1095 THR A C 1
ATOM 8607 O O . THR A 1 1095 ? -12.159 23.318 32.099 1.00 69.81 1095 THR A O 1
ATOM 8610 N N . ALA A 1 1096 ? -12.900 23.262 29.980 1.00 63.19 1096 ALA A N 1
ATOM 8611 C CA . ALA A 1 1096 ? -14.106 24.059 30.204 1.00 63.19 1096 ALA A CA 1
ATOM 8612 C C . ALA A 1 1096 ? -15.150 23.348 31.083 1.00 63.19 1096 ALA A C 1
ATOM 8614 O O . ALA A 1 1096 ? -15.693 23.975 31.993 1.00 63.19 1096 ALA A O 1
ATOM 8615 N N . ASP A 1 1097 ? -15.365 22.041 30.885 1.00 59.81 1097 ASP A N 1
ATOM 8616 C CA . ASP A 1 1097 ? -16.363 21.226 31.608 1.00 59.81 1097 ASP A CA 1
ATOM 8617 C C . ASP A 1 1097 ? -16.075 21.072 33.128 1.00 59.81 1097 ASP A C 1
ATOM 8619 O O . ASP A 1 1097 ? -16.802 20.376 33.842 1.00 59.81 1097 ASP A O 1
ATOM 8623 N N . ARG A 1 1098 ? -15.018 21.716 33.657 1.00 51.50 1098 ARG A N 1
ATOM 8624 C CA . ARG A 1 1098 ? -14.623 21.686 35.080 1.00 51.50 1098 ARG A CA 1
ATOM 8625 C C . ARG A 1 1098 ? -14.386 23.050 35.739 1.00 51.50 1098 ARG A C 1
ATOM 8627 O O . ARG A 1 1098 ? -14.029 23.078 36.919 1.00 51.50 1098 ARG A O 1
ATOM 8634 N N . LEU A 1 1099 ? -14.607 24.173 35.052 1.00 39.91 1099 LEU A N 1
ATOM 8635 C CA . LEU A 1 1099 ? -14.665 25.472 35.735 1.00 39.91 1099 LEU A CA 1
ATOM 8636 C C . LEU A 1 1099 ? -15.966 25.554 36.564 1.00 39.91 1099 LEU A C 1
ATOM 8638 O O . LEU A 1 1099 ? -17.046 25.373 36.000 1.00 39.91 1099 LEU A O 1
ATOM 8642 N N . PRO A 1 1100 ? -15.910 25.807 37.887 1.00 35.22 1100 PRO A N 1
ATOM 8643 C CA . PRO A 1 1100 ? -17.119 25.956 38.690 1.00 35.22 1100 PRO A CA 1
ATOM 8644 C C . PRO A 1 1100 ? -17.862 27.253 38.327 1.00 35.22 1100 PRO A C 1
ATOM 8646 O O . PRO A 1 1100 ? -17.238 28.309 38.206 1.00 35.22 1100 PRO A O 1
ATOM 8649 N N . ASN A 1 1101 ? -19.190 27.151 38.183 1.00 31.58 1101 ASN A N 1
ATOM 8650 C CA . ASN A 1 1101 ? -20.112 28.295 38.077 1.00 31.58 1101 ASN A CA 1
ATOM 8651 C C . ASN A 1 1101 ? -20.254 29.038 39.416 1.00 31.58 1101 ASN A C 1
ATOM 8653 O O . ASN A 1 1101 ? -20.259 28.345 40.460 1.00 31.58 1101 ASN A O 1
#

Organism: NCBI:txid259834